Protein 9A7B (pdb70)

Structure (mmCIF, N/CA/C/O backbone):
data_9A7B
#
_entry.id   9A7B
#
loop_
_entity.id
_entity.type
_entity.pdbx_description
1 POLYMER MURA2_BACSU
2 POLYMER MURA1_BACSU
#
loop_
_atom_site.group_PDB
_atom_site.id
_atom_site.type_symbol
_atom_site.label_atom_id
_atom_site.label_alt_id
_atom_site.label_comp_id
_atom_site.label_asym_id
_atom_site.label_entity_id
_atom_site.label_seq_id
_atom_site.pdbx_PDB_ins_code
_atom_site.Cartn_x
_atom_site.Cartn_y
_atom_site.Cartn_z
_atom_site.occupancy
_atom_site.B_iso_or_equiv
_atom_site.auth_seq_id
_atom_site.auth_comp_id
_atom_site.auth_asym_id
_atom_site.auth_atom_id
_atom_site.pdbx_PDB_model_num
ATOM 1 N N . MET A 1 1 ? 4.283 29.180 29.046 1.000 0.840 1 MET A N 1
ATOM 2 C CA . MET A 1 1 ? 3.647 28.211 28.126 1.000 0.840 1 MET A CA 1
ATOM 3 C C . MET A 1 1 ? 2.214 28.655 27.876 1.000 0.840 1 MET A C 1
ATOM 4 O O . MET A 1 1 ? 1.719 29.475 28.645 1.000 0.840 1 MET A O 1
ATOM 20 N N . GLU A 1 2 ? 1.584 28.165 26.812 1.000 0.910 2 GLU A N 1
ATOM 21 C CA . GLU A 1 2 ? 0.189 28.474 26.474 1.000 0.910 2 GLU A CA 1
ATOM 22 C C . GLU A 1 2 ? -0.658 27.195 26.493 1.000 0.910 2 GLU A C 1
ATOM 23 O O . GLU A 1 2 ? -0.153 26.112 26.185 1.000 0.910 2 GLU A O 1
ATOM 35 N N . LYS A 1 3 ? -1.934 27.338 26.858 1.000 0.940 3 LYS A N 1
ATOM 36 C CA . LYS A 1 3 ? -2.980 26.313 26.761 1.000 0.940 3 LYS A CA 1
ATOM 37 C C . LYS A 1 3 ? -4.115 26.820 25.872 1.000 0.940 3 LYS A C 1
ATOM 38 O O . LYS A 1 3 ? -4.335 28.027 25.776 1.000 0.940 3 LYS A O 1
ATOM 57 N N . LEU A 1 4 ? -4.795 25.903 25.195 1.000 0.970 4 LEU A N 1
ATOM 58 C CA . LEU A 1 4 ? -5.915 26.178 24.302 1.000 0.970 4 LEU A CA 1
ATOM 59 C C . LEU A 1 4 ? -7.185 25.673 24.973 1.000 0.970 4 LEU A C 1
ATOM 60 O O . LEU A 1 4 ? -7.287 24.488 25.279 1.000 0.970 4 LEU A O 1
ATOM 76 N N . ASN A 1 5 ? -8.137 26.560 25.209 1.000 0.980 5 ASN A N 1
ATOM 77 C CA . ASN A 1 5 ? -9.417 26.227 25.809 1.000 0.980 5 ASN A CA 1
ATOM 78 C C . ASN A 1 5 ? -10.485 26.188 24.713 1.000 0.980 5 ASN A C 1
ATOM 79 O O . ASN A 1 5 ? -10.547 27.088 23.875 1.000 0.980 5 ASN A O 1
ATOM 90 N N . ILE A 1 6 ? -11.321 25.153 24.722 1.000 0.980 6 ILE A N 1
ATOM 91 C CA . ILE A 1 6 ? -12.448 24.993 23.796 1.000 0.980 6 ILE A CA 1
ATOM 92 C C . ILE A 1 6 ? -13.693 24.736 24.634 1.000 0.980 6 ILE A C 1
ATOM 93 O O . ILE A 1 6 ? -13.725 23.756 25.380 1.000 0.980 6 ILE A O 1
ATOM 109 N N . ALA A 1 7 ? -14.704 25.593 24.519 1.000 0.980 7 ALA A N 1
ATOM 110 C CA . ALA A 1 7 ? -16.031 25.289 25.042 1.000 0.980 7 ALA A CA 1
ATOM 111 C C . ALA A 1 7 ? -16.778 24.478 23.980 1.000 0.980 7 ALA A C 1
ATOM 112 O O . ALA A 1 7 ? -16.983 24.951 22.862 1.000 0.980 7 ALA A O 1
ATOM 119 N N . GLY A 1 8 ? -17.103 23.229 24.295 1.000 0.960 8 GLY A N 1
ATOM 120 C CA . GLY A 1 8 ? -17.757 22.351 23.335 1.000 0.960 8 GLY A CA 1
ATOM 121 C C . GLY A 1 8 ? -19.265 22.580 23.245 1.000 0.960 8 GLY A C 1
ATOM 122 O O . GLY A 1 8 ? -19.866 23.304 24.038 1.000 0.960 8 GLY A O 1
ATOM 126 N N . GLY A 1 9 ? -19.882 21.965 22.236 1.000 0.930 9 GLY A N 1
ATOM 127 C CA . GLY A 1 9 ? -21.329 22.031 21.997 1.000 0.930 9 GLY A CA 1
ATOM 128 C C . GLY A 1 9 ? -21.770 23.092 20.985 1.000 0.930 9 GLY A C 1
ATOM 129 O O . GLY A 1 9 ? -22.866 22.977 20.427 1.000 0.930 9 GLY A O 1
ATOM 133 N N . ASP A 1 10 ? -20.915 24.065 20.673 1.000 0.950 10 ASP A N 1
ATOM 134 C CA . ASP A 1 10 ? -21.187 25.038 19.617 1.000 0.950 10 ASP A CA 1
ATOM 135 C C . ASP A 1 10 ? -21.257 24.360 18.240 1.000 0.950 10 ASP A C 1
ATOM 136 O O . ASP A 1 10 ? -20.430 23.519 17.876 1.000 0.950 10 ASP A O 1
ATOM 145 N N . SER A 1 11 ? -22.271 24.723 17.452 1.000 0.950 11 SER A N 1
ATOM 146 C CA . SER A 1 11 ? -22.416 24.216 16.083 1.000 0.950 11 SER A CA 1
ATOM 147 C C . SER A 1 11 ? -21.503 24.976 15.127 1.000 0.950 11 SER A C 1
ATOM 148 O O . SER A 1 11 ? -21.563 26.203 15.083 1.000 0.950 11 SER A O 1
ATOM 156 N N . LEU A 1 12 ? -20.754 24.255 14.290 1.000 0.970 12 LEU A N 1
ATOM 157 C CA . LEU A 1 12 ? -19.922 24.861 13.250 1.000 0.970 12 LEU A CA 1
ATOM 158 C C . LEU A 1 12 ? -20.755 25.189 12.002 1.000 0.970 12 LEU A C 1
ATOM 159 O O . LEU A 1 12 ? -21.561 24.373 11.552 1.000 0.970 12 LEU A O 1
ATOM 175 N N . ASN A 1 13 ? -20.575 26.369 11.422 1.000 0.980 13 ASN A N 1
ATOM 176 C CA . ASN A 1 13 ? -21.261 26.789 10.206 1.000 0.980 13 ASN A CA 1
ATOM 177 C C . ASN A 1 13 ? -20.439 27.827 9.435 1.000 0.980 13 ASN A C 1
ATOM 178 O O . ASN A 1 13 ? -19.942 28.779 10.032 1.000 0.980 13 ASN A O 1
ATOM 189 N N . GLY A 1 14 ? -20.353 27.687 8.113 1.000 0.980 14 GLY A N 1
ATOM 190 C CA . GLY A 1 14 ? -19.672 28.651 7.243 1.000 0.980 14 GLY A CA 1
ATOM 191 C C . GLY A 1 14 ? -18.556 28.034 6.408 1.000 0.980 14 GLY A C 1
ATOM 192 O O . GLY A 1 14 ? -18.571 26.840 6.114 1.000 0.980 14 GLY A O 1
ATOM 196 N N . THR A 1 15 ? -17.593 28.865 6.011 1.000 0.980 15 THR A N 1
ATOM 197 C CA . THR A 1 15 ? -16.509 28.480 5.101 1.000 0.980 15 THR A CA 1
ATOM 198 C C . THR A 1 15 ? -15.161 28.589 5.795 1.000 0.980 15 THR A C 1
ATOM 199 O O . THR A 1 15 ? -14.856 29.613 6.405 1.000 0.980 15 THR A O 1
ATOM 210 N N . VAL A 1 16 ? -14.328 27.559 5.653 1.000 0.980 16 VAL A N 1
ATOM 211 C CA . VAL A 1 16 ? -12.929 27.571 6.089 1.000 0.980 16 VAL A CA 1
ATOM 212 C C . VAL A 1 16 ? -12.004 27.414 4.891 1.000 0.980 16 VAL A C 1
ATOM 213 O O . VAL A 1 16 ? -12.179 26.510 4.080 1.000 0.980 16 VAL A O 1
ATOM 226 N N . HIS A 1 17 ? -10.999 28.283 4.800 1.000 0.980 17 HIS A N 1
ATOM 227 C CA . HIS A 1 17 ? -9.987 28.236 3.750 1.000 0.980 17 HIS A CA 1
ATOM 228 C C . HIS A 1 17 ? -8.763 27.431 4.207 1.000 0.980 17 HIS A C 1
ATOM 229 O O . HIS A 1 17 ? -8.165 27.710 5.257 1.000 0.980 17 HIS A O 1
ATOM 243 N N . ILE A 1 18 ? -8.393 26.419 3.425 1.000 0.980 18 ILE A N 1
ATOM 244 C CA . ILE A 1 18 ? -7.277 25.522 3.728 1.000 0.980 18 ILE A CA 1
ATOM 245 C C . ILE A 1 18 ? -5.944 26.135 3.288 1.000 0.980 18 ILE A C 1
ATOM 246 O O . ILE A 1 18 ? -5.842 26.789 2.255 1.000 0.980 18 ILE A O 1
ATOM 262 N N . SER A 1 19 ? -4.915 25.957 4.115 1.000 0.970 19 SER A N 1
ATOM 263 C CA . SER A 1 19 ? -3.562 26.466 3.892 1.000 0.970 19 SER A CA 1
ATOM 264 C C . SER A 1 19 ? -2.743 25.536 2.989 1.000 0.970 19 SER A C 1
ATOM 265 O O . SER A 1 19 ? -3.154 24.417 2.689 1.000 0.970 19 SER A O 1
ATOM 273 N N . GLY A 1 20 ? -1.554 25.974 2.563 1.000 0.980 20 GLY A N 1
ATOM 274 C CA . GLY A 1 20 ? -0.639 25.124 1.799 1.000 0.980 20 GLY A CA 1
ATOM 275 C C . GLY A 1 20 ? -0.167 23.895 2.577 1.000 0.980 20 GLY A C 1
ATOM 276 O O . GLY A 1 20 ? 0.035 23.943 3.792 1.000 0.980 20 GLY A O 1
ATOM 280 N N . ALA A 1 21 ? 0.041 22.788 1.864 1.000 0.980 21 ALA A N 1
ATOM 281 C CA . ALA A 1 21 ? 0.398 21.495 2.429 1.000 0.980 21 ALA A CA 1
ATOM 282 C C . ALA A 1 21 ? 1.721 21.542 3.182 1.000 0.980 21 ALA A C 1
ATOM 283 O O . ALA A 1 21 ? 2.794 21.557 2.576 1.000 0.980 21 ALA A O 1
ATOM 290 N N . LYS A 1 22 ? 1.673 21.426 4.512 1.000 0.960 22 LYS A N 1
ATOM 291 C CA . LYS A 1 22 ? 2.881 21.292 5.334 1.000 0.960 22 LYS A CA 1
ATOM 292 C C . LYS A 1 22 ? 3.807 20.202 4.791 1.000 0.960 22 LYS A C 1
ATOM 293 O O . LYS A 1 22 ? 5.016 20.403 4.704 1.000 0.960 22 LYS A O 1
ATOM 312 N N . ASN A 1 23 ? 3.249 19.024 4.504 1.000 0.960 23 ASN A N 1
ATOM 313 C CA . ASN A 1 23 ? 4.032 17.844 4.133 1.000 0.960 23 ASN A CA 1
ATOM 314 C C . ASN A 1 23 ? 4.689 17.990 2.747 1.000 0.960 23 ASN A C 1
ATOM 315 O O . ASN A 1 23 ? 5.762 17.422 2.547 1.000 0.960 23 ASN A O 1
ATOM 326 N N . SER A 1 24 ? 4.115 18.794 1.843 1.000 0.970 24 SER A N 1
ATOM 327 C CA . SER A 1 24 ? 4.811 19.258 0.637 1.000 0.970 24 SER A CA 1
ATOM 328 C C . SER A 1 24 ? 5.883 20.285 0.989 1.000 0.970 24 SER A C 1
ATOM 329 O O . SER A 1 24 ? 7.042 20.125 0.616 1.000 0.970 24 SER A O 1
ATOM 337 N N . ALA A 1 25 ? 5.526 21.318 1.757 1.000 0.980 25 ALA A N 1
ATOM 338 C CA . ALA A 1 25 ? 6.378 22.465 2.055 1.000 0.980 25 ALA A CA 1
ATOM 339 C C . ALA A 1 25 ? 7.722 22.054 2.664 1.000 0.980 25 ALA A C 1
ATOM 340 O O . ALA A 1 25 ? 8.778 22.519 2.235 1.000 0.980 25 ALA A O 1
ATOM 347 N N . VAL A 1 26 ? 7.699 21.118 3.619 1.000 0.970 26 VAL A N 1
ATOM 348 C CA . VAL A 1 26 ? 8.921 20.626 4.270 1.000 0.970 26 VAL A CA 1
ATOM 349 C C . VAL A 1 26 ? 9.883 19.913 3.317 1.000 0.970 26 VAL A C 1
ATOM 350 O O . VAL A 1 26 ? 11.055 19.780 3.658 1.000 0.970 26 VAL A O 1
ATOM 363 N N . ALA A 1 27 ? 9.411 19.455 2.156 1.000 0.970 27 ALA A N 1
ATOM 364 C CA . ALA A 1 27 ? 10.219 18.837 1.108 1.000 0.970 27 ALA A CA 1
ATOM 365 C C . ALA A 1 27 ? 10.596 19.828 -0.007 1.000 0.970 27 ALA A C 1
ATOM 366 O O . ALA A 1 27 ? 11.735 19.810 -0.473 1.000 0.970 27 ALA A O 1
ATOM 373 N N . LEU A 1 28 ? 9.677 20.718 -0.397 1.000 0.980 28 LEU A N 1
ATOM 374 C CA . LEU A 1 28 ? 9.918 21.763 -1.398 1.000 0.980 28 LEU A CA 1
ATOM 375 C C . LEU A 1 28 ? 11.004 22.745 -0.947 1.000 0.980 28 LEU A C 1
ATOM 376 O O . LEU A 1 28 ? 11.874 23.109 -1.732 1.000 0.980 28 LEU A O 1
ATOM 392 N N . ILE A 1 29 ? 10.994 23.136 0.330 1.000 0.980 29 ILE A N 1
ATOM 393 C CA . ILE A 1 29 ? 11.951 24.108 0.868 1.000 0.980 29 ILE A CA 1
ATOM 394 C C . ILE A 1 29 ? 13.399 23.589 0.748 1.000 0.980 29 ILE A C 1
ATOM 395 O O . ILE A 1 29 ? 14.210 24.260 0.115 1.000 0.980 29 ILE A O 1
ATOM 411 N N . PRO A 1 30 ? 13.760 22.387 1.238 1.000 0.980 30 PRO A N 1
ATOM 412 C CA . PRO A 1 30 ? 15.071 21.794 0.968 1.000 0.980 30 PRO A CA 1
ATOM 413 C C . PRO A 1 30 ? 15.390 21.614 -0.520 1.000 0.980 30 PRO A C 1
ATOM 414 O O . PRO A 1 30 ? 16.555 21.709 -0.894 1.000 0.980 30 PRO A O 1
ATOM 425 N N . ALA A 1 31 ? 14.394 21.382 -1.382 1.000 0.990 31 ALA A N 1
ATOM 426 C CA . ALA A 1 31 ? 14.623 21.209 -2.817 1.000 0.990 31 ALA A CA 1
ATOM 427 C C . ALA A 1 31 ? 15.223 22.458 -3.484 1.000 0.990 31 ALA A C 1
ATOM 428 O O . ALA A 1 31 ? 15.980 22.323 -4.443 1.000 0.990 31 ALA A O 1
ATOM 435 N N . THR A 1 32 ? 14.964 23.652 -2.942 1.000 0.980 32 THR A N 1
ATOM 436 C CA . THR A 1 32 ? 15.537 24.916 -3.441 1.000 0.980 32 THR A CA 1
ATOM 437 C C . THR A 1 32 ? 17.072 24.931 -3.444 1.000 0.980 32 THR A C 1
ATOM 438 O O . THR A 1 32 ? 17.665 25.560 -4.312 1.000 0.980 32 THR A O 1
ATOM 449 N N . ILE A 1 33 ? 17.732 24.167 -2.557 1.000 0.980 33 ILE A N 1
ATOM 450 C CA . ILE A 1 33 ? 19.204 24.033 -2.473 1.000 0.980 33 ILE A CA 1
ATOM 451 C C . ILE A 1 33 ? 19.812 23.522 -3.792 1.000 0.980 33 ILE A C 1
ATOM 452 O O . ILE A 1 33 ? 20.983 23.761 -4.087 1.000 0.980 33 ILE A O 1
ATOM 468 N N . LEU A 1 34 ? 19.034 22.779 -4.582 1.000 0.980 34 LEU A N 1
ATOM 469 C CA . LEU A 1 34 ? 19.502 22.151 -5.815 1.000 0.980 34 LEU A CA 1
ATOM 470 C C . LEU A 1 34 ? 19.675 23.147 -6.969 1.000 0.980 34 LEU A C 1
ATOM 471 O O . LEU A 1 34 ? 20.448 22.868 -7.890 1.000 0.980 34 LEU A O 1
ATOM 487 N N . ALA A 1 35 ? 18.974 24.281 -6.925 1.000 0.980 35 ALA A N 1
ATOM 488 C CA . ALA A 1 35 ? 19.045 25.299 -7.961 1.000 0.980 35 ALA A CA 1
ATOM 489 C C . ALA A 1 35 ? 20.370 26.082 -7.910 1.000 0.980 35 ALA A C 1
ATOM 490 O O . ALA A 1 35 ? 21.066 26.134 -6.895 1.000 0.980 35 ALA A O 1
ATOM 497 N N . ASN A 1 36 ? 20.739 26.695 -9.035 1.000 0.960 36 ASN A N 1
ATOM 498 C CA . ASN A 1 36 ? 21.876 27.612 -9.146 1.000 0.960 36 ASN A CA 1
ATOM 499 C C . ASN A 1 36 ? 21.466 29.097 -9.159 1.000 0.960 36 ASN A C 1
ATOM 500 O O . ASN A 1 36 ? 22.316 29.947 -9.413 1.000 0.960 36 ASN A O 1
ATOM 511 N N . SER A 1 37 ? 20.192 29.399 -8.900 1.000 0.980 37 SER A N 1
ATOM 512 C CA . SER A 1 37 ? 19.633 30.751 -8.832 1.000 0.980 37 SER A CA 1
ATOM 513 C C . SER A 1 37 ? 18.343 30.772 -7.997 1.000 0.980 37 SER A C 1
ATOM 514 O O . SER A 1 37 ? 17.883 29.721 -7.549 1.000 0.980 37 SER A O 1
ATOM 522 N N . GLU A 1 38 ? 17.767 31.962 -7.807 1.000 0.980 38 GLU A N 1
ATOM 523 C CA . GLU A 1 38 ? 16.617 32.230 -6.928 1.000 0.980 38 GLU A CA 1
ATOM 524 C C . GLU A 1 38 ? 15.357 31.398 -7.249 1.000 0.980 38 GLU A C 1
ATOM 525 O O . GLU A 1 38 ? 14.897 31.360 -8.390 1.000 0.980 38 GLU A O 1
ATOM 537 N N . VAL A 1 39 ? 14.785 30.752 -6.227 1.000 0.980 39 VAL A N 1
ATOM 538 C CA . VAL A 1 39 ? 13.532 29.982 -6.280 1.000 0.980 39 VAL A CA 1
ATOM 539 C C . VAL A 1 39 ? 12.481 30.642 -5.388 1.000 0.980 39 VAL A C 1
ATOM 540 O O . VAL A 1 39 ? 12.757 30.958 -4.230 1.000 0.980 39 VAL A O 1
ATOM 553 N N . THR A 1 40 ? 11.255 30.769 -5.889 1.000 0.990 40 THR A N 1
ATOM 554 C CA . THR A 1 40 ? 10.107 31.304 -5.146 1.000 0.990 40 THR A CA 1
ATOM 555 C C . THR A 1 40 ? 9.059 30.215 -4.935 1.000 0.990 40 THR A C 1
ATOM 556 O O . THR A 1 40 ? 8.571 29.635 -5.907 1.000 0.990 40 THR A O 1
ATOM 567 N N . ILE A 1 41 ? 8.690 29.951 -3.680 1.000 0.990 41 ILE A N 1
ATOM 568 C CA . ILE A 1 41 ? 7.591 29.048 -3.313 1.000 0.990 41 ILE A CA 1
ATOM 569 C C . ILE A 1 41 ? 6.462 29.880 -2.691 1.000 0.990 41 ILE A C 1
ATOM 570 O O . ILE A 1 41 ? 6.638 30.461 -1.620 1.000 0.990 41 ILE A O 1
ATOM 586 N N . GLU A 1 42 ? 5.307 29.925 -3.348 1.000 0.980 42 GLU A N 1
ATOM 587 C CA . GLU A 1 42 ? 4.096 30.618 -2.888 1.000 0.980 42 GLU A CA 1
ATOM 588 C C . GLU A 1 42 ? 3.133 29.679 -2.152 1.000 0.980 42 GLU A C 1
ATOM 589 O O . GLU A 1 42 ? 3.098 28.475 -2.416 1.000 0.980 42 GLU A O 1
ATOM 601 N N . GLY A 1 43 ? 2.295 30.253 -1.282 1.000 0.980 43 GLY A N 1
ATOM 602 C CA . GLY A 1 43 ? 1.214 29.556 -0.577 1.000 0.980 43 GLY A CA 1
ATOM 603 C C . GLY A 1 43 ? 1.670 28.761 0.649 1.000 0.980 43 GLY A C 1
ATOM 604 O O . GLY A 1 43 ? 0.911 27.947 1.175 1.000 0.980 43 GLY A O 1
ATOM 608 N N . LEU A 1 44 ? 2.904 28.967 1.114 1.000 0.980 44 LEU A N 1
ATOM 609 C CA . LEU A 1 44 ? 3.440 28.277 2.282 1.000 0.980 44 LEU A CA 1
ATOM 610 C C . LEU A 1 44 ? 2.650 28.640 3.551 1.000 0.980 44 LEU A C 1
ATOM 611 O O . LEU A 1 44 ? 2.369 29.815 3.789 1.000 0.980 44 LEU A O 1
ATOM 627 N N . PRO A 1 45 ? 2.323 27.656 4.404 1.000 0.960 45 PRO A N 1
ATOM 628 C CA . PRO A 1 45 ? 1.609 27.913 5.648 1.000 0.960 45 PRO A CA 1
ATOM 629 C C . PRO A 1 45 ? 2.504 28.603 6.691 1.000 0.960 45 PRO A C 1
ATOM 630 O O . PRO A 1 45 ? 3.688 28.284 6.822 1.000 0.960 45 PRO A O 1
ATOM 641 N N . GLU A 1 46 ? 1.921 29.481 7.510 1.000 0.940 46 GLU A N 1
ATOM 642 C CA . GLU A 1 46 ? 2.595 30.051 8.684 1.000 0.940 46 GLU A CA 1
ATOM 643 C C . GLU A 1 46 ? 2.563 29.051 9.844 1.000 0.940 46 GLU A C 1
ATOM 644 O O . GLU A 1 46 ? 1.573 28.955 10.575 1.000 0.940 46 GLU A O 1
ATOM 656 N N . ILE A 1 47 ? 3.631 28.257 9.961 1.000 0.930 47 ILE A N 1
ATOM 657 C CA . ILE A 1 47 ? 3.823 27.221 10.986 1.000 0.930 47 ILE A CA 1
ATOM 658 C C . ILE A 1 47 ? 5.302 27.121 11.393 1.000 0.930 47 ILE A C 1
ATOM 659 O O . ILE A 1 47 ? 6.213 27.366 10.596 1.000 0.930 47 ILE A O 1
ATOM 675 N N . SER A 1 48 ? 5.557 26.647 12.613 1.000 0.930 48 SER A N 1
ATOM 676 C CA . SER A 1 48 ? 6.910 26.591 13.204 1.000 0.930 48 SER A CA 1
ATOM 677 C C . SER A 1 48 ? 7.910 25.683 12.464 1.000 0.930 48 SER A C 1
ATOM 678 O O . SER A 1 48 ? 9.123 25.928 12.481 1.000 0.930 48 SER A O 1
ATOM 686 N N . ASP A 1 49 ? 7.431 24.639 11.778 1.000 0.930 49 ASP A N 1
ATOM 687 C CA . ASP A 1 49 ? 8.291 23.749 10.984 1.000 0.930 49 ASP A CA 1
ATOM 688 C C . ASP A 1 49 ? 8.892 24.485 9.761 1.000 0.930 49 ASP A C 1
ATOM 689 O O . ASP A 1 49 ? 10.030 24.203 9.380 1.000 0.930 49 ASP A O 1
ATOM 698 N N . ILE A 1 50 ? 8.180 25.466 9.190 1.000 0.950 50 ILE A N 1
ATOM 699 C CA . ILE A 1 50 ? 8.646 26.282 8.052 1.000 0.950 50 ILE A CA 1
ATOM 700 C C . ILE A 1 50 ? 9.693 27.294 8.505 1.000 0.950 50 ILE A C 1
ATOM 701 O O . ILE A 1 50 ? 10.748 27.413 7.884 1.000 0.950 50 ILE A O 1
ATOM 717 N N . GLU A 1 51 ? 9.458 27.961 9.635 1.000 0.940 51 GLU A N 1
ATOM 718 C CA . GLU A 1 51 ? 10.431 28.879 10.237 1.000 0.940 51 GLU A CA 1
ATOM 719 C C . GLU A 1 51 ? 11.750 28.173 10.566 1.000 0.940 51 GLU A C 1
ATOM 720 O O . GLU A 1 51 ? 12.837 28.696 10.317 1.000 0.940 51 GLU A O 1
ATOM 732 N N . THR A 1 52 ? 11.656 26.944 11.077 1.000 0.930 52 THR A N 1
ATOM 733 C CA . THR A 1 52 ? 12.826 26.119 11.385 1.000 0.930 52 THR A CA 1
ATOM 734 C C . THR A 1 52 ? 13.641 25.815 10.124 1.000 0.930 52 THR A C 1
ATOM 735 O O . THR A 1 52 ? 14.865 25.941 10.152 1.000 0.930 52 THR A O 1
ATOM 746 N N . LEU A 1 53 ? 12.988 25.442 9.016 1.000 0.950 53 LEU A N 1
ATOM 747 C CA . LEU A 1 53 ? 13.662 25.173 7.739 1.000 0.950 53 LEU A CA 1
ATOM 748 C C . LEU A 1 53 ? 14.257 26.438 7.108 1.000 0.950 53 LEU A C 1
ATOM 749 O O . LEU A 1 53 ? 15.388 26.386 6.626 1.000 0.950 53 LEU A O 1
ATOM 765 N N . ARG A 1 54 ? 13.547 27.574 7.168 1.000 0.950 54 ARG A N 1
ATOM 766 C CA . ARG A 1 54 ? 14.053 28.890 6.741 1.000 0.950 54 ARG A CA 1
ATOM 767 C C . ARG A 1 54 ? 15.389 29.201 7.410 1.000 0.950 54 ARG A C 1
ATOM 768 O O . ARG A 1 54 ? 16.340 29.617 6.756 1.000 0.950 54 ARG A O 1
ATOM 789 N N . ASP A 1 55 ? 15.462 28.997 8.719 1.000 0.950 55 ASP A N 1
ATOM 790 C CA . ASP A 1 55 ? 16.667 29.306 9.476 1.000 0.950 55 ASP A CA 1
ATOM 791 C C . ASP A 1 55 ? 17.814 28.329 9.183 1.000 0.950 55 ASP A C 1
ATOM 792 O O . ASP A 1 55 ? 18.963 28.756 9.140 1.000 0.950 55 ASP A O 1
ATOM 801 N N . LEU A 1 56 ? 17.515 27.049 8.940 1.000 0.940 56 LEU A N 1
ATOM 802 C CA . LEU A 1 56 ? 18.513 26.059 8.516 1.000 0.940 56 LEU A CA 1
ATOM 803 C C . LEU A 1 56 ? 19.108 26.398 7.140 1.000 0.940 56 LEU A C 1
ATOM 804 O O . LEU A 1 56 ? 20.312 26.256 6.946 1.000 0.940 56 LEU A O 1
ATOM 820 N N . LEU A 1 57 ? 18.291 26.885 6.199 1.000 0.960 57 LEU A N 1
ATOM 821 C CA . LEU A 1 57 ? 18.774 27.354 4.896 1.000 0.960 57 LEU A CA 1
ATOM 822 C C . LEU A 1 57 ? 19.711 28.562 5.037 1.000 0.960 57 LEU A C 1
ATOM 823 O O . LEU A 1 57 ? 20.749 28.606 4.380 1.000 0.960 57 LEU A O 1
ATOM 839 N N . LYS A 1 58 ? 19.388 29.509 5.930 1.000 0.950 58 LYS A N 1
ATOM 840 C CA . LYS A 1 58 ? 20.289 30.626 6.266 1.000 0.950 58 LYS A CA 1
ATOM 841 C C . LYS A 1 58 ? 21.596 30.140 6.889 1.000 0.950 58 LYS A C 1
ATOM 842 O O . LYS A 1 58 ? 22.657 30.660 6.561 1.000 0.950 58 LYS A O 1
ATOM 861 N N . GLU A 1 59 ? 21.526 29.129 7.753 1.000 0.930 59 GLU A N 1
ATOM 862 C CA . GLU A 1 59 ? 22.686 28.555 8.447 1.000 0.930 59 GLU A CA 1
ATOM 863 C C . GLU A 1 59 ? 23.717 27.960 7.470 1.000 0.930 59 GLU A C 1
ATOM 864 O O . GLU A 1 59 ? 24.914 28.135 7.672 1.000 0.930 59 GLU A O 1
ATOM 876 N N . ILE A 1 60 ? 23.278 27.357 6.358 1.000 0.950 60 ILE A N 1
ATOM 877 C CA . ILE A 1 60 ? 24.172 26.830 5.305 1.000 0.950 60 ILE A CA 1
ATOM 878 C C . ILE A 1 60 ? 24.580 27.868 4.244 1.000 0.950 60 ILE A C 1
ATOM 879 O O . ILE A 1 60 ? 25.242 27.514 3.268 1.000 0.950 60 ILE A O 1
ATOM 895 N N . GLY A 1 61 ? 24.202 29.139 4.418 1.000 0.950 61 GLY A N 1
ATOM 896 C CA . GLY A 1 61 ? 24.597 30.248 3.543 1.000 0.950 61 GLY A CA 1
ATOM 897 C C . GLY A 1 61 ? 23.565 30.674 2.495 1.000 0.950 61 GLY A C 1
ATOM 898 O O . GLY A 1 61 ? 23.920 31.404 1.571 1.000 0.950 61 GLY A O 1
ATOM 902 N N . GLY A 1 62 ? 22.310 30.234 2.607 1.000 0.960 62 GLY A N 1
ATOM 903 C CA . GLY A 1 62 ? 21.220 30.658 1.727 1.000 0.960 62 GLY A CA 1
ATOM 904 C C . GLY A 1 62 ? 20.651 32.022 2.097 1.000 0.960 62 GLY A C 1
ATOM 905 O O . GLY A 1 62 ? 20.397 32.297 3.273 1.000 0.960 62 GLY A O 1
ATOM 909 N N . ASN A 1 63 ? 20.374 32.864 1.102 1.000 0.970 63 ASN A N 1
ATOM 910 C CA . ASN A 1 63 ? 19.583 34.067 1.338 1.000 0.970 63 ASN A CA 1
ATOM 911 C C . ASN A 1 63 ? 18.098 33.699 1.267 1.000 0.970 63 ASN A C 1
ATOM 912 O O . ASN A 1 63 ? 17.610 33.296 0.216 1.000 0.970 63 ASN A O 1
ATOM 923 N N . VAL A 1 64 ? 17.397 33.788 2.399 1.000 0.980 64 VAL A N 1
ATOM 924 C CA . VAL A 1 64 ? 15.992 33.375 2.497 1.000 0.980 64 VAL A CA 1
ATOM 925 C C . VAL A 1 64 ? 15.126 34.491 3.057 1.000 0.980 64 VAL A C 1
ATOM 926 O O . VAL A 1 64 ? 15.294 34.901 4.213 1.000 0.980 64 VAL A O 1
ATOM 939 N N . HIS A 1 65 ? 14.146 34.911 2.268 1.000 0.970 65 HIS A N 1
ATOM 940 C CA . HIS A 1 65 ? 13.065 35.795 2.678 1.000 0.970 65 HIS A CA 1
ATOM 941 C C . HIS A 1 65 ? 11.764 34.996 2.776 1.000 0.970 65 HIS A C 1
ATOM 942 O O . HIS A 1 65 ? 11.503 34.154 1.926 1.000 0.970 65 HIS A O 1
ATOM 956 N N . PHE A 1 66 ? 10.959 35.226 3.813 1.000 0.960 66 PHE A N 1
ATOM 957 C CA . PHE A 1 66 ? 9.645 34.598 3.959 1.000 0.960 66 PHE A CA 1
ATOM 958 C C . PHE A 1 66 ? 8.664 35.612 4.542 1.000 0.960 66 PHE A C 1
ATOM 959 O O . PHE A 1 66 ? 8.861 36.045 5.677 1.000 0.960 66 PHE A O 1
ATOM 976 N N . GLU A 1 67 ? 7.656 36.001 3.764 1.000 0.950 67 GLU A N 1
ATOM 977 C CA . GLU A 1 67 ? 6.635 36.988 4.138 1.000 0.950 67 GLU A CA 1
ATOM 978 C C . GLU A 1 67 ? 5.324 36.682 3.394 1.000 0.950 67 GLU A C 1
ATOM 979 O O . GLU A 1 67 ? 5.354 36.303 2.227 1.000 0.950 67 GLU A O 1
ATOM 991 N N . ASN A 1 68 ? 4.172 36.818 4.063 1.000 0.930 68 ASN A N 1
ATOM 992 C CA . ASN A 1 68 ? 2.833 36.609 3.481 1.000 0.930 68 ASN A CA 1
ATOM 993 C C . ASN A 1 68 ? 2.655 35.272 2.733 1.000 0.930 68 ASN A C 1
ATOM 994 O O . ASN A 1 68 ? 2.022 35.211 1.680 1.000 0.930 68 ASN A O 1
ATOM 1005 N N . GLY A 1 69 ? 3.232 34.192 3.261 1.000 0.950 69 GLY A N 1
ATOM 1006 C CA . GLY A 1 69 ? 3.150 32.868 2.640 1.000 0.950 69 GLY A CA 1
ATOM 1007 C C . GLY A 1 69 ? 4.018 32.684 1.386 1.000 0.950 69 GLY A C 1
ATOM 1008 O O . GLY A 1 69 ? 3.977 31.612 0.785 1.000 0.950 69 GLY A O 1
ATOM 1012 N N . GLU A 1 70 ? 4.831 33.669 0.998 1.000 0.980 70 GLU A N 1
ATOM 1013 C CA . GLU A 1 70 ? 5.805 33.555 -0.092 1.000 0.980 70 GLU A CA 1
ATOM 1014 C C . GLU A 1 70 ? 7.223 33.444 0.481 1.000 0.980 70 GLU A C 1
ATOM 1015 O O . GLU A 1 70 ? 7.665 34.291 1.263 1.000 0.980 70 GLU A O 1
ATOM 1027 N N . MET A 1 71 ? 7.947 32.381 0.109 1.000 0.980 71 MET A N 1
ATOM 1028 C CA . MET A 1 71 ? 9.363 32.211 0.438 1.000 0.980 71 MET A CA 1
ATOM 1029 C C . MET A 1 71 ? 10.221 32.344 -0.815 1.000 0.980 71 MET A C 1
ATOM 1030 O O . MET A 1 71 ? 10.082 31.558 -1.752 1.000 0.980 71 MET A O 1
ATOM 1044 N N . VAL A 1 72 ? 11.151 33.293 -0.786 1.000 0.990 72 VAL A N 1
ATOM 1045 C CA . VAL A 1 72 ? 12.182 33.492 -1.808 1.000 0.990 72 VAL A CA 1
ATOM 1046 C C . VAL A 1 72 ? 13.503 32.966 -1.257 1.000 0.990 72 VAL A C 1
ATOM 1047 O O . VAL A 1 72 ? 13.958 33.415 -0.202 1.000 0.990 72 VAL A O 1
ATOM 1060 N N . VAL A 1 73 ? 14.103 31.995 -1.945 1.000 0.980 73 VAL A N 1
ATOM 1061 C CA . VAL A 1 73 ? 15.374 31.360 -1.573 1.000 0.980 73 VAL A CA 1
ATOM 1062 C C . VAL A 1 73 ? 16.385 31.544 -2.697 1.000 0.980 73 VAL A C 1
ATOM 1063 O O . VAL A 1 73 ? 16.194 31.007 -3.784 1.000 0.980 73 VAL A O 1
ATOM 1076 N N . ASP A 1 74 ? 17.502 32.209 -2.419 1.000 0.980 74 ASP A N 1
ATOM 1077 C CA . ASP A 1 74 ? 18.681 32.201 -3.286 1.000 0.980 74 ASP A CA 1
ATOM 1078 C C . ASP A 1 74 ? 19.755 31.238 -2.722 1.000 0.980 74 ASP A C 1
ATOM 1079 O O . ASP A 1 74 ? 20.360 31.522 -1.676 1.000 0.980 74 ASP A O 1
ATOM 1088 N N . PRO A 1 75 ? 19.989 30.079 -3.377 1.000 0.970 75 PRO A N 1
ATOM 1089 C CA . PRO A 1 75 ? 20.948 29.063 -2.951 1.000 0.970 75 PRO A CA 1
ATOM 1090 C C . PRO A 1 75 ? 22.374 29.279 -3.486 1.000 0.970 75 PRO A C 1
ATOM 1091 O O . PRO A 1 75 ? 23.248 28.452 -3.217 1.000 0.970 75 PRO A O 1
ATOM 1102 N N . THR A 1 76 ? 22.643 30.344 -4.255 1.000 0.970 76 THR A N 1
ATOM 1103 C CA . THR A 1 76 ? 23.934 30.530 -4.953 1.000 0.970 76 THR A CA 1
ATOM 1104 C C . THR A 1 76 ? 25.154 30.514 -4.032 1.000 0.970 76 THR A C 1
ATOM 1105 O O . THR A 1 76 ? 26.175 29.928 -4.392 1.000 0.970 76 THR A O 1
ATOM 1116 N N . SER A 1 77 ? 25.060 31.126 -2.849 1.000 0.950 77 SER A N 1
ATOM 1117 C CA . SER A 1 77 ? 26.138 31.193 -1.851 1.000 0.950 77 SER A CA 1
ATOM 1118 C C . SER A 1 77 ? 26.131 30.050 -0.832 1.000 0.950 77 SER A C 1
ATOM 1119 O O . SER A 1 77 ? 26.956 30.054 0.085 1.000 0.950 77 SER A O 1
ATOM 1127 N N . MET A 1 78 ? 25.216 29.082 -0.956 1.000 0.960 78 MET A N 1
ATOM 1128 C CA . MET A 1 78 ? 25.154 27.955 -0.027 1.000 0.960 78 MET A CA 1
ATOM 1129 C C . MET A 1 78 ? 26.401 27.073 -0.135 1.000 0.960 78 MET A C 1
ATOM 1130 O O . MET A 1 78 ? 26.916 26.806 -1.222 1.000 0.960 78 MET A O 1
ATOM 1144 N N . ILE A 1 79 ? 26.845 26.555 1.008 1.000 0.930 79 ILE A N 1
ATOM 1145 C CA . ILE A 1 79 ? 27.956 25.606 1.122 1.000 0.930 79 ILE A CA 1
ATOM 1146 C C . ILE A 1 79 ? 27.501 24.337 1.844 1.000 0.930 79 ILE A C 1
ATOM 1147 O O . ILE A 1 79 ? 26.507 24.332 2.568 1.000 0.930 79 ILE A O 1
ATOM 1163 N N . SER A 1 80 ? 28.257 23.246 1.706 1.000 0.900 80 SER A N 1
ATOM 1164 C CA . SER A 1 80 ? 27.989 21.983 2.406 1.000 0.900 80 SER A CA 1
ATOM 1165 C C . SER A 1 80 ? 28.400 22.032 3.886 1.000 0.900 80 SER A C 1
ATOM 1166 O O . SER A 1 80 ? 29.230 21.238 4.339 1.000 0.900 80 SER A O 1
ATOM 1174 N N . MET A 1 81 ? 27.863 22.997 4.633 1.000 0.880 81 MET A N 1
ATOM 1175 C CA . MET A 1 81 ? 28.121 23.144 6.063 1.000 0.880 81 MET A CA 1
ATOM 1176 C C . MET A 1 81 ? 27.513 21.961 6.840 1.000 0.880 81 MET A C 1
ATOM 1177 O O . MET A 1 81 ? 26.349 21.625 6.619 1.000 0.880 81 MET A O 1
ATOM 1191 N N . PRO A 1 82 ? 28.260 21.326 7.762 1.000 0.890 82 PRO A N 1
ATOM 1192 C CA . PRO A 1 82 ? 27.710 20.305 8.644 1.000 0.890 82 PRO A CA 1
ATOM 1193 C C . PRO A 1 82 ? 26.643 20.861 9.586 1.000 0.890 82 PRO A C 1
ATOM 1194 O O . PRO A 1 82 ? 26.868 21.859 10.263 1.000 0.890 82 PRO A O 1
ATOM 1205 N N . LEU A 1 83 ? 25.527 20.149 9.720 1.000 0.900 83 LEU A N 1
ATOM 1206 C CA . LEU A 1 83 ? 24.456 20.468 10.664 1.000 0.900 83 LEU A CA 1
ATOM 1207 C C . LEU A 1 83 ? 24.217 19.294 11.643 1.000 0.900 83 LEU A C 1
ATOM 1208 O O . LEU A 1 83 ? 23.146 18.679 11.633 1.000 0.900 83 LEU A O 1
ATOM 1224 N N . PRO A 1 84 ? 25.200 18.916 12.491 1.000 0.780 84 PRO A N 1
ATOM 1225 C CA . PRO A 1 84 ? 25.090 17.744 13.369 1.000 0.780 84 PRO A CA 1
ATOM 1226 C C . PRO A 1 84 ? 24.146 17.954 14.568 1.000 0.780 84 PRO A C 1
ATOM 1227 O O . PRO A 1 84 ? 23.671 16.990 15.167 1.000 0.780 84 PRO A O 1
ATOM 1238 N N . ASN A 1 85 ? 23.878 19.204 14.954 1.000 0.790 85 ASN A N 1
ATOM 1239 C CA . ASN A 1 85 ? 23.098 19.568 16.140 1.000 0.790 85 ASN A CA 1
ATOM 1240 C C . ASN A 1 85 ? 22.227 20.810 15.875 1.000 0.790 85 ASN A C 1
ATOM 1241 O O . ASN A 1 85 ? 22.092 21.261 14.743 1.000 0.790 85 ASN A O 1
ATOM 1252 N N . GLY A 1 86 ? 21.592 21.346 16.921 1.000 0.780 86 GLY A N 1
ATOM 1253 C CA . GLY A 1 86 ? 20.793 22.566 16.823 1.000 0.780 86 GLY A CA 1
ATOM 1254 C C . GLY A 1 86 ? 19.405 22.314 16.238 1.000 0.780 86 GLY A C 1
ATOM 1255 O O . GLY A 1 86 ? 18.692 21.400 16.662 1.000 0.780 86 GLY A O 1
ATOM 1259 N N . LYS A 1 87 ? 18.999 23.150 15.277 1.000 0.810 87 LYS A N 1
ATOM 1260 C CA . LYS A 1 87 ? 17.626 23.175 14.742 1.000 0.810 87 LYS A CA 1
ATOM 1261 C C . LYS A 1 87 ? 17.233 21.892 14.006 1.000 0.810 87 LYS A C 1
ATOM 1262 O O . LYS A 1 87 ? 16.060 21.528 14.039 1.000 0.810 87 LYS A O 1
ATOM 1281 N N . VAL A 1 88 ? 18.196 21.141 13.463 1.000 0.810 88 VAL A N 1
ATOM 1282 C CA . VAL A 1 88 ? 17.965 19.844 12.793 1.000 0.810 88 VAL A CA 1
ATOM 1283 C C . VAL A 1 88 ? 17.233 18.842 13.694 1.000 0.810 88 VAL A C 1
ATOM 1284 O O . VAL A 1 88 ? 16.407 18.070 13.211 1.000 0.810 88 VAL A O 1
ATOM 1297 N N . LYS A 1 89 ? 17.456 18.891 15.016 1.000 0.800 89 LYS A N 1
ATOM 1298 C CA . LYS A 1 89 ? 16.796 17.993 15.981 1.000 0.800 89 LYS A CA 1
ATOM 1299 C C . LYS A 1 89 ? 15.353 18.390 16.310 1.000 0.800 89 LYS A C 1
ATOM 1300 O O . LYS A 1 89 ? 14.612 17.571 16.847 1.000 0.800 89 LYS A O 1
ATOM 1319 N N . LYS A 1 90 ? 14.919 19.611 15.981 1.000 0.810 90 LYS A N 1
ATOM 1320 C CA . LYS A 1 90 ? 13.550 20.081 16.269 1.000 0.810 90 LYS A CA 1
ATOM 1321 C C . LYS A 1 90 ? 12.514 19.501 15.312 1.000 0.810 90 LYS A C 1
ATOM 1322 O O . LYS A 1 90 ? 11.373 19.253 15.691 1.000 0.810 90 LYS A O 1
ATOM 1341 N N . LEU A 1 91 ? 12.932 19.255 14.079 1.000 0.840 91 LEU A N 1
ATOM 1342 C CA . LEU A 1 91 ? 12.074 18.824 12.992 1.000 0.840 91 LEU A CA 1
ATOM 1343 C C . LEU A 1 91 ? 12.625 17.538 12.405 1.000 0.840 91 LEU A C 1
ATOM 1344 O O . LEU A 1 91 ? 13.778 17.484 12.000 1.000 0.840 91 LEU A O 1
ATOM 1360 N N . ARG A 1 92 ? 11.776 16.522 12.258 1.000 0.820 92 ARG A N 1
ATOM 1361 C CA . ARG A 1 92 ? 12.193 15.298 11.576 1.000 0.820 92 ARG A CA 1
ATOM 1362 C C . ARG A 1 92 ? 12.506 15.537 10.099 1.000 0.820 92 ARG A C 1
ATOM 1363 O O . ARG A 1 92 ? 13.513 15.042 9.628 1.000 0.820 92 ARG A O 1
ATOM 1384 N N . ALA A 1 93 ? 11.671 16.296 9.390 1.000 0.870 93 ALA A N 1
ATOM 1385 C CA . ALA A 1 93 ? 11.814 16.559 7.956 1.000 0.870 93 ALA A CA 1
ATOM 1386 C C . ALA A 1 93 ? 13.118 17.285 7.556 1.000 0.870 93 ALA A C 1
ATOM 1387 O O . ALA A 1 93 ? 13.405 17.399 6.372 1.000 0.870 93 ALA A O 1
ATOM 1394 N N . SER A 1 94 ? 13.953 17.699 8.516 1.000 0.870 94 SER A N 1
ATOM 1395 C CA . SER A 1 94 ? 15.320 18.163 8.257 1.000 0.870 94 SER A CA 1
ATOM 1396 C C . SER A 1 94 ? 16.172 17.127 7.511 1.000 0.870 94 SER A C 1
ATOM 1397 O O . SER A 1 94 ? 17.106 17.507 6.812 1.000 0.870 94 SER A O 1
ATOM 1405 N N . TYR A 1 95 ? 15.826 15.831 7.561 1.000 0.890 95 TYR A N 1
ATOM 1406 C CA . TYR A 1 95 ? 16.496 14.805 6.752 1.000 0.890 95 TYR A CA 1
ATOM 1407 C C . TYR A 1 95 ? 16.370 15.038 5.239 1.000 0.890 95 TYR A C 1
ATOM 1408 O O . TYR A 1 95 ? 17.160 14.465 4.493 1.000 0.890 95 TYR A O 1
ATOM 1426 N N . TYR A 1 96 ? 15.421 15.853 4.759 1.000 0.950 96 TYR A N 1
ATOM 1427 C CA . TYR A 1 96 ? 15.346 16.211 3.338 1.000 0.950 96 TYR A CA 1
ATOM 1428 C C . TYR A 1 96 ? 16.555 17.032 2.870 1.000 0.950 96 TYR A C 1
ATOM 1429 O O . TYR A 1 96 ? 16.909 16.995 1.691 1.000 0.950 96 TYR A O 1
ATOM 1447 N N . LEU A 1 97 ? 17.260 17.689 3.803 1.000 0.960 97 LEU A N 1
ATOM 1448 C CA . LEU A 1 97 ? 18.552 18.320 3.532 1.000 0.960 97 LEU A CA 1
ATOM 1449 C C . LEU A 1 97 ? 19.591 17.296 3.060 1.000 0.960 97 LEU A C 1
ATOM 1450 O O . LEU A 1 97 ? 20.437 17.644 2.249 1.000 0.960 97 LEU A O 1
ATOM 1466 N N . MET A 1 98 ? 19.515 16.031 3.500 1.000 0.960 98 MET A N 1
ATOM 1467 C CA . MET A 1 98 ? 20.444 14.980 3.068 1.000 0.960 98 MET A CA 1
ATOM 1468 C C . MET A 1 98 ? 20.408 14.796 1.550 1.000 0.960 98 MET A C 1
ATOM 1469 O O . MET A 1 98 ? 21.448 14.896 0.908 1.000 0.960 98 MET A O 1
ATOM 1483 N N . GLY A 1 99 ? 19.221 14.566 0.975 1.000 0.980 99 GLY A N 1
ATOM 1484 C CA . GLY A 1 99 ? 19.070 14.346 -0.463 1.000 0.980 99 GLY A CA 1
ATOM 1485 C C . GLY A 1 99 ? 19.410 15.590 -1.277 1.000 0.980 99 GLY A C 1
ATOM 1486 O O . GLY A 1 99 ? 20.156 15.501 -2.250 1.000 0.980 99 GLY A O 1
ATOM 1490 N N . ALA A 1 100 ? 18.930 16.759 -0.843 1.000 0.980 100 ALA A N 1
ATOM 1491 C CA . ALA A 1 100 ? 19.189 18.020 -1.531 1.000 0.980 100 ALA A CA 1
ATOM 1492 C C . ALA A 1 100 ? 20.682 18.409 -1.523 1.000 0.980 100 ALA A C 1
ATOM 1493 O O . ALA A 1 100 ? 21.252 18.718 -2.570 1.000 0.980 100 ALA A O 1
ATOM 1500 N N . MET A 1 101 ? 21.350 18.338 -0.365 1.000 0.980 101 MET A N 1
ATOM 1501 C CA . MET A 1 101 ? 22.777 18.659 -0.244 1.000 0.980 101 MET A CA 1
ATOM 1502 C C . MET A 1 101 ? 23.661 17.606 -0.916 1.000 0.980 101 MET A C 1
ATOM 1503 O O . MET A 1 101 ? 24.635 17.971 -1.568 1.000 0.980 101 MET A O 1
ATOM 1517 N N . LEU A 1 102 ? 23.315 16.317 -0.829 1.000 0.980 102 LEU A N 1
ATOM 1518 C CA . LEU A 1 102 ? 24.024 15.264 -1.557 1.000 0.980 102 LEU A CA 1
ATOM 1519 C C . LEU A 1 102 ? 23.897 15.470 -3.074 1.000 0.980 102 LEU A C 1
ATOM 1520 O O . LEU A 1 102 ? 24.898 15.405 -3.784 1.000 0.980 102 LEU A O 1
ATOM 1536 N N . GLY A 1 103 ? 22.700 15.791 -3.571 1.000 0.980 103 GLY A N 1
ATOM 1537 C CA . GLY A 1 103 ? 22.476 16.122 -4.977 1.000 0.980 103 GLY A CA 1
ATOM 1538 C C . GLY A 1 103 ? 23.320 17.314 -5.431 1.000 0.980 103 GLY A C 1
ATOM 1539 O O . GLY A 1 103 ? 24.051 17.208 -6.419 1.000 0.980 103 GLY A O 1
ATOM 1543 N N . ARG A 1 104 ? 23.282 18.425 -4.683 1.000 0.970 104 ARG A N 1
ATOM 1544 C CA . ARG A 1 104 ? 23.995 19.671 -5.011 1.000 0.970 104 ARG A CA 1
ATOM 1545 C C . ARG A 1 104 ? 25.513 19.557 -4.831 1.000 0.970 104 ARG A C 1
ATOM 1546 O O . ARG A 1 104 ? 26.257 19.747 -5.789 1.000 0.970 104 ARG A O 1
ATOM 1567 N N . PHE A 1 105 ? 25.970 19.227 -3.626 1.000 0.970 105 PHE A N 1
ATOM 1568 C CA . PHE A 1 105 ? 27.373 19.314 -3.199 1.000 0.970 105 PHE A CA 1
ATOM 1569 C C . PHE A 1 105 ? 28.122 17.981 -3.199 1.000 0.970 105 PHE A C 1
ATOM 1570 O O . PHE A 1 105 ? 29.318 17.969 -2.920 1.000 0.970 105 PHE A O 1
ATOM 1587 N N . LYS A 1 106 ? 27.441 16.860 -3.470 1.000 0.970 106 LYS A N 1
ATOM 1588 C CA . LYS A 1 106 ? 28.009 15.500 -3.386 1.000 0.970 106 LYS A CA 1
ATOM 1589 C C . LYS A 1 106 ? 28.472 15.104 -1.978 1.000 0.970 106 LYS A C 1
ATOM 1590 O O . LYS A 1 106 ? 29.134 14.087 -1.792 1.000 0.970 106 LYS A O 1
ATOM 1609 N N . GLN A 1 107 ? 28.056 15.868 -0.972 1.000 0.970 107 GLN A N 1
ATOM 1610 C CA . GLN A 1 107 ? 28.268 15.557 0.431 1.000 0.970 107 GLN A CA 1
ATOM 1611 C C . GLN A 1 107 ? 27.226 16.234 1.320 1.000 0.970 107 GLN A C 1
ATOM 1612 O O . GLN A 1 107 ? 26.719 17.309 0.994 1.000 0.970 107 GLN A O 1
ATOM 1626 N N . ALA A 1 108 ? 26.939 15.623 2.466 1.000 0.950 108 ALA A N 1
ATOM 1627 C CA . ALA A 1 108 ? 26.086 16.196 3.500 1.000 0.950 108 ALA A CA 1
ATOM 1628 C C . ALA A 1 108 ? 26.439 15.615 4.875 1.000 0.950 108 ALA A C 1
ATOM 1629 O O . ALA A 1 108 ? 26.821 14.451 4.981 1.000 0.950 108 ALA A O 1
ATOM 1636 N N . VAL A 1 109 ? 26.280 16.415 5.931 1.000 0.950 109 VAL A N 1
ATOM 1637 C CA . VAL A 1 109 ? 26.423 15.959 7.321 1.000 0.950 109 VAL A CA 1
ATOM 1638 C C . VAL A 1 109 ? 25.241 16.479 8.117 1.000 0.950 109 VAL A C 1
ATOM 1639 O O . VAL A 1 109 ? 25.142 17.681 8.357 1.000 0.950 109 VAL A O 1
ATOM 1652 N N . ILE A 1 110 ? 24.339 15.586 8.510 1.000 0.920 110 ILE A N 1
ATOM 1653 C CA . ILE A 1 110 ? 23.058 15.949 9.125 1.000 0.920 110 ILE A CA 1
ATOM 1654 C C . ILE A 1 110 ? 22.869 15.153 10.416 1.000 0.920 110 ILE A C 1
ATOM 1655 O O . ILE A 1 110 ? 22.971 13.926 10.429 1.000 0.920 110 ILE A O 1
ATOM 1671 N N . GLY A 1 111 ? 22.582 15.854 11.512 1.000 0.880 111 GLY A N 1
ATOM 1672 C CA . GLY A 1 111 ? 22.287 15.244 12.806 1.000 0.880 111 GLY A CA 1
ATOM 1673 C C . GLY A 1 111 ? 21.078 14.312 12.760 1.000 0.880 111 GLY A C 1
ATOM 1674 O O . GLY A 1 111 ? 20.138 14.530 11.992 1.000 0.880 111 GLY A O 1
ATOM 1678 N N . LEU A 1 112 ? 21.071 13.285 13.616 1.000 0.810 112 LEU A N 1
ATOM 1679 C CA . LEU A 1 112 ? 19.928 12.382 13.711 1.000 0.810 112 LEU A CA 1
ATOM 1680 C C . LEU A 1 112 ? 18.643 13.160 14.039 1.000 0.810 112 LEU A C 1
ATOM 1681 O O . LEU A 1 112 ? 18.634 14.014 14.936 1.000 0.810 112 LEU A O 1
ATOM 1697 N N . PRO A 1 113 ? 17.550 12.868 13.323 1.000 0.700 113 PRO A N 1
ATOM 1698 C CA . PRO A 1 113 ? 16.362 13.695 13.377 1.000 0.700 113 PRO A CA 1
ATOM 1699 C C . PRO A 1 113 ? 15.569 13.459 14.668 1.000 0.700 113 PRO A C 1
ATOM 1700 O O . PRO A 1 113 ? 15.423 12.323 15.121 1.000 0.700 113 PRO A O 1
ATOM 1711 N N . GLY A 1 114 ? 14.988 14.529 15.218 1.000 0.720 114 GLY A N 1
ATOM 1712 C CA . GLY A 1 114 ? 14.047 14.453 16.342 1.000 0.720 114 GLY A CA 1
ATOM 1713 C C . GLY A 1 114 ? 12.583 14.505 15.890 1.000 0.720 114 GLY A C 1
ATOM 1714 O O . GLY A 1 114 ? 12.151 13.749 15.014 1.000 0.720 114 GLY A O 1
ATOM 1718 N N . GLY A 1 115 ? 11.803 15.409 16.481 1.000 0.650 115 GLY A N 1
ATOM 1719 C CA . GLY A 1 115 ? 10.359 15.535 16.253 1.000 0.650 115 GLY A CA 1
ATOM 1720 C C . GLY A 1 115 ? 9.515 14.533 17.057 1.000 0.650 115 GLY A C 1
ATOM 1721 O O . GLY A 1 115 ? 9.992 13.900 17.991 1.000 0.650 115 GLY A O 1
ATOM 1725 N N . CYS A 1 116 ? 8.231 14.395 16.705 1.000 0.640 116 CYS A N 1
ATOM 1726 C CA . CYS A 1 116 ? 7.268 13.603 17.486 1.000 0.640 116 CYS A CA 1
ATOM 1727 C C . CYS A 1 116 ? 7.683 12.128 17.649 1.000 0.640 116 CYS A C 1
ATOM 1728 O O . CYS A 1 116 ? 8.083 11.471 16.682 1.000 0.640 116 CYS A O 1
ATOM 1736 N N . HIS A 1 117 ? 7.496 11.576 18.849 1.000 0.670 117 HIS A N 1
ATOM 1737 C CA . HIS A 1 117 ? 7.748 10.163 19.138 1.000 0.670 117 HIS A CA 1
ATOM 1738 C C . HIS A 1 117 ? 6.529 9.287 18.831 1.000 0.670 117 HIS A C 1
ATOM 1739 O O . HIS A 1 117 ? 5.733 8.978 19.720 1.000 0.670 117 HIS A O 1
ATOM 1753 N N . LEU A 1 118 ? 6.445 8.848 17.573 1.000 0.680 118 LEU A N 1
ATOM 1754 C CA . LEU A 1 118 ? 5.417 7.934 17.050 1.000 0.680 118 LEU A CA 1
ATOM 1755 C C . LEU A 1 118 ? 5.903 6.474 16.920 1.000 0.680 118 LEU A C 1
ATOM 1756 O O . LEU A 1 118 ? 5.292 5.671 16.221 1.000 0.680 118 LEU A O 1
ATOM 1772 N N . GLY A 1 119 ? 7.024 6.134 17.562 1.000 0.670 119 GLY A N 1
ATOM 1773 C CA . GLY A 1 119 ? 7.698 4.839 17.432 1.000 0.670 119 GLY A CA 1
ATOM 1774 C C . GLY A 1 119 ? 8.982 4.900 16.594 1.000 0.670 119 GLY A C 1
ATOM 1775 O O . GLY A 1 119 ? 9.404 5.991 16.183 1.000 0.670 119 GLY A O 1
ATOM 1779 N N . PRO A 1 120 ? 9.634 3.744 16.373 1.000 0.680 120 PRO A N 1
ATOM 1780 C CA . PRO A 1 120 ? 10.841 3.667 15.567 1.000 0.680 120 PRO A CA 1
ATOM 1781 C C . PRO A 1 120 ? 10.511 4.042 14.125 1.000 0.680 120 PRO A C 1
ATOM 1782 O O . PRO A 1 120 ? 9.550 3.559 13.532 1.000 0.680 120 PRO A O 1
ATOM 1793 N N . ARG A 1 121 ? 11.315 4.940 13.568 1.000 0.730 121 ARG A N 1
ATOM 1794 C CA . ARG A 1 121 ? 11.211 5.383 12.180 1.000 0.730 121 ARG A CA 1
ATOM 1795 C C . ARG A 1 121 ? 12.620 5.335 11.599 1.000 0.730 121 ARG A C 1
ATOM 1796 O O . ARG A 1 121 ? 13.346 6.324 11.737 1.000 0.730 121 ARG A O 1
ATOM 1817 N N . PRO A 1 122 ? 13.057 4.183 11.078 1.000 0.750 122 PRO A N 1
ATOM 1818 C CA . PRO A 1 122 ? 14.393 4.060 10.521 1.000 0.750 122 PRO A CA 1
ATOM 1819 C C . PRO A 1 122 ? 14.507 4.903 9.242 1.000 0.750 122 PRO A C 1
ATOM 1820 O O . PRO A 1 122 ? 13.506 5.340 8.670 1.000 0.750 122 PRO A O 1
ATOM 1831 N N . ILE A 1 123 ? 15.742 5.222 8.864 1.000 0.880 123 ILE A N 1
ATOM 1832 C CA . ILE A 1 123 ? 16.077 5.932 7.618 1.000 0.880 123 ILE A CA 1
ATOM 1833 C C . ILE A 1 123 ? 16.829 5.013 6.645 1.000 0.880 123 ILE A C 1
ATOM 1834 O O . ILE A 1 123 ? 17.417 5.480 5.677 1.000 0.880 123 ILE A O 1
ATOM 1850 N N . ASP A 1 124 ? 16.789 3.709 6.902 1.000 0.910 124 ASP A N 1
ATOM 1851 C CA . ASP A 1 124 ? 17.404 2.631 6.127 1.000 0.910 124 ASP A CA 1
ATOM 1852 C C . ASP A 1 124 ? 17.070 2.735 4.634 1.000 0.910 124 ASP A C 1
ATOM 1853 O O . ASP A 1 124 ? 17.969 2.701 3.803 1.000 0.910 124 ASP A O 1
ATOM 1862 N N . GLN A 1 125 ? 15.808 3.001 4.281 1.000 0.950 125 GLN A N 1
ATOM 1863 C CA . GLN A 1 125 ? 15.399 3.155 2.880 1.000 0.950 125 GLN A CA 1
ATOM 1864 C C . GLN A 1 125 ? 15.993 4.400 2.201 1.000 0.950 125 GLN A C 1
ATOM 1865 O O . GLN A 1 125 ? 16.149 4.423 0.983 1.000 0.950 125 GLN A O 1
ATOM 1879 N N . HIS A 1 126 ? 16.331 5.441 2.969 1.000 0.960 126 HIS A N 1
ATOM 1880 C CA . HIS A 1 126 ? 17.008 6.626 2.438 1.000 0.960 126 HIS A CA 1
ATOM 1881 C C . HIS A 1 126 ? 18.473 6.284 2.146 1.000 0.960 126 HIS A C 1
ATOM 1882 O O . HIS A 1 126 ? 18.961 6.557 1.054 1.000 0.960 126 HIS A O 1
ATOM 1896 N N . ILE A 1 127 ? 19.138 5.648 3.119 1.000 0.960 127 ILE A N 1
ATOM 1897 C CA . ILE A 1 127 ? 20.535 5.204 3.031 1.000 0.960 127 ILE A CA 1
ATOM 1898 C C . ILE A 1 127 ? 20.709 4.252 1.848 1.000 0.960 127 ILE A C 1
ATOM 1899 O O . ILE A 1 127 ? 21.512 4.544 0.969 1.000 0.960 127 ILE A O 1
ATOM 1915 N N . LYS A 1 128 ? 19.865 3.217 1.748 1.000 0.970 128 LYS A N 1
ATOM 1916 C CA . LYS A 1 128 ? 19.832 2.264 0.629 1.000 0.970 128 LYS A CA 1
ATOM 1917 C C . LYS A 1 128 ? 19.820 2.968 -0.727 1.000 0.970 128 LYS A C 1
ATOM 1918 O O . LYS A 1 128 ? 20.553 2.600 -1.639 1.000 0.970 128 LYS A O 1
ATOM 1937 N N . GLY A 1 129 ? 18.983 3.995 -0.868 1.000 0.980 129 GLY A N 1
ATOM 1938 C CA . GLY A 1 129 ? 18.896 4.747 -2.110 1.000 0.980 129 GLY A CA 1
ATOM 1939 C C . GLY A 1 129 ? 20.114 5.629 -2.384 1.000 0.980 129 GLY A C 1
ATOM 1940 O O . GLY A 1 129 ? 20.543 5.718 -3.528 1.000 0.980 129 GLY A O 1
ATOM 1944 N N . PHE A 1 130 ? 20.706 6.250 -1.363 1.000 0.980 130 PHE A N 1
ATOM 1945 C CA . PHE A 1 130 ? 21.945 7.017 -1.523 1.000 0.980 130 PHE A CA 1
ATOM 1946 C C . PHE A 1 130 ? 23.137 6.127 -1.887 1.000 0.980 130 PHE A C 1
ATOM 1947 O O . PHE A 1 130 ? 23.889 6.465 -2.801 1.000 0.980 130 PHE A O 1
ATOM 1964 N N . GLU A 1 131 ? 23.270 4.973 -1.234 1.000 0.980 131 GLU A N 1
ATOM 1965 C CA . GLU A 1 131 ? 24.302 3.976 -1.530 1.000 0.980 131 GLU A CA 1
ATOM 1966 C C . GLU A 1 131 ? 24.161 3.427 -2.949 1.000 0.980 131 GLU A C 1
ATOM 1967 O O . GLU A 1 131 ? 25.147 3.346 -3.680 1.000 0.980 131 GLU A O 1
ATOM 1979 N N . ALA A 1 132 ? 22.930 3.149 -3.392 1.000 0.980 132 ALA A N 1
ATOM 1980 C CA . ALA A 1 132 ? 22.667 2.733 -4.767 1.000 0.980 132 ALA A CA 1
ATOM 1981 C C . ALA A 1 132 ? 23.078 3.797 -5.802 1.000 0.980 132 ALA A C 1
ATOM 1982 O O . ALA A 1 132 ? 23.507 3.448 -6.901 1.000 0.980 132 ALA A O 1
ATOM 1989 N N . LEU A 1 133 ? 23.000 5.088 -5.452 1.000 0.980 133 LEU A N 1
ATOM 1990 C CA . LEU A 1 133 ? 23.494 6.188 -6.288 1.000 0.980 133 LEU A CA 1
ATOM 1991 C C . LEU A 1 133 ? 25.026 6.370 -6.223 1.000 0.980 133 LEU A C 1
ATOM 1992 O O . LEU A 1 133 ? 25.568 7.194 -6.963 1.000 0.980 133 LEU A O 1
ATOM 2008 N N . GLY A 1 134 ? 25.735 5.620 -5.373 1.000 0.980 134 GLY A N 1
ATOM 2009 C CA . GLY A 1 134 ? 27.193 5.659 -5.221 1.000 0.980 134 GLY A CA 1
ATOM 2010 C C . GLY A 1 134 ? 27.709 6.527 -4.071 1.000 0.980 134 GLY A C 1
ATOM 2011 O O . GLY A 1 134 ? 28.896 6.854 -4.062 1.000 0.980 134 GLY A O 1
ATOM 2015 N N . ALA A 1 135 ? 26.849 6.927 -3.129 1.000 0.980 135 ALA A N 1
ATOM 2016 C CA . ALA A 1 135 ? 27.282 7.618 -1.919 1.000 0.980 135 ALA A CA 1
ATOM 2017 C C . ALA A 1 135 ? 27.713 6.632 -0.826 1.000 0.980 135 ALA A C 1
ATOM 2018 O O . ALA A 1 135 ? 27.068 5.618 -0.595 1.000 0.980 135 ALA A O 1
ATOM 2025 N N . GLU A 1 136 ? 28.774 6.965 -0.107 1.000 0.980 136 GLU A N 1
ATOM 2026 C CA . GLU A 1 136 ? 29.142 6.317 1.143 1.000 0.980 136 GLU A CA 1
ATOM 2027 C C . GLU A 1 136 ? 28.367 6.960 2.295 1.000 0.980 136 GLU A C 1
ATOM 2028 O O . GLU A 1 136 ? 28.258 8.192 2.367 1.000 0.980 136 GLU A O 1
ATOM 2040 N N . VAL A 1 137 ? 27.828 6.125 3.187 1.000 0.960 137 VAL A N 1
ATOM 2041 C CA . VAL A 1 137 ? 27.018 6.569 4.319 1.000 0.960 137 VAL A CA 1
ATOM 2042 C C . VAL A 1 137 ? 27.574 6.025 5.625 1.000 0.960 137 VAL A C 1
ATOM 2043 O O . VAL A 1 137 ? 27.652 4.815 5.819 1.000 0.960 137 VAL A O 1
ATOM 2056 N N . THR A 1 138 ? 27.903 6.915 6.559 1.000 0.940 138 THR A N 1
ATOM 2057 C CA . THR A 1 138 ? 28.363 6.532 7.901 1.000 0.940 138 THR A CA 1
ATOM 2058 C C . THR A 1 138 ? 27.544 7.222 8.986 1.000 0.940 138 THR A C 1
ATOM 2059 O O . THR A 1 138 ? 26.978 8.301 8.791 1.000 0.940 138 THR A O 1
ATOM 2070 N N . ASN A 1 139 ? 27.444 6.575 10.149 1.000 0.890 139 ASN A N 1
ATOM 2071 C CA . ASN A 1 139 ? 26.828 7.144 11.345 1.000 0.890 139 ASN A CA 1
ATOM 2072 C C . ASN A 1 139 ? 27.908 7.357 12.404 1.000 0.890 139 ASN A C 1
ATOM 2073 O O . ASN A 1 139 ? 28.421 6.401 12.985 1.000 0.890 139 ASN A O 1
ATOM 2084 N N . GLU A 1 140 ? 28.241 8.618 12.657 1.000 0.860 140 GLU A N 1
ATOM 2085 C CA . GLU A 1 140 ? 29.331 9.003 13.547 1.000 0.860 140 GLU A CA 1
ATOM 2086 C C . GLU A 1 140 ? 28.822 10.032 14.558 1.000 0.860 140 GLU A C 1
ATOM 2087 O O . GLU A 1 140 ? 28.264 11.066 14.191 1.000 0.860 140 GLU A O 1
ATOM 2099 N N . GLN A 1 141 ? 28.993 9.746 15.855 1.000 0.810 141 GLN A N 1
ATOM 2100 C CA . GLN A 1 141 ? 28.608 10.637 16.965 1.000 0.810 141 GLN A CA 1
ATOM 2101 C C . GLN A 1 141 ? 27.165 11.189 16.882 1.000 0.810 141 GLN A C 1
ATOM 2102 O O . GLN A 1 141 ? 26.874 12.286 17.360 1.000 0.810 141 GLN A O 1
ATOM 2116 N N . GLY A 1 142 ? 26.234 10.425 16.298 1.000 0.830 142 GLY A N 1
ATOM 2117 C CA . GLY A 1 142 ? 24.827 10.817 16.176 1.000 0.830 142 GLY A CA 1
ATOM 2118 C C . GLY A 1 142 ? 24.511 11.742 14.996 1.000 0.830 142 GLY A C 1
ATOM 2119 O O . GLY A 1 142 ? 23.453 12.377 15.002 1.000 0.830 142 GLY A O 1
ATOM 2123 N N . ALA A 1 143 ? 25.388 11.814 13.993 1.000 0.900 143 ALA A N 1
ATOM 2124 C CA . ALA A 1 143 ? 25.132 12.444 12.704 1.000 0.900 143 ALA A CA 1
ATOM 2125 C C . ALA A 1 143 ? 25.385 11.456 11.559 1.000 0.900 143 ALA A C 1
ATOM 2126 O O . ALA A 1 143 ? 26.240 10.575 11.649 1.000 0.900 143 ALA A O 1
ATOM 2133 N N . ILE A 1 144 ? 24.625 11.618 10.481 1.000 0.930 144 ILE A N 1
ATOM 2134 C CA . ILE A 1 144 ? 24.793 10.855 9.249 1.000 0.930 144 ILE A CA 1
ATOM 2135 C C . ILE A 1 144 ? 25.681 11.657 8.313 1.000 0.930 144 ILE A C 1
ATOM 2136 O O . ILE A 1 144 ? 25.376 12.812 7.998 1.000 0.930 144 ILE A O 1
ATOM 2152 N N . TYR A 1 145 ? 26.757 11.027 7.870 1.000 0.950 145 TYR A N 1
ATOM 2153 C CA . TYR A 1 145 ? 27.683 11.561 6.889 1.000 0.950 145 TYR A CA 1
ATOM 2154 C C . TYR A 1 145 ? 27.401 10.892 5.556 1.000 0.950 145 TYR A C 1
ATOM 2155 O O . TYR A 1 145 ? 27.243 9.678 5.482 1.000 0.950 145 TYR A O 1
ATOM 2173 N N . LEU A 1 146 ? 27.327 11.705 4.512 1.000 0.970 146 LEU A N 1
ATOM 2174 C CA . LEU A 1 146 ? 27.089 11.288 3.141 1.000 0.970 146 LEU A CA 1
ATOM 2175 C C . LEU A 1 146 ? 28.193 11.883 2.284 1.000 0.970 146 LEU A C 1
ATOM 2176 O O . LEU A 1 146 ? 28.435 13.092 2.365 1.000 0.970 146 LEU A O 1
ATOM 2192 N N . ARG A 1 147 ? 28.855 11.065 1.469 1.000 0.970 147 ARG A N 1
ATOM 2193 C CA . ARG A 1 147 ? 29.908 11.520 0.551 1.000 0.970 147 ARG A CA 1
ATOM 2194 C C . ARG A 1 147 ? 29.877 10.714 -0.735 1.000 0.970 147 ARG A C 1
ATOM 2195 O O . ARG A 1 147 ? 29.733 9.502 -0.699 1.000 0.970 147 ARG A O 1
ATOM 2216 N N . ALA A 1 148 ? 30.045 11.377 -1.865 1.000 0.980 148 ALA A N 1
ATOM 2217 C CA . ALA A 1 148 ? 30.221 10.739 -3.160 1.000 0.980 148 ALA A CA 1
ATOM 2218 C C . ALA A 1 148 ? 31.208 11.573 -3.988 1.000 0.980 148 ALA A C 1
ATOM 2219 O O . ALA A 1 148 ? 31.117 12.796 -3.991 1.000 0.980 148 ALA A O 1
ATOM 2226 N N . GLU A 1 149 ? 32.124 10.953 -4.739 1.000 0.970 149 GLU A N 1
ATOM 2227 C CA . GLU A 1 149 ? 32.877 11.701 -5.767 1.000 0.970 149 GLU A CA 1
ATOM 2228 C C . GLU A 1 149 ? 31.939 12.172 -6.885 1.000 0.970 149 GLU A C 1
ATOM 2229 O O . GLU A 1 149 ? 32.058 13.269 -7.426 1.000 0.970 149 GLU A O 1
ATOM 2241 N N . ARG A 1 150 ? 30.974 11.315 -7.216 1.000 0.970 150 ARG A N 1
ATOM 2242 C CA . ARG A 1 150 ? 29.882 11.570 -8.148 1.000 0.970 150 ARG A CA 1
ATOM 2243 C C . ARG A 1 150 ? 28.721 10.644 -7.827 1.000 0.970 150 ARG A C 1
ATOM 2244 O O . ARG A 1 150 ? 28.929 9.541 -7.330 1.000 0.970 150 ARG A O 1
ATOM 2265 N N . LEU A 1 151 ? 27.515 11.077 -8.171 1.000 0.980 151 LEU A N 1
ATOM 2266 C CA . LEU A 1 151 ? 26.319 10.244 -8.095 1.000 0.980 151 LEU A CA 1
ATOM 2267 C C . LEU A 1 151 ? 26.028 9.666 -9.475 1.000 0.980 151 LEU A C 1
ATOM 2268 O O . LEU A 1 151 ? 26.165 10.377 -10.471 1.000 0.980 151 LEU A O 1
ATOM 2284 N N . ARG A 1 152 ? 25.597 8.410 -9.543 1.000 0.990 152 ARG A N 1
ATOM 2285 C CA . ARG A 1 152 ? 25.173 7.759 -10.785 1.000 0.990 152 ARG A CA 1
ATOM 2286 C C . ARG A 1 152 ? 23.762 7.235 -10.642 1.000 0.990 152 ARG A C 1
ATOM 2287 O O . ARG A 1 152 ? 23.401 6.689 -9.609 1.000 0.990 152 ARG A O 1
ATOM 2308 N N . GLY A 1 153 ? 22.979 7.398 -11.697 1.000 0.980 153 GLY A N 1
ATOM 2309 C CA . GLY A 1 153 ? 21.641 6.857 -11.760 1.000 0.980 153 GLY A CA 1
ATOM 2310 C C . GLY A 1 153 ? 21.660 5.339 -11.627 1.000 0.980 153 GLY A C 1
ATOM 2311 O O . GLY A 1 153 ? 22.495 4.659 -12.227 1.000 0.980 153 GLY A O 1
ATOM 2315 N N . ALA A 1 154 ? 20.734 4.831 -10.824 1.000 0.980 154 ALA A N 1
ATOM 2316 C CA . ALA A 1 154 ? 20.608 3.418 -10.508 1.000 0.980 154 ALA A CA 1
ATOM 2317 C C . ALA A 1 154 ? 19.136 2.994 -10.466 1.000 0.980 154 ALA A C 1
ATOM 2318 O O . ALA A 1 154 ? 18.223 3.819 -10.376 1.000 0.980 154 ALA A O 1
ATOM 2325 N N . ARG A 1 155 ? 18.893 1.686 -10.517 1.000 0.960 155 ARG A N 1
ATOM 2326 C CA . ARG A 1 155 ? 17.573 1.108 -10.258 1.000 0.960 155 ARG A CA 1
ATOM 2327 C C . ARG A 1 155 ? 17.485 0.774 -8.771 1.000 0.960 155 ARG A C 1
ATOM 2328 O O . ARG A 1 155 ? 18.351 0.081 -8.252 1.000 0.960 155 ARG A O 1
ATOM 2349 N N . ILE A 1 156 ? 16.485 1.318 -8.089 1.000 0.970 156 ILE A N 1
ATOM 2350 C CA . ILE A 1 156 ? 16.370 1.290 -6.630 1.000 0.970 156 ILE A CA 1
ATOM 2351 C C . ILE A 1 156 ? 14.975 0.796 -6.276 1.000 0.970 156 ILE A C 1
ATOM 2352 O O . ILE A 1 156 ? 13.990 1.464 -6.579 1.000 0.970 156 ILE A O 1
ATOM 2368 N N . TYR A 1 157 ? 14.892 -0.344 -5.599 1.000 0.970 157 TYR A N 1
ATOM 2369 C CA . TYR A 1 157 ? 13.641 -0.872 -5.065 1.000 0.970 157 TYR A CA 1
ATOM 2370 C C . TYR A 1 157 ? 13.509 -0.532 -3.578 1.000 0.970 157 TYR A C 1
ATOM 2371 O O . TYR A 1 157 ? 14.387 -0.868 -2.777 1.000 0.970 157 TYR A O 1
ATOM 2389 N N . LEU A 1 158 ? 12.405 0.113 -3.200 1.000 0.980 158 LEU A N 1
ATOM 2390 C CA . LEU A 1 158 ? 12.093 0.390 -1.799 1.000 0.980 158 LEU A CA 1
ATOM 2391 C C . LEU A 1 158 ? 11.362 -0.799 -1.163 1.000 0.980 158 LEU A C 1
ATOM 2392 O O . LEU A 1 158 ? 10.306 -1.216 -1.639 1.000 0.980 158 LEU A O 1
ATOM 2408 N N . ASP A 1 159 ? 11.880 -1.319 -0.049 1.000 0.950 159 ASP A N 1
ATOM 2409 C CA . ASP A 1 159 ? 11.274 -2.448 0.679 1.000 0.950 159 ASP A CA 1
ATOM 2410 C C . ASP A 1 159 ? 9.934 -2.063 1.324 1.000 0.950 159 ASP A C 1
ATOM 2411 O O . ASP A 1 159 ? 9.051 -2.897 1.523 1.000 0.950 159 ASP A O 1
ATOM 2420 N N . VAL A 1 160 ? 9.771 -0.774 1.627 1.000 0.930 160 VAL A N 1
ATOM 2421 C CA . VAL A 1 160 ? 8.517 -0.161 2.065 1.000 0.930 160 VAL A CA 1
ATOM 2422 C C . VAL A 1 160 ? 8.249 1.098 1.258 1.000 0.930 160 VAL A C 1
ATOM 2423 O O . VAL A 1 160 ? 9.168 1.851 0.945 1.000 0.930 160 VAL A O 1
ATOM 2436 N N . VAL A 1 161 ? 6.974 1.371 0.983 1.000 0.940 161 VAL A N 1
ATOM 2437 C CA . VAL A 1 161 ? 6.554 2.606 0.312 1.000 0.940 161 VAL A CA 1
ATOM 2438 C C . VAL A 1 161 ? 6.760 3.784 1.272 1.000 0.940 161 VAL A C 1
ATOM 2439 O O . VAL A 1 161 ? 5.895 4.117 2.080 1.000 0.940 161 VAL A O 1
ATOM 2452 N N . SER A 1 162 ? 7.950 4.380 1.231 1.000 0.940 162 SER A N 1
ATOM 2453 C CA . SER A 1 162 ? 8.354 5.472 2.117 1.000 0.940 162 SER A CA 1
ATOM 2454 C C . SER A 1 162 ? 8.307 6.801 1.377 1.000 0.940 162 SER A C 1
ATOM 2455 O O . SER A 1 162 ? 9.089 7.034 0.453 1.000 0.940 162 SER A O 1
ATOM 2463 N N . VAL A 1 163 ? 7.423 7.696 1.826 1.000 0.950 163 VAL A N 1
ATOM 2464 C CA . VAL A 1 163 ? 7.334 9.085 1.342 1.000 0.950 163 VAL A CA 1
ATOM 2465 C C . VAL A 1 163 ? 8.692 9.773 1.463 1.000 0.950 163 VAL A C 1
ATOM 2466 O O . VAL A 1 163 ? 9.228 10.290 0.484 1.000 0.950 163 VAL A O 1
ATOM 2479 N N . GLY A 1 164 ? 9.292 9.696 2.655 1.000 0.960 164 GLY A N 1
ATOM 2480 C CA . GLY A 1 164 ? 10.560 10.348 2.954 1.000 0.960 164 GLY A CA 1
ATOM 2481 C C . GLY A 1 164 ? 11.715 9.843 2.089 1.000 0.960 164 GLY A C 1
ATOM 2482 O O . GLY A 1 164 ? 12.491 10.653 1.585 1.000 0.960 164 GLY A O 1
ATOM 2486 N N . ALA A 1 165 ? 11.829 8.523 1.903 1.000 0.970 165 ALA A N 1
ATOM 2487 C CA . ALA A 1 165 ? 12.895 7.939 1.089 1.000 0.970 165 ALA A CA 1
ATOM 2488 C C . ALA A 1 165 ? 12.698 8.266 -0.394 1.000 0.970 165 ALA A C 1
ATOM 2489 O O . ALA A 1 165 ? 13.644 8.695 -1.046 1.000 0.970 165 ALA A O 1
ATOM 2496 N N . THR A 1 166 ? 11.461 8.152 -0.896 1.000 0.980 166 THR A N 1
ATOM 2497 C CA . THR A 1 166 ? 11.114 8.500 -2.284 1.000 0.980 166 THR A CA 1
ATOM 2498 C C . THR A 1 166 ? 11.548 9.929 -2.610 1.000 0.980 166 THR A C 1
ATOM 2499 O O . THR A 1 166 ? 12.235 10.148 -3.606 1.000 0.980 166 THR A O 1
ATOM 2510 N N . ILE A 1 167 ? 11.221 10.892 -1.741 1.000 0.980 167 ILE A N 1
ATOM 2511 C CA . ILE A 1 167 ? 11.629 12.292 -1.912 1.000 0.980 167 ILE A CA 1
ATOM 2512 C C . ILE A 1 167 ? 13.151 12.433 -1.827 1.000 0.980 167 ILE A C 1
ATOM 2513 O O . ILE A 1 167 ? 13.739 13.026 -2.721 1.000 0.980 167 ILE A O 1
ATOM 2529 N N . ASN A 1 168 ? 13.814 11.888 -0.800 1.000 0.980 168 ASN A N 1
ATOM 2530 C CA . ASN A 1 168 ? 15.261 12.080 -0.625 1.000 0.980 168 ASN A CA 1
ATOM 2531 C C . ASN A 1 168 ? 16.078 11.538 -1.800 1.000 0.980 168 ASN A C 1
ATOM 2532 O O . ASN A 1 168 ? 17.005 12.197 -2.270 1.000 0.980 168 ASN A O 1
ATOM 2543 N N . ILE A 1 169 ? 15.718 10.351 -2.282 1.000 0.990 169 ILE A N 1
ATOM 2544 C CA . ILE A 1 169 ? 16.363 9.727 -3.436 1.000 0.990 169 ILE A CA 1
ATOM 2545 C C . ILE A 1 169 ? 16.093 10.561 -4.684 1.000 0.990 169 ILE A C 1
ATOM 2546 O O . ILE A 1 169 ? 17.018 10.809 -5.448 1.000 0.990 169 ILE A O 1
ATOM 2562 N N . MET A 1 170 ? 14.862 11.052 -4.868 1.000 0.990 170 MET A N 1
ATOM 2563 C CA . MET A 1 170 ? 14.518 11.934 -5.983 1.000 0.990 170 MET A CA 1
ATOM 2564 C C . MET A 1 170 ? 15.333 13.239 -5.959 1.000 0.990 170 MET A C 1
ATOM 2565 O O . MET A 1 170 ? 15.894 13.608 -6.988 1.000 0.990 170 MET A O 1
ATOM 2579 N N . LEU A 1 171 ? 15.477 13.887 -4.797 1.000 0.990 171 LEU A N 1
ATOM 2580 C CA . LEU A 1 171 ? 16.292 15.099 -4.619 1.000 0.990 171 LEU A CA 1
ATOM 2581 C C . LEU A 1 171 ? 17.772 14.871 -4.965 1.000 0.990 171 LEU A C 1
ATOM 2582 O O . LEU A 1 171 ? 18.402 15.735 -5.568 1.000 0.990 171 LEU A O 1
ATOM 2598 N N . ALA A 1 172 ? 18.330 13.708 -4.626 1.000 0.990 172 ALA A N 1
ATOM 2599 C CA . ALA A 1 172 ? 19.704 13.369 -4.994 1.000 0.990 172 ALA A CA 1
ATOM 2600 C C . ALA A 1 172 ? 19.835 12.992 -6.486 1.000 0.990 172 ALA A C 1
ATOM 2601 O O . ALA A 1 172 ? 20.795 13.382 -7.152 1.000 0.990 172 ALA A O 1
ATOM 2608 N N . ALA A 1 173 ? 18.862 12.252 -7.025 1.000 0.990 173 ALA A N 1
ATOM 2609 C CA . ALA A 1 173 ? 18.895 11.666 -8.364 1.000 0.990 173 ALA A CA 1
ATOM 2610 C C . ALA A 1 173 ? 18.774 12.682 -9.509 1.000 0.990 173 ALA A C 1
ATOM 2611 O O . ALA A 1 173 ? 19.271 12.413 -10.602 1.000 0.990 173 ALA A O 1
ATOM 2618 N N . VAL A 1 174 ? 18.147 13.846 -9.291 1.000 0.990 174 VAL A N 1
ATOM 2619 C CA . VAL A 1 174 ? 17.991 14.871 -10.345 1.000 0.990 174 VAL A CA 1
ATOM 2620 C C . VAL A 1 174 ? 19.321 15.443 -10.854 1.000 0.990 174 VAL A C 1
ATOM 2621 O O . VAL A 1 174 ? 19.372 15.897 -11.993 1.000 0.990 174 VAL A O 1
ATOM 2634 N N . LEU A 1 175 ? 20.398 15.369 -10.061 1.000 0.990 175 LEU A N 1
ATOM 2635 C CA . LEU A 1 175 ? 21.764 15.781 -10.436 1.000 0.990 175 LEU A CA 1
ATOM 2636 C C . LEU A 1 175 ? 22.754 14.602 -10.496 1.000 0.9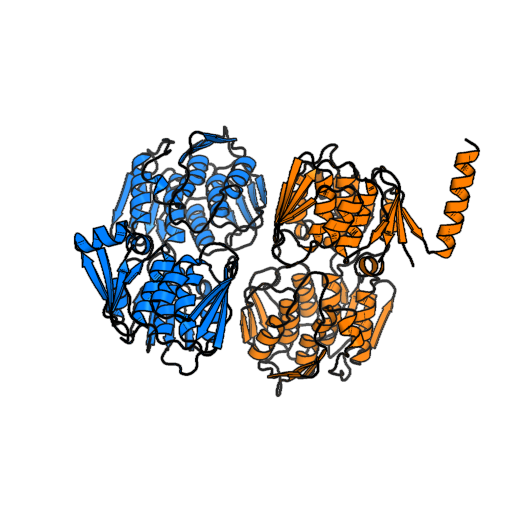90 175 LEU A C 1
ATOM 2637 O O . LEU A 1 175 ? 23.973 14.803 -10.486 1.000 0.990 175 LEU A O 1
ATOM 2653 N N . ALA A 1 176 ? 22.245 13.367 -10.511 1.000 0.990 176 ALA A N 1
ATOM 2654 C CA . ALA A 1 176 ? 23.056 12.172 -10.709 1.000 0.990 176 ALA A CA 1
ATOM 2655 C C . ALA A 1 176 ? 23.347 11.943 -12.201 1.000 0.990 176 ALA A C 1
ATOM 2656 O O . ALA A 1 176 ? 22.596 12.352 -13.079 1.000 0.990 176 ALA A O 1
ATOM 2663 N N . GLU A 1 177 ? 24.439 11.262 -12.522 1.000 0.990 177 GLU A N 1
ATOM 2664 C CA . GLU A 1 177 ? 24.782 10.931 -13.904 1.000 0.990 177 GLU A CA 1
ATOM 2665 C C . GLU A 1 177 ? 23.930 9.764 -14.416 1.000 0.990 177 GLU A C 1
ATOM 2666 O O . GLU A 1 177 ? 24.031 8.648 -13.914 1.000 0.990 177 GLU A O 1
ATOM 2678 N N . GLY A 1 178 ? 23.147 9.981 -15.472 1.000 0.980 178 GLY A N 1
ATOM 2679 C CA . GLY A 1 178 ? 22.355 8.924 -16.102 1.000 0.980 178 GLY A CA 1
ATOM 2680 C C . GLY A 1 178 ? 20.945 8.811 -15.527 1.000 0.980 178 GLY A C 1
ATOM 2681 O O . GLY A 1 178 ? 20.355 9.807 -15.119 1.000 0.980 178 GLY A O 1
ATOM 2685 N N . LYS A 1 179 ? 20.370 7.605 -15.561 1.000 0.990 179 LYS A N 1
ATOM 2686 C CA . LYS A 1 179 ? 18.954 7.377 -15.246 1.000 0.990 179 LYS A CA 1
ATOM 2687 C C . LYS A 1 179 ? 18.781 6.669 -13.910 1.000 0.990 179 LYS A C 1
ATOM 2688 O O . LYS A 1 179 ? 19.318 5.582 -13.724 1.000 0.990 179 LYS A O 1
ATOM 2707 N N . THR A 1 180 ? 17.973 7.249 -13.032 1.000 0.990 180 THR A N 1
ATOM 2708 C CA . THR A 1 180 ? 17.502 6.616 -11.796 1.000 0.990 180 THR A CA 1
ATOM 2709 C C . THR A 1 180 ? 16.080 6.101 -11.983 1.000 0.990 180 THR A C 1
ATOM 2710 O O . THR A 1 180 ? 15.242 6.784 -12.575 1.000 0.990 180 THR A O 1
ATOM 2721 N N . ILE A 1 181 ? 15.787 4.908 -11.475 1.000 0.980 181 ILE A N 1
ATOM 2722 C CA . ILE A 1 181 ? 14.437 4.337 -11.446 1.000 0.980 181 ILE A CA 1
ATOM 2723 C C . ILE A 1 181 ? 14.129 3.961 -9.997 1.000 0.980 181 ILE A C 1
ATOM 2724 O O . ILE A 1 181 ? 14.759 3.053 -9.465 1.000 0.980 181 ILE A O 1
ATOM 2740 N N . ILE A 1 182 ? 13.181 4.655 -9.366 1.000 0.990 182 ILE A N 1
ATOM 2741 C CA . ILE A 1 182 ? 12.686 4.351 -8.019 1.000 0.990 182 ILE A CA 1
ATOM 2742 C C . ILE A 1 182 ? 11.452 3.468 -8.169 1.000 0.990 182 ILE A C 1
ATOM 2743 O O . ILE A 1 182 ? 10.421 3.913 -8.675 1.000 0.990 182 ILE A O 1
ATOM 2759 N N . GLU A 1 183 ? 11.562 2.220 -7.742 1.000 0.970 183 GLU A N 1
ATOM 2760 C CA . GLU A 1 183 ? 10.508 1.214 -7.793 1.000 0.970 183 GLU A CA 1
ATOM 2761 C C . GLU A 1 183 ? 9.872 1.039 -6.417 1.000 0.970 183 GLU A C 1
ATOM 2762 O O . GLU A 1 183 ? 10.533 1.173 -5.386 1.000 0.970 183 GLU A O 1
ATOM 2774 N N . ASN A 1 184 ? 8.573 0.734 -6.413 1.000 0.970 184 ASN A N 1
ATOM 2775 C CA . ASN A 1 184 ? 7.753 0.725 -5.202 1.000 0.970 184 ASN A CA 1
ATOM 2776 C C . ASN A 1 184 ? 7.744 2.097 -4.488 1.000 0.970 184 ASN A C 1
ATOM 2777 O O . ASN A 1 184 ? 7.763 2.199 -3.260 1.000 0.970 184 ASN A O 1
ATOM 2788 N N . ALA A 1 185 ? 7.723 3.165 -5.291 1.000 0.980 185 ALA A N 1
ATOM 2789 C CA . ALA A 1 185 ? 7.742 4.548 -4.836 1.000 0.980 185 ALA A CA 1
ATOM 2790 C C . ALA A 1 185 ? 6.431 4.967 -4.146 1.000 0.980 185 ALA A C 1
ATOM 2791 O O . ALA A 1 185 ? 5.342 4.451 -4.438 1.000 0.980 185 ALA A O 1
ATOM 2798 N N . ALA A 1 186 ? 6.550 5.951 -3.251 1.000 0.970 186 ALA A N 1
ATOM 2799 C CA . ALA A 1 186 ? 5.418 6.661 -2.668 1.000 0.970 186 ALA A CA 1
ATOM 2800 C C . ALA A 1 186 ? 4.628 7.435 -3.730 1.000 0.970 186 ALA A C 1
ATOM 2801 O O . ALA A 1 186 ? 5.183 7.926 -4.714 1.000 0.970 186 ALA A O 1
ATOM 2808 N N . LYS A 1 187 ? 3.314 7.523 -3.515 1.000 0.950 187 LYS A N 1
ATOM 2809 C CA . LYS A 1 187 ? 2.334 8.066 -4.477 1.000 0.950 187 LYS A CA 1
ATOM 2810 C C . LYS A 1 187 ? 1.549 9.245 -3.931 1.000 0.950 187 LYS A C 1
ATOM 2811 O O . LYS A 1 187 ? 0.711 9.798 -4.633 1.000 0.950 187 LYS A O 1
ATOM 2830 N N . GLU A 1 188 ? 1.799 9.572 -2.675 1.000 0.960 188 GLU A N 1
ATOM 2831 C CA . GLU A 1 188 ? 1.256 10.709 -1.967 1.000 0.960 188 GLU A CA 1
ATOM 2832 C C . GLU A 1 188 ? 1.308 11.982 -2.839 1.000 0.960 188 GLU A C 1
ATOM 2833 O O . GLU A 1 188 ? 2.316 12.204 -3.520 1.000 0.960 188 GLU A O 1
ATOM 2845 N N . PRO A 1 189 ? 0.257 12.824 -2.830 1.000 0.970 189 PRO A N 1
ATOM 2846 C CA . PRO A 1 189 ? 0.211 14.059 -3.617 1.000 0.970 189 PRO A CA 1
ATOM 2847 C C . PRO A 1 189 ? 1.432 14.962 -3.441 1.000 0.970 189 PRO A C 1
ATOM 2848 O O . PRO A 1 189 ? 1.891 15.595 -4.389 1.000 0.970 189 PRO A O 1
ATOM 2859 N N . GLU A 1 190 ? 2.008 14.958 -2.242 1.000 0.980 190 GLU A N 1
ATOM 2860 C CA . GLU A 1 190 ? 3.209 15.714 -1.904 1.000 0.980 190 GLU A CA 1
ATOM 2861 C C . GLU A 1 190 ? 4.431 15.294 -2.752 1.000 0.980 190 GLU A C 1
ATOM 2862 O O . GLU A 1 190 ? 5.297 16.113 -3.048 1.000 0.980 190 GLU A O 1
ATOM 2874 N N . ILE A 1 191 ? 4.492 14.040 -3.219 1.000 0.980 191 ILE A N 1
ATOM 2875 C CA . ILE A 1 191 ? 5.529 13.563 -4.154 1.000 0.980 191 ILE A CA 1
ATOM 2876 C C . ILE A 1 191 ? 5.383 14.232 -5.521 1.000 0.980 191 ILE A C 1
ATOM 2877 O O . ILE A 1 191 ? 6.378 14.602 -6.145 1.000 0.980 191 ILE A O 1
ATOM 2893 N N . ILE A 1 192 ? 4.142 14.362 -5.995 1.000 0.980 192 ILE A N 1
ATOM 2894 C CA . ILE A 1 192 ? 3.822 14.977 -7.287 1.000 0.980 192 ILE A CA 1
ATOM 2895 C C . ILE A 1 192 ? 4.190 16.458 -7.246 1.000 0.980 192 ILE A C 1
ATOM 2896 O O . ILE A 1 192 ? 4.811 16.958 -8.181 1.000 0.980 192 ILE A O 1
ATOM 2912 N N . ASP A 1 193 ? 3.877 17.133 -6.143 1.000 0.990 193 ASP A N 1
ATOM 2913 C CA . ASP A 1 193 ? 4.199 18.542 -5.923 1.000 0.990 193 ASP A CA 1
ATOM 2914 C C . ASP A 1 193 ? 5.720 18.792 -5.970 1.000 0.990 193 ASP A C 1
ATOM 2915 O O . ASP A 1 193 ? 6.201 19.623 -6.742 1.000 0.990 193 ASP A O 1
ATOM 2924 N N . VAL A 1 194 ? 6.510 17.974 -5.258 1.000 0.990 194 VAL A N 1
ATOM 2925 C CA . VAL A 1 194 ? 7.986 18.046 -5.297 1.000 0.990 194 VAL A CA 1
ATOM 2926 C C . VAL A 1 194 ? 8.536 17.748 -6.692 1.000 0.990 194 VAL A C 1
ATOM 2927 O O . VAL A 1 194 ? 9.435 18.446 -7.163 1.000 0.990 194 VAL A O 1
ATOM 2940 N N . ALA A 1 195 ? 8.007 16.736 -7.383 1.000 0.990 195 ALA A N 1
ATOM 2941 C CA . ALA A 1 195 ? 8.424 16.429 -8.749 1.000 0.990 195 ALA A CA 1
ATOM 2942 C C . ALA A 1 195 ? 8.091 17.570 -9.725 1.000 0.990 195 ALA A C 1
ATOM 2943 O O . ALA A 1 195 ? 8.862 17.820 -10.654 1.000 0.990 195 ALA A O 1
ATOM 2950 N N . THR A 1 196 ? 6.978 18.271 -9.503 1.000 0.990 196 THR A N 1
ATOM 2951 C CA . THR A 1 196 ? 6.555 19.428 -10.301 1.000 0.990 196 THR A CA 1
ATOM 2952 C C . THR A 1 196 ? 7.527 20.587 -10.114 1.000 0.990 196 THR A C 1
ATOM 2953 O O . THR A 1 196 ? 8.056 21.075 -11.111 1.000 0.990 196 THR A O 1
ATOM 2964 N N . LEU A 1 197 ? 7.869 20.941 -8.867 1.000 0.990 197 LEU A N 1
ATOM 2965 C CA . LEU A 1 197 ? 8.894 21.952 -8.578 1.000 0.990 197 LEU A CA 1
ATOM 2966 C C . LEU A 1 197 ? 10.228 21.603 -9.251 1.000 0.990 197 LEU A C 1
ATOM 2967 O O . LEU A 1 197 ? 10.789 22.413 -9.984 1.000 0.990 197 LEU A O 1
ATOM 2983 N N . LEU A 1 198 ? 10.734 20.385 -9.035 1.000 0.990 198 LEU A N 1
ATOM 2984 C CA . LEU A 1 198 ? 12.006 19.945 -9.619 1.000 0.990 198 LEU A CA 1
ATOM 2985 C C . LEU A 1 198 ? 11.987 20.032 -11.151 1.000 0.990 198 LEU A C 1
ATOM 2986 O O . LEU A 1 198 ? 12.980 20.428 -11.758 1.000 0.990 198 LEU A O 1
ATOM 3002 N N . THR A 1 199 ? 10.858 19.694 -11.775 1.000 0.990 199 THR A N 1
ATOM 3003 C CA . THR A 1 199 ? 10.681 19.787 -13.230 1.000 0.990 199 THR A CA 1
ATOM 3004 C C . THR A 1 199 ? 10.661 21.243 -13.706 1.000 0.990 199 THR A C 1
ATOM 3005 O O . THR A 1 199 ? 11.306 21.548 -14.707 1.000 0.990 199 THR A O 1
ATOM 3016 N N . SER A 1 200 ? 10.020 22.160 -12.971 1.000 0.990 200 SER A N 1
ATOM 3017 C CA . SER A 1 200 ? 10.067 23.610 -13.238 1.000 0.990 200 SER A CA 1
ATOM 3018 C C . SER A 1 200 ? 11.480 24.190 -13.118 1.000 0.990 200 SER A C 1
ATOM 3019 O O . SER A 1 200 ? 11.824 25.112 -13.852 1.000 0.990 200 SER A O 1
ATOM 3027 N N . MET A 1 201 ? 12.322 23.602 -12.261 1.000 0.990 201 MET A N 1
ATOM 3028 C CA . MET A 1 201 ? 13.753 23.924 -12.170 1.000 0.990 201 MET A CA 1
ATOM 3029 C C . MET A 1 201 ? 14.598 23.317 -13.309 1.000 0.990 201 MET A C 1
ATOM 3030 O O . MET A 1 201 ? 15.793 23.597 -13.407 1.000 0.990 201 MET A O 1
ATOM 3044 N N . GLY A 1 202 ? 14.017 22.476 -14.173 1.000 0.990 202 GLY A N 1
ATOM 3045 C CA . GLY A 1 202 ? 14.690 21.846 -15.315 1.000 0.990 202 GLY A CA 1
ATOM 3046 C C . GLY A 1 202 ? 14.998 20.350 -15.164 1.000 0.990 202 GLY A C 1
ATOM 3047 O O . GLY A 1 202 ? 15.630 19.768 -16.052 1.000 0.990 202 GLY A O 1
ATOM 3051 N N . ALA A 1 203 ? 14.562 19.695 -14.081 1.000 0.990 203 ALA A N 1
ATOM 3052 C CA . ALA A 1 203 ? 14.739 18.253 -13.917 1.000 0.990 203 ALA A CA 1
ATOM 3053 C C . ALA A 1 203 ? 13.878 17.461 -14.914 1.000 0.990 203 ALA A C 1
ATOM 3054 O O . ALA A 1 203 ? 12.840 17.920 -15.390 1.000 0.990 203 ALA A O 1
ATOM 3061 N N . LYS A 1 204 ? 14.280 16.220 -15.205 1.000 0.990 204 LYS A N 1
ATOM 3062 C CA . LYS A 1 204 ? 13.529 15.311 -16.082 1.000 0.990 204 LYS A CA 1
ATOM 3063 C C . LYS A 1 204 ? 12.965 14.151 -15.279 1.000 0.990 204 LYS A C 1
ATOM 3064 O O . LYS A 1 204 ? 13.568 13.081 -15.207 1.000 0.990 204 LYS A O 1
ATOM 3083 N N . ILE A 1 205 ? 11.800 14.369 -14.682 1.000 0.990 205 ILE A N 1
ATOM 3084 C CA . ILE A 1 205 ? 11.127 13.389 -13.826 1.000 0.990 205 ILE A CA 1
ATOM 3085 C C . ILE A 1 205 ? 9.859 12.894 -14.522 1.000 0.990 205 ILE A C 1
ATOM 3086 O O . ILE A 1 205 ? 9.084 13.676 -15.068 1.000 0.990 205 ILE A O 1
ATOM 3102 N N . LYS A 1 206 ? 9.633 11.579 -14.515 1.000 0.980 206 LYS A N 1
ATOM 3103 C CA . LYS A 1 206 ? 8.408 10.945 -15.019 1.000 0.980 206 LYS A CA 1
ATOM 3104 C C . LYS A 1 206 ? 7.897 9.910 -14.029 1.000 0.980 206 LYS A C 1
ATOM 3105 O O . LYS A 1 206 ? 8.682 9.226 -13.383 1.000 0.980 206 LYS A O 1
ATOM 3124 N N . GLY A 1 207 ? 6.578 9.751 -13.963 1.000 0.970 207 GLY A N 1
ATOM 3125 C CA . GLY A 1 207 ? 5.943 8.715 -13.145 1.000 0.970 207 GLY A CA 1
ATOM 3126 C C . GLY A 1 207 ? 5.732 9.084 -11.673 1.000 0.970 207 GLY A C 1
ATOM 3127 O O . GLY A 1 207 ? 5.327 8.217 -10.902 1.000 0.970 207 GLY A O 1
ATOM 3131 N N . ALA A 1 208 ? 5.949 10.343 -11.273 1.000 0.960 208 ALA A N 1
ATOM 3132 C CA . ALA A 1 208 ? 5.472 10.831 -9.977 1.000 0.960 208 ALA A CA 1
ATOM 3133 C C . ALA A 1 208 ? 3.947 10.630 -9.870 1.000 0.960 208 ALA A C 1
ATOM 3134 O O . ALA A 1 208 ? 3.225 10.856 -10.841 1.000 0.960 208 ALA A O 1
ATOM 3141 N N . GLY A 1 209 ? 3.472 10.135 -8.724 1.000 0.930 209 GLY A N 1
ATOM 3142 C CA . GLY A 1 209 ? 2.082 9.683 -8.554 1.000 0.930 209 GLY A CA 1
ATOM 3143 C C . GLY A 1 209 ? 1.818 8.245 -9.027 1.000 0.930 209 GLY A C 1
ATOM 3144 O O . GLY A 1 209 ? 0.699 7.748 -8.908 1.000 0.930 209 GLY A O 1
ATOM 3148 N N . THR A 1 210 ? 2.839 7.536 -9.518 1.000 0.930 210 THR A N 1
ATOM 3149 C CA . THR A 1 210 ? 2.769 6.105 -9.854 1.000 0.930 210 THR A CA 1
ATOM 3150 C C . THR A 1 210 ? 3.709 5.284 -8.971 1.000 0.930 210 THR A C 1
ATOM 3151 O O . THR A 1 210 ? 4.439 5.818 -8.143 1.000 0.930 210 THR A O 1
ATOM 3162 N N . ASN A 1 211 ? 3.704 3.960 -9.138 1.000 0.930 211 ASN A N 1
ATOM 3163 C CA . ASN A 1 211 ? 4.581 3.083 -8.362 1.000 0.930 211 ASN A CA 1
ATOM 3164 C C . ASN A 1 211 ? 6.060 3.153 -8.803 1.000 0.930 211 ASN A C 1
ATOM 3165 O O . ASN A 1 211 ? 6.912 2.575 -8.127 1.000 0.930 211 ASN A O 1
ATOM 3176 N N . VAL A 1 212 ? 6.351 3.781 -9.952 1.000 0.960 212 VAL A N 1
ATOM 3177 C CA . VAL A 1 212 ? 7.693 3.847 -10.545 1.000 0.960 212 VAL A CA 1
ATOM 3178 C C . VAL A 1 212 ? 8.007 5.274 -10.978 1.000 0.960 212 VAL A C 1
ATOM 3179 O O . VAL A 1 212 ? 7.399 5.795 -11.912 1.000 0.960 212 VAL A O 1
ATOM 3192 N N . ILE A 1 213 ? 9.008 5.880 -10.346 1.000 0.980 213 ILE A N 1
ATOM 3193 C CA . ILE A 1 213 ? 9.511 7.206 -10.715 1.000 0.980 213 ILE A CA 1
ATOM 3194 C C . ILE A 1 213 ? 10.807 7.030 -11.502 1.000 0.980 213 ILE A C 1
ATOM 3195 O O . ILE A 1 213 ? 11.726 6.351 -11.057 1.000 0.980 213 ILE A O 1
ATOM 3211 N N . ARG A 1 214 ? 10.890 7.636 -12.686 1.000 0.990 214 ARG A N 1
ATOM 3212 C CA . ARG A 1 214 ? 12.074 7.628 -13.552 1.000 0.990 214 ARG A CA 1
ATOM 3213 C C . ARG A 1 214 ? 12.639 9.034 -13.634 1.000 0.990 214 ARG A C 1
ATOM 3214 O O . ARG A 1 214 ? 11.899 9.973 -13.918 1.000 0.990 214 ARG A O 1
ATOM 3235 N N . ILE A 1 215 ? 13.935 9.160 -13.409 1.000 0.990 215 ILE A N 1
ATOM 3236 C CA . ILE A 1 215 ? 14.629 10.440 -13.336 1.000 0.990 215 ILE A CA 1
ATOM 3237 C C . ILE A 1 215 ? 15.832 10.356 -14.260 1.000 0.990 215 ILE A C 1
ATOM 3238 O O . ILE A 1 215 ? 16.736 9.559 -14.022 1.000 0.990 215 ILE A O 1
ATOM 3254 N N . ASP A 1 216 ? 15.837 11.158 -15.316 1.000 0.990 216 ASP A N 1
ATOM 3255 C CA . ASP A 1 216 ? 17.028 11.366 -16.134 1.000 0.990 216 ASP A CA 1
ATOM 3256 C C . ASP A 1 216 ? 17.788 12.551 -15.542 1.000 0.990 216 ASP A C 1
ATOM 3257 O O . ASP A 1 216 ? 17.322 13.691 -15.604 1.000 0.990 216 ASP A O 1
ATOM 3266 N N . GLY A 1 217 ? 18.934 12.282 -14.925 1.000 0.990 217 GLY A N 1
ATOM 3267 C CA . GLY A 1 217 ? 19.692 13.321 -14.254 1.000 0.990 217 GLY A CA 1
ATOM 3268 C C . GLY A 1 217 ? 20.225 14.376 -15.223 1.000 0.990 217 GLY A C 1
ATOM 3269 O O . GLY A 1 217 ? 20.547 14.104 -16.387 1.000 0.990 217 GLY A O 1
ATOM 3273 N N . VAL A 1 218 ? 20.277 15.611 -14.733 1.000 0.990 218 VAL A N 1
ATOM 3274 C CA . VAL A 1 218 ? 20.708 16.797 -15.475 1.000 0.990 218 VAL A CA 1
ATOM 3275 C C . VAL A 1 218 ? 21.959 17.397 -14.841 1.000 0.990 218 VAL A C 1
ATOM 3276 O O . VAL A 1 218 ? 22.349 17.050 -13.730 1.000 0.990 218 VAL A O 1
ATOM 3289 N N . LYS A 1 219 ? 22.635 18.282 -15.577 1.000 0.970 219 LYS A N 1
ATOM 3290 C CA . LYS A 1 219 ? 23.889 18.893 -15.111 1.000 0.970 219 LYS A CA 1
ATOM 3291 C C . LYS A 1 219 ? 23.665 19.991 -14.079 1.000 0.970 219 LYS A C 1
ATOM 3292 O O . LYS A 1 219 ? 24.471 20.154 -13.171 1.000 0.970 219 LYS A O 1
ATOM 3311 N N . GLU A 1 220 ? 22.595 20.750 -14.250 1.000 0.980 220 GLU A N 1
ATOM 3312 C CA . GLU A 1 220 ? 22.247 21.882 -13.410 1.000 0.980 220 GLU A CA 1
ATOM 3313 C C . GLU A 1 220 ? 20.730 22.052 -13.372 1.000 0.980 220 GLU A C 1
ATOM 3314 O O . GLU A 1 220 ? 20.018 21.571 -14.256 1.000 0.980 220 GLU A O 1
ATOM 3326 N N . LEU A 1 221 ? 20.267 22.713 -12.317 1.000 0.990 221 LEU A N 1
ATOM 3327 C CA . LEU A 1 221 ? 18.887 23.120 -12.107 1.000 0.990 221 LEU A CA 1
ATOM 3328 C C . LEU A 1 221 ? 18.877 24.627 -11.871 1.000 0.990 221 LEU A C 1
ATOM 3329 O O . LEU A 1 221 ? 19.819 25.170 -11.287 1.000 0.990 221 LEU A O 1
ATOM 3345 N N . HIS A 1 222 ? 17.817 25.284 -12.317 1.000 0.980 222 HIS A N 1
ATOM 3346 C CA . HIS A 1 222 ? 17.667 26.731 -12.270 1.000 0.980 222 HIS A CA 1
ATOM 3347 C C . HIS A 1 222 ? 16.536 27.136 -11.341 1.000 0.980 222 HIS A C 1
ATOM 3348 O O . HIS A 1 222 ? 15.622 26.364 -11.064 1.000 0.980 222 HIS A O 1
ATOM 3362 N N . GLY A 1 223 ? 16.609 28.375 -10.884 1.000 0.970 223 GLY A N 1
ATOM 3363 C CA . GLY A 1 223 ? 15.547 29.027 -10.145 1.000 0.970 223 GLY A CA 1
ATOM 3364 C C . GLY A 1 223 ? 14.218 29.043 -10.900 1.000 0.970 223 GLY A C 1
ATOM 3365 O O . GLY A 1 223 ? 14.191 29.180 -12.124 1.000 0.970 223 GLY A O 1
ATOM 3369 N N . CYS A 1 224 ? 13.111 28.913 -10.176 1.000 0.980 224 CYS A N 1
ATOM 3370 C CA . CYS A 1 224 ? 11.766 28.971 -10.740 1.000 0.980 224 CYS A CA 1
ATOM 3371 C C . CYS A 1 224 ? 10.760 29.515 -9.720 1.000 0.980 224 CYS A C 1
ATOM 3372 O O . CYS A 1 224 ? 11.072 29.670 -8.540 1.000 0.980 224 CYS A O 1
ATOM 3380 N N . LYS A 1 225 ? 9.524 29.743 -10.170 1.000 0.980 225 LYS A N 1
ATOM 3381 C CA . LYS A 1 225 ? 8.384 30.056 -9.307 1.000 0.980 225 LYS A CA 1
ATOM 3382 C C . LYS A 1 225 ? 7.451 28.848 -9.221 1.000 0.980 225 LYS A C 1
ATOM 3383 O O . LYS A 1 225 ? 7.177 28.221 -10.244 1.000 0.980 225 LYS A O 1
ATOM 3402 N N . HIS A 1 226 ? 6.999 28.508 -8.018 1.000 0.990 226 HIS A N 1
ATOM 3403 C CA . HIS A 1 226 ? 6.145 27.348 -7.751 1.000 0.990 226 HIS A CA 1
ATOM 3404 C C . HIS A 1 226 ? 5.072 27.689 -6.721 1.000 0.990 226 HIS A C 1
ATOM 3405 O O . HIS A 1 226 ? 5.374 28.280 -5.688 1.000 0.990 226 HIS A O 1
ATOM 3419 N N . THR A 1 227 ? 3.836 27.272 -6.972 1.000 0.980 227 THR A N 1
ATOM 3420 C CA . THR A 1 227 ? 2.726 27.419 -6.024 1.000 0.980 227 THR A CA 1
ATOM 3421 C C . THR A 1 227 ? 2.444 26.062 -5.389 1.000 0.980 227 THR A C 1
ATOM 3422 O O . THR A 1 227 ? 2.228 25.080 -6.099 1.000 0.980 227 THR A O 1
ATOM 3433 N N . ILE A 1 228 ? 2.475 25.996 -4.058 1.000 0.980 228 ILE A N 1
ATOM 3434 C CA . ILE A 1 228 ? 2.256 24.751 -3.312 1.000 0.980 228 ILE A CA 1
ATOM 3435 C C . ILE A 1 228 ? 0.800 24.271 -3.396 1.000 0.980 228 ILE A C 1
ATOM 3436 O O . ILE A 1 228 ? -0.128 25.074 -3.486 1.000 0.980 228 ILE A O 1
ATOM 3452 N N . ILE A 1 229 ? 0.581 22.957 -3.303 1.000 0.980 229 ILE A N 1
ATOM 3453 C CA . ILE A 1 229 ? -0.774 22.388 -3.207 1.000 0.980 229 ILE A CA 1
ATOM 3454 C C . ILE A 1 229 ? -1.428 22.647 -1.833 1.000 0.980 229 ILE A C 1
ATOM 3455 O O . ILE A 1 229 ? -0.718 22.857 -0.844 1.000 0.980 229 ILE A O 1
ATOM 3471 N N . PRO A 1 230 ? -2.765 22.539 -1.713 1.000 0.980 230 PRO A N 1
ATOM 3472 C CA . PRO A 1 230 ? -3.447 22.644 -0.424 1.000 0.980 230 PRO A CA 1
ATOM 3473 C C . PRO A 1 230 ? -3.182 21.477 0.537 1.000 0.980 230 PRO A C 1
ATOM 3474 O O . PRO A 1 230 ? -2.994 20.328 0.122 1.000 0.980 230 PRO A O 1
ATOM 3485 N N . ASP A 1 231 ? -3.229 21.750 1.844 1.000 0.980 231 ASP A N 1
ATOM 3486 C CA . ASP A 1 231 ? -3.031 20.761 2.903 1.000 0.980 231 ASP A CA 1
ATOM 3487 C C . ASP A 1 231 ? -4.252 19.851 3.059 1.000 0.980 231 ASP A C 1
ATOM 3488 O O . ASP A 1 231 ? -5.180 20.106 3.826 1.000 0.980 231 ASP A O 1
ATOM 3497 N N . ARG A 1 232 ? -4.225 18.712 2.368 1.000 0.980 232 ARG A N 1
ATOM 3498 C CA . ARG A 1 232 ? -5.263 17.680 2.493 1.000 0.980 232 ARG A CA 1
ATOM 3499 C C . ARG A 1 232 ? -5.449 17.155 3.925 1.000 0.980 232 ARG A C 1
ATOM 3500 O O . ARG A 1 232 ? -6.501 16.609 4.237 1.000 0.980 232 ARG A O 1
ATOM 3521 N N . ILE A 1 233 ? -4.451 17.254 4.805 1.000 0.980 233 ILE A N 1
ATOM 3522 C CA . ILE A 1 233 ? -4.584 16.780 6.186 1.000 0.980 233 ILE A CA 1
ATOM 3523 C C . ILE A 1 233 ? -5.264 17.837 7.052 1.000 0.980 233 ILE A C 1
ATOM 3524 O O . ILE A 1 233 ? -6.110 17.494 7.878 1.000 0.980 233 ILE A O 1
ATOM 3540 N N . GLU A 1 234 ? -4.934 19.112 6.859 1.000 0.980 234 GLU A N 1
ATOM 3541 C CA . GLU A 1 234 ? -5.700 20.210 7.447 1.000 0.980 234 GLU A CA 1
ATOM 3542 C C . GLU A 1 234 ? -7.153 20.162 6.961 1.000 0.980 234 GLU A C 1
ATOM 3543 O O . GLU A 1 234 ? -8.059 20.100 7.792 1.000 0.980 234 GLU A O 1
ATOM 3555 N N . ALA A 1 235 ? -7.370 20.061 5.644 1.000 0.980 235 ALA A N 1
ATOM 3556 C CA . ALA A 1 235 ? -8.689 19.875 5.045 1.000 0.980 235 ALA A CA 1
ATOM 3557 C C . ALA A 1 235 ? -9.431 18.702 5.687 1.000 0.980 235 ALA A C 1
ATOM 3558 O O . ALA A 1 235 ? -10.532 18.875 6.195 1.000 0.980 235 ALA A O 1
ATOM 3565 N N . GLY A 1 236 ? -8.799 17.527 5.759 1.000 0.990 236 GLY A N 1
ATOM 3566 C CA . GLY A 1 236 ? -9.395 16.348 6.379 1.000 0.990 236 GLY A CA 1
ATOM 3567 C C . GLY A 1 236 ? -9.704 16.523 7.870 1.000 0.990 236 GLY A C 1
ATOM 3568 O O . GLY A 1 236 ? -10.688 15.978 8.362 1.000 0.990 236 GLY A O 1
ATOM 3572 N N . THR A 1 237 ? -8.917 17.322 8.593 1.000 0.990 237 THR A N 1
ATOM 3573 C CA . THR A 1 237 ? -9.187 17.659 10.000 1.000 0.990 237 THR A CA 1
ATOM 3574 C C . THR A 1 237 ? -10.441 18.523 10.121 1.000 0.990 237 THR A C 1
ATOM 3575 O O . THR A 1 237 ? -11.308 18.225 10.941 1.000 0.990 237 THR A O 1
ATOM 3586 N N . PHE A 1 238 ? -10.581 19.549 9.278 1.000 0.980 238 PHE A N 1
ATOM 3587 C CA . PHE A 1 238 ? -11.788 20.377 9.244 1.000 0.980 238 PHE A CA 1
ATOM 3588 C C . PHE A 1 238 ? -13.002 19.612 8.720 1.000 0.980 238 PHE A C 1
ATOM 3589 O O . PHE A 1 238 ? -14.105 19.839 9.204 1.000 0.980 238 PHE A O 1
ATOM 3606 N N . MET A 1 239 ? -12.817 18.652 7.813 1.000 0.980 239 MET A N 1
ATOM 3607 C CA . MET A 1 239 ? -13.892 17.753 7.399 1.000 0.980 239 MET A CA 1
ATOM 3608 C C . MET A 1 239 ? -14.404 16.921 8.574 1.000 0.980 239 MET A C 1
ATOM 3609 O O . MET A 1 239 ? -15.609 16.798 8.773 1.000 0.980 239 MET A O 1
ATOM 3623 N N . ILE A 1 240 ? -13.492 16.386 9.387 1.000 0.980 240 ILE A N 1
ATOM 3624 C CA . ILE A 1 240 ? -13.834 15.642 10.600 1.000 0.980 240 ILE A CA 1
ATOM 3625 C C . ILE A 1 240 ? -14.518 16.555 11.632 1.000 0.980 240 ILE A C 1
ATOM 3626 O O . ILE A 1 240 ? -15.510 16.140 12.222 1.000 0.980 240 ILE A O 1
ATOM 3642 N N . ALA A 1 241 ? -14.057 17.798 11.816 1.000 0.980 241 ALA A N 1
ATOM 3643 C CA . ALA A 1 241 ? -14.706 18.779 12.693 1.000 0.980 241 ALA A CA 1
ATOM 3644 C C . ALA A 1 241 ? -16.111 19.179 12.192 1.000 0.980 241 ALA A C 1
ATOM 3645 O O . ALA A 1 241 ? -17.057 19.238 12.976 1.000 0.980 241 ALA A O 1
ATOM 3652 N N . GLY A 1 242 ? -16.277 19.390 10.882 1.000 0.970 242 GLY A N 1
ATOM 3653 C CA . GLY A 1 242 ? -17.564 19.665 10.240 1.000 0.970 242 GLY A CA 1
ATOM 3654 C C . GLY A 1 242 ? -18.531 18.480 10.315 1.000 0.970 242 GLY A C 1
ATOM 3655 O O . GLY A 1 242 ? -19.712 18.668 10.573 1.000 0.970 242 GLY A O 1
ATOM 3659 N N . ALA A 1 243 ? -18.050 17.242 10.197 1.000 0.960 243 ALA A N 1
ATOM 3660 C CA . ALA A 1 243 ? -18.862 16.049 10.448 1.000 0.960 243 ALA A CA 1
ATOM 3661 C C . ALA A 1 243 ? -19.235 15.915 11.939 1.000 0.960 243 ALA A C 1
ATOM 3662 O O . ALA A 1 243 ? -20.357 15.543 12.296 1.000 0.960 243 ALA A O 1
ATOM 3669 N N . ALA A 1 244 ? -18.292 16.243 12.824 1.000 0.950 244 ALA A N 1
ATOM 3670 C CA . ALA A 1 244 ? -18.469 16.194 14.265 1.000 0.950 244 ALA A CA 1
ATOM 3671 C C . ALA A 1 244 ? -19.495 17.213 14.768 1.000 0.950 244 ALA A C 1
ATOM 3672 O O . ALA A 1 244 ? -20.343 16.831 15.562 1.000 0.950 244 ALA A O 1
ATOM 3679 N N . MET A 1 245 ? -19.445 18.473 14.333 1.000 0.950 245 MET A N 1
ATOM 3680 C CA . MET A 1 245 ? -20.240 19.565 14.925 1.000 0.950 245 MET A CA 1
ATOM 3681 C C . MET A 1 245 ? -20.875 20.517 13.904 1.000 0.950 245 MET A C 1
ATOM 3682 O O . MET A 1 245 ? -21.534 21.483 14.285 1.000 0.950 245 MET A O 1
ATOM 3696 N N . GLY A 1 246 ? -20.696 20.272 12.609 1.000 0.940 246 GLY A N 1
ATOM 3697 C CA . GLY A 1 246 ? -21.187 21.149 11.554 1.000 0.940 246 GLY A CA 1
ATOM 3698 C C . GLY A 1 246 ? -22.697 21.084 11.340 1.000 0.940 246 GLY A C 1
ATOM 3699 O O . GLY A 1 246 ? -23.324 20.031 11.469 1.000 0.940 246 GLY A O 1
ATOM 3703 N N . LYS A 1 247 ? -23.279 22.221 10.957 1.000 0.940 247 LYS A N 1
ATOM 3704 C CA . LYS A 1 247 ? -24.549 22.276 10.225 1.000 0.940 247 LYS A CA 1
ATOM 3705 C C . LYS A 1 247 ? -24.255 22.184 8.736 1.000 0.940 247 LYS A C 1
ATOM 3706 O O . LYS A 1 247 ? -24.477 21.129 8.156 1.000 0.940 247 LYS A O 1
ATOM 3725 N N . GLU A 1 248 ? -23.674 23.238 8.174 1.000 0.960 248 GLU A N 1
ATOM 3726 C CA . GLU A 1 248 ? -23.149 23.283 6.812 1.000 0.960 248 GLU A CA 1
ATOM 3727 C C . GLU A 1 248 ? -21.754 23.914 6.858 1.000 0.960 248 GLU A C 1
ATOM 3728 O O . GLU A 1 248 ? -21.588 25.091 7.183 1.000 0.960 248 GLU A O 1
ATOM 3740 N N . VAL A 1 249 ? -20.728 23.106 6.591 1.000 0.970 249 VAL A N 1
ATOM 3741 C CA . VAL A 1 249 ? -19.330 23.551 6.590 1.000 0.970 249 VAL A CA 1
ATOM 3742 C C . VAL A 1 249 ? -18.754 23.342 5.200 1.000 0.970 249 VAL A C 1
ATOM 3743 O O . VAL A 1 249 ? -18.693 22.213 4.710 1.000 0.970 249 VAL A O 1
ATOM 3756 N N . ILE A 1 250 ? -18.322 24.435 4.577 1.000 0.980 250 ILE A N 1
ATOM 3757 C CA . ILE A 1 250 ? -17.627 24.428 3.292 1.000 0.980 250 ILE A CA 1
ATOM 3758 C C . ILE A 1 250 ? -16.127 24.459 3.564 1.000 0.980 250 ILE A C 1
ATOM 3759 O O . ILE A 1 250 ? -15.609 25.374 4.206 1.000 0.980 250 ILE A O 1
ATOM 3775 N N . ILE A 1 251 ? -15.427 23.453 3.063 1.000 0.980 251 ILE A N 1
ATOM 3776 C CA . ILE A 1 251 ? -13.973 23.394 3.038 1.000 0.980 251 ILE A CA 1
ATOM 3777 C C . ILE A 1 251 ? -13.533 23.945 1.683 1.000 0.980 251 ILE A C 1
ATOM 3778 O O . ILE A 1 251 ? -13.794 23.327 0.651 1.000 0.980 251 ILE A O 1
ATOM 3794 N N . ASP A 1 252 ? -12.892 25.105 1.696 1.000 0.980 252 ASP A N 1
ATOM 3795 C CA . ASP A 1 252 ? -12.437 25.823 0.508 1.000 0.980 252 ASP A CA 1
ATOM 3796 C C . ASP A 1 252 ? -10.935 25.621 0.257 1.000 0.980 252 ASP A C 1
ATOM 3797 O O . ASP A 1 252 ? -10.176 25.336 1.190 1.000 0.980 252 ASP A O 1
ATOM 3806 N N . ASN A 1 253 ? -10.507 25.805 -0.996 1.000 0.980 253 ASN A N 1
ATOM 3807 C CA . ASN A 1 253 ? -9.135 25.595 -1.457 1.000 0.980 253 ASN A CA 1
ATOM 3808 C C . ASN A 1 253 ? -8.644 24.169 -1.190 1.000 0.980 253 ASN A C 1
ATOM 3809 O O . ASN A 1 253 ? -7.695 23.937 -0.444 1.000 0.980 253 ASN A O 1
ATOM 3820 N N . VAL A 1 254 ? -9.309 23.183 -1.785 1.000 0.980 254 VAL A N 1
ATOM 3821 C CA . VAL A 1 254 ? -8.925 21.772 -1.674 1.000 0.980 254 VAL A CA 1
ATOM 3822 C C . VAL A 1 254 ? -8.843 21.116 -3.039 1.000 0.980 254 VAL A C 1
ATOM 3823 O O . VAL A 1 254 ? -9.411 21.585 -4.012 1.000 0.980 254 VAL A O 1
ATOM 3836 N N . ILE A 1 255 ? -8.148 19.983 -3.103 1.000 0.970 255 ILE A N 1
ATOM 3837 C CA . ILE A 1 255 ? -8.186 19.095 -4.264 1.000 0.970 255 ILE A CA 1
ATOM 3838 C C . ILE A 1 255 ? -8.975 17.849 -3.833 1.000 0.970 255 ILE A C 1
ATOM 3839 O O . ILE A 1 255 ? -8.426 17.020 -3.100 1.000 0.970 255 ILE A O 1
ATOM 3855 N N . PRO A 1 256 ? -10.251 17.692 -4.237 1.000 0.950 256 PRO A N 1
ATOM 3856 C CA . PRO A 1 256 ? -11.129 16.624 -3.748 1.000 0.950 256 PRO A CA 1
ATOM 3857 C C . PRO A 1 256 ? -10.560 15.211 -3.916 1.000 0.950 256 PRO A C 1
ATOM 3858 O O . PRO A 1 256 ? -10.753 14.357 -3.050 1.000 0.950 256 PRO A O 1
ATOM 3869 N N . THR A 1 257 ? -9.809 14.965 -4.995 1.000 0.920 257 THR A N 1
ATOM 3870 C CA . THR A 1 257 ? -9.164 13.667 -5.255 1.000 0.920 257 THR A CA 1
ATOM 3871 C C . THR A 1 257 ? -8.129 13.292 -4.189 1.000 0.920 257 THR A C 1
ATOM 3872 O O . THR A 1 257 ? -7.905 12.113 -3.948 1.000 0.920 257 THR A O 1
ATOM 3883 N N . HIS A 1 258 ? -7.540 14.258 -3.473 1.000 0.960 258 HIS A N 1
ATOM 3884 C CA . HIS A 1 258 ? -6.601 13.989 -2.375 1.000 0.960 258 HIS A CA 1
ATOM 3885 C C . HIS A 1 258 ? -7.291 13.549 -1.069 1.000 0.960 258 HIS A C 1
ATOM 3886 O O . HIS A 1 258 ? -6.609 13.142 -0.122 1.000 0.960 258 HIS A O 1
ATOM 3900 N N . LEU A 1 259 ? -8.624 13.652 -1.001 1.000 0.970 259 LEU A N 1
ATOM 3901 C CA . LEU A 1 259 ? -9.448 13.425 0.192 1.000 0.970 259 LEU A CA 1
ATOM 3902 C C . LEU A 1 259 ? -10.379 12.207 0.064 1.000 0.970 259 LEU A C 1
ATOM 3903 O O . LEU A 1 259 ? -11.130 11.913 0.995 1.000 0.970 259 LEU A O 1
ATOM 3919 N N . GLU A 1 260 ? -10.313 11.467 -1.048 1.000 0.940 260 GLU A N 1
ATOM 3920 C CA . GLU A 1 260 ? -11.254 10.386 -1.387 1.000 0.940 260 GLU A CA 1
ATOM 3921 C C . GLU A 1 260 ? -11.429 9.347 -0.274 1.000 0.940 260 GLU A C 1
ATOM 3922 O O . GLU A 1 260 ? -12.563 9.064 0.113 1.000 0.940 260 GLU A O 1
ATOM 3934 N N . SER A 1 261 ? -10.337 8.847 0.317 1.000 0.960 261 SER A N 1
ATOM 3935 C CA . SER A 1 261 ? -10.408 7.835 1.383 1.000 0.960 261 SER A CA 1
ATOM 3936 C C . SER A 1 261 ? -11.175 8.319 2.621 1.000 0.960 261 SER A C 1
ATOM 3937 O O . SER A 1 261 ? -11.878 7.540 3.264 1.000 0.960 261 SER A O 1
ATOM 3945 N N . LEU A 1 262 ? -11.043 9.606 2.974 1.000 0.980 262 LEU A N 1
ATOM 3946 C CA . LEU A 1 262 ? -11.773 10.192 4.099 1.000 0.980 262 LEU A CA 1
ATOM 3947 C C . LEU A 1 262 ? -13.237 10.409 3.721 1.000 0.980 262 LEU A C 1
ATOM 3948 O O . LEU A 1 262 ? -14.120 9.990 4.464 1.000 0.980 262 LEU A O 1
ATOM 3964 N N . THR A 1 263 ? -13.492 11.025 2.563 1.000 0.970 263 THR A N 1
ATOM 3965 C CA . THR A 1 263 ? -14.849 11.252 2.049 1.000 0.970 263 THR A CA 1
ATOM 3966 C C . THR A 1 263 ? -15.639 9.946 1.996 1.000 0.970 263 THR A C 1
ATOM 3967 O O . THR A 1 263 ? -16.796 9.910 2.411 1.000 0.970 263 THR A O 1
ATOM 3978 N N . ALA A 1 264 ? -15.011 8.855 1.547 1.000 0.950 264 ALA A N 1
ATOM 3979 C CA . ALA A 1 264 ? -15.615 7.531 1.527 1.000 0.950 264 ALA A CA 1
ATOM 3980 C C . ALA A 1 264 ? -15.976 7.039 2.936 1.000 0.950 264 ALA A C 1
ATOM 3981 O O . ALA A 1 264 ? -17.112 6.622 3.155 1.000 0.950 264 ALA A O 1
ATOM 3988 N N . LYS A 1 265 ? -15.059 7.145 3.908 1.000 0.970 265 LYS A N 1
ATOM 3989 C CA . LYS A 1 265 ? -15.322 6.722 5.293 1.000 0.970 265 LYS A CA 1
ATOM 3990 C C . LYS A 1 265 ? -16.387 7.557 5.993 1.000 0.970 265 LYS A C 1
ATOM 3991 O O . LYS A 1 265 ? -17.218 7.000 6.703 1.000 0.970 265 LYS A O 1
ATOM 4010 N N . LEU A 1 266 ? -16.411 8.868 5.768 1.000 0.970 266 LEU A N 1
ATOM 4011 C CA . LEU A 1 266 ? -17.452 9.736 6.317 1.000 0.970 266 LEU A CA 1
ATOM 4012 C C . LEU A 1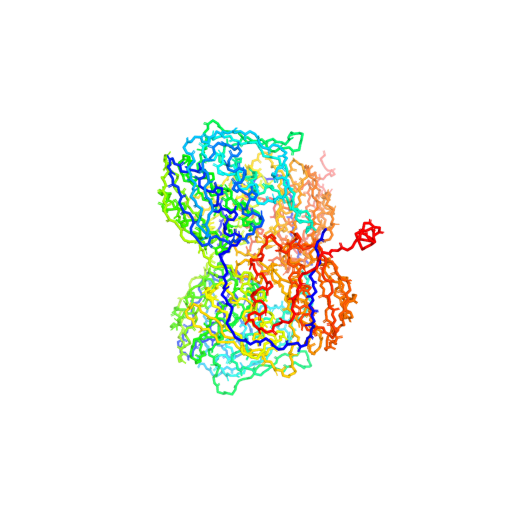 266 ? -18.827 9.416 5.705 1.000 0.970 266 LEU A C 1
ATOM 4013 O O . LEU A 1 266 ? -19.812 9.311 6.434 1.000 0.970 266 LEU A O 1
ATOM 4029 N N . ARG A 1 267 ? -18.908 9.175 4.390 1.000 0.940 267 ARG A N 1
ATOM 4030 C CA . ARG A 1 267 ? -20.153 8.710 3.750 1.000 0.940 267 ARG A CA 1
ATOM 4031 C C . ARG A 1 267 ? -20.604 7.349 4.285 1.000 0.940 267 ARG A C 1
ATOM 4032 O O . ARG A 1 267 ? -21.791 7.165 4.530 1.000 0.940 267 ARG A O 1
ATOM 4053 N N . GLU A 1 268 ? -19.673 6.427 4.533 1.000 0.940 268 GLU A N 1
ATOM 4054 C CA . GLU A 1 268 ? -19.952 5.106 5.123 1.000 0.940 268 GLU A CA 1
ATOM 4055 C C . GLU A 1 268 ? -20.556 5.216 6.539 1.000 0.940 268 GLU A C 1
ATOM 4056 O O . GLU A 1 268 ? -21.472 4.467 6.884 1.000 0.940 268 GLU A O 1
ATOM 4068 N N . MET A 1 269 ? -20.133 6.213 7.328 1.000 0.950 269 MET A N 1
ATOM 4069 C CA . MET A 1 269 ? -20.757 6.544 8.621 1.000 0.950 269 MET A CA 1
ATOM 4070 C C . MET A 1 269 ? -22.175 7.122 8.491 1.000 0.950 269 MET A C 1
ATOM 4071 O O . MET A 1 269 ? -22.931 7.114 9.466 1.000 0.950 269 MET A O 1
ATOM 4085 N N . GLY A 1 270 ? -22.539 7.618 7.305 1.000 0.940 270 GLY A N 1
ATOM 4086 C CA . GLY A 1 270 ? -23.839 8.213 6.996 1.000 0.940 270 GLY A CA 1
ATOM 4087 C C . GLY A 1 270 ? -23.827 9.726 6.762 1.000 0.940 270 GLY A C 1
ATOM 4088 O O . GLY A 1 270 ? -24.903 10.315 6.675 1.000 0.940 270 GLY A O 1
ATOM 4092 N N . TYR A 1 271 ? -22.660 10.372 6.667 1.000 0.950 271 TYR A N 1
ATOM 4093 C CA . TYR A 1 271 ? -22.581 11.809 6.390 1.000 0.950 271 TYR A CA 1
ATOM 4094 C C . TYR A 1 271 ? -22.875 12.143 4.927 1.000 0.950 271 TYR A C 1
ATOM 4095 O O . TYR A 1 271 ? -22.474 11.420 4.011 1.000 0.950 271 TYR A O 1
ATOM 4113 N N . HIS A 1 272 ? -23.524 13.289 4.711 1.000 0.940 272 HIS A N 1
ATOM 4114 C CA . HIS A 1 272 ? -23.716 13.855 3.377 1.000 0.940 272 HIS A CA 1
ATOM 4115 C C . HIS A 1 272 ? -22.554 14.783 3.032 1.000 0.940 272 HIS A C 1
ATOM 4116 O O . HIS A 1 272 ? -22.254 15.714 3.782 1.000 0.940 272 HIS A O 1
ATOM 4130 N N . ILE A 1 273 ? -21.894 14.506 1.907 1.000 0.960 273 ILE A N 1
ATOM 4131 C CA . ILE A 1 273 ? -20.733 15.266 1.438 1.000 0.960 273 ILE A CA 1
ATOM 4132 C C . ILE A 1 273 ? -20.880 15.519 -0.054 1.000 0.960 273 ILE A C 1
ATOM 4133 O O . ILE A 1 273 ? -20.962 14.559 -0.831 1.000 0.960 273 ILE A O 1
ATOM 4149 N N . GLU A 1 274 ? -20.832 16.785 -0.447 1.000 0.960 274 GLU A N 1
ATOM 4150 C CA . GLU A 1 274 ? -20.828 17.223 -1.841 1.000 0.960 274 GLU A CA 1
ATOM 4151 C C . GLU A 1 274 ? -19.437 17.704 -2.242 1.000 0.960 274 GLU A C 1
ATOM 4152 O O . GLU A 1 274 ? -18.704 18.290 -1.446 1.000 0.960 274 GLU A O 1
ATOM 4164 N N . THR A 1 275 ? -19.061 17.404 -3.481 1.000 0.940 275 THR A N 1
ATOM 4165 C CA . THR A 1 275 ? -17.736 17.693 -4.033 1.000 0.940 275 THR A CA 1
ATOM 4166 C C . THR A 1 275 ? -17.885 18.547 -5.284 1.000 0.940 275 THR A C 1
ATOM 4167 O O . THR A 1 275 ? -18.549 18.106 -6.224 1.000 0.940 275 THR A O 1
ATOM 4178 N N . SER A 1 276 ? -17.257 19.720 -5.307 1.000 0.940 276 SER A N 1
ATOM 4179 C CA . SER A 1 276 ? -17.047 20.557 -6.499 1.000 0.940 276 SER A CA 1
ATOM 4180 C C . SER A 1 276 ? -15.567 20.504 -6.915 1.000 0.940 276 SER A C 1
ATOM 4181 O O . SER A 1 276 ? -14.842 19.648 -6.414 1.000 0.940 276 SER A O 1
ATOM 4189 N N . ASP A 1 277 ? -15.112 21.336 -7.857 1.000 0.930 277 ASP A N 1
ATOM 4190 C CA . ASP A 1 277 ? -13.743 21.255 -8.403 1.000 0.930 277 ASP A CA 1
ATOM 4191 C C . ASP A 1 277 ? -12.654 21.551 -7.352 1.000 0.930 277 ASP A C 1
ATOM 4192 O O . ASP A 1 277 ? -11.619 20.883 -7.318 1.000 0.930 277 ASP A O 1
ATOM 4201 N N . ASP A 1 278 ? -12.912 22.518 -6.474 1.000 0.950 278 ASP A N 1
ATOM 4202 C CA . ASP A 1 278 ? -11.968 23.100 -5.515 1.000 0.950 278 ASP A CA 1
ATOM 4203 C C . ASP A 1 278 ? -12.538 23.241 -4.088 1.000 0.950 278 ASP A C 1
ATOM 4204 O O . ASP A 1 278 ? -11.864 23.762 -3.193 1.000 0.950 278 ASP A O 1
ATOM 4213 N N . GLN A 1 279 ? -13.757 22.736 -3.845 1.000 0.970 279 GLN A N 1
ATOM 4214 C CA . GLN A 1 279 ? -14.421 22.779 -2.538 1.000 0.970 279 GLN A CA 1
ATOM 4215 C C . GLN A 1 279 ? -15.116 21.462 -2.167 1.000 0.970 279 GLN A C 1
ATOM 4216 O O . GLN A 1 279 ? -15.428 20.606 -3.002 1.000 0.970 279 GLN A O 1
ATOM 4230 N N . LEU A 1 280 ? -15.388 21.316 -0.870 1.000 0.980 280 LEU A N 1
ATOM 4231 C CA . LEU A 1 280 ? -16.199 20.241 -0.303 1.000 0.980 280 LEU A CA 1
ATOM 4232 C C . LEU A 1 280 ? -17.226 20.828 0.663 1.000 0.980 280 LEU A C 1
ATOM 4233 O O . LEU A 1 280 ? -16.851 21.535 1.594 1.000 0.980 280 LEU A O 1
ATOM 4249 N N . LEU A 1 281 ? -18.501 20.491 0.492 1.000 0.980 281 LEU A N 1
ATOM 4250 C CA . LEU A 1 281 ? -19.551 20.814 1.458 1.000 0.980 281 LEU A CA 1
ATOM 4251 C C . LEU A 1 281 ? -19.838 19.587 2.320 1.000 0.980 281 LEU A C 1
ATOM 4252 O O . LEU A 1 281 ? -20.114 18.505 1.798 1.000 0.980 281 LEU A O 1
ATOM 4268 N N . ILE A 1 282 ? -19.816 19.765 3.638 1.000 0.960 282 ILE A N 1
ATOM 4269 C CA . ILE A 1 282 ? -20.228 18.751 4.607 1.000 0.960 282 ILE A CA 1
ATOM 4270 C C . ILE A 1 282 ? -21.452 19.252 5.349 1.000 0.960 282 ILE A C 1
ATOM 4271 O O . ILE A 1 282 ? -21.427 20.309 5.983 1.000 0.960 282 ILE A O 1
ATOM 4287 N N . VAL A 1 283 ? -22.505 18.443 5.298 1.000 0.910 283 VAL A N 1
ATOM 4288 C CA . VAL A 1 283 ? -23.722 18.674 6.066 1.000 0.910 283 VAL A CA 1
ATOM 4289 C C . VAL A 1 283 ? -23.709 17.722 7.251 1.000 0.910 283 VAL A C 1
ATOM 4290 O O . VAL A 1 283 ? -23.641 16.506 7.058 1.000 0.910 283 VAL A O 1
ATOM 4303 N N . GLY A 1 284 ? -23.745 18.260 8.467 1.000 0.780 284 GLY A N 1
ATOM 4304 C CA . GLY A 1 284 ? -23.803 17.468 9.695 1.000 0.780 284 GLY A CA 1
ATOM 4305 C C . GLY A 1 284 ? -25.235 17.277 10.212 1.000 0.780 284 GLY A C 1
ATOM 4306 O O . GLY A 1 284 ? -26.214 17.329 9.467 1.000 0.780 284 GLY A O 1
ATOM 4310 N N . GLY A 1 285 ? -25.374 17.033 11.519 1.000 0.760 285 GLY A N 1
ATOM 4311 C CA . GLY A 1 285 ? -26.678 16.885 12.185 1.000 0.760 285 GLY A CA 1
ATOM 4312 C C . GLY A 1 285 ? -27.369 15.525 12.007 1.000 0.760 285 GLY A C 1
ATOM 4313 O O . GLY A 1 285 ? -28.503 15.347 12.465 1.000 0.760 285 GLY A O 1
ATOM 4317 N N . GLN A 1 286 ? -26.711 14.547 11.383 1.000 0.810 286 GLN A N 1
ATOM 4318 C CA . GLN A 1 286 ? -27.261 13.207 11.208 1.000 0.810 286 GLN A CA 1
ATOM 4319 C C . GLN A 1 286 ? -27.487 12.524 12.554 1.000 0.810 286 GLN A C 1
ATOM 4320 O O . GLN A 1 286 ? -26.646 12.527 13.455 1.000 0.810 286 GLN A O 1
ATOM 4334 N N . LYS A 1 287 ? -28.649 11.880 12.660 1.000 0.770 287 LYS A N 1
ATOM 4335 C CA . LYS A 1 287 ? -28.990 11.001 13.776 1.000 0.770 287 LYS A CA 1
ATOM 4336 C C . LYS A 1 287 ? -28.648 9.566 13.380 1.000 0.770 287 LYS A C 1
ATOM 4337 O O . LYS A 1 287 ? -28.945 9.163 12.262 1.000 0.770 287 LYS A O 1
ATOM 4356 N N . ASN A 1 288 ? -28.111 8.781 14.314 1.000 0.880 288 ASN A N 1
ATOM 4357 C CA . ASN A 1 288 ? -27.738 7.369 14.122 1.000 0.880 288 ASN A CA 1
ATOM 4358 C C . ASN A 1 288 ? -26.562 7.135 13.162 1.000 0.880 288 ASN A C 1
ATOM 4359 O O . ASN A 1 288 ? -26.665 6.365 12.209 1.000 0.880 288 ASN A O 1
ATOM 4370 N N . LEU A 1 289 ? -25.430 7.766 13.456 1.000 0.940 289 LEU A N 1
ATOM 4371 C CA . LEU A 1 289 ? -24.175 7.485 12.767 1.000 0.940 289 LEU A CA 1
ATOM 4372 C C . LEU A 1 289 ? -23.799 6.006 12.910 1.000 0.940 289 LEU A C 1
ATOM 4373 O O . LEU A 1 289 ? -23.836 5.448 14.014 1.000 0.940 289 LEU A O 1
ATOM 4389 N N . LYS A 1 290 ? -23.433 5.387 11.789 1.000 0.950 290 LYS A N 1
ATOM 4390 C CA . LYS A 1 290 ? -22.970 4.000 11.752 1.000 0.950 290 LYS A CA 1
ATOM 4391 C C . LYS A 1 290 ? -21.500 3.924 12.184 1.000 0.950 290 LYS A C 1
ATOM 4392 O O . LYS A 1 290 ? -20.722 4.813 11.831 1.000 0.950 290 LYS A O 1
ATOM 4411 N N . PRO A 1 291 ? -21.104 2.890 12.945 1.000 0.960 291 PRO A N 1
ATOM 4412 C CA . PRO A 1 291 ? -19.699 2.628 13.224 1.000 0.960 291 PRO A CA 1
ATOM 4413 C C . PRO A 1 291 ? -18.994 2.168 11.947 1.000 0.960 291 PRO A C 1
ATOM 4414 O O . PRO A 1 291 ? -19.609 1.509 11.108 1.000 0.960 291 PRO A O 1
ATOM 4425 N N . VAL A 1 292 ? -17.713 2.510 11.806 1.000 0.950 292 VAL A N 1
ATOM 4426 C CA . VAL A 1 292 ? -16.891 2.101 10.660 1.000 0.950 292 VAL A CA 1
ATOM 4427 C C . VAL A 1 292 ? -15.496 1.716 11.118 1.000 0.950 292 VAL A C 1
ATOM 4428 O O . VAL A 1 292 ? -14.906 2.372 11.977 1.000 0.950 292 VAL A O 1
ATOM 4441 N N . ASP A 1 293 ? -14.936 0.690 10.490 1.000 0.950 293 ASP A N 1
ATOM 4442 C CA . ASP A 1 293 ? -13.542 0.327 10.704 1.000 0.950 293 ASP A CA 1
ATOM 4443 C C . ASP A 1 293 ? -12.638 1.169 9.806 1.000 0.950 293 ASP A C 1
ATOM 4444 O O . ASP A 1 293 ? -12.956 1.448 8.647 1.000 0.950 293 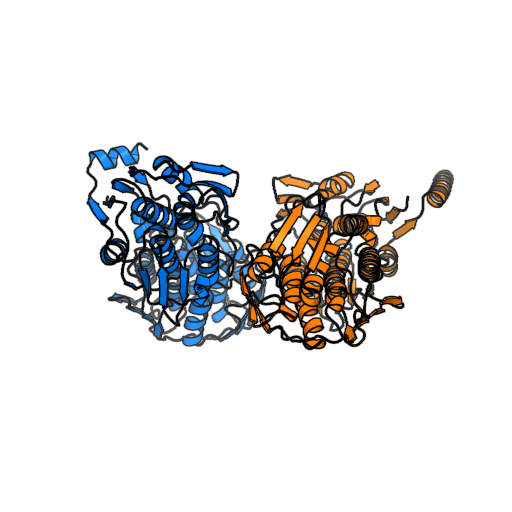ASP A O 1
ATOM 4453 N N . VAL A 1 294 ? -11.492 1.584 10.333 1.000 0.960 294 VAL A N 1
ATOM 4454 C CA . VAL A 1 294 ? -10.512 2.397 9.610 1.000 0.960 294 VAL A CA 1
ATOM 4455 C C . VAL A 1 294 ? -9.163 1.713 9.691 1.000 0.960 294 VAL A C 1
ATOM 4456 O O . VAL A 1 294 ? -8.648 1.441 10.774 1.000 0.960 294 VAL A O 1
ATOM 4469 N N . LYS A 1 295 ? -8.551 1.473 8.535 1.000 0.940 295 LYS A N 1
ATOM 4470 C CA . LYS A 1 295 ? -7.215 0.897 8.441 1.000 0.940 295 LYS A CA 1
ATOM 4471 C C . LYS A 1 295 ? -6.302 1.872 7.731 1.000 0.940 295 LYS A C 1
ATOM 4472 O O . LYS A 1 295 ? -6.530 2.192 6.567 1.000 0.940 295 LYS A O 1
ATOM 4491 N N . THR A 1 296 ? -5.279 2.351 8.429 1.000 0.950 296 THR A N 1
ATOM 4492 C CA . THR A 1 296 ? -4.306 3.243 7.799 1.000 0.950 296 THR A CA 1
ATOM 4493 C C . THR A 1 296 ? -3.467 2.457 6.809 1.000 0.950 296 THR A C 1
ATOM 4494 O O . THR A 1 296 ? -3.084 1.319 7.086 1.000 0.950 296 THR A O 1
ATOM 4505 N N . LEU A 1 297 ? -3.181 3.053 5.660 1.000 0.930 297 LEU A N 1
ATOM 4506 C CA . LEU A 1 297 ? -2.401 2.453 4.585 1.000 0.930 297 LEU A CA 1
ATOM 4507 C C . LEU A 1 297 ? -1.663 3.558 3.819 1.000 0.930 297 LEU A C 1
ATOM 4508 O O . LEU A 1 297 ? -1.899 4.749 4.016 1.000 0.930 297 LEU A O 1
ATOM 4524 N N . VAL A 1 298 ? -0.737 3.142 2.961 1.000 0.920 298 VAL A N 1
ATOM 4525 C CA . VAL A 1 298 ? -0.047 4.030 2.015 1.000 0.920 298 VAL A CA 1
ATOM 4526 C C . VAL A 1 298 ? -1.048 4.576 0.997 1.000 0.920 298 VAL A C 1
ATOM 4527 O O . VAL A 1 298 ? -2.012 3.883 0.661 1.000 0.920 298 VAL A O 1
ATOM 4540 N N . TYR A 1 299 ? -0.829 5.786 0.482 1.000 0.940 299 TYR A N 1
ATOM 4541 C CA . TYR A 1 299 ? -1.758 6.402 -0.470 1.000 0.940 299 TYR A CA 1
ATOM 4542 C C . TYR A 1 299 ? -1.993 5.504 -1.712 1.000 0.940 299 TYR A C 1
ATOM 4543 O O . TYR A 1 299 ? -1.030 4.956 -2.274 1.000 0.940 299 TYR A O 1
ATOM 4561 N N . PRO A 1 300 ? -3.250 5.311 -2.172 1.000 0.930 300 PRO A N 1
ATOM 4562 C CA . PRO A 1 300 ? -4.482 6.045 -1.835 1.000 0.930 300 PRO A CA 1
ATOM 4563 C C . PRO A 1 300 ? -5.301 5.473 -0.660 1.000 0.930 300 PRO A C 1
ATOM 4564 O O . PRO A 1 300 ? -6.478 5.793 -0.516 1.000 0.930 300 PRO A O 1
ATOM 4575 N N . GLY A 1 301 ? -4.720 4.610 0.172 1.000 0.950 301 GLY A N 1
ATOM 4576 C CA . GLY A 1 301 ? -5.374 4.149 1.392 1.000 0.950 301 GLY A CA 1
ATOM 4577 C C . GLY A 1 301 ? -5.539 5.257 2.441 1.000 0.950 301 GLY A C 1
ATOM 4578 O O . GLY A 1 301 ? -5.002 6.359 2.305 1.000 0.950 301 GLY A O 1
ATOM 4582 N N . PHE A 1 302 ? -6.275 4.956 3.514 1.000 0.970 302 PHE A N 1
ATOM 4583 C CA . PHE A 1 302 ? -6.602 5.944 4.541 1.000 0.970 302 PHE A CA 1
ATOM 4584 C C . PHE A 1 302 ? -5.325 6.491 5.206 1.000 0.970 302 PHE A C 1
ATOM 4585 O O . PHE A 1 302 ? -4.517 5.713 5.728 1.000 0.970 302 PHE A O 1
ATOM 4602 N N . PRO A 1 303 ? -5.115 7.818 5.236 1.000 0.970 303 PRO A N 1
ATOM 4603 C CA . PRO A 1 303 ? -3.863 8.383 5.714 1.000 0.970 303 PRO A CA 1
ATOM 4604 C C . PRO A 1 303 ? -3.744 8.260 7.237 1.000 0.970 303 PRO A C 1
ATOM 4605 O O . PRO A 1 303 ? -4.611 8.711 7.985 1.000 0.970 303 PRO A O 1
ATOM 4616 N N . THR A 1 304 ? -2.610 7.739 7.717 1.000 0.960 304 THR A N 1
ATOM 4617 C CA . THR A 1 304 ? -2.288 7.688 9.162 1.000 0.960 304 THR A CA 1
ATOM 4618 C C . THR A 1 304 ? -2.347 9.067 9.833 1.000 0.960 304 THR A C 1
ATOM 4619 O O . THR A 1 304 ? -2.642 9.172 11.016 1.000 0.960 304 THR A O 1
ATOM 4630 N N . ASP A 1 305 ? -2.137 10.155 9.089 1.000 0.970 305 ASP A N 1
ATOM 4631 C CA . ASP A 1 305 ? -2.218 11.512 9.638 1.000 0.970 305 ASP A CA 1
ATOM 4632 C C . ASP A 1 305 ? -3.644 11.976 9.988 1.000 0.970 305 ASP A C 1
ATOM 4633 O O . ASP A 1 305 ? -3.784 12.912 10.772 1.000 0.970 305 ASP A O 1
ATOM 4642 N N . LEU A 1 306 ? -4.686 11.307 9.479 1.000 0.980 306 LEU A N 1
ATOM 4643 C CA . LEU A 1 306 ? -6.084 11.530 9.877 1.000 0.980 306 LEU A CA 1
ATOM 4644 C C . LEU A 1 306 ? -6.615 10.452 10.829 1.000 0.980 306 LEU A C 1
ATOM 4645 O O . LEU A 1 306 ? -7.738 10.560 11.312 1.000 0.980 306 LEU A O 1
ATOM 4661 N N . GLN A 1 307 ? -5.809 9.431 11.138 1.000 0.970 307 GLN A N 1
ATOM 4662 C CA . GLN A 1 307 ? -6.192 8.332 12.026 1.000 0.970 307 GLN A CA 1
ATOM 4663 C C . GLN A 1 307 ? -6.636 8.833 13.402 1.000 0.970 307 GLN A C 1
ATOM 4664 O O . GLN A 1 307 ? -7.659 8.381 13.906 1.000 0.970 307 GLN A O 1
ATOM 4678 N N . GLN A 1 308 ? -5.874 9.754 14.000 1.000 0.980 308 GLN A N 1
ATOM 4679 C CA . GLN A 1 308 ? -6.131 10.240 15.358 1.000 0.980 308 GLN A CA 1
ATOM 4680 C C . GLN A 1 308 ? -7.392 11.120 15.397 1.000 0.980 308 GLN A C 1
ATOM 4681 O O . GLN A 1 308 ? -8.302 10.764 16.131 1.000 0.980 308 GLN A O 1
ATOM 4695 N N . PRO A 1 309 ? -7.553 12.182 14.576 1.000 0.980 309 PRO A N 1
ATOM 4696 C CA . PRO A 1 309 ? -8.818 12.926 14.532 1.000 0.980 309 PRO A CA 1
ATOM 4697 C C . PRO A 1 309 ? -10.049 12.049 14.262 1.000 0.980 309 PRO A C 1
ATOM 4698 O O . PRO A 1 309 ? -11.109 12.279 14.841 1.000 0.980 309 PRO A O 1
ATOM 4709 N N . MET A 1 310 ? -9.907 11.004 13.439 1.000 0.980 310 MET A N 1
ATOM 4710 C CA . MET A 1 310 ? -10.993 10.063 13.168 1.000 0.980 310 MET A CA 1
ATOM 4711 C C . MET A 1 310 ? -11.425 9.286 14.423 1.000 0.980 310 MET A C 1
ATOM 4712 O O . MET A 1 310 ? -12.609 8.998 14.572 1.000 0.980 310 MET A O 1
ATOM 4726 N N . THR A 1 311 ? -10.519 8.973 15.361 1.000 0.980 311 THR A N 1
ATOM 4727 C CA . THR A 1 311 ? -10.898 8.258 16.597 1.000 0.980 311 THR A CA 1
ATOM 4728 C C . THR A 1 311 ? -11.805 9.092 17.493 1.000 0.980 311 THR A C 1
ATOM 4729 O O . THR A 1 311 ? -12.743 8.538 18.066 1.000 0.980 311 THR A O 1
ATOM 4740 N N . ALA A 1 312 ? -11.590 10.411 17.562 1.000 0.980 312 ALA A N 1
ATOM 4741 C CA . ALA A 1 312 ? -12.502 11.321 18.248 1.000 0.980 312 ALA A CA 1
ATOM 4742 C C . ALA A 1 312 ? -13.906 11.252 17.626 1.000 0.980 312 ALA A C 1
ATOM 4743 O O . ALA A 1 312 ? -14.872 11.022 18.348 1.000 0.980 312 ALA A O 1
ATOM 4750 N N . LEU A 1 313 ? -14.031 11.368 16.296 1.000 0.980 313 LEU A N 1
ATOM 4751 C CA . LEU A 1 313 ? -15.328 11.322 15.600 1.000 0.980 313 LEU A CA 1
ATOM 4752 C C . LEU A 1 313 ? -16.080 10.000 15.823 1.000 0.980 313 LEU A C 1
ATOM 4753 O O . LEU A 1 313 ? -17.294 9.993 16.033 1.000 0.980 313 LEU A O 1
ATOM 4769 N N . LEU A 1 314 ? -15.357 8.877 15.817 1.000 0.980 314 LEU A N 1
ATOM 4770 C CA . LEU A 1 314 ? -15.936 7.541 15.981 1.000 0.980 314 LEU A CA 1
ATOM 4771 C C . LEU A 1 314 ? -16.598 7.323 17.353 1.000 0.980 314 LEU A C 1
ATOM 4772 O O . LEU A 1 314 ? -17.445 6.441 17.467 1.000 0.980 314 LEU A O 1
ATOM 4788 N N . THR A 1 315 ? -16.301 8.142 18.372 1.000 0.970 315 THR A N 1
ATOM 4789 C CA . THR A 1 315 ? -17.009 8.102 19.673 1.000 0.970 315 THR A CA 1
ATOM 4790 C C . THR A 1 315 ? -18.510 8.377 19.555 1.000 0.970 315 THR A C 1
ATOM 4791 O O . THR A 1 315 ? -19.286 7.937 20.404 1.000 0.970 315 THR A O 1
ATOM 4802 N N . ARG A 1 316 ? -18.937 9.072 18.492 1.000 0.960 316 ARG A N 1
ATOM 4803 C CA . ARG A 1 316 ? -20.344 9.403 18.237 1.000 0.960 316 ARG A CA 1
ATOM 4804 C C . ARG A 1 316 ? -21.120 8.295 17.532 1.000 0.960 316 ARG A C 1
ATOM 4805 O O . ARG A 1 316 ? -22.350 8.316 17.538 1.000 0.960 316 ARG A O 1
ATOM 4826 N N . ALA A 1 317 ? -20.431 7.357 16.889 1.000 0.970 317 ALA A N 1
ATOM 4827 C CA . ALA A 1 317 ? -21.078 6.291 16.143 1.000 0.970 317 ALA A CA 1
ATOM 4828 C C . ALA A 1 317 ? -21.745 5.279 17.084 1.000 0.970 317 ALA A C 1
ATOM 4829 O O . ALA A 1 317 ? -21.202 4.940 18.133 1.000 0.970 317 ALA A O 1
ATOM 4836 N N . LYS A 1 318 ? -22.925 4.771 16.714 1.000 0.970 318 LYS A N 1
ATOM 4837 C CA . LYS A 1 318 ? -23.664 3.803 17.536 1.000 0.970 318 LYS A CA 1
ATOM 4838 C C . LYS A 1 318 ? -23.212 2.375 17.245 1.000 0.970 318 LYS A C 1
ATOM 4839 O O . LYS A 1 318 ? -23.688 1.754 16.300 1.000 0.970 318 LYS A O 1
ATOM 4858 N N . GLY A 1 319 ? -22.344 1.842 18.095 1.000 0.970 319 GLY A N 1
ATOM 4859 C CA . GLY A 1 319 ? -21.784 0.498 17.983 1.000 0.970 319 GLY A CA 1
ATOM 4860 C C . GLY A 1 319 ? -20.277 0.500 18.217 1.000 0.970 319 GLY A C 1
ATOM 4861 O O . GLY A 1 319 ? -19.757 1.366 18.919 1.000 0.970 319 GLY A O 1
ATOM 4865 N N . THR A 1 320 ? -19.579 -0.472 17.636 1.000 0.970 320 THR A N 1
ATOM 4866 C CA . THR A 1 320 ? -18.134 -0.654 17.819 1.000 0.970 320 THR A CA 1
ATOM 4867 C C . THR A 1 320 ? -17.399 -0.418 16.509 1.000 0.970 320 THR A C 1
ATOM 4868 O O . THR A 1 320 ? -17.775 -0.984 15.491 1.000 0.970 320 THR A O 1
ATOM 4879 N N . SER A 1 321 ? -16.358 0.409 16.561 1.000 0.970 321 SER A N 1
ATOM 4880 C CA . SER A 1 321 ? -15.449 0.717 15.454 1.000 0.970 321 SER A CA 1
ATOM 4881 C C . SER A 1 321 ? -14.032 0.279 15.813 1.000 0.970 321 SER A C 1
ATOM 4882 O O . SER A 1 321 ? -13.610 0.427 16.963 1.000 0.970 321 SER A O 1
ATOM 4890 N N . VAL A 1 322 ? -13.274 -0.218 14.842 1.000 0.970 322 VAL A N 1
ATOM 4891 C CA . VAL A 1 322 ? -11.875 -0.612 15.014 1.000 0.970 322 VAL A CA 1
ATOM 4892 C C . VAL A 1 322 ? -10.980 0.245 14.131 1.000 0.970 322 VAL A C 1
ATOM 4893 O O . VAL A 1 322 ? -11.118 0.295 12.911 1.000 0.970 322 VAL A O 1
ATOM 4906 N N . VAL A 1 323 ? -10.014 0.910 14.759 1.000 0.970 323 VAL A N 1
ATOM 4907 C CA . VAL A 1 323 ? -9.003 1.709 14.067 1.000 0.970 323 VAL A CA 1
ATOM 4908 C C . VAL A 1 323 ? -7.668 0.993 14.143 1.000 0.970 323 VAL A C 1
ATOM 4909 O O . VAL A 1 323 ? -7.093 0.893 15.222 1.000 0.970 323 VAL A O 1
ATOM 4922 N N . THR A 1 324 ? -7.154 0.517 13.011 1.000 0.940 324 THR A N 1
ATOM 4923 C CA . THR A 1 324 ? -5.869 -0.187 12.920 1.000 0.940 324 THR A CA 1
ATOM 4924 C C . THR A 1 324 ? -4.831 0.671 12.207 1.000 0.940 324 THR A C 1
ATOM 4925 O O . THR A 1 324 ? -5.010 1.010 11.035 1.000 0.940 324 THR A O 1
ATOM 4936 N N . ASP A 1 325 ? -3.710 0.970 12.871 1.000 0.920 325 ASP A N 1
ATOM 4937 C CA . ASP A 1 325 ? -2.596 1.682 12.235 1.000 0.920 325 ASP A CA 1
ATOM 4938 C C . ASP A 1 325 ? -1.539 0.694 11.710 1.000 0.920 325 ASP A C 1
ATOM 4939 O O . ASP A 1 325 ? -0.870 -0.010 12.475 1.000 0.920 325 ASP A O 1
ATOM 4948 N N . THR A 1 326 ? -1.390 0.614 10.385 1.000 0.880 326 THR A N 1
ATOM 4949 C CA . THR A 1 326 ? -0.381 -0.249 9.748 1.000 0.880 326 THR A CA 1
ATOM 4950 C C . THR A 1 326 ? 0.928 0.475 9.434 1.000 0.880 326 THR A C 1
ATOM 4951 O O . THR A 1 326 ? 1.933 -0.184 9.153 1.000 0.880 326 THR A O 1
ATOM 4962 N N . ILE A 1 327 ? 0.935 1.807 9.529 1.000 0.880 327 ILE A N 1
ATOM 4963 C CA . ILE A 1 327 ? 2.071 2.674 9.218 1.000 0.880 327 ILE A CA 1
ATOM 4964 C C . ILE A 1 327 ? 2.924 2.914 10.469 1.000 0.880 327 ILE A C 1
ATOM 4965 O O . ILE A 1 327 ? 4.136 2.705 10.431 1.000 0.880 327 ILE A O 1
ATOM 4981 N N . TYR A 1 328 ? 2.304 3.298 11.590 1.000 0.850 328 TYR A N 1
ATOM 4982 C CA . TYR A 1 328 ? 2.990 3.615 12.845 1.000 0.850 328 TYR A CA 1
ATOM 4983 C C . TYR A 1 328 ? 2.383 2.862 14.030 1.000 0.850 328 TYR A C 1
ATOM 4984 O O . TYR A 1 328 ? 1.328 3.211 14.554 1.000 0.850 328 TYR A O 1
ATOM 5002 N N . SER A 1 329 ? 3.104 1.852 14.520 1.000 0.760 329 SER A N 1
ATOM 5003 C CA . SER A 1 329 ? 2.610 0.939 15.559 1.000 0.760 329 SER A CA 1
ATOM 5004 C C . SER A 1 329 ? 2.314 1.596 16.911 1.000 0.760 329 SER A C 1
ATOM 5005 O O . SER A 1 329 ? 1.552 1.036 17.688 1.000 0.760 329 SER A O 1
ATOM 5013 N N . ALA A 1 330 ? 2.918 2.748 17.216 1.000 0.820 330 ALA A N 1
ATOM 5014 C CA . ALA A 1 330 ? 2.794 3.422 18.511 1.000 0.820 330 ALA A CA 1
ATOM 5015 C C . ALA A 1 330 ? 1.975 4.729 18.447 1.000 0.820 330 ALA A C 1
ATOM 5016 O O . ALA A 1 330 ? 2.108 5.584 19.324 1.000 0.820 330 ALA A O 1
ATOM 5023 N N . ARG A 1 331 ? 1.122 4.909 17.427 1.000 0.910 331 ARG A N 1
ATOM 5024 C CA . ARG A 1 331 ? 0.341 6.144 17.204 1.000 0.910 331 ARG A CA 1
ATOM 5025 C C . ARG A 1 331 ? -0.961 6.243 18.023 1.000 0.910 331 ARG A C 1
ATOM 5026 O O . ARG A 1 331 ? -1.871 6.986 17.684 1.000 0.910 331 ARG A O 1
ATOM 5047 N N . PHE A 1 332 ? -1.050 5.555 19.160 1.000 0.950 332 PHE A N 1
ATOM 5048 C CA . PHE A 1 332 ? -2.269 5.491 19.985 1.000 0.950 332 PHE A CA 1
ATOM 5049 C C . PHE A 1 332 ? -2.196 6.260 21.318 1.000 0.950 332 PHE A C 1
ATOM 5050 O O . PHE A 1 332 ? -3.099 6.141 22.136 1.000 0.950 332 PHE A O 1
ATOM 5067 N N . LYS A 1 333 ? -1.175 7.103 21.541 1.000 0.930 333 LYS A N 1
ATOM 5068 C CA . LYS A 1 333 ? -1.010 7.872 22.800 1.000 0.930 333 LYS A CA 1
ATOM 5069 C C . LYS A 1 333 ? -2.197 8.779 23.155 1.000 0.930 333 LYS A C 1
ATOM 5070 O O . LYS A 1 333 ? -2.489 8.987 24.322 1.000 0.930 333 LYS A O 1
ATOM 5089 N N . HIS A 1 334 ? -2.890 9.299 22.148 1.000 0.960 334 HIS A N 1
ATOM 5090 C CA . HIS A 1 334 ? -4.075 10.145 22.306 1.000 0.960 334 HIS A CA 1
ATOM 5091 C C . HIS A 1 334 ? -5.280 9.418 22.934 1.000 0.960 334 HIS A C 1
ATOM 5092 O O . HIS A 1 334 ? -6.190 10.075 23.426 1.000 0.960 334 HIS A O 1
ATOM 5106 N N . ILE A 1 335 ? -5.303 8.079 22.936 1.000 0.970 335 ILE A N 1
ATOM 5107 C CA . ILE A 1 335 ? -6.439 7.303 23.451 1.000 0.970 335 ILE A CA 1
ATOM 5108 C C . ILE A 1 335 ? -6.620 7.501 24.955 1.000 0.970 335 ILE A C 1
ATOM 5109 O O . ILE A 1 335 ? -7.751 7.584 25.425 1.000 0.970 335 ILE A O 1
ATOM 5125 N N . ASP A 1 336 ? -5.529 7.601 25.712 1.000 0.970 336 ASP A N 1
ATOM 5126 C CA . ASP A 1 336 ? -5.619 7.807 27.159 1.000 0.970 336 ASP A CA 1
ATOM 5127 C C . ASP A 1 336 ? -6.191 9.193 27.493 1.000 0.970 336 ASP A C 1
ATOM 5128 O O . ASP A 1 336 ? -6.994 9.332 28.414 1.000 0.970 336 ASP A O 1
ATOM 5137 N N . GLU A 1 337 ? -5.866 10.202 26.686 1.000 0.980 337 GLU A N 1
ATOM 5138 C CA . GLU A 1 337 ? -6.437 11.544 26.806 1.000 0.980 337 GLU A CA 1
ATOM 5139 C C . GLU A 1 337 ? -7.933 11.551 26.435 1.000 0.980 337 GLU A C 1
ATOM 5140 O O . GLU A 1 337 ? -8.739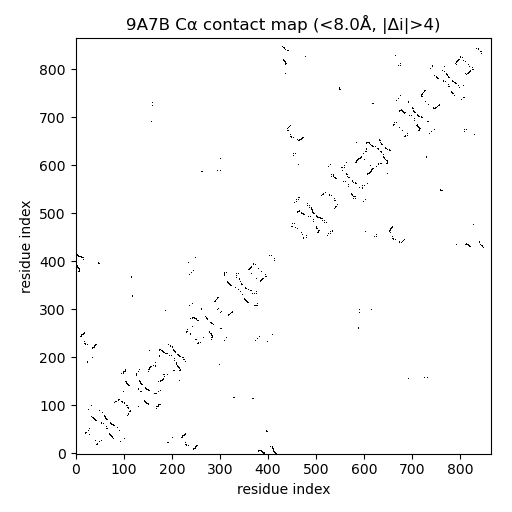 12.117 27.169 1.000 0.980 337 GLU A O 1
ATOM 5152 N N . LEU A 1 338 ? -8.342 10.833 25.378 1.000 0.980 338 LEU A N 1
ATOM 5153 C CA . LEU A 1 338 ? -9.763 10.655 25.043 1.000 0.980 338 LEU A CA 1
ATOM 5154 C C . LEU A 1 338 ? -10.533 9.900 26.143 1.000 0.980 338 LEU A C 1
ATOM 5155 O O . LEU A 1 338 ? -11.669 10.260 26.446 1.000 0.980 338 LEU A O 1
ATOM 5171 N N . ARG A 1 339 ? -9.932 8.892 26.797 1.000 0.980 339 ARG A N 1
ATOM 5172 C CA . ARG A 1 339 ? -10.535 8.233 27.976 1.000 0.980 339 ARG A CA 1
ATOM 5173 C C . ARG A 1 339 ? -10.689 9.191 29.150 1.000 0.980 339 ARG A C 1
ATOM 5174 O O . ARG A 1 339 ? -11.673 9.086 29.876 1.000 0.980 339 ARG A O 1
ATOM 5195 N N . ARG A 1 340 ? -9.746 10.124 29.338 1.000 0.970 340 ARG A N 1
ATOM 5196 C CA . ARG A 1 340 ? -9.857 11.178 30.360 1.000 0.970 340 ARG A CA 1
ATOM 5197 C C . ARG A 1 340 ? -11.059 12.093 30.096 1.000 0.970 340 ARG A C 1
ATOM 5198 O O . ARG A 1 340 ? -11.656 12.579 31.047 1.000 0.970 340 ARG A O 1
ATOM 5219 N N . MET A 1 341 ? -11.454 12.239 28.832 1.000 0.980 341 MET A N 1
ATOM 5220 C CA . MET A 1 341 ? -12.692 12.907 28.405 1.000 0.980 341 MET A CA 1
ATOM 5221 C C . MET A 1 341 ? -13.930 11.987 28.424 1.000 0.980 341 MET A C 1
ATOM 5222 O O . MET A 1 341 ? -14.990 12.371 27.942 1.000 0.980 341 MET A O 1
ATOM 5236 N N . GLY A 1 342 ? -13.821 10.759 28.942 1.000 0.980 342 GLY A N 1
ATOM 5237 C CA . GLY A 1 342 ? -14.930 9.809 29.072 1.000 0.980 342 GLY A CA 1
ATOM 5238 C C . GLY A 1 342 ? -15.091 8.808 27.922 1.000 0.980 342 GLY A C 1
ATOM 5239 O O . GLY A 1 342 ? -15.977 7.959 27.996 1.000 0.980 342 GLY A O 1
ATOM 5243 N N . ALA A 1 343 ? -14.251 8.841 26.880 1.000 0.980 343 ALA A N 1
ATOM 5244 C CA . ALA A 1 343 ? -14.383 7.929 25.741 1.000 0.980 343 ALA A CA 1
ATOM 5245 C C . ALA A 1 343 ? -14.227 6.447 26.141 1.000 0.980 343 ALA A C 1
ATOM 5246 O O . ALA A 1 343 ? -13.297 6.068 26.858 1.000 0.980 343 ALA A O 1
ATOM 5253 N N . ASN A 1 344 ? -15.083 5.575 25.598 1.000 0.980 344 ASN A N 1
ATOM 5254 C CA . ASN A 1 344 ? -14.970 4.127 25.780 1.000 0.980 344 ASN A CA 1
ATOM 5255 C C . ASN A 1 344 ? -14.083 3.512 24.687 1.000 0.980 344 ASN A C 1
ATOM 5256 O O . ASN A 1 344 ? -14.537 3.212 23.578 1.000 0.980 344 ASN A O 1
ATOM 5267 N N . MET A 1 345 ? -12.796 3.360 25.002 1.000 0.970 345 MET A N 1
ATOM 5268 C CA . MET A 1 345 ? -11.782 2.903 24.054 1.000 0.970 345 MET A CA 1
ATOM 5269 C C . MET A 1 345 ? -10.812 1.904 24.683 1.000 0.970 345 MET A C 1
ATOM 5270 O O . MET A 1 345 ? -10.341 2.109 25.799 1.000 0.970 345 MET A O 1
ATOM 5284 N N . LYS A 1 346 ? -10.396 0.875 23.944 1.000 0.970 346 LYS A N 1
ATOM 5285 C CA . LYS A 1 346 ? -9.349 -0.077 24.357 1.000 0.970 346 LYS A CA 1
ATOM 5286 C C . LYS A 1 346 ? -8.299 -0.200 23.257 1.000 0.970 346 LYS A C 1
ATOM 5287 O O . LYS A 1 346 ? -8.662 -0.288 22.093 1.000 0.970 346 LYS A O 1
ATOM 5306 N N . VAL A 1 347 ? -7.014 -0.208 23.608 1.000 0.950 347 VAL A N 1
ATOM 5307 C CA . VAL A 1 347 ? -5.925 -0.432 22.640 1.000 0.950 347 VAL A CA 1
ATOM 5308 C C . VAL A 1 347 ? -5.446 -1.872 22.767 1.000 0.950 347 VAL A C 1
ATOM 5309 O O . VAL A 1 347 ? -5.114 -2.312 23.865 1.000 0.950 347 VAL A O 1
ATOM 5322 N N . GLU A 1 348 ? -5.396 -2.591 21.650 1.000 0.910 348 GLU A N 1
ATOM 5323 C CA . GLU A 1 348 ? -4.820 -3.930 21.549 1.000 0.910 348 GLU A CA 1
ATOM 5324 C C . GLU A 1 348 ? -3.830 -3.987 20.385 1.000 0.910 348 GLU A C 1
ATOM 5325 O O . GLU A 1 348 ? -4.193 -3.924 19.208 1.000 0.910 348 GLU A O 1
ATOM 5337 N N . GLY A 1 349 ? -2.542 -4.087 20.721 1.000 0.850 349 GLY A N 1
ATOM 5338 C CA . GLY A 1 349 ? -1.463 -4.112 19.739 1.000 0.850 349 GLY A CA 1
ATOM 5339 C C . GLY A 1 349 ? -1.444 -2.850 18.872 1.000 0.850 349 GLY A C 1
ATOM 5340 O O . GLY A 1 349 ? -1.029 -1.789 19.326 1.000 0.850 349 GLY A O 1
ATOM 5344 N N . ARG A 1 350 ? -1.865 -2.985 17.609 1.000 0.880 350 ARG A N 1
ATOM 5345 C CA . ARG A 1 350 ? -1.901 -1.902 16.605 1.000 0.880 350 ARG A CA 1
ATOM 5346 C C . ARG A 1 350 ? -3.315 -1.394 16.314 1.000 0.880 350 ARG A C 1
ATOM 5347 O O . ARG A 1 350 ? -3.517 -0.725 15.302 1.000 0.880 350 ARG A O 1
ATOM 5368 N N . SER A 1 351 ? -4.276 -1.747 17.160 1.000 0.930 351 SER A N 1
ATOM 5369 C CA . SER A 1 351 ? -5.678 -1.403 16.975 1.000 0.930 351 SER A CA 1
ATOM 5370 C C . SER A 1 351 ? -6.243 -0.704 18.204 1.000 0.930 351 SER A C 1
ATOM 5371 O O . SER A 1 351 ? -5.936 -1.081 19.333 1.000 0.930 351 SER A O 1
ATOM 5379 N N . ALA A 1 352 ? -7.112 0.276 17.985 1.000 0.970 352 ALA A N 1
ATOM 5380 C CA . ALA A 1 352 ? -7.991 0.831 19.001 1.000 0.970 352 ALA A CA 1
ATOM 5381 C C . ALA A 1 352 ? -9.433 0.402 18.711 1.000 0.970 352 ALA A C 1
ATOM 5382 O O . ALA A 1 352 ? -9.936 0.610 17.609 1.000 0.970 352 ALA A O 1
ATOM 5389 N N . ILE A 1 353 ? -10.084 -0.196 19.703 1.000 0.980 353 ILE A N 1
ATOM 5390 C CA . ILE A 1 353 ? -11.504 -0.543 19.696 1.000 0.980 353 ILE A CA 1
ATOM 5391 C C . ILE A 1 353 ? -12.243 0.608 20.362 1.000 0.980 353 ILE A C 1
ATOM 5392 O O . ILE A 1 353 ? -11.945 0.941 21.508 1.000 0.980 353 ILE A O 1
ATOM 5408 N N . ILE A 1 354 ? -13.193 1.204 19.656 1.000 0.980 354 ILE A N 1
ATOM 5409 C CA . ILE A 1 354 ? -13.941 2.387 20.078 1.000 0.980 354 ILE A CA 1
ATOM 5410 C C . ILE A 1 354 ? -15.409 2.001 20.123 1.000 0.980 354 ILE A C 1
ATOM 5411 O O . ILE A 1 354 ? -15.943 1.501 19.137 1.000 0.980 354 ILE A O 1
ATOM 5427 N N . THR A 1 355 ? -16.064 2.212 21.258 1.000 0.980 355 THR A N 1
ATOM 5428 C CA . THR A 1 355 ? -17.491 1.909 21.410 1.000 0.980 355 THR A CA 1
ATOM 5429 C C . THR A 1 355 ? -18.268 3.184 21.702 1.000 0.980 355 THR A C 1
ATOM 5430 O O . THR A 1 355 ? -17.891 3.936 22.598 1.000 0.980 355 THR A O 1
ATOM 5441 N N . GLY A 1 356 ? -19.355 3.407 20.963 1.000 0.940 356 GLY A N 1
ATOM 5442 C CA . GLY A 1 356 ? -20.232 4.569 21.095 1.000 0.940 356 GLY A CA 1
ATOM 5443 C C . GLY A 1 356 ? -21.732 4.232 20.982 1.000 0.940 356 GLY A C 1
ATOM 5444 O O . GLY A 1 356 ? -22.101 3.073 20.763 1.000 0.940 356 GLY A O 1
ATOM 5448 N N . PRO A 1 357 ? -22.625 5.229 21.120 1.000 0.950 357 PRO A N 1
ATOM 5449 C CA . PRO A 1 357 ? -22.285 6.634 21.305 1.000 0.950 357 PRO A CA 1
ATOM 5450 C C . PRO A 1 357 ? -21.863 6.912 22.753 1.000 0.950 357 PRO A C 1
ATOM 5451 O O . PRO A 1 357 ? -22.405 6.320 23.686 1.000 0.950 357 PRO A O 1
ATOM 5462 N N . VAL A 1 358 ? -20.908 7.820 22.933 1.000 0.960 358 VAL A N 1
ATOM 5463 C CA . VAL A 1 358 ? -20.507 8.347 24.243 1.000 0.960 358 VAL A CA 1
ATOM 5464 C C . VAL A 1 358 ? -20.560 9.869 24.200 1.000 0.960 3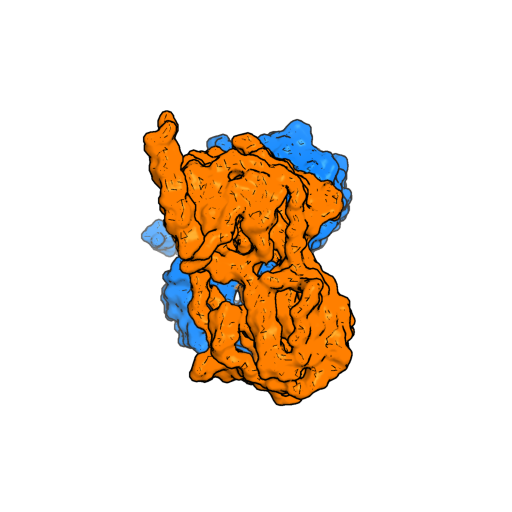58 VAL A C 1
ATOM 5465 O O . VAL A 1 358 ? -20.104 10.476 23.234 1.000 0.960 358 VAL A O 1
ATOM 5478 N N . GLU A 1 359 ? -21.110 10.481 25.247 1.000 0.950 359 GLU A N 1
ATOM 5479 C CA . GLU A 1 359 ? -21.036 11.927 25.459 1.000 0.950 359 GLU A CA 1
ATOM 5480 C C . GLU A 1 359 ? -19.702 12.259 26.132 1.000 0.950 359 GLU A C 1
ATOM 5481 O O . GLU A 1 359 ? -19.464 11.873 27.278 1.000 0.950 359 GLU A O 1
ATOM 5493 N N . LEU A 1 360 ? -18.808 12.926 25.396 1.000 0.980 360 LEU A N 1
ATOM 5494 C CA . LEU A 1 360 ? -17.518 13.355 25.929 1.000 0.980 360 LEU A CA 1
ATOM 5495 C C . LEU A 1 360 ? -17.705 14.501 26.922 1.000 0.980 360 LEU A C 1
ATOM 5496 O O . LEU A 1 360 ? -18.598 15.330 26.777 1.000 0.980 360 LEU A O 1
ATOM 5512 N N . GLN A 1 361 ? -16.822 14.556 27.906 1.000 0.980 361 GLN A N 1
ATOM 5513 C CA . GLN A 1 361 ? -16.779 15.595 28.924 1.000 0.980 361 GLN A CA 1
ATOM 5514 C C . GLN A 1 361 ? -15.485 16.387 28.769 1.000 0.980 361 GLN A C 1
ATOM 5515 O O . GLN A 1 361 ? -14.414 15.813 28.541 1.000 0.980 361 GLN A O 1
ATOM 5529 N N . GLY A 1 362 ? -15.587 17.708 28.886 1.000 0.980 362 GLY A N 1
ATOM 5530 C CA . GLY A 1 362 ? -14.438 18.593 28.891 1.000 0.980 362 GLY A CA 1
ATOM 5531 C C . GLY A 1 362 ? -13.474 18.214 30.013 1.000 0.980 362 GLY A C 1
ATOM 5532 O O . GLY A 1 362 ? -13.880 17.927 31.140 1.000 0.980 362 GLY A O 1
ATOM 5536 N N . ALA A 1 363 ? -12.183 18.160 29.697 1.000 0.970 363 ALA A N 1
ATOM 5537 C CA . ALA A 1 363 ? -11.145 17.779 30.645 1.000 0.970 363 ALA A CA 1
ATOM 5538 C C . ALA A 1 363 ? -9.822 18.490 30.336 1.000 0.970 363 ALA A C 1
ATOM 5539 O O . ALA A 1 363 ? -9.620 19.015 29.240 1.000 0.970 363 ALA A O 1
ATOM 5546 N N . LYS A 1 364 ? -8.890 18.457 31.296 1.000 0.960 364 LYS A N 1
ATOM 5547 C CA . LYS A 1 364 ? -7.494 18.849 31.069 1.000 0.960 364 LYS A CA 1
ATOM 5548 C C . LYS A 1 364 ? -6.752 17.725 30.346 1.000 0.960 364 LYS A C 1
ATOM 5549 O O . LYS A 1 364 ? -6.556 16.638 30.903 1.000 0.960 364 LYS A O 1
ATOM 5568 N N . VAL A 1 365 ? -6.337 17.986 29.114 1.000 0.970 365 VAL A N 1
ATOM 5569 C CA . VAL A 1 365 ? -5.704 17.012 28.217 1.000 0.970 365 VAL A CA 1
ATOM 5570 C C . VAL A 1 365 ? -4.411 17.550 27.606 1.000 0.970 365 VAL A C 1
ATOM 5571 O O . VAL A 1 365 ? -4.140 18.754 27.601 1.000 0.970 365 VAL A O 1
ATOM 5584 N N . LYS A 1 366 ? -3.575 16.647 27.088 1.000 0.950 366 LYS A N 1
ATOM 5585 C CA . LYS A 1 366 ? -2.257 16.989 26.539 1.000 0.950 366 LYS A CA 1
ATOM 5586 C C . LYS A 1 366 ? -2.059 16.452 25.128 1.000 0.950 366 LYS A C 1
ATOM 5587 O O . LYS A 1 366 ? -2.073 15.243 24.889 1.000 0.950 366 LYS A O 1
ATOM 5606 N N . ALA A 1 367 ? -1.782 17.355 24.192 1.000 0.950 367 ALA A N 1
ATOM 5607 C CA . ALA A 1 367 ? -1.306 16.977 22.873 1.000 0.950 367 ALA A CA 1
ATOM 5608 C C . ALA A 1 367 ? 0.051 16.267 23.014 1.000 0.950 367 ALA A C 1
ATOM 5609 O O . ALA A 1 367 ? 1.000 16.810 23.572 1.000 0.950 367 ALA A O 1
ATOM 5616 N N . SER A 1 368 ? 0.145 15.034 22.518 1.000 0.920 368 SER A N 1
ATOM 5617 C CA . SER A 1 368 ? 1.387 14.239 22.533 1.000 0.920 368 SER A CA 1
ATOM 5618 C C . SER A 1 368 ? 2.151 14.291 21.206 1.000 0.920 368 SER A C 1
ATOM 5619 O O . SER A 1 368 ? 3.328 13.929 21.129 1.000 0.920 368 SER A O 1
ATOM 5627 N N . ASP A 1 369 ? 1.470 14.722 20.148 1.000 0.930 369 ASP A N 1
ATOM 5628 C CA . ASP A 1 369 ? 1.988 14.932 18.807 1.000 0.930 369 ASP A CA 1
ATOM 5629 C C . ASP A 1 369 ? 1.031 15.847 18.020 1.000 0.930 369 ASP A C 1
ATOM 5630 O O . ASP A 1 369 ? -0.048 16.200 18.499 1.000 0.930 369 ASP A O 1
ATOM 5639 N N . LEU A 1 370 ? 1.428 16.234 16.805 1.000 0.940 370 LEU A N 1
ATOM 5640 C CA . LEU A 1 370 ? 0.678 17.168 15.959 1.000 0.940 370 LEU A CA 1
ATOM 5641 C C . LEU A 1 370 ? -0.777 16.737 15.712 1.000 0.940 370 LEU A C 1
ATOM 5642 O O . LEU A 1 370 ? -1.690 17.551 15.832 1.000 0.940 370 LEU A O 1
ATOM 5658 N N . ARG A 1 371 ? -1.009 15.472 15.348 1.000 0.960 371 ARG A N 1
ATOM 5659 C CA . ARG A 1 371 ? -2.347 15.000 14.956 1.000 0.960 371 ARG A CA 1
ATOM 5660 C C . ARG A 1 371 ? -3.137 14.501 16.168 1.000 0.960 371 ARG A C 1
ATOM 5661 O O . ARG A 1 371 ? -4.361 14.589 16.155 1.000 0.960 371 ARG A O 1
ATOM 5682 N N . ALA A 1 372 ? -2.462 14.090 17.246 1.000 0.970 372 ALA A N 1
ATOM 5683 C CA . ALA A 1 372 ? -3.081 13.961 18.567 1.000 0.970 372 ALA A CA 1
ATOM 5684 C C . ALA A 1 372 ? -3.659 15.295 19.054 1.000 0.970 372 ALA A C 1
ATOM 5685 O O . ALA A 1 372 ? -4.777 15.318 19.549 1.000 0.970 372 ALA A O 1
ATOM 5692 N N . GLY A 1 373 ? -2.928 16.402 18.894 1.000 0.970 373 GLY A N 1
ATOM 5693 C CA . GLY A 1 373 ? -3.434 17.726 19.255 1.000 0.970 373 GLY A CA 1
ATOM 5694 C C . GLY A 1 373 ? -4.715 18.074 18.494 1.000 0.970 373 GLY A C 1
ATOM 5695 O O . GLY A 1 373 ? -5.717 18.419 19.108 1.000 0.970 373 GLY A O 1
ATOM 5699 N N . ALA A 1 374 ? -4.732 17.861 17.176 1.000 0.980 374 ALA A N 1
ATOM 5700 C CA . ALA A 1 374 ? -5.934 18.050 16.359 1.000 0.980 374 ALA A CA 1
ATOM 5701 C C . ALA A 1 374 ? -7.099 17.122 16.743 1.000 0.980 374 ALA A C 1
ATOM 5702 O O . ALA A 1 374 ? -8.256 17.530 16.717 1.000 0.980 374 ALA A O 1
ATOM 5709 N N . CYS A 1 375 ? -6.803 15.882 17.131 1.000 0.980 375 CYS A N 1
ATOM 5710 C CA . CYS A 1 375 ? -7.796 14.962 17.677 1.000 0.980 375 CYS A CA 1
ATOM 5711 C C . CYS A 1 375 ? -8.450 15.519 18.945 1.000 0.980 375 CYS A C 1
ATOM 5712 O O . CYS A 1 375 ? -9.670 15.470 19.071 1.000 0.980 375 CYS A O 1
ATOM 5720 N N . LEU A 1 376 ? -7.651 16.053 19.872 1.000 0.990 376 LEU A N 1
ATOM 5721 C CA . LEU A 1 376 ? -8.162 16.652 21.104 1.000 0.990 376 LEU A CA 1
ATOM 5722 C C . LEU A 1 376 ? -8.965 17.923 20.827 1.000 0.990 376 LEU A C 1
ATOM 5723 O O . LEU A 1 376 ? -9.948 18.168 21.513 1.000 0.990 376 LEU A O 1
ATOM 5739 N N . VAL A 1 377 ? -8.606 18.681 19.790 1.000 0.990 377 VAL A N 1
ATOM 5740 C CA . VAL A 1 377 ? -9.399 19.828 19.327 1.000 0.990 377 VAL A CA 1
ATOM 5741 C C . VAL A 1 377 ? -10.780 19.375 18.851 1.000 0.990 377 VAL A C 1
ATOM 5742 O O . VAL A 1 377 ? -11.780 19.879 19.348 1.000 0.990 377 VAL A O 1
ATOM 5755 N N . VAL A 1 378 ? -10.861 18.378 17.960 1.000 0.980 378 VAL A N 1
ATOM 5756 C CA . VAL A 1 378 ? -12.151 17.813 17.510 1.000 0.980 378 VAL A CA 1
ATOM 5757 C C . VAL A 1 378 ? -12.961 17.269 18.689 1.000 0.980 378 VAL A C 1
ATOM 5758 O O . VAL A 1 378 ? -14.162 17.515 18.770 1.000 0.980 378 VAL A O 1
ATOM 5771 N N . ALA A 1 379 ? -12.315 16.554 19.613 1.000 0.990 379 ALA A N 1
ATOM 5772 C CA . ALA A 1 379 ? -12.957 16.044 20.821 1.000 0.990 379 ALA A CA 1
ATOM 5773 C C . ALA A 1 379 ? -13.506 17.174 21.700 1.000 0.990 379 ALA A C 1
ATOM 5774 O O . ALA A 1 379 ? -14.645 17.085 22.148 1.000 0.990 379 ALA A O 1
ATOM 5781 N N . GLY A 1 380 ? -12.735 18.247 21.891 1.000 0.990 380 GLY A N 1
ATOM 5782 C CA . GLY A 1 380 ? -13.145 19.420 22.655 1.000 0.990 380 GLY A CA 1
ATOM 5783 C C . GLY A 1 380 ? -14.351 20.133 22.052 1.000 0.990 380 GLY A C 1
ATOM 5784 O O . GLY A 1 380 ? -15.224 20.550 22.800 1.000 0.990 380 GLY A O 1
ATOM 5788 N N . LEU A 1 381 ? -14.459 20.188 20.718 1.000 0.980 381 LEU A N 1
ATOM 5789 C CA . LEU A 1 381 ? -15.638 20.739 20.032 1.000 0.980 381 LEU A CA 1
ATOM 5790 C C . LEU A 1 381 ? -16.914 19.924 20.312 1.000 0.980 381 LEU A C 1
ATOM 5791 O O . LEU A 1 381 ? -18.005 20.486 20.363 1.000 0.980 381 LEU A O 1
ATOM 5807 N N . MET A 1 382 ? -16.784 18.606 20.490 1.000 0.970 382 MET A N 1
ATOM 5808 C CA . MET A 1 382 ? -17.909 17.698 20.757 1.000 0.970 382 MET A CA 1
ATOM 5809 C C . MET A 1 382 ? -18.252 17.543 22.243 1.000 0.970 382 MET A C 1
ATOM 5810 O O . MET A 1 382 ? -19.322 17.023 22.555 1.000 0.970 382 MET A O 1
ATOM 5824 N N . ALA A 1 383 ? -17.333 17.893 23.141 1.000 0.980 383 ALA A N 1
ATOM 5825 C CA . ALA A 1 383 ? -17.456 17.616 24.566 1.000 0.980 383 ALA A CA 1
ATOM 5826 C C . ALA A 1 383 ? -18.423 18.576 25.274 1.000 0.980 383 ALA A C 1
ATOM 5827 O O . ALA A 1 383 ? -18.570 19.726 24.878 1.000 0.980 383 ALA A O 1
ATOM 5834 N N . ASP A 1 384 ? -19.054 18.118 26.354 1.000 0.980 384 ASP A N 1
ATOM 5835 C CA . ASP A 1 384 ? -19.806 18.994 27.252 1.000 0.980 384 ASP A CA 1
ATOM 5836 C C . ASP A 1 384 ? -18.850 19.738 28.195 1.000 0.980 384 ASP A C 1
ATOM 5837 O O . ASP A 1 384 ? -17.984 19.134 28.835 1.000 0.980 384 ASP A O 1
ATOM 5846 N N . GLY A 1 385 ? -18.990 21.058 28.277 1.000 0.980 385 GLY A N 1
ATOM 5847 C CA . GLY A 1 385 ? -18.109 21.925 29.057 1.000 0.980 385 GLY A CA 1
ATOM 5848 C C . GLY A 1 385 ? -16.807 22.320 28.346 1.000 0.980 385 GLY A C 1
ATOM 5849 O O . GLY A 1 385 ? -16.710 22.334 27.119 1.000 0.980 385 GLY A O 1
ATOM 5853 N N . VAL A 1 386 ? -15.803 22.716 29.137 1.000 0.980 386 VAL A N 1
ATOM 5854 C CA . VAL A 1 386 ? -14.535 23.266 28.629 1.000 0.980 386 VAL A CA 1
ATOM 5855 C C . VAL A 1 386 ? -13.447 22.201 28.627 1.000 0.980 386 VAL A C 1
ATOM 5856 O O . VAL A 1 386 ? -13.157 21.581 29.649 1.000 0.980 386 VAL A O 1
ATOM 5869 N N . THR A 1 387 ? -12.811 22.021 27.475 1.000 0.980 387 THR A N 1
ATOM 5870 C CA . THR A 1 387 ? -11.604 21.204 27.327 1.000 0.980 387 THR A CA 1
ATOM 5871 C C . THR A 1 387 ? -10.380 22.108 27.335 1.000 0.980 387 THR A C 1
ATOM 5872 O O . THR A 1 387 ? -10.298 23.032 26.528 1.000 0.980 387 THR A O 1
ATOM 5883 N N . GLU A 1 388 ? -9.416 21.828 28.212 1.000 0.970 388 GLU A N 1
ATOM 5884 C CA . GLU A 1 388 ? -8.140 22.549 28.274 1.000 0.970 388 GLU A CA 1
ATOM 5885 C C . GLU A 1 388 ? -7.045 21.685 27.634 1.000 0.970 388 GLU A C 1
ATOM 5886 O O . GLU A 1 388 ? -6.680 20.637 28.170 1.000 0.970 388 GLU A O 1
ATOM 5898 N N . ILE A 1 389 ? -6.514 22.107 26.486 1.000 0.970 389 ILE A N 1
ATOM 5899 C CA . ILE A 1 389 ? -5.492 21.386 25.721 1.000 0.970 389 ILE A CA 1
ATOM 5900 C C . ILE A 1 389 ? -4.129 22.042 25.937 1.000 0.970 389 ILE A C 1
ATOM 5901 O O . ILE A 1 389 ? -3.930 23.228 25.680 1.000 0.970 389 ILE A O 1
ATOM 5917 N N . THR A 1 390 ? -3.156 21.246 26.361 1.000 0.960 390 THR A N 1
ATOM 5918 C CA . THR A 1 390 ? -1.750 21.651 26.519 1.000 0.960 390 THR A CA 1
ATOM 5919 C C . THR A 1 390 ? -0.863 20.975 25.467 1.000 0.960 390 THR A C 1
ATOM 5920 O O . THR A 1 390 ? -1.331 20.115 24.720 1.000 0.960 390 THR A O 1
ATOM 5931 N N . GLY A 1 391 ? 0.418 21.352 25.377 1.000 0.920 391 GLY A N 1
ATOM 5932 C CA . GLY A 1 391 ? 1.325 20.847 24.333 1.000 0.920 391 GLY A CA 1
ATOM 5933 C C . GLY A 1 391 ? 1.088 21.490 22.957 1.000 0.920 391 GLY A C 1
ATOM 5934 O O . GLY A 1 391 ? 1.194 20.819 21.927 1.000 0.920 391 GLY A O 1
ATOM 5938 N N . LEU A 1 392 ? 0.708 22.776 22.928 1.000 0.940 392 LEU A N 1
ATOM 5939 C CA . LEU A 1 392 ? 0.336 23.507 21.707 1.000 0.940 392 LEU A CA 1
ATOM 5940 C C . LEU A 1 392 ? 1.469 23.626 20.690 1.000 0.940 392 LEU A C 1
ATOM 5941 O O . LEU A 1 392 ? 1.204 23.666 19.491 1.000 0.940 392 LEU A O 1
ATOM 5957 N N . GLU A 1 393 ? 2.726 23.553 21.128 1.000 0.910 393 GLU A N 1
ATOM 5958 C CA . GLU A 1 393 ? 3.888 23.488 20.244 1.000 0.910 393 GLU A CA 1
ATOM 5959 C C . GLU A 1 393 ? 3.828 22.297 19.279 1.000 0.910 393 GLU A C 1
ATOM 5960 O O . GLU A 1 393 ? 4.503 22.288 18.253 1.000 0.910 393 GLU A O 1
ATOM 5972 N N . HIS A 1 394 ? 3.031 21.268 19.579 1.000 0.930 394 HIS A N 1
ATOM 5973 C CA . HIS A 1 394 ? 2.762 20.195 18.637 1.000 0.930 394 HIS A CA 1
ATOM 5974 C C . HIS A 1 394 ? 1.760 20.593 17.552 1.000 0.930 394 HIS A C 1
ATOM 5975 O O . HIS A 1 394 ? 1.979 20.218 16.400 1.000 0.930 394 HIS A O 1
ATOM 5989 N N . ILE A 1 395 ? 0.705 21.338 17.892 1.000 0.950 395 ILE A N 1
ATOM 5990 C CA . ILE A 1 395 ? -0.333 21.816 16.962 1.000 0.950 395 ILE A CA 1
ATOM 5991 C C . ILE A 1 395 ? 0.244 22.892 16.032 1.000 0.950 395 ILE A C 1
ATOM 5992 O O . ILE A 1 395 ? 0.117 22.786 14.809 1.000 0.950 395 ILE A O 1
ATOM 6008 N N . ASP A 1 396 ? 1.004 23.833 16.599 1.000 0.940 396 ASP A N 1
ATOM 6009 C CA . ASP A 1 396 ? 1.643 24.972 15.914 1.000 0.940 396 ASP A CA 1
ATOM 6010 C C . ASP A 1 396 ? 2.693 24.548 14.872 1.000 0.940 396 ASP A C 1
ATOM 6011 O O . ASP A 1 396 ? 3.233 25.351 14.106 1.000 0.940 396 ASP A O 1
ATOM 6020 N N . ARG A 1 397 ? 3.022 23.253 14.822 1.000 0.930 397 ARG A N 1
ATOM 6021 C CA . ARG A 1 397 ? 3.882 22.673 13.788 1.000 0.930 397 ARG A CA 1
ATOM 6022 C C . ARG A 1 397 ? 3.157 22.400 12.489 1.000 0.930 397 ARG A C 1
ATOM 6023 O O . ARG A 1 397 ? 3.845 22.071 11.528 1.000 0.930 397 ARG A O 1
ATOM 6044 N N . GLY A 1 398 ? 1.828 22.415 12.434 1.000 0.940 398 GLY A N 1
ATOM 6045 C CA . GLY A 1 398 ? 1.128 21.998 11.218 1.000 0.940 398 GLY A CA 1
ATOM 6046 C C . GLY A 1 398 ? -0.314 22.429 11.038 1.000 0.940 398 GLY A C 1
ATOM 6047 O O . GLY A 1 398 ? -0.900 22.005 10.050 1.000 0.940 398 GLY A O 1
ATOM 6051 N N . TYR A 1 399 ? -0.866 23.238 11.935 1.000 0.960 399 TYR A N 1
ATOM 6052 C CA . TYR A 1 399 ? -2.139 23.916 11.715 1.000 0.960 399 TYR A CA 1
ATOM 6053 C C . TYR A 1 399 ? -1.895 25.416 11.786 1.000 0.960 399 TYR A C 1
ATOM 6054 O O . TYR A 1 399 ? -1.436 25.913 12.812 1.000 0.960 399 TYR A O 1
ATOM 6072 N N . SER A 1 400 ? -2.154 26.123 10.687 1.000 0.940 400 SER A N 1
ATOM 6073 C CA . SER A 1 400 ? -1.954 27.570 10.623 1.000 0.940 400 SER A CA 1
ATOM 6074 C C . SER A 1 400 ? -3.246 28.288 11.000 1.000 0.940 400 SER A C 1
ATOM 6075 O O . SER A 1 400 ? -4.305 27.986 10.449 1.000 0.940 400 SER A O 1
ATOM 6083 N N . SER A 1 401 ? -3.164 29.245 11.932 1.000 0.930 401 SER A N 1
ATOM 6084 C CA . SER A 1 401 ? -4.314 30.035 12.404 1.000 0.930 401 SER A CA 1
ATOM 6085 C C . SER A 1 401 ? -5.524 29.183 12.827 1.000 0.930 401 SER A C 1
ATOM 6086 O O . SER A 1 401 ? -6.666 29.536 12.526 1.000 0.930 401 SER A O 1
ATOM 6094 N N . LEU A 1 402 ? -5.281 28.048 13.497 1.000 0.950 402 LEU A N 1
ATOM 6095 C CA . LEU A 1 402 ? -6.317 27.071 13.855 1.000 0.950 402 LEU A CA 1
ATOM 6096 C C . LEU A 1 402 ? -7.484 27.709 14.622 1.000 0.950 402 LEU A C 1
ATOM 6097 O O . LEU A 1 402 ? -8.636 27.436 14.290 1.000 0.950 402 LEU A O 1
ATOM 6113 N N . GLU A 1 403 ? -7.194 28.569 15.605 1.000 0.950 403 GLU A N 1
ATOM 6114 C CA . GLU A 1 403 ? -8.211 29.244 16.417 1.000 0.950 403 GLU A CA 1
ATOM 6115 C C . GLU A 1 403 ? -9.090 30.137 15.553 1.000 0.950 403 GLU A C 1
ATOM 6116 O O . GLU A 1 403 ? -10.295 29.927 15.506 1.000 0.950 403 GLU A O 1
ATOM 6128 N N . LYS A 1 404 ? -8.485 31.045 14.775 1.000 0.960 404 LYS A N 1
ATOM 6129 C CA . LYS A 1 404 ? -9.222 31.959 13.887 1.000 0.960 404 LYS A CA 1
ATOM 6130 C C . LYS A 1 404 ? -10.103 31.211 12.891 1.000 0.960 404 LYS A C 1
ATOM 6131 O O . LYS A 1 404 ? -11.203 31.658 12.584 1.000 0.960 404 LYS A O 1
ATOM 6150 N N . LYS A 1 405 ? -9.620 30.081 12.364 1.000 0.970 405 LYS A N 1
ATOM 6151 C CA . LYS A 1 405 ? -10.392 29.242 11.441 1.000 0.970 405 LYS A CA 1
ATOM 6152 C C . LYS A 1 405 ? -11.604 28.613 12.134 1.000 0.970 405 LYS A C 1
ATOM 6153 O O . LYS A 1 405 ? -12.684 28.608 11.557 1.000 0.970 405 LYS A O 1
ATOM 6172 N N . LEU A 1 406 ? -11.445 28.106 13.358 1.000 0.980 406 LEU A N 1
ATOM 6173 C CA . LEU A 1 406 ? -12.544 27.518 14.132 1.000 0.980 406 LEU A CA 1
ATOM 6174 C C . LEU A 1 406 ? -13.534 28.573 14.649 1.000 0.980 406 LEU A C 1
ATOM 6175 O O . LEU A 1 406 ? -14.739 28.357 14.549 1.000 0.980 406 LEU A O 1
ATOM 6191 N N . GLU A 1 407 ? -13.053 29.727 15.115 1.000 0.970 407 GLU A N 1
ATOM 6192 C CA . GLU A 1 407 ? -13.887 30.888 15.464 1.000 0.970 407 GLU A CA 1
ATOM 6193 C C . GLU A 1 407 ? -14.681 31.382 14.252 1.000 0.970 407 GLU A C 1
ATOM 6194 O O . GLU A 1 407 ? -15.871 31.667 14.362 1.000 0.970 407 GLU A O 1
ATOM 6206 N N . GLY A 1 408 ? -14.050 31.431 13.073 1.000 0.970 408 GLY A N 1
ATOM 6207 C CA . GLY A 1 408 ? -14.709 31.788 11.815 1.000 0.970 408 GLY A CA 1
ATOM 6208 C C . GLY A 1 408 ? -15.840 30.831 11.423 1.000 0.970 408 GLY A C 1
ATOM 6209 O O . GLY A 1 408 ? -16.759 31.237 10.716 1.000 0.970 408 GLY A O 1
ATOM 6213 N N . LEU A 1 409 ? -15.803 29.590 11.921 1.000 0.980 409 LEU A N 1
ATOM 6214 C CA . LEU A 1 409 ? -16.882 28.609 11.799 1.000 0.980 409 LEU A CA 1
ATOM 6215 C C . LEU A 1 409 ? -17.875 28.649 12.976 1.000 0.980 409 LEU A C 1
ATOM 6216 O O . LEU A 1 409 ? -18.839 27.893 12.961 1.000 0.980 409 LEU A O 1
ATOM 6232 N N . GLY A 1 410 ? -17.676 29.494 13.989 1.000 0.980 410 GLY A N 1
ATOM 6233 C CA . GLY A 1 410 ? -18.583 29.651 15.131 1.000 0.980 410 GLY A CA 1
ATOM 6234 C C . GLY A 1 410 ? -18.209 28.878 16.399 1.000 0.980 410 GLY A C 1
ATOM 6235 O O . GLY A 1 410 ? -19.029 28.822 17.310 1.000 0.980 410 GLY A O 1
ATOM 6239 N N . ALA A 1 411 ? -17.010 28.294 16.488 1.000 0.980 411 ALA A N 1
ATOM 6240 C CA . ALA A 1 411 ? -16.534 27.667 17.723 1.000 0.980 411 ALA A CA 1
ATOM 6241 C C . ALA A 1 411 ? -16.101 28.706 18.774 1.000 0.980 411 ALA A C 1
ATOM 6242 O O . ALA A 1 411 ? -15.401 29.662 18.439 1.000 0.980 411 ALA A O 1
ATOM 6249 N N . THR A 1 412 ? -16.398 28.465 20.056 1.000 0.980 412 THR A N 1
ATOM 6250 C CA . THR A 1 412 ? -15.797 29.213 21.174 1.000 0.980 412 THR A CA 1
ATOM 6251 C C . THR A 1 412 ? -14.450 28.599 21.570 1.000 0.980 412 THR A C 1
ATOM 6252 O O . THR A 1 412 ? -14.383 27.584 22.268 1.000 0.980 412 THR A O 1
ATOM 6263 N N . ILE A 1 413 ? -13.355 29.221 21.132 1.000 0.970 413 ILE A N 1
ATOM 6264 C CA . ILE A 1 413 ? -11.985 28.736 21.332 1.000 0.970 413 ILE A CA 1
ATOM 6265 C C . ILE A 1 413 ? -11.044 29.898 21.649 1.000 0.970 413 ILE A C 1
ATOM 6266 O O . ILE A 1 413 ? -11.115 30.938 21.009 1.000 0.970 413 ILE A O 1
ATOM 6282 N N . TRP A 1 414 ? -10.153 29.743 22.630 1.000 0.960 414 TRP A N 1
ATOM 6283 C CA . TRP A 1 414 ? -9.204 30.802 22.987 1.000 0.960 414 TRP A CA 1
ATOM 6284 C C . TRP A 1 414 ? -7.912 30.258 23.595 1.000 0.960 414 TRP A C 1
ATOM 6285 O O . TRP A 1 414 ? -7.890 29.184 24.197 1.000 0.960 414 TRP A O 1
ATOM 6306 N N . ARG A 1 415 ? -6.820 31.022 23.468 1.000 0.940 415 ARG A N 1
ATOM 6307 C CA . ARG A 1 415 ? -5.557 30.735 24.159 1.000 0.940 415 ARG A CA 1
ATOM 6308 C C . ARG A 1 415 ? -5.445 31.488 25.465 1.000 0.940 415 ARG A C 1
ATOM 6309 O O . ARG A 1 415 ? -5.809 32.657 25.563 1.000 0.940 415 ARG A O 1
ATOM 6330 N N . GLU A 1 416 ? -4.809 30.835 26.421 1.000 0.920 416 GLU A N 1
ATOM 6331 C CA . GLU A 1 416 ? -4.380 31.446 27.666 1.000 0.920 416 GLU A CA 1
ATOM 6332 C C . GLU A 1 416 ? -2.922 31.130 27.965 1.000 0.920 416 GLU A C 1
ATOM 6333 O O . GLU A 1 416 ? -2.422 30.031 27.704 1.000 0.920 416 GLU A O 1
ATOM 6345 N N . ARG A 1 417 ? -2.238 32.100 28.582 1.000 0.910 417 ARG A N 1
ATOM 6346 C CA . ARG A 1 417 ? -0.971 31.822 29.255 1.000 0.910 417 ARG A CA 1
ATOM 6347 C C . ARG A 1 417 ? -1.247 30.997 30.501 1.000 0.910 417 ARG A C 1
ATOM 6348 O O . ARG A 1 417 ? -2.109 31.349 31.298 1.000 0.910 417 ARG A O 1
ATOM 6369 N N . MET A 1 418 ? -0.463 29.943 30.669 1.000 0.870 418 MET A N 1
ATOM 6370 C CA . MET A 1 418 ? -0.507 29.115 31.869 1.000 0.870 418 MET A CA 1
ATOM 6371 C C . MET A 1 418 ? 0.091 29.859 33.060 1.000 0.870 418 MET A C 1
A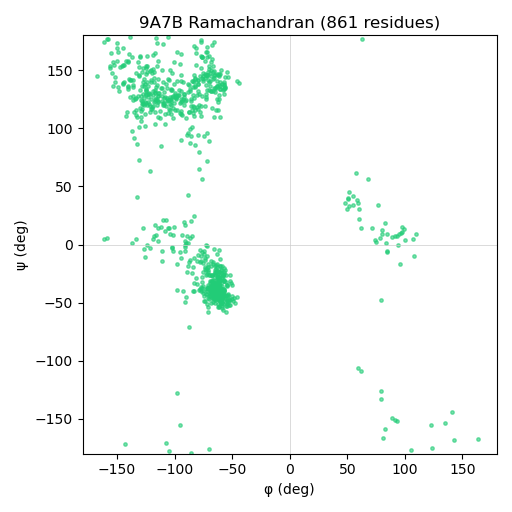TOM 6372 O O . MET A 1 418 ? 1.062 30.606 32.893 1.000 0.870 418 MET A O 1
ATOM 6386 N N . THR A 1 419 ? -0.464 29.625 34.245 1.000 0.850 419 THR A N 1
ATOM 6387 C CA . THR A 1 419 ? 0.099 30.129 35.503 1.000 0.850 419 THR A CA 1
ATOM 6388 C C . THR A 1 419 ? 1.320 29.313 35.925 1.000 0.850 419 THR A C 1
ATOM 6389 O O . THR A 1 419 ? 1.520 28.185 35.470 1.000 0.850 419 THR A O 1
ATOM 6400 N N . ASP A 1 420 ? 2.145 29.865 36.816 1.000 0.820 420 ASP A N 1
ATOM 6401 C CA . ASP A 1 420 ? 3.327 29.153 37.316 1.000 0.820 420 ASP A CA 1
ATOM 6402 C C . ASP A 1 420 ? 2.948 27.843 38.040 1.000 0.820 420 ASP A C 1
ATOM 6403 O O . ASP A 1 420 ? 3.591 26.818 37.814 1.000 0.820 420 ASP A O 1
ATOM 6412 N N . GLU A 1 421 ? 1.853 27.833 38.817 1.000 0.800 421 GLU A N 1
ATOM 6413 C CA . GLU A 1 421 ? 1.323 26.614 39.460 1.000 0.800 421 GLU A CA 1
ATOM 6414 C C . GLU A 1 421 ? 0.918 25.537 38.436 1.000 0.800 421 GLU A C 1
ATOM 6415 O O . GLU A 1 421 ? 1.174 24.348 38.639 1.000 0.800 421 GLU A O 1
ATOM 6427 N N . GLU A 1 422 ? 0.310 25.929 37.311 1.000 0.780 422 GLU A N 1
ATOM 6428 C CA . GLU A 1 422 ? -0.069 24.995 36.245 1.000 0.780 422 GLU A CA 1
ATOM 6429 C C . GLU A 1 422 ? 1.154 24.431 35.513 1.000 0.780 422 GLU A C 1
ATOM 6430 O O . GLU A 1 422 ? 1.165 23.255 35.145 1.000 0.780 422 GLU A O 1
ATOM 6442 N N . ILE A 1 423 ? 2.188 25.253 35.302 1.000 0.810 423 ILE A N 1
ATOM 6443 C CA . ILE A 1 423 ? 3.444 24.821 34.673 1.000 0.810 423 ILE A CA 1
ATOM 6444 C C . ILE A 1 423 ? 4.129 23.758 35.536 1.000 0.810 423 ILE A C 1
ATOM 6445 O O . ILE A 1 423 ? 4.609 22.754 35.005 1.000 0.810 423 ILE A O 1
ATOM 6461 N N . GLU A 1 424 ? 4.148 23.951 36.855 1.000 0.770 424 GLU A N 1
ATOM 6462 C CA . GLU A 1 424 ? 4.770 23.024 37.801 1.000 0.770 424 GLU A CA 1
ATOM 6463 C C . GLU A 1 424 ? 4.015 21.684 37.873 1.000 0.770 424 GLU A C 1
ATOM 6464 O O . GLU A 1 424 ? 4.630 20.614 37.839 1.000 0.770 424 GLU A O 1
ATOM 6476 N N . GLN A 1 425 ? 2.675 21.716 37.867 1.000 0.720 425 GLN A N 1
ATOM 6477 C CA . GLN A 1 425 ? 1.855 20.501 37.777 1.000 0.720 425 GLN A CA 1
ATOM 6478 C C . GLN A 1 425 ? 2.127 19.710 36.490 1.000 0.720 425 GLN A C 1
ATOM 6479 O O . GLN A 1 425 ? 2.188 18.483 36.538 1.000 0.720 425 GLN A O 1
ATOM 6493 N N . LEU A 1 426 ? 2.344 20.392 35.360 1.000 0.710 426 LEU A N 1
ATOM 6494 C CA . LEU A 1 426 ? 2.582 19.761 34.056 1.000 0.710 426 LEU A CA 1
ATOM 6495 C C . LEU A 1 426 ? 3.968 19.106 33.936 1.000 0.710 426 LEU A C 1
ATOM 6496 O O . LEU A 1 426 ? 4.160 18.229 33.092 1.000 0.710 426 LEU A O 1
ATOM 6512 N N . GLN A 1 427 ? 4.934 19.534 34.757 1.000 0.670 427 GLN A N 1
ATOM 6513 C CA . GLN A 1 427 ? 6.270 18.931 34.844 1.000 0.670 427 GLN A CA 1
ATOM 6514 C C . GLN A 1 427 ? 6.329 17.718 35.788 1.000 0.670 427 GLN A C 1
ATOM 6515 O O . GLN A 1 427 ? 7.197 16.867 35.606 1.000 0.670 427 GLN A O 1
ATOM 6529 N N . ASN A 1 428 ? 5.419 17.624 36.768 1.000 0.600 428 ASN A N 1
ATOM 6530 C CA . ASN A 1 428 ? 5.333 16.503 37.717 1.000 0.600 428 ASN A CA 1
ATOM 6531 C C . ASN A 1 428 ? 4.403 15.356 37.254 1.000 0.600 428 ASN A C 1
ATOM 6532 O O . ASN A 1 428 ? 4.329 14.330 37.933 1.000 0.600 428 ASN A O 1
ATOM 6543 N N . SER A 1 429 ? 3.697 15.527 36.129 1.000 0.500 429 SER A N 1
ATOM 6544 C CA . SER A 1 429 ? 2.818 14.532 35.479 1.000 0.500 429 SER A CA 1
ATOM 6545 C C . SER A 1 429 ? 3.493 13.796 34.323 1.000 0.500 429 SER A C 1
ATOM 6546 O O . SER A 1 429 ? 3.177 12.601 34.137 1.000 0.500 429 SER A O 1
ATOM 6555 N N . MET B 2 1 ? 0.340 -43.031 0.632 1.000 0.780 1 MET B N 1
ATOM 6556 C CA . MET B 2 1 ? 0.297 -41.578 0.386 1.000 0.780 1 MET B CA 1
ATOM 6557 C C . MET B 2 1 ? 1.431 -41.236 -0.567 1.000 0.780 1 MET B C 1
ATOM 6558 O O . MET B 2 1 ? 2.483 -41.854 -0.469 1.000 0.780 1 MET B O 1
ATOM 6574 N N . GLU B 2 2 ? 1.225 -40.316 -1.507 1.000 0.910 2 GLU B N 1
ATOM 6575 C CA . GLU B 2 2 ? 2.313 -39.869 -2.387 1.000 0.910 2 GLU B CA 1
ATOM 6576 C C . GLU B 2 2 ? 3.268 -38.925 -1.661 1.000 0.910 2 GLU B C 1
ATOM 6577 O O . GLU B 2 2 ? 2.856 -38.136 -0.803 1.000 0.910 2 GLU B O 1
ATOM 6589 N N . LYS B 2 3 ? 4.540 -38.986 -2.048 1.000 0.950 3 LYS B N 1
ATOM 6590 C CA . LYS B 2 3 ? 5.618 -38.155 -1.515 1.000 0.950 3 LYS B CA 1
ATOM 6591 C C . LYS B 2 3 ? 6.646 -37.870 -2.600 1.000 0.950 3 LYS B C 1
ATOM 6592 O O . LYS B 2 3 ? 6.799 -38.639 -3.547 1.000 0.950 3 LYS B O 1
ATOM 6611 N N . ILE B 2 4 ? 7.322 -36.740 -2.463 1.000 0.970 4 ILE B N 1
ATOM 6612 C CA . ILE B 2 4 ? 8.474 -36.384 -3.289 1.000 0.970 4 ILE B CA 1
ATOM 6613 C C . ILE B 2 4 ? 9.729 -36.637 -2.465 1.000 0.970 4 ILE B C 1
ATOM 6614 O O . ILE B 2 4 ? 9.790 -36.233 -1.304 1.000 0.970 4 ILE B O 1
ATOM 6630 N N . ILE B 2 5 ? 10.716 -37.295 -3.060 1.000 0.970 5 ILE B N 1
ATOM 6631 C CA . ILE B 2 5 ? 12.028 -37.525 -2.460 1.000 0.970 5 ILE B CA 1
ATOM 6632 C C . ILE B 2 5 ? 13.034 -36.683 -3.241 1.000 0.970 5 ILE B C 1
ATOM 6633 O O . ILE B 2 5 ? 13.058 -36.737 -4.467 1.000 0.970 5 ILE B O 1
ATOM 6649 N N . VAL B 2 6 ? 13.820 -35.871 -2.533 1.000 0.980 6 VAL B N 1
ATOM 6650 C CA . VAL B 2 6 ? 14.861 -35.004 -3.106 1.000 0.980 6 VAL B CA 1
ATOM 6651 C C . VAL B 2 6 ? 16.187 -35.315 -2.434 1.000 0.980 6 VAL B C 1
ATOM 6652 O O . VAL B 2 6 ? 16.254 -35.324 -1.201 1.000 0.980 6 VAL B O 1
ATOM 6665 N N . ARG B 2 7 ? 17.245 -35.505 -3.221 1.000 0.970 7 ARG B N 1
ATOM 6666 C CA . ARG B 2 7 ? 18.617 -35.565 -2.720 1.000 0.970 7 ARG B CA 1
ATOM 6667 C C . ARG B 2 7 ? 19.334 -34.266 -3.059 1.000 0.970 7 ARG B C 1
ATOM 6668 O O . ARG B 2 7 ? 19.509 -33.917 -4.228 1.000 0.970 7 ARG B O 1
ATOM 6689 N N . GLY B 2 8 ? 19.730 -33.528 -2.030 1.000 0.960 8 GLY B N 1
ATOM 6690 C CA . GLY B 2 8 ? 20.372 -32.237 -2.228 1.000 0.960 8 GLY B CA 1
ATOM 6691 C C . GLY B 2 8 ? 21.808 -32.342 -2.746 1.000 0.960 8 GLY B C 1
ATOM 6692 O O . GLY B 2 8 ? 22.438 -33.399 -2.711 1.000 0.960 8 GLY B O 1
ATOM 6696 N N . GLY B 2 9 ? 22.340 -31.214 -3.221 1.000 0.950 9 GLY B N 1
ATOM 6697 C CA . GLY B 2 9 ? 23.745 -31.057 -3.620 1.000 0.950 9 GLY B CA 1
ATOM 6698 C C . GLY B 2 9 ? 23.991 -30.957 -5.129 1.000 0.950 9 GLY B C 1
ATOM 6699 O O . GLY B 2 9 ? 25.098 -30.605 -5.536 1.000 0.950 9 GLY B O 1
ATOM 6703 N N . GLN B 2 10 ? 22.979 -31.208 -5.964 1.000 0.970 10 GLN B N 1
ATOM 6704 C CA . GLN B 2 10 ? 23.077 -31.017 -7.415 1.000 0.970 10 GLN B CA 1
ATOM 6705 C C . GLN B 2 10 ? 22.843 -29.548 -7.802 1.000 0.970 10 GLN B C 1
ATOM 6706 O O . GLN B 2 10 ? 21.908 -28.904 -7.321 1.000 0.970 10 GLN B O 1
ATOM 6720 N N . LYS B 2 11 ? 23.670 -29.014 -8.710 1.000 0.980 11 LYS B N 1
ATOM 6721 C CA . LYS B 2 11 ? 23.485 -27.664 -9.269 1.000 0.980 11 LYS B CA 1
ATOM 6722 C C . LYS B 2 11 ? 22.486 -27.694 -10.417 1.000 0.980 11 LYS B C 1
ATOM 6723 O O . LYS B 2 11 ? 22.714 -28.408 -11.395 1.000 0.980 11 LYS B O 1
ATOM 6742 N N . LEU B 2 12 ? 21.443 -26.868 -10.355 1.000 0.990 12 LEU B N 1
ATOM 6743 C CA . LEU B 2 12 ? 20.449 -26.812 -11.427 1.000 0.990 12 LEU B CA 1
ATOM 6744 C C . LEU B 2 12 ? 20.969 -26.043 -12.637 1.000 0.990 12 LEU B C 1
ATOM 6745 O O . LEU B 2 12 ? 21.407 -24.901 -12.525 1.000 0.990 12 LEU B O 1
ATOM 6761 N N . ASN B 2 13 ? 20.890 -26.643 -13.816 1.000 0.990 13 ASN B N 1
ATOM 6762 C CA . ASN B 2 13 ? 21.310 -26.023 -15.061 1.000 0.990 13 ASN B CA 1
ATOM 6763 C C . ASN B 2 13 ? 20.324 -26.373 -16.169 1.000 0.990 13 ASN B C 1
ATOM 6764 O O . ASN B 2 13 ? 19.960 -27.532 -16.337 1.000 0.990 13 ASN B O 1
ATOM 6775 N N . GLY B 2 14 ? 19.919 -25.380 -16.958 1.000 0.980 14 GLY B N 1
ATOM 6776 C CA . GLY B 2 14 ? 19.097 -25.633 -18.137 1.000 0.980 14 GLY B CA 1
ATOM 6777 C C . GLY B 2 14 ? 18.021 -24.588 -18.367 1.000 0.980 14 GLY B C 1
ATOM 6778 O O . GLY B 2 14 ? 18.234 -23.389 -18.190 1.000 0.980 14 GLY B O 1
ATOM 6782 N N . THR B 2 15 ? 16.873 -25.045 -18.852 1.000 0.990 15 THR B N 1
ATOM 6783 C CA . THR B 2 15 ? 15.736 -24.198 -19.208 1.000 0.990 15 THR B CA 1
ATOM 6784 C C . THR B 2 15 ? 14.452 -24.820 -18.690 1.000 0.990 15 THR B C 1
ATOM 6785 O O . THR B 2 15 ? 14.230 -26.013 -18.871 1.000 0.990 15 THR B O 1
ATOM 6796 N N . VAL B 2 16 ? 13.594 -23.999 -18.091 1.000 0.990 16 VAL B N 1
ATOM 6797 C CA . VAL B 2 16 ? 12.260 -24.392 -17.636 1.000 0.990 16 VAL B CA 1
ATOM 6798 C C . VAL B 2 16 ? 11.223 -23.431 -18.198 1.000 0.990 16 VAL B C 1
ATOM 6799 O O . VAL B 2 16 ? 11.463 -22.225 -18.275 1.000 0.990 16 VAL B O 1
ATOM 6812 N N . LYS B 2 17 ? 10.075 -23.967 -18.615 1.000 0.980 17 LYS B N 1
ATOM 6813 C CA . LYS B 2 17 ? 8.930 -23.179 -19.070 1.000 0.980 17 LYS B CA 1
ATOM 6814 C C . LYS B 2 17 ? 7.904 -23.076 -17.945 1.000 0.980 17 LYS B C 1
ATOM 6815 O O . LYS B 2 17 ? 7.534 -24.082 -17.335 1.000 0.980 17 LYS B O 1
ATOM 6834 N N . VAL B 2 18 ? 7.469 -21.851 -17.694 1.000 0.980 18 VAL B N 1
ATOM 6835 C CA . VAL B 2 18 ? 6.438 -21.530 -16.707 1.000 0.980 18 VAL B CA 1
ATOM 6836 C C . VAL B 2 18 ? 5.049 -21.766 -17.317 1.000 0.980 18 VAL B C 1
ATOM 6837 O O . VAL B 2 18 ? 4.860 -21.534 -18.514 1.000 0.980 18 VAL B O 1
ATOM 6850 N N . GLU B 2 19 ? 4.102 -22.251 -16.517 1.000 0.980 19 GLU B N 1
ATOM 6851 C CA . GLU B 2 19 ? 2.698 -22.416 -16.905 1.000 0.980 19 GLU B CA 1
ATOM 6852 C C . GLU B 2 19 ? 1.934 -21.082 -16.901 1.000 0.980 19 GLU B C 1
ATOM 6853 O O . GLU B 2 19 ? 2.459 -20.041 -16.498 1.000 0.980 19 GLU B O 1
ATOM 6865 N N . GLY B 2 20 ? 0.665 -21.104 -17.319 1.000 0.980 20 GLY B N 1
ATOM 6866 C CA . GLY B 2 20 ? -0.246 -19.984 -17.094 1.000 0.980 20 GLY B CA 1
ATOM 6867 C C . GLY B 2 20 ? -0.547 -19.770 -15.611 1.000 0.980 20 GLY B C 1
ATOM 6868 O O . GLY B 2 20 ? -0.623 -20.708 -14.816 1.000 0.980 20 GLY B O 1
ATOM 6872 N N . ALA B 2 21 ? -0.733 -18.509 -15.234 1.000 0.980 21 ALA B N 1
ATOM 6873 C CA . ALA B 2 21 ? -0.930 -18.073 -13.866 1.000 0.980 21 ALA B CA 1
ATOM 6874 C C . ALA B 2 21 ? -2.198 -18.665 -13.273 1.000 0.980 21 ALA B C 1
ATOM 6875 O O . ALA B 2 21 ? -3.315 -18.294 -13.641 1.000 0.980 21 ALA B O 1
ATOM 6882 N N . LYS B 2 22 ? -2.032 -19.497 -12.244 1.000 0.970 22 LYS B N 1
ATOM 6883 C CA . LYS B 2 22 ? -3.158 -20.005 -11.459 1.000 0.970 22 LYS B CA 1
ATOM 6884 C C . LYS B 2 22 ? -4.047 -18.861 -10.956 1.000 0.970 22 LYS B C 1
ATOM 6885 O O . LYS B 2 22 ? -5.271 -18.917 -11.036 1.000 0.970 22 LYS B O 1
ATOM 6904 N N . ASN B 2 23 ? -3.426 -17.822 -10.404 1.000 0.970 23 ASN B N 1
ATOM 6905 C CA . ASN B 2 23 ? -4.161 -16.717 -9.797 1.000 0.970 23 ASN B CA 1
ATOM 6906 C C . ASN B 2 23 ? -4.826 -15.801 -10.842 1.000 0.970 23 ASN B C 1
ATOM 6907 O O . ASN B 2 23 ? -5.700 -15.038 -10.460 1.000 0.970 23 ASN B O 1
ATOM 6918 N N . ALA B 2 24 ? -4.470 -15.900 -12.130 1.000 0.980 24 ALA B N 1
ATOM 6919 C CA . ALA B 2 24 ? -5.177 -15.212 -13.214 1.000 0.980 24 ALA B CA 1
ATOM 6920 C C . ALA B 2 24 ? -6.277 -16.094 -13.828 1.000 0.980 24 ALA B C 1
ATOM 6921 O O . ALA B 2 24 ? -7.388 -15.636 -14.079 1.000 0.980 24 ALA B O 1
ATOM 6928 N N . VAL B 2 25 ? -6.010 -17.391 -14.009 1.000 0.980 25 VAL B N 1
ATOM 6929 C CA . VAL B 2 25 ? -6.956 -18.294 -14.674 1.000 0.980 25 VAL B CA 1
ATOM 6930 C C . VAL B 2 25 ? -8.224 -18.539 -13.862 1.000 0.980 25 VAL B C 1
ATOM 6931 O O . VAL B 2 25 ? -9.302 -18.632 -14.435 1.000 0.980 25 VAL B O 1
ATOM 6944 N N . LEU B 2 26 ? -8.137 -18.608 -12.529 1.000 0.980 26 LEU B N 1
ATOM 6945 C CA . LEU B 2 26 ? -9.310 -18.822 -11.674 1.000 0.980 26 LEU B CA 1
ATOM 6946 C C . LEU B 2 26 ? -10.355 -17.690 -11.799 1.000 0.980 26 LEU B C 1
ATOM 6947 O O . LEU B 2 26 ? -11.515 -18.009 -12.076 1.000 0.980 26 LEU B O 1
ATOM 6963 N N . PRO B 2 27 ? -10.003 -16.393 -11.637 1.000 0.980 27 PRO B N 1
ATOM 6964 C CA . PRO B 2 27 ? -10.950 -15.306 -11.871 1.000 0.980 27 PRO B CA 1
ATOM 6965 C C . PRO B 2 27 ? -11.374 -15.194 -13.339 1.000 0.980 27 PRO B C 1
ATOM 6966 O O . PRO B 2 27 ? -12.535 -14.887 -13.580 1.000 0.980 27 PRO B O 1
ATOM 6977 N N . VAL B 2 28 ? -10.508 -15.484 -14.319 1.000 0.990 28 VAL B N 1
ATOM 6978 C CA . VAL B 2 28 ? -10.889 -15.475 -15.748 1.000 0.990 28 VAL B CA 1
ATOM 6979 C C . VAL B 2 28 ? -11.930 -16.556 -16.062 1.000 0.990 28 VAL B C 1
ATOM 6980 O O . VAL B 2 28 ? -12.933 -16.272 -16.716 1.000 0.990 28 VAL B O 1
ATOM 6993 N N . ILE B 2 29 ? -11.764 -17.773 -15.532 1.000 0.980 29 ILE B N 1
ATOM 6994 C CA . ILE B 2 29 ? -12.774 -18.831 -15.651 1.000 0.980 29 ILE B CA 1
ATOM 6995 C C . ILE B 2 29 ? -14.079 -18.385 -14.982 1.000 0.980 29 ILE B C 1
ATOM 6996 O O . ILE B 2 29 ? -15.132 -18.488 -15.603 1.000 0.980 29 ILE B O 1
ATOM 7012 N N . ALA B 2 30 ? -14.043 -17.832 -13.766 1.000 0.980 30 ALA B N 1
ATOM 7013 C CA . ALA B 2 30 ? -15.252 -17.306 -13.125 1.000 0.980 30 ALA B CA 1
ATOM 7014 C C . ALA B 2 30 ? -15.918 -16.192 -13.959 1.000 0.980 30 ALA B C 1
ATOM 7015 O O . ALA B 2 30 ? -17.137 -16.195 -14.131 1.000 0.980 30 ALA B O 1
ATOM 7022 N N . ALA B 2 31 ? -15.127 -15.284 -14.537 1.000 0.990 31 ALA B N 1
ATOM 7023 C CA . ALA B 2 31 ? -15.592 -14.186 -15.379 1.000 0.990 31 ALA B CA 1
ATOM 7024 C C . ALA B 2 31 ? -16.238 -14.657 -16.681 1.000 0.990 31 ALA B C 1
ATOM 7025 O O . ALA B 2 31 ? -17.099 -13.957 -17.202 1.000 0.990 31 ALA B O 1
ATOM 7032 N N . SER B 2 32 ? -15.885 -15.839 -17.194 1.000 0.980 32 SER B N 1
ATOM 7033 C CA . SER B 2 32 ? -16.516 -16.391 -18.401 1.000 0.980 32 SER B CA 1
ATOM 7034 C C . SER B 2 32 ? -18.033 -16.583 -18.253 1.000 0.980 32 SER B C 1
ATOM 7035 O O . SER B 2 32 ? -18.754 -16.554 -19.249 1.000 0.980 32 SER B O 1
ATOM 7043 N N . LEU B 2 33 ? -18.541 -16.675 -17.014 1.000 0.980 33 LEU B N 1
ATOM 7044 C CA . LEU B 2 33 ? -19.974 -16.654 -16.711 1.000 0.980 33 LEU B CA 1
ATOM 7045 C C . LEU B 2 33 ? -20.654 -15.336 -17.100 1.000 0.980 33 LEU B C 1
ATOM 7046 O O . LEU B 2 33 ? -21.872 -15.308 -17.197 1.000 0.980 33 LEU B O 1
ATOM 7062 N N . LEU B 2 34 ? -19.924 -14.244 -17.333 1.000 0.980 34 LEU B N 1
ATOM 7063 C CA . LEU B 2 34 ? -20.491 -12.964 -17.769 1.000 0.980 34 LEU B CA 1
ATOM 7064 C C . LEU B 2 34 ? -20.983 -12.986 -19.225 1.000 0.980 34 LEU B C 1
ATOM 7065 O O . LEU B 2 34 ? -21.823 -12.166 -19.591 1.000 0.980 34 LEU B O 1
ATOM 7081 N N . ALA B 2 35 ? -20.505 -13.922 -20.045 1.000 0.980 35 ALA B N 1
ATOM 7082 C CA . ALA B 2 35 ? -20.870 -14.015 -21.452 1.000 0.980 35 ALA B CA 1
ATOM 7083 C C . ALA B 2 35 ? -22.261 -14.639 -21.637 1.000 0.980 35 ALA B C 1
ATOM 7084 O O . ALA B 2 35 ? -22.463 -15.834 -21.393 1.000 0.980 35 ALA B O 1
ATOM 7091 N N . SER B 2 36 ? -23.235 -13.836 -22.067 1.000 0.970 36 SER B N 1
ATOM 7092 C CA . SER B 2 36 ? -24.592 -14.313 -22.375 1.000 0.970 36 SER B CA 1
ATOM 7093 C C . SER B 2 36 ? -24.741 -14.813 -23.811 1.000 0.970 36 SER B C 1
ATOM 7094 O O . SER B 2 36 ? -25.706 -15.505 -24.124 1.000 0.970 36 SER B O 1
ATOM 7102 N N . GLU B 2 37 ? -23.784 -14.493 -24.674 1.000 0.960 37 GLU B N 1
ATOM 7103 C CA . GLU B 2 37 ? -23.720 -14.913 -26.069 1.000 0.960 37 GLU B CA 1
ATOM 7104 C C . GLU B 2 37 ? -22.320 -15.463 -26.362 1.000 0.960 37 GLU B C 1
ATOM 7105 O O . GLU B 2 37 ? -21.344 -15.049 -25.738 1.000 0.960 37 GLU B O 1
ATOM 7117 N N . GLU B 2 38 ? -22.226 -16.363 -27.342 1.000 0.960 38 GLU B N 1
ATOM 7118 C CA . GLU B 2 38 ? -20.967 -16.979 -27.787 1.000 0.960 38 GLU B CA 1
ATOM 7119 C C . GLU B 2 38 ? -20.257 -17.827 -26.706 1.000 0.960 38 GLU B C 1
ATOM 7120 O O . GLU B 2 38 ? -20.745 -18.000 -25.587 1.000 0.960 38 GLU B O 1
ATOM 7132 N N . LYS B 2 39 ? -19.137 -18.464 -27.073 1.000 0.970 39 LYS B N 1
ATOM 7133 C CA . LYS B 2 39 ? -18.346 -19.324 -26.176 1.000 0.970 39 LYS B CA 1
ATOM 7134 C C . LYS B 2 39 ? -17.018 -18.658 -25.851 1.000 0.970 39 LYS B C 1
ATOM 7135 O O . LYS B 2 39 ? -16.365 -18.113 -26.736 1.000 0.970 39 LYS B O 1
ATOM 7154 N N . SER B 2 40 ? -16.592 -18.766 -24.603 1.000 0.980 40 SER B N 1
ATOM 7155 C CA . SER B 2 40 ? -15.263 -18.339 -24.175 1.000 0.980 40 SER B CA 1
ATOM 7156 C C . SER B 2 40 ? -14.258 -19.463 -24.370 1.000 0.980 40 SER B C 1
ATOM 7157 O O . SER B 2 40 ? -14.559 -20.608 -24.040 1.000 0.980 40 SER B O 1
ATOM 7165 N N . VAL B 2 41 ? -13.068 -19.130 -24.871 1.000 0.990 41 VAL B N 1
ATOM 7166 C CA . VAL B 2 41 ? -11.964 -20.074 -25.095 1.000 0.990 41 VAL B CA 1
ATOM 7167 C C . VAL B 2 41 ? -10.723 -19.551 -24.377 1.000 0.990 41 VAL B C 1
ATOM 7168 O O . VAL B 2 41 ? -10.068 -18.621 -24.845 1.000 0.990 41 VAL B O 1
ATOM 7181 N N . ILE B 2 42 ? -10.418 -20.119 -23.216 1.000 0.990 42 ILE B N 1
ATOM 7182 C CA . ILE B 2 42 ? -9.318 -19.689 -22.350 1.000 0.990 42 ILE B CA 1
ATOM 7183 C C . ILE B 2 42 ? -8.124 -20.604 -22.617 1.000 0.990 42 ILE B C 1
ATOM 7184 O O . ILE B 2 42 ? -8.202 -21.802 -22.364 1.000 0.990 42 ILE B O 1
ATOM 7200 N N . CYS B 2 43 ? -7.040 -20.040 -23.138 1.000 0.990 43 CYS B N 1
ATOM 7201 C CA . CYS B 2 43 ? -5.805 -20.733 -23.503 1.000 0.990 43 CYS B CA 1
ATOM 7202 C C . CYS B 2 43 ? -4.743 -20.602 -22.406 1.000 0.990 43 CYS B C 1
ATOM 7203 O O . CYS B 2 43 ? -4.845 -19.739 -21.533 1.000 0.990 43 CYS B O 1
ATOM 7211 N N . ASP B 2 44 ? -3.696 -21.425 -22.494 1.000 0.980 44 ASP B N 1
ATOM 7212 C CA . ASP B 2 44 ? -2.582 -21.458 -21.536 1.000 0.980 44 ASP B CA 1
ATOM 7213 C C . ASP B 2 44 ? -3.048 -21.784 -20.102 1.000 0.980 44 ASP B C 1
ATOM 7214 O O . ASP B 2 44 ? -2.459 -21.356 -19.112 1.000 0.980 44 ASP B O 1
ATOM 7223 N N . VAL B 2 45 ? -4.121 -22.571 -19.976 1.000 0.980 45 VAL B N 1
ATOM 7224 C CA . VAL B 2 45 ? -4.693 -22.978 -18.691 1.000 0.980 45 VAL B CA 1
ATOM 7225 C C . VAL B 2 45 ? -3.862 -24.111 -18.085 1.000 0.980 45 VAL B C 1
ATOM 7226 O O . VAL B 2 45 ? -3.765 -25.184 -18.683 1.000 0.980 45 VAL B O 1
ATOM 7239 N N . PRO B 2 46 ? -3.289 -23.932 -16.886 1.000 0.970 46 PRO B N 1
ATOM 7240 C CA . PRO B 2 46 ? -2.500 -24.971 -16.237 1.000 0.970 46 PRO B CA 1
ATOM 7241 C C . PRO B 2 46 ? -3.383 -26.123 -15.725 1.000 0.970 46 PRO B C 1
ATOM 7242 O O . PRO B 2 46 ? -4.493 -25.917 -15.227 1.000 0.970 46 PRO B O 1
ATOM 7253 N N . THR B 2 47 ? -2.872 -27.351 -15.766 1.000 0.960 47 THR B N 1
ATOM 7254 C CA . THR B 2 47 ? -3.549 -28.575 -15.297 1.000 0.960 47 THR B CA 1
ATOM 7255 C C . THR B 2 47 ? -3.489 -28.730 -13.772 1.000 0.960 47 THR B C 1
ATOM 7256 O O . THR B 2 47 ? -2.892 -29.656 -13.230 1.000 0.960 47 THR B O 1
ATOM 7267 N N . LEU B 2 48 ? -4.135 -27.810 -13.053 1.000 0.950 48 LEU B N 1
ATOM 7268 C CA . LEU B 2 48 ? -4.121 -27.753 -11.587 1.000 0.950 48 LEU B CA 1
ATOM 7269 C C . LEU B 2 48 ? -5.424 -28.257 -10.963 1.000 0.950 48 LEU B C 1
ATOM 7270 O O . LEU B 2 48 ? -6.512 -28.059 -11.499 1.000 0.950 48 LEU B O 1
ATOM 7286 N N . SER B 2 49 ? -5.345 -28.814 -9.753 1.000 0.930 49 SER B N 1
ATOM 7287 C CA . SER B 2 49 ? -6.534 -29.256 -8.998 1.000 0.930 49 SER B CA 1
ATOM 7288 C C . SER B 2 49 ? -7.554 -28.133 -8.725 1.000 0.930 49 SER B C 1
ATOM 7289 O O . SER B 2 49 ? -8.764 -28.363 -8.804 1.000 0.930 49 SER B O 1
ATOM 7297 N N . ASP B 2 50 ? -7.091 -26.902 -8.476 1.000 0.930 50 ASP B N 1
ATOM 7298 C CA . ASP B 2 50 ? -7.963 -25.726 -8.328 1.000 0.930 50 ASP B CA 1
ATOM 7299 C C . ASP B 2 50 ? -8.677 -25.384 -9.668 1.000 0.930 50 ASP B C 1
ATOM 7300 O O . ASP B 2 50 ? -9.832 -24.960 -9.648 1.000 0.930 50 ASP B O 1
ATOM 7309 N N . VAL B 2 51 ? -8.058 -25.657 -10.832 1.000 0.950 51 VAL B N 1
ATOM 7310 C CA . VAL B 2 51 ? -8.678 -25.475 -12.166 1.000 0.950 51 VAL B CA 1
ATOM 7311 C C . VAL B 2 51 ? -9.788 -26.499 -12.408 1.000 0.950 51 VAL B C 1
ATOM 7312 O O . VAL B 2 51 ? -10.899 -26.131 -12.787 1.000 0.950 51 VAL B O 1
ATOM 7325 N N . TYR B 2 52 ? -9.541 -27.780 -12.121 1.000 0.950 52 TYR B N 1
ATOM 7326 C CA . TYR B 2 52 ? -10.601 -28.793 -12.189 1.000 0.950 52 TYR B CA 1
ATOM 7327 C C . TYR B 2 52 ? -11.772 -28.434 -11.264 1.000 0.950 52 TYR B C 1
ATOM 7328 O O . TYR B 2 52 ? -12.929 -28.542 -11.660 1.000 0.950 52 TYR B O 1
ATOM 7346 N N . THR B 2 53 ? -11.478 -27.935 -10.059 1.000 0.920 53 THR B N 1
ATOM 7347 C CA . THR B 2 53 ? -12.508 -27.552 -9.084 1.000 0.920 53 THR B CA 1
ATOM 7348 C C . THR B 2 53 ? -13.379 -26.396 -9.582 1.000 0.920 53 THR B C 1
ATOM 7349 O O . THR B 2 53 ? -14.600 -26.497 -9.484 1.000 0.920 53 THR B O 1
ATOM 7360 N N . ILE B 2 54 ? -12.801 -25.318 -10.133 1.000 0.940 54 ILE B N 1
ATOM 7361 C CA . ILE B 2 54 ? -13.605 -24.196 -10.656 1.000 0.940 54 ILE B CA 1
ATOM 7362 C C . ILE B 2 54 ? -14.419 -24.611 -11.891 1.000 0.940 54 ILE B C 1
ATOM 7363 O O . ILE B 2 54 ? -15.570 -24.201 -12.017 1.000 0.940 54 ILE B O 1
ATOM 7379 N N . ASN B 2 55 ? -13.884 -25.491 -12.745 1.000 0.950 55 ASN B N 1
ATOM 7380 C CA . ASN B 2 55 ? -14.625 -26.028 -13.888 1.000 0.950 55 ASN B CA 1
ATOM 7381 C C . ASN B 2 55 ? -15.868 -26.810 -13.432 1.000 0.950 55 ASN B C 1
ATOM 7382 O O . ASN B 2 55 ? -16.944 -26.614 -13.991 1.000 0.950 55 ASN B O 1
ATOM 7393 N N . GLU B 2 56 ? -15.761 -27.635 -12.382 1.000 0.940 56 GLU B N 1
ATOM 7394 C CA . GLU B 2 56 ? -16.929 -28.314 -11.799 1.000 0.940 56 GLU B CA 1
ATOM 7395 C C . GLU B 2 56 ? -17.948 -27.337 -11.197 1.000 0.940 56 GLU B C 1
ATOM 7396 O O . GLU B 2 56 ? -19.151 -27.542 -11.352 1.000 0.940 56 GLU B O 1
ATOM 7408 N N . VAL B 2 57 ? -17.497 -26.251 -10.553 1.000 0.930 57 VAL B N 1
ATOM 7409 C CA . VAL B 2 57 ? -18.403 -25.205 -10.042 1.000 0.930 57 VAL B CA 1
ATOM 7410 C C . VAL B 2 57 ? -19.213 -24.599 -11.185 1.000 0.930 57 VAL B C 1
ATOM 7411 O O . VAL B 2 57 ? -20.433 -24.507 -11.079 1.000 0.930 57 VAL B O 1
ATOM 7424 N N . LEU B 2 58 ? -18.567 -24.237 -12.296 1.000 0.940 58 LEU B N 1
ATOM 7425 C CA . LEU B 2 58 ? -19.256 -23.685 -13.464 1.000 0.940 58 LEU B CA 1
ATOM 7426 C C . LEU B 2 58 ? -20.262 -24.674 -14.065 1.000 0.940 58 LEU B C 1
ATOM 7427 O O . LEU B 2 58 ? -21.375 -24.271 -14.402 1.000 0.940 58 LEU B O 1
ATOM 7443 N N . ARG B 2 59 ? -19.908 -25.963 -14.152 1.000 0.940 59 ARG B N 1
ATOM 7444 C CA . ARG B 2 59 ? -20.846 -26.993 -14.625 1.000 0.940 59 ARG B CA 1
ATOM 7445 C C . ARG B 2 59 ? -22.063 -27.126 -13.723 1.000 0.940 59 ARG B C 1
ATOM 7446 O O . ARG B 2 59 ? -23.182 -27.199 -14.221 1.000 0.940 59 ARG B O 1
ATOM 7467 N N . HIS B 2 60 ? -21.868 -27.112 -12.406 1.000 0.920 60 HIS B N 1
ATOM 7468 C CA . HIS B 2 60 ? -22.973 -27.133 -11.449 1.000 0.920 60 HIS B CA 1
ATOM 7469 C C . HIS B 2 60 ? -23.867 -25.886 -11.566 1.000 0.920 60 HIS B C 1
ATOM 7470 O O . HIS B 2 60 ? -25.083 -25.991 -11.442 1.000 0.920 60 HIS B O 1
ATOM 7484 N N . LEU B 2 61 ? -23.281 -24.723 -11.884 1.000 0.940 61 LEU B N 1
ATOM 7485 C CA . LEU B 2 61 ? -24.012 -23.485 -12.183 1.000 0.940 61 LEU B CA 1
ATOM 7486 C C . LEU B 2 61 ? -24.737 -23.515 -13.546 1.000 0.940 61 LEU B C 1
ATOM 7487 O O . LEU B 2 61 ? -25.421 -22.554 -13.891 1.000 0.940 61 LEU B O 1
ATOM 7503 N N . GLY B 2 62 ? -24.630 -24.603 -14.316 1.000 0.940 62 GLY B N 1
ATOM 7504 C CA . GLY B 2 62 ? -25.337 -24.799 -15.585 1.000 0.940 62 GLY B CA 1
ATOM 7505 C C . GLY B 2 62 ? -24.578 -24.335 -16.830 1.000 0.940 62 GLY B C 1
ATOM 7506 O O . GLY B 2 62 ? -25.148 -24.347 -17.921 1.000 0.940 62 GLY B O 1
ATOM 7510 N N . ALA B 2 63 ? -23.309 -23.941 -16.700 1.000 0.960 63 ALA B N 1
ATOM 7511 C CA . ALA B 2 63 ? -22.465 -23.666 -17.857 1.000 0.960 63 ALA B CA 1
ATOM 7512 C C . ALA B 2 63 ? -21.924 -24.973 -18.462 1.000 0.960 63 ALA B C 1
ATOM 7513 O O . ALA B 2 63 ? -21.537 -25.894 -17.742 1.000 0.960 63 ALA B O 1
ATOM 7520 N N . ASP B 2 64 ? -21.847 -25.053 -19.789 1.000 0.970 64 ASP B N 1
ATOM 7521 C CA . ASP B 2 64 ? -21.181 -26.171 -20.466 1.000 0.970 64 ASP B CA 1
ATOM 7522 C C . ASP B 2 64 ? -19.671 -25.897 -20.521 1.000 0.970 64 ASP B C 1
ATOM 7523 O O . ASP B 2 64 ? -19.247 -24.882 -21.078 1.000 0.970 64 ASP B O 1
ATOM 7532 N N . VAL B 2 65 ? -18.868 -26.763 -19.891 1.000 0.970 65 VAL B N 1
ATOM 7533 C CA . VAL B 2 65 ? -17.422 -26.564 -19.699 1.000 0.970 65 VAL B CA 1
ATOM 7534 C C . VAL B 2 65 ? -16.636 -27.778 -20.164 1.000 0.970 65 VAL B C 1
ATOM 7535 O O . VAL B 2 65 ? -16.784 -28.882 -19.622 1.000 0.970 65 VAL B O 1
ATOM 7548 N N . HIS B 2 66 ? -15.708 -27.545 -21.084 1.000 0.980 66 HIS B N 1
ATOM 7549 C CA . HIS B 2 66 ? -14.775 -28.542 -21.583 1.000 0.980 66 HIS B CA 1
ATOM 7550 C C . HIS B 2 66 ? -13.335 -28.101 -21.328 1.000 0.980 66 HIS B C 1
ATOM 7551 O O . HIS B 2 66 ? -13.024 -26.923 -21.477 1.000 0.980 66 HIS B O 1
ATOM 7565 N N . PHE B 2 67 ? -12.471 -29.033 -20.931 1.000 0.970 67 PHE B N 1
ATOM 7566 C CA . PHE B 2 67 ? -11.065 -28.752 -20.658 1.000 0.970 67 PHE B CA 1
ATOM 7567 C C . PHE B 2 67 ? -10.194 -29.830 -21.293 1.000 0.970 67 PHE B C 1
ATOM 7568 O O . PHE B 2 67 ? -10.259 -30.987 -20.879 1.000 0.970 67 PHE B O 1
ATOM 7585 N N . GLU B 2 68 ? -9.395 -29.444 -22.283 1.000 0.960 68 GLU B N 1
ATOM 7586 C CA . GLU B 2 68 ? -8.486 -30.333 -23.005 1.000 0.960 68 GLU B CA 1
ATOM 7587 C C . GLU B 2 68 ? -7.285 -29.524 -23.517 1.000 0.960 68 GLU B C 1
ATOM 7588 O O . GLU B 2 68 ? -7.437 -28.365 -23.889 1.000 0.960 68 GLU B O 1
ATOM 7600 N N . ASN B 2 69 ? -6.081 -30.108 -23.530 1.000 0.950 69 ASN B N 1
ATOM 7601 C CA . ASN B 2 69 ? -4.869 -29.483 -24.090 1.000 0.950 69 ASN B CA 1
ATOM 7602 C C . ASN B 2 69 ? -4.580 -28.054 -23.579 1.000 0.950 69 ASN B C 1
ATOM 7603 O O . ASN B 2 69 ? -4.265 -27.165 -24.369 1.000 0.950 69 ASN B O 1
ATOM 7614 N N . ASN B 2 70 ? -4.692 -27.824 -22.265 1.000 0.960 70 ASN B N 1
ATOM 7615 C CA . ASN B 2 70 ? -4.499 -26.507 -21.636 1.000 0.960 70 ASN B CA 1
ATOM 7616 C C . ASN B 2 70 ? -5.473 -25.422 -22.155 1.000 0.960 70 ASN B C 1
ATOM 7617 O O . ASN B 2 70 ? -5.204 -24.227 -22.018 1.000 0.960 70 ASN B O 1
ATOM 7628 N N . GLU B 2 71 ? -6.613 -25.822 -22.727 1.000 0.980 71 GLU B N 1
ATOM 7629 C CA . GLU B 2 71 ? -7.658 -24.927 -23.219 1.000 0.980 71 GLU B CA 1
ATOM 7630 C C . GLU B 2 71 ? -8.997 -25.240 -22.532 1.000 0.980 71 GLU B C 1
ATOM 7631 O O . GLU B 2 71 ? -9.509 -26.360 -22.602 1.000 0.980 71 GLU B O 1
ATOM 7643 N N . VAL B 2 72 ? -9.568 -24.251 -21.838 1.000 0.980 72 VAL B N 1
ATOM 7644 C CA . VAL B 2 72 ? -10.902 -24.343 -21.229 1.000 0.980 72 VAL B CA 1
ATOM 7645 C C . VAL B 2 72 ? -11.902 -23.611 -22.112 1.000 0.980 72 VAL B C 1
ATOM 7646 O O . VAL B 2 72 ? -11.826 -22.394 -22.282 1.000 0.980 72 VAL B O 1
ATOM 7659 N N . THR B 2 73 ? -12.879 -24.344 -22.636 1.000 0.980 73 THR B N 1
ATOM 7660 C CA . THR B 2 73 ? -14.030 -23.765 -23.330 1.000 0.980 73 THR B CA 1
ATOM 7661 C C . THR B 2 73 ? -15.218 -23.693 -22.381 1.000 0.980 73 THR B C 1
ATOM 7662 O O . THR B 2 73 ? -15.605 -24.712 -21.812 1.000 0.980 73 THR B O 1
ATOM 7673 N N . VAL B 2 74 ? -15.827 -22.514 -22.244 1.000 0.980 74 VAL B N 1
ATOM 7674 C CA . VAL B 2 74 ? -17.025 -22.291 -21.419 1.000 0.980 74 VAL B CA 1
ATOM 7675 C C . VAL B 2 74 ? -18.148 -21.702 -22.267 1.000 0.980 74 VAL B C 1
ATOM 7676 O O . VAL B 2 74 ? -17.961 -20.694 -22.947 1.000 0.980 74 VAL B O 1
ATOM 7689 N N . ASN B 2 75 ? -19.338 -22.294 -22.189 1.000 0.980 75 ASN B N 1
ATOM 7690 C CA . ASN B 2 75 ? -20.572 -21.744 -22.735 1.000 0.980 75 ASN B CA 1
ATOM 7691 C C . ASN B 2 75 ? -21.577 -21.467 -21.607 1.000 0.980 75 ASN B C 1
ATOM 7692 O O . ASN B 2 75 ? -22.230 -22.382 -21.101 1.000 0.980 75 ASN B O 1
ATOM 7703 N N . ALA B 2 76 ? -21.713 -20.190 -21.251 1.000 0.960 76 ALA B N 1
ATOM 7704 C CA . ALA B 2 76 ? -22.618 -19.691 -20.215 1.000 0.960 76 ALA B CA 1
ATOM 7705 C C . ALA B 2 76 ? -23.838 -18.941 -20.798 1.000 0.960 76 ALA B C 1
ATOM 7706 O O . ALA B 2 76 ? -24.466 -18.132 -20.109 1.000 0.960 76 ALA B O 1
ATOM 7713 N N . SER B 2 77 ? -24.170 -19.182 -22.073 1.000 0.940 77 SER B N 1
ATOM 7714 C CA . SER B 2 77 ? -25.293 -18.520 -22.763 1.000 0.940 77 SER B CA 1
ATOM 7715 C C . SER B 2 77 ? -26.678 -18.977 -22.289 1.000 0.940 77 SER B C 1
ATOM 7716 O O . SER B 2 77 ? -27.669 -18.274 -22.476 1.000 0.940 77 SER B O 1
ATOM 7724 N N . TYR B 2 78 ? -26.763 -20.140 -21.646 1.000 0.900 78 TYR B N 1
ATOM 7725 C CA . TYR B 2 78 ? -28.005 -20.673 -21.088 1.000 0.900 78 TYR B CA 1
ATOM 7726 C C . TYR B 2 78 ? -28.399 -19.982 -19.767 1.000 0.900 78 TYR B C 1
ATOM 7727 O O . TYR B 2 78 ? -27.657 -19.166 -19.215 1.000 0.900 78 TYR B O 1
ATOM 7745 N N . ALA B 2 79 ? -29.581 -20.317 -19.237 1.000 0.890 79 ALA B N 1
ATOM 7746 C CA . ALA B 2 79 ? -30.001 -19.865 -17.911 1.000 0.890 79 ALA B CA 1
ATOM 7747 C C . ALA B 2 79 ? -29.121 -20.510 -16.827 1.000 0.890 79 ALA B C 1
ATOM 7748 O O . ALA B 2 79 ? -29.111 -21.731 -16.676 1.000 0.890 79 ALA B O 1
ATOM 7755 N N . LEU B 2 80 ? -28.389 -19.680 -16.084 1.000 0.930 80 LEU B N 1
ATOM 7756 C CA . LEU B 2 80 ? -27.481 -20.121 -15.030 1.000 0.930 80 LEU B CA 1
ATOM 7757 C C . LEU B 2 80 ? -28.236 -20.359 -13.718 1.000 0.930 80 LEU B C 1
ATOM 7758 O O . LEU B 2 80 ? -29.173 -19.631 -13.383 1.000 0.930 80 LEU B O 1
ATOM 7774 N N . GLN B 2 81 ? -27.793 -21.352 -12.951 1.000 0.910 81 GLN B N 1
ATOM 7775 C CA . GLN B 2 81 ? -28.146 -21.459 -11.541 1.000 0.910 81 GLN B CA 1
ATOM 7776 C C . GLN B 2 81 ? -27.353 -20.449 -10.718 1.000 0.910 81 GLN B C 1
ATOM 7777 O O . GLN B 2 81 ? -26.324 -19.933 -11.147 1.000 0.910 81 GLN B O 1
ATOM 7791 N N . THR B 2 82 ? -27.842 -20.173 -9.513 1.000 0.900 82 THR B N 1
ATOM 7792 C CA . THR B 2 82 ? -27.317 -19.086 -8.682 1.000 0.900 82 THR B CA 1
ATOM 7793 C C . THR B 2 82 ? -26.740 -19.560 -7.355 1.000 0.900 82 THR B C 1
ATOM 7794 O O . THR B 2 82 ? -26.317 -18.730 -6.555 1.000 0.900 82 THR B O 1
ATOM 7805 N N . GLU B 2 83 ? -26.673 -20.873 -7.117 1.000 0.870 83 GLU B N 1
ATOM 7806 C CA . GLU B 2 83 ? -26.148 -21.448 -5.879 1.000 0.870 83 GLU B CA 1
ATOM 7807 C C . GLU B 2 83 ? -24.861 -22.249 -6.113 1.000 0.870 83 GLU B C 1
ATOM 7808 O O . GLU B 2 83 ? -24.849 -23.222 -6.864 1.000 0.870 83 GLU B O 1
ATOM 7820 N N . ALA B 2 84 ? -23.781 -21.874 -5.422 1.000 0.810 84 ALA B N 1
ATOM 7821 C CA . ALA B 2 84 ? -22.555 -22.667 -5.359 1.000 0.810 84 ALA B CA 1
ATOM 7822 C C . ALA B 2 84 ? -22.511 -23.460 -4.035 1.000 0.810 84 ALA B C 1
ATOM 7823 O O . ALA B 2 84 ? -22.423 -22.856 -2.956 1.000 0.810 84 ALA B O 1
ATOM 7830 N N . PRO B 2 85 ? -22.549 -24.804 -4.077 1.000 0.730 85 PRO B N 1
ATOM 7831 C CA . PRO B 2 85 ? -22.732 -25.609 -2.879 1.000 0.730 85 PRO B CA 1
ATOM 7832 C C . PRO B 2 85 ? -21.457 -25.705 -2.031 1.000 0.730 85 PRO B C 1
ATOM 7833 O O . PRO B 2 85 ? -20.328 -25.499 -2.490 1.000 0.730 85 PRO B O 1
ATOM 7844 N N . PHE B 2 86 ? -21.651 -26.075 -0.763 1.000 0.720 86 PHE B N 1
ATOM 7845 C CA . PHE B 2 86 ? -20.617 -26.108 0.279 1.000 0.720 86 PHE B CA 1
ATOM 7846 C C . PHE B 2 86 ? -19.376 -26.932 -0.094 1.000 0.720 86 PHE B C 1
ATOM 7847 O O . PHE B 2 86 ? -18.245 -26.583 0.254 1.000 0.720 86 PHE B O 1
ATOM 7864 N N . GLU B 2 87 ? -19.584 -28.023 -0.823 1.000 0.750 87 GLU B N 1
ATOM 7865 C CA . GLU B 2 87 ? -18.553 -29.016 -1.114 1.000 0.750 87 GLU B CA 1
ATOM 7866 C C . GLU B 2 87 ? -17.399 -28.453 -1.951 1.000 0.750 87 GLU B C 1
ATOM 7867 O O . GLU B 2 87 ? -16.236 -28.781 -1.699 1.000 0.750 87 GLU B O 1
ATOM 7879 N N . TYR B 2 88 ? -17.688 -27.558 -2.898 1.000 0.750 88 TYR B N 1
ATOM 7880 C CA . TYR B 2 88 ? -16.663 -26.950 -3.747 1.000 0.750 88 TYR B CA 1
ATOM 7881 C C . TYR B 2 88 ? -15.993 -25.748 -3.080 1.000 0.750 88 TYR B C 1
ATOM 7882 O O . TYR B 2 88 ? -14.768 -25.625 -3.128 1.000 0.750 88 TYR B O 1
ATOM 7900 N N . VAL B 2 89 ? -16.758 -24.903 -2.376 1.000 0.740 89 VAL B N 1
ATOM 7901 C CA . VAL B 2 89 ? -16.201 -23.723 -1.688 1.000 0.740 89 VAL B CA 1
ATOM 7902 C C . VAL B 2 89 ? -15.206 -24.129 -0.598 1.000 0.740 89 VAL B C 1
ATOM 7903 O O . VAL B 2 89 ? -14.176 -23.477 -0.414 1.000 0.740 89 VAL B O 1
ATOM 7916 N N . ARG B 2 90 ? -15.467 -25.245 0.095 1.000 0.710 90 ARG B N 1
ATOM 7917 C CA . ARG B 2 90 ? -14.555 -25.790 1.107 1.000 0.710 90 ARG B CA 1
ATOM 7918 C C . ARG B 2 90 ? -13.264 -26.346 0.502 1.000 0.710 90 ARG B C 1
ATOM 7919 O O . ARG B 2 90 ? -12.210 -26.206 1.119 1.000 0.710 90 ARG B O 1
ATOM 7940 N N . LYS B 2 91 ? -13.337 -26.965 -0.684 1.000 0.680 91 LYS B N 1
ATOM 7941 C CA . LYS B 2 91 ? -12.157 -27.451 -1.424 1.000 0.680 91 LYS B CA 1
ATOM 7942 C C . LYS B 2 91 ? -11.317 -26.288 -1.947 1.000 0.680 91 LYS B C 1
ATOM 7943 O O . LYS B 2 91 ? -10.094 -26.318 -1.842 1.000 0.680 91 LYS B O 1
ATOM 7962 N N . MET B 2 92 ? -11.972 -25.246 -2.461 1.000 0.750 92 MET B N 1
ATOM 7963 C CA . MET B 2 92 ? -11.304 -24.101 -3.062 1.000 0.750 92 MET B CA 1
ATOM 7964 C C . MET B 2 92 ? -12.023 -22.790 -2.742 1.000 0.750 92 MET B C 1
ATOM 7965 O O . MET B 2 92 ? -13.068 -22.457 -3.299 1.000 0.750 92 MET B O 1
ATOM 7979 N N . ARG B 2 93 ? -11.372 -21.966 -1.921 1.000 0.760 93 ARG B N 1
ATOM 7980 C CA . ARG B 2 93 ? -11.869 -20.641 -1.532 1.000 0.760 93 ARG B CA 1
ATOM 7981 C C . ARG B 2 93 ? -12.138 -19.699 -2.715 1.000 0.760 93 ARG B C 1
ATOM 7982 O O . ARG B 2 93 ? -13.036 -18.868 -2.625 1.000 0.760 93 ARG B O 1
ATOM 8003 N N . ALA B 2 94 ? -11.383 -19.827 -3.808 1.000 0.800 94 ALA B N 1
ATOM 8004 C CA . ALA B 2 94 ? -11.568 -19.019 -5.015 1.000 0.800 94 ALA B CA 1
ATOM 8005 C C . ALA B 2 94 ? -12.957 -19.201 -5.658 1.000 0.800 94 ALA B C 1
ATOM 8006 O O . ALA B 2 94 ? -13.362 -18.367 -6.452 1.000 0.800 94 ALA B O 1
ATOM 8013 N N . SER B 2 95 ? -13.736 -20.211 -5.254 1.000 0.830 95 SER B N 1
ATOM 8014 C CA . SER B 2 95 ? -15.125 -20.388 -5.697 1.000 0.830 95 SER B CA 1
ATOM 8015 C C . SER B 2 95 ? -16.013 -19.186 -5.362 1.000 0.830 95 SER B C 1
ATOM 8016 O O . SER B 2 95 ? -16.980 -18.934 -6.063 1.000 0.830 95 SER B O 1
ATOM 8024 N N . VAL B 2 96 ? -15.671 -18.390 -4.341 1.000 0.900 96 VAL B N 1
ATOM 8025 C CA . VAL B 2 96 ? -16.381 -17.135 -4.020 1.000 0.900 96 VAL B CA 1
ATOM 8026 C C . VAL B 2 96 ? -16.326 -16.115 -5.175 1.000 0.900 96 VAL B C 1
ATOM 8027 O O . VAL B 2 96 ? -17.145 -15.202 -5.231 1.000 0.900 96 VAL B O 1
ATOM 8040 N N . LEU B 2 97 ? -15.399 -16.258 -6.128 1.000 0.930 97 LEU B N 1
ATOM 8041 C CA . LEU B 2 97 ? -15.287 -15.386 -7.303 1.000 0.930 97 LEU B CA 1
ATOM 8042 C C . LEU B 2 97 ? -16.466 -15.500 -8.280 1.000 0.930 97 LEU B C 1
ATOM 8043 O O . LEU B 2 97 ? -16.637 -14.609 -9.102 1.000 0.930 97 LEU B O 1
ATOM 8059 N N . VAL B 2 98 ? -17.308 -16.538 -8.181 1.000 0.950 98 VAL B N 1
ATOM 8060 C CA . VAL B 2 98 ? -18.518 -16.647 -9.019 1.000 0.950 98 VAL B CA 1
ATOM 8061 C C . VAL B 2 98 ? -19.643 -15.713 -8.565 1.000 0.950 98 VAL B C 1
ATOM 8062 O O . VAL B 2 98 ? -20.561 -15.465 -9.340 1.000 0.950 98 VAL B O 1
ATOM 8075 N N . MET B 2 99 ? -19.580 -15.159 -7.345 1.000 0.950 99 MET B N 1
ATOM 8076 C CA . MET B 2 99 ? -20.631 -14.270 -6.830 1.000 0.950 99 MET B CA 1
ATOM 8077 C C . MET B 2 99 ? -20.838 -13.043 -7.718 1.000 0.950 99 MET B C 1
ATOM 8078 O O . MET B 2 99 ? -21.972 -12.752 -8.079 1.000 0.950 99 MET B O 1
ATOM 8092 N N . GLY B 2 100 ? -19.761 -12.346 -8.087 1.000 0.970 100 GLY B N 1
ATOM 8093 C CA . GLY B 2 100 ? -19.823 -11.145 -8.920 1.000 0.970 100 GLY B CA 1
ATOM 8094 C C . GLY B 2 100 ? -20.486 -11.405 -10.277 1.000 0.970 100 GLY B C 1
ATOM 8095 O O . GLY B 2 100 ? -21.503 -10.774 -10.564 1.000 0.970 100 GLY B O 1
ATOM 8099 N N . PRO B 2 101 ? -19.987 -12.363 -11.084 1.000 0.980 101 PRO B N 1
ATOM 8100 C CA . PRO B 2 101 ? -20.603 -12.753 -12.350 1.000 0.980 101 PRO B CA 1
ATOM 8101 C C . PRO B 2 101 ? -22.066 -13.182 -12.234 1.000 0.980 101 PRO B C 1
ATOM 8102 O O . PRO B 2 101 ? -22.881 -12.766 -13.054 1.000 0.980 101 PRO B O 1
ATOM 8113 N N . LEU B 2 102 ? -22.417 -13.986 -11.223 1.000 0.960 102 LEU B N 1
ATOM 8114 C CA . LEU B 2 102 ? -23.793 -14.449 -11.020 1.000 0.960 102 LEU B CA 1
ATOM 8115 C C . LEU B 2 102 ? -24.733 -13.297 -10.673 1.000 0.960 102 LEU B C 1
ATOM 8116 O O . LEU B 2 102 ? -25.800 -13.176 -11.276 1.000 0.960 102 LEU B O 1
ATOM 8132 N N . LEU B 2 103 ? -24.317 -12.425 -9.755 1.000 0.970 103 LEU B N 1
ATOM 8133 C CA . LEU B 2 103 ? -25.089 -11.256 -9.352 1.000 0.970 103 LEU B CA 1
ATOM 8134 C C . LEU B 2 103 ? -25.280 -10.291 -10.532 1.000 0.970 103 LEU B C 1
ATOM 8135 O O . LEU B 2 103 ? -26.385 -9.806 -10.754 1.000 0.970 103 LEU B O 1
ATOM 8151 N N . ALA B 2 104 ? -24.238 -10.091 -11.343 1.000 0.970 104 ALA B N 1
ATOM 8152 C CA . ALA B 2 104 ? -24.293 -9.305 -12.573 1.000 0.970 104 ALA B CA 1
ATOM 8153 C C . ALA B 2 104 ? -25.217 -9.901 -13.649 1.000 0.970 104 ALA B C 1
ATOM 8154 O O . ALA B 2 104 ? -25.942 -9.162 -14.309 1.000 0.970 104 ALA B O 1
ATOM 8161 N N . ARG B 2 105 ? -25.197 -11.227 -13.843 1.000 0.960 105 ARG B N 1
ATOM 8162 C CA . ARG B 2 105 ? -25.976 -11.925 -14.883 1.000 0.960 105 ARG B CA 1
ATOM 8163 C C . ARG B 2 105 ? -27.433 -12.168 -14.523 1.000 0.960 105 ARG B C 1
ATOM 8164 O O . ARG B 2 105 ? -28.270 -12.229 -15.419 1.000 0.960 105 ARG B O 1
ATOM 8185 N N . THR B 2 106 ? -27.711 -12.411 -13.247 1.000 0.950 106 THR B N 1
ATOM 8186 C CA . THR B 2 106 ? -28.998 -12.972 -12.804 1.000 0.950 106 THR B CA 1
ATOM 8187 C C . THR B 2 106 ? -29.688 -12.138 -11.731 1.000 0.950 106 THR B C 1
ATOM 8188 O O . THR B 2 106 ? -30.846 -12.395 -11.421 1.000 0.950 106 THR B O 1
ATOM 8199 N N . GLY B 2 107 ? -28.997 -11.154 -11.150 1.000 0.960 107 GLY B N 1
ATOM 8200 C CA . GLY B 2 107 ? -29.493 -10.396 -10.003 1.000 0.960 107 GLY B CA 1
ATOM 8201 C C . GLY B 2 107 ? -29.445 -11.167 -8.680 1.000 0.960 107 GLY B C 1
ATOM 8202 O O . GLY B 2 107 ? -29.848 -10.621 -7.658 1.000 0.960 107 GLY B O 1
ATOM 8206 N N . HIS B 2 108 ? -28.935 -12.404 -8.665 1.000 0.960 108 HIS B N 1
ATOM 8207 C CA . HIS B 2 108 ? -28.893 -13.241 -7.469 1.000 0.960 108 HIS B CA 1
ATOM 8208 C C . HIS B 2 108 ? -27.639 -14.126 -7.414 1.000 0.960 108 HIS B C 1
ATOM 8209 O O . HIS B 2 108 ? -27.235 -14.727 -8.407 1.000 0.960 108 HIS B O 1
ATOM 8223 N N . ALA B 2 109 ? -27.034 -14.257 -6.236 1.000 0.950 109 ALA B N 1
ATOM 8224 C CA . ALA B 2 109 ? -25.942 -15.192 -5.999 1.000 0.950 109 ALA B CA 1
ATOM 8225 C C . ALA B 2 109 ? -25.961 -15.705 -4.559 1.000 0.950 109 ALA B C 1
ATOM 8226 O O . ALA B 2 109 ? -26.007 -14.926 -3.607 1.000 0.950 109 ALA B O 1
ATOM 8233 N N . ARG B 2 110 ? -25.844 -17.021 -4.391 1.000 0.930 110 ARG B N 1
ATOM 8234 C CA . ARG B 2 110 ? -25.802 -17.686 -3.092 1.000 0.930 110 ARG B CA 1
ATOM 8235 C C . ARG B 2 110 ? -24.601 -18.616 -3.017 1.000 0.930 110 ARG B C 1
ATOM 8236 O O . ARG B 2 110 ? -24.448 -19.523 -3.828 1.000 0.930 110 ARG B O 1
ATOM 8257 N N . VAL B 2 111 ? -23.720 -18.394 -2.050 1.000 0.890 111 VAL B N 1
ATOM 8258 C CA . VAL B 2 111 ? -22.460 -19.141 -1.934 1.000 0.890 111 VAL B CA 1
ATOM 8259 C C . VAL B 2 111 ? -22.196 -19.486 -0.474 1.000 0.890 111 VAL B C 1
ATOM 8260 O O . VAL B 2 111 ? -22.466 -18.694 0.431 1.000 0.890 111 VAL B O 1
ATOM 8273 N N . ALA B 2 112 ? -21.676 -20.687 -0.224 1.000 0.840 112 ALA B N 1
ATOM 8274 C CA . ALA B 2 112 ? -21.247 -21.084 1.112 1.000 0.840 112 ALA B CA 1
ATOM 8275 C C . ALA B 2 112 ? -20.120 -20.177 1.647 1.000 0.840 112 ALA B C 1
ATOM 8276 O O . ALA B 2 112 ? -19.236 -19.748 0.906 1.000 0.840 112 ALA B O 1
ATOM 8283 N N . LEU B 2 113 ? -20.108 -19.913 2.954 1.000 0.790 113 LEU B N 1
ATOM 8284 C CA . LEU B 2 113 ? -19.030 -19.176 3.609 1.000 0.790 113 LEU B CA 1
ATOM 8285 C C . LEU B 2 113 ? -17.720 -19.978 3.561 1.000 0.790 113 LEU B C 1
ATOM 8286 O O . LEU B 2 113 ? -17.711 -21.170 3.888 1.000 0.790 113 LEU B O 1
ATOM 8302 N N . PRO B 2 114 ? -16.588 -19.345 3.212 1.000 0.750 114 PRO B N 1
ATOM 8303 C CA . PRO B 2 114 ? -15.311 -20.030 3.242 1.000 0.750 114 PRO B CA 1
ATOM 8304 C C . PRO B 2 114 ? -14.916 -20.330 4.693 1.000 0.750 114 PRO B C 1
ATOM 8305 O O . PRO B 2 114 ? -14.963 -19.457 5.559 1.000 0.750 114 PRO B O 1
ATOM 8316 N N . GLY B 2 115 ? -14.502 -21.570 4.950 1.000 0.650 115 GLY B N 1
ATOM 8317 C CA . GLY B 2 115 ? -14.018 -21.990 6.265 1.000 0.650 115 GLY B CA 1
ATOM 8318 C C . GLY B 2 115 ? -12.660 -21.385 6.646 1.000 0.650 115 GLY B C 1
ATOM 8319 O O . GLY B 2 115 ? -12.063 -20.592 5.909 1.000 0.650 115 GLY B O 1
ATOM 8323 N N . GLY B 2 116 ? -12.150 -21.809 7.808 1.000 0.620 116 GLY B N 1
ATOM 8324 C CA . GLY B 2 116 ? -10.816 -21.444 8.287 1.000 0.620 116 GLY B CA 1
ATOM 8325 C C . GLY B 2 116 ? -9.724 -21.844 7.293 1.000 0.620 116 GLY B C 1
ATOM 8326 O O . GLY B 2 116 ? -9.780 -22.909 6.679 1.000 0.620 116 GLY B O 1
ATOM 8330 N N . CYS B 2 117 ? -8.732 -20.974 7.122 1.000 0.660 117 CYS B N 1
ATOM 8331 C CA . CYS B 2 117 ? -7.609 -21.208 6.226 1.000 0.660 117 CYS B CA 1
ATOM 8332 C C . CYS B 2 117 ? -6.316 -21.333 7.031 1.000 0.660 117 CYS B C 1
ATOM 8333 O O . CYS B 2 117 ? -6.102 -20.585 7.981 1.000 0.660 117 CYS B O 1
ATOM 8341 N N . ALA B 2 118 ? -5.438 -22.236 6.596 1.000 0.590 118 ALA B N 1
ATOM 8342 C CA . ALA B 2 118 ? -4.115 -22.476 7.172 1.000 0.590 118 ALA B CA 1
ATOM 8343 C C . ALA B 2 118 ? -3.282 -21.191 7.350 1.000 0.590 118 ALA B C 1
ATOM 8344 O O . ALA B 2 118 ? -2.552 -21.045 8.320 1.000 0.590 118 ALA B O 1
ATOM 8351 N N . ILE B 2 119 ? -3.427 -20.238 6.430 1.000 0.660 119 ILE B N 1
ATOM 8352 C CA . ILE B 2 119 ? -2.622 -19.008 6.387 1.000 0.660 119 ILE B CA 1
ATOM 8353 C C . ILE B 2 119 ? -3.231 -17.829 7.168 1.000 0.660 119 ILE B C 1
ATOM 8354 O O . ILE B 2 119 ? -2.643 -16.749 7.195 1.000 0.660 119 ILE B O 1
ATOM 8370 N N . GLY B 2 120 ? -4.401 -18.006 7.791 1.000 0.630 120 GLY B N 1
ATOM 8371 C CA . GLY B 2 120 ? -5.036 -16.992 8.636 1.000 0.630 120 GLY B CA 1
ATOM 8372 C C . GLY B 2 120 ? -6.453 -16.599 8.222 1.000 0.630 120 GLY B C 1
ATOM 8373 O O . GLY B 2 120 ? -7.059 -17.179 7.310 1.000 0.630 120 GLY B O 1
ATOM 8377 N N . SER B 2 121 ? -6.985 -15.602 8.932 1.000 0.660 121 SER B N 1
ATOM 8378 C CA . SER B 2 121 ? -8.321 -15.073 8.688 1.000 0.660 121 SER B CA 1
ATOM 8379 C C . SER B 2 121 ? -8.365 -14.344 7.342 1.000 0.660 121 SER B C 1
ATOM 8380 O O . SER B 2 121 ? -7.489 -13.563 6.974 1.000 0.660 121 SER B O 1
ATOM 8388 N N . ARG B 2 122 ? -9.382 -14.668 6.547 1.000 0.660 122 ARG B N 1
ATOM 8389 C CA . ARG B 2 122 ? -9.650 -14.020 5.265 1.000 0.660 122 ARG B CA 1
ATOM 8390 C C . ARG B 2 122 ? -11.148 -13.757 5.253 1.000 0.660 122 ARG B C 1
ATOM 8391 O O . ARG B 2 122 ? -11.909 -14.669 4.937 1.000 0.660 122 ARG B O 1
ATOM 8412 N N . PRO B 2 123 ? -11.613 -12.597 5.707 1.000 0.720 123 PRO B N 1
ATOM 8413 C CA . PRO B 2 123 ? -13.016 -12.246 5.565 1.000 0.720 123 PRO B CA 1
ATOM 8414 C C . PRO B 2 123 ? -13.327 -11.930 4.091 1.000 0.720 123 PRO B C 1
ATOM 8415 O O . PRO B 2 123 ? -12.428 -11.844 3.251 1.000 0.720 123 PRO B O 1
ATOM 8426 N N . ILE B 2 124 ? -14.613 -11.880 3.751 1.000 0.870 124 ILE B N 1
ATOM 8427 C CA . ILE B 2 124 ? -15.101 -11.449 2.427 1.000 0.870 124 ILE B CA 1
ATOM 8428 C C . ILE B 2 124 ? -15.953 -10.181 2.536 1.000 0.870 124 ILE B C 1
ATOM 8429 O O . ILE B 2 124 ? -16.659 -9.817 1.605 1.000 0.870 124 ILE B O 1
ATOM 8445 N N . ASP B 2 125 ? -15.845 -9.495 3.669 1.000 0.880 125 ASP B N 1
ATOM 8446 C CA . ASP B 2 125 ? -16.459 -8.210 4.004 1.000 0.880 125 ASP B CA 1
ATOM 8447 C C . ASP B 2 125 ? -16.319 -7.181 2.876 1.000 0.880 125 ASP B C 1
ATOM 8448 O O . ASP B 2 125 ? -17.309 -6.586 2.469 1.000 0.880 125 ASP B O 1
ATOM 8457 N N . GLN B 2 126 ? -15.131 -7.048 2.282 1.000 0.930 126 GLN B N 1
ATOM 8458 C CA . GLN B 2 126 ? -14.901 -6.088 1.197 1.000 0.930 126 GLN B CA 1
ATOM 8459 C C . GLN B 2 126 ? -15.656 -6.435 -0.096 1.000 0.930 126 GLN B C 1
ATOM 8460 O O . GLN B 2 126 ? -15.982 -5.543 -0.874 1.000 0.930 126 GLN B O 1
ATOM 8474 N N . HIS B 2 127 ? -15.947 -7.719 -0.330 1.000 0.950 127 HIS B N 1
ATOM 8475 C CA . HIS B 2 127 ? -16.772 -8.140 -1.463 1.000 0.950 127 HIS B CA 1
ATOM 8476 C C . HIS B 2 127 ? -18.211 -7.669 -1.234 1.000 0.950 127 HIS B C 1
ATOM 8477 O O . HIS B 2 127 ? -18.795 -7.005 -2.084 1.000 0.950 127 HIS B O 1
ATOM 8491 N N . LEU B 2 128 ? -18.742 -7.972 -0.045 1.000 0.950 128 LEU B N 1
ATOM 8492 C CA . LEU B 2 128 ? -20.117 -7.663 0.347 1.000 0.950 128 LEU B CA 1
ATOM 8493 C C . LEU B 2 128 ? -20.356 -6.155 0.399 1.000 0.950 128 LEU B C 1
ATOM 8494 O O . LEU B 2 128 ? -21.321 -5.685 -0.189 1.000 0.950 128 LEU B O 1
ATOM 8510 N N . LYS B 2 129 ? -19.422 -5.401 0.989 1.000 0.940 129 LYS B N 1
ATOM 8511 C CA . LYS B 2 129 ? -19.427 -3.934 1.014 1.000 0.940 129 LYS B CA 1
ATOM 8512 C C . LYS B 2 129 ? -19.622 -3.344 -0.380 1.000 0.940 129 LYS B C 1
ATOM 8513 O O . LYS B 2 129 ? -20.425 -2.434 -0.569 1.000 0.940 129 LYS B O 1
ATOM 8532 N N . GLY B 2 130 ? -18.876 -3.848 -1.363 1.000 0.970 130 GLY B N 1
ATOM 8533 C CA . GLY B 2 130 ? -18.988 -3.351 -2.726 1.000 0.970 130 GLY B CA 1
ATOM 8534 C C . GLY B 2 130 ? -20.298 -3.764 -3.401 1.000 0.970 130 GLY B C 1
ATOM 8535 O O . GLY B 2 130 ? -20.898 -2.944 -4.085 1.000 0.970 130 GLY B O 1
ATOM 8539 N N . PHE B 2 131 ? -20.796 -4.980 -3.160 1.000 0.980 131 PHE B N 1
ATOM 8540 C CA . PHE B 2 131 ? -22.110 -5.391 -3.667 1.000 0.980 131 PHE B CA 1
ATOM 8541 C C . PHE B 2 131 ? -23.257 -4.557 -3.072 1.000 0.980 131 PHE B C 1
ATOM 8542 O O . PHE B 2 131 ? -24.123 -4.108 -3.821 1.000 0.980 131 PHE B O 1
ATOM 8559 N N . GLU B 2 132 ? -23.242 -4.282 -1.765 1.000 0.960 132 GLU B N 1
ATOM 8560 C CA . GLU B 2 132 ? -24.219 -3.401 -1.104 1.000 0.960 132 GLU B CA 1
ATOM 8561 C C . GLU B 2 132 ? -24.177 -1.982 -1.672 1.000 0.960 132 GLU B C 1
ATOM 8562 O O . GLU B 2 132 ? -25.220 -1.398 -1.968 1.000 0.960 132 GLU B O 1
ATOM 8574 N N . ALA B 2 133 ? -22.973 -1.444 -1.904 1.000 0.960 133 ALA B N 1
ATOM 8575 C CA . ALA B 2 133 ? -22.798 -0.143 -2.544 1.000 0.960 133 ALA B CA 1
ATOM 8576 C C . ALA B 2 133 ? -23.382 -0.097 -3.969 1.000 0.960 133 ALA B C 1
ATOM 8577 O O . ALA B 2 133 ? -23.805 0.965 -4.417 1.000 0.960 133 ALA B O 1
ATOM 8584 N N . MET B 2 134 ? -23.445 -1.241 -4.659 1.000 0.980 134 MET B N 1
ATOM 8585 C CA . MET B 2 134 ? -24.060 -1.403 -5.983 1.000 0.980 134 MET B CA 1
ATOM 8586 C C . MET B 2 134 ? -25.561 -1.749 -5.932 1.000 0.980 134 MET B C 1
ATOM 8587 O O . MET B 2 134 ? -26.163 -2.034 -6.969 1.000 0.980 134 MET B O 1
ATOM 8601 N N . GLY B 2 135 ? -26.180 -1.729 -4.747 1.000 0.970 135 GLY B N 1
ATOM 8602 C CA . GLY B 2 135 ? -27.619 -1.932 -4.554 1.000 0.970 135 GLY B CA 1
ATOM 8603 C C . GLY B 2 135 ? -28.051 -3.361 -4.216 1.000 0.970 135 GLY B C 1
ATOM 8604 O O . GLY B 2 135 ? -29.251 -3.630 -4.215 1.000 0.970 135 GLY B O 1
ATOM 8608 N N . ALA B 2 136 ? -27.120 -4.278 -3.934 1.000 0.980 136 ALA B N 1
ATOM 8609 C CA . ALA B 2 136 ? -27.467 -5.630 -3.500 1.000 0.980 136 ALA B CA 1
ATOM 8610 C C . ALA B 2 136 ? -27.832 -5.680 -2.006 1.000 0.980 136 ALA B C 1
ATOM 8611 O O . ALA B 2 136 ? -27.153 -5.097 -1.166 1.000 0.980 136 ALA B O 1
ATOM 8618 N N . GLU B 2 137 ? -28.870 -6.432 -1.656 1.000 0.970 137 GLU B N 1
ATOM 8619 C CA . GLU B 2 137 ? -29.164 -6.819 -0.279 1.000 0.970 137 GLU B CA 1
ATOM 8620 C C . GLU B 2 137 ? -28.397 -8.092 0.076 1.000 0.970 137 GLU B C 1
ATOM 8621 O O . GLU B 2 137 ? -28.438 -9.081 -0.660 1.000 0.970 137 GLU B O 1
ATOM 8633 N N . ILE B 2 138 ? -27.726 -8.082 1.228 1.000 0.950 138 ILE B N 1
ATOM 8634 C CA . ILE B 2 138 ? -26.931 -9.211 1.707 1.000 0.950 138 ILE B CA 1
ATOM 8635 C C . ILE B 2 138 ? -27.618 -9.875 2.896 1.000 0.950 138 ILE B C 1
ATOM 8636 O O . ILE B 2 138 ? -28.000 -9.226 3.872 1.000 0.950 138 ILE B O 1
ATOM 8652 N N . LYS B 2 139 ? -27.727 -11.202 2.845 1.000 0.920 139 LYS B N 1
ATOM 8653 C CA . LYS B 2 139 ? -28.217 -12.034 3.946 1.000 0.920 139 LYS B CA 1
ATOM 8654 C C . LYS B 2 139 ? -27.183 -13.096 4.274 1.000 0.920 139 LYS B C 1
ATOM 8655 O O . LYS B 2 139 ? -26.674 -13.787 3.397 1.000 0.920 139 LYS B O 1
ATOM 8674 N N . VAL B 2 140 ? -26.892 -13.246 5.562 1.000 0.860 140 VAL B N 1
ATOM 8675 C CA . VAL B 2 140 ? -25.975 -14.271 6.068 1.000 0.860 140 VAL B CA 1
ATOM 8676 C C . VAL B 2 140 ? -26.750 -15.193 6.994 1.000 0.860 140 VAL B C 1
ATOM 8677 O O . VAL B 2 140 ? -27.334 -14.744 7.978 1.000 0.860 140 VAL B O 1
ATOM 8690 N N . GLY B 2 141 ? -26.767 -16.489 6.693 1.000 0.780 141 GLY B N 1
ATOM 8691 C CA . GLY B 2 141 ? -27.519 -17.462 7.480 1.000 0.780 141 GLY B CA 1
ATOM 8692 C C . GLY B 2 141 ? -27.151 -18.899 7.134 1.000 0.780 141 GLY B C 1
ATOM 8693 O O . GLY B 2 141 ? -26.849 -19.212 5.985 1.000 0.780 141 GLY B O 1
ATOM 8697 N N . ASN B 2 142 ? -27.159 -19.784 8.137 1.000 0.770 142 ASN B N 1
ATOM 8698 C CA . ASN B 2 142 ? -26.896 -21.224 7.983 1.000 0.770 142 ASN B CA 1
ATOM 8699 C C . ASN B 2 142 ? -25.601 -21.575 7.217 1.000 0.770 142 ASN B C 1
ATOM 8700 O O . ASN B 2 142 ? -25.548 -22.577 6.511 1.000 0.770 142 ASN B O 1
ATOM 8711 N N . GLY B 2 143 ? -24.548 -20.760 7.343 1.000 0.800 143 GLY B N 1
ATOM 8712 C CA . GLY B 2 143 ? -23.272 -20.992 6.654 1.000 0.800 143 GLY B CA 1
ATOM 8713 C C . GLY B 2 143 ? -23.245 -20.563 5.182 1.000 0.800 143 GLY B C 1
ATOM 8714 O O . GLY B 2 143 ? -22.264 -20.849 4.502 1.000 0.800 143 GLY B O 1
ATOM 8718 N N . PHE B 2 144 ? -24.273 -19.864 4.698 1.000 0.870 144 PHE B N 1
ATOM 8719 C CA . PHE B 2 144 ? -24.330 -19.273 3.361 1.000 0.870 144 PHE B CA 1
ATOM 8720 C C . PHE B 2 144 ? -24.395 -17.750 3.434 1.000 0.870 144 PHE B C 1
ATOM 8721 O O . PHE B 2 144 ? -24.893 -17.179 4.410 1.000 0.870 144 PHE B O 1
ATOM 8738 N N . ILE B 2 145 ? -23.913 -17.113 2.371 1.000 0.900 145 ILE B N 1
ATOM 8739 C CA . ILE B 2 145 ? -24.218 -15.726 2.042 1.000 0.900 145 ILE B CA 1
ATOM 8740 C C . ILE B 2 145 ? -25.061 -15.720 0.782 1.000 0.900 145 ILE B C 1
ATOM 8741 O O . ILE B 2 145 ? -24.753 -16.401 -0.195 1.000 0.900 145 ILE B O 1
ATOM 8757 N N . GLU B 2 146 ? -26.103 -14.920 0.824 1.000 0.920 146 GLU B N 1
ATOM 8758 C CA . GLU B 2 146 ? -27.003 -14.651 -0.275 1.000 0.920 146 GLU B CA 1
ATOM 8759 C C . GLU B 2 146 ? -26.931 -13.156 -0.586 1.000 0.920 146 GLU B C 1
ATOM 8760 O O . GLU B 2 146 ? -26.960 -12.328 0.327 1.000 0.920 146 GLU B O 1
ATOM 8772 N N . ALA B 2 147 ? -26.774 -12.829 -1.864 1.000 0.960 147 ALA B N 1
ATOM 8773 C CA . ALA B 2 147 ? -26.780 -11.476 -2.394 1.000 0.960 147 ALA B CA 1
ATOM 8774 C C . ALA B 2 147 ? -27.863 -11.382 -3.472 1.000 0.960 147 ALA B C 1
ATOM 8775 O O . ALA B 2 147 ? -27.863 -12.184 -4.407 1.000 0.960 147 ALA B O 1
ATOM 8782 N N . GLU B 2 148 ? -28.767 -10.412 -3.350 1.000 0.970 148 GLU B N 1
ATOM 8783 C CA . GLU B 2 148 ? -29.891 -10.216 -4.271 1.000 0.970 148 GLU B CA 1
ATOM 8784 C C . GLU B 2 148 ? -30.052 -8.735 -4.615 1.000 0.970 148 GLU B C 1
ATOM 8785 O O . GLU B 2 148 ? -29.987 -7.876 -3.740 1.000 0.970 148 GLU B O 1
ATOM 8797 N N . VAL B 2 149 ? -30.295 -8.417 -5.883 1.000 0.970 149 VAL B N 1
ATOM 8798 C CA . VAL B 2 149 ? -30.638 -7.063 -6.327 1.000 0.970 149 VAL B CA 1
ATOM 8799 C C . VAL B 2 149 ? -31.945 -7.089 -7.112 1.000 0.970 149 VAL B C 1
ATOM 8800 O O . VAL B 2 149 ? -32.181 -7.960 -7.948 1.000 0.970 149 VAL B O 1
ATOM 8813 N N . LYS B 2 150 ? -32.817 -6.107 -6.863 1.000 0.930 150 LYS B N 1
ATOM 8814 C CA . LYS B 2 150 ? -34.033 -5.921 -7.663 1.000 0.930 150 LYS B CA 1
ATOM 8815 C C . LYS B 2 150 ? -33.686 -5.217 -8.966 1.000 0.930 150 LYS B C 1
ATOM 8816 O O . LYS B 2 150 ? -33.289 -4.055 -8.958 1.000 0.930 150 LYS B O 1
ATOM 8835 N N . GLY B 2 151 ? -33.897 -5.900 -10.085 1.000 0.910 151 GLY B N 1
ATOM 8836 C CA . GLY B 2 151 ? -33.495 -5.388 -11.391 1.000 0.910 151 GLY B CA 1
ATOM 8837 C C . GLY B 2 151 ? -32.000 -5.603 -11.613 1.000 0.910 151 GLY B C 1
ATOM 8838 O O . GLY B 2 151 ? -31.528 -6.732 -11.519 1.000 0.910 151 GLY B O 1
ATOM 8842 N N . ARG B 2 152 ? -31.264 -4.538 -11.938 1.000 0.940 152 ARG B N 1
ATOM 8843 C CA . ARG B 2 152 ? -29.823 -4.596 -12.226 1.000 0.940 152 ARG B CA 1
ATOM 8844 C C . ARG B 2 152 ? -29.018 -3.909 -11.130 1.000 0.940 152 ARG B C 1
ATOM 8845 O O . ARG B 2 152 ? -29.479 -2.929 -10.543 1.000 0.940 152 ARG B O 1
ATOM 8866 N N . LEU B 2 153 ? -27.793 -4.395 -10.921 1.000 0.980 153 LEU B N 1
ATOM 8867 C CA . LEU B 2 153 ? -26.785 -3.687 -10.133 1.000 0.980 153 LEU B CA 1
ATOM 8868 C C . LEU B 2 153 ? -26.599 -2.269 -10.669 1.000 0.980 153 LEU B C 1
ATOM 8869 O O . LEU B 2 153 ? -26.631 -2.058 -11.879 1.000 0.980 153 LEU B O 1
ATOM 8885 N N . GLN B 2 154 ? -26.368 -1.322 -9.771 1.000 0.980 154 GLN B N 1
ATOM 8886 C CA . GLN B 2 154 ? -26.147 0.078 -10.108 1.000 0.980 154 GLN B CA 1
ATOM 8887 C C . GLN B 2 154 ? -24.663 0.421 -9.963 1.000 0.980 154 GLN B C 1
ATOM 8888 O O . GLN B 2 154 ? -23.974 -0.062 -9.060 1.000 0.980 154 GLN B O 1
ATOM 8902 N N . GLY B 2 155 ? -24.160 1.248 -10.874 1.000 0.980 155 GLY B N 1
ATOM 8903 C CA . GLY B 2 155 ? -22.807 1.776 -10.824 1.000 0.980 155 GLY B CA 1
ATOM 8904 C C . GLY B 2 155 ? -22.597 2.598 -9.556 1.000 0.980 155 GLY B C 1
ATOM 8905 O O . GLY B 2 155 ? -23.437 3.421 -9.194 1.000 0.980 155 GLY B O 1
ATOM 8909 N N . ALA B 2 156 ? -21.479 2.373 -8.870 1.000 0.970 156 ALA B N 1
ATOM 8910 C CA . ALA B 2 156 ? -21.227 2.978 -7.565 1.000 0.970 156 ALA B CA 1
ATOM 8911 C C . ALA B 2 156 ? -19.772 3.416 -7.379 1.000 0.970 156 ALA B C 1
ATOM 8912 O O . ALA B 2 156 ? -18.847 2.908 -8.013 1.000 0.970 156 ALA B O 1
ATOM 8919 N N . LYS B 2 157 ? -19.541 4.352 -6.457 1.000 0.950 157 LYS B N 1
ATOM 8920 C CA . LYS B 2 157 ? -18.189 4.715 -6.018 1.000 0.950 157 LYS B CA 1
ATOM 8921 C C . LYS B 2 157 ? -17.841 3.911 -4.763 1.000 0.950 157 LYS B C 1
ATOM 8922 O O . LYS B 2 157 ? -18.494 4.075 -3.737 1.000 0.950 157 LYS B O 1
ATOM 8941 N N . ILE B 2 158 ? -16.846 3.028 -4.854 1.000 0.970 158 ILE B N 1
ATOM 8942 C CA . ILE B 2 158 ? -16.537 2.017 -3.834 1.000 0.970 158 ILE B CA 1
ATOM 8943 C C . ILE B 2 158 ? -15.080 2.152 -3.409 1.000 0.970 158 ILE B C 1
ATOM 8944 O O . ILE B 2 158 ? -14.170 1.987 -4.217 1.000 0.970 158 ILE B O 1
ATOM 8960 N N . TYR B 2 159 ? -14.867 2.380 -2.118 1.000 0.970 159 TYR B N 1
ATOM 8961 C CA . TYR B 2 159 ? -13.544 2.403 -1.507 1.000 0.970 159 TYR B CA 1
ATOM 8962 C C . TYR B 2 159 ? -13.284 1.102 -0.741 1.000 0.970 159 TYR B C 1
ATOM 8963 O O . TYR B 2 159 ? -14.041 0.750 0.175 1.000 0.970 159 TYR B O 1
ATOM 8981 N N . LEU B 2 160 ? -12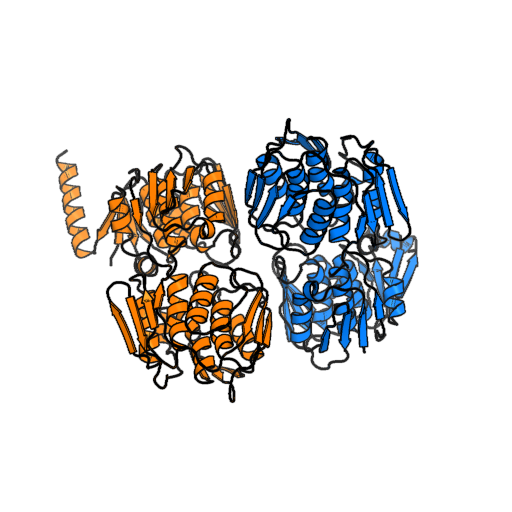.198 0.410 -1.096 1.000 0.970 160 LEU B N 1
ATOM 8982 C CA . LEU B 2 160 ? -11.738 -0.776 -0.379 1.000 0.970 160 LEU B CA 1
ATOM 8983 C C . LEU B 2 160 ? -10.830 -0.390 0.792 1.000 0.970 160 LEU B C 1
ATOM 8984 O O . LEU B 2 160 ? -9.881 0.377 0.647 1.000 0.970 160 LEU B O 1
ATOM 9000 N N . ASP B 2 161 ? -11.068 -0.978 1.962 1.000 0.930 161 ASP B N 1
ATOM 9001 C CA . ASP B 2 161 ? -10.297 -0.677 3.180 1.000 0.930 161 ASP B CA 1
ATOM 9002 C C . ASP B 2 161 ? -8.887 -1.267 3.154 1.000 0.930 161 ASP B C 1
ATOM 9003 O O . ASP B 2 161 ? -7.986 -0.824 3.867 1.000 0.930 161 ASP B O 1
ATOM 9012 N N . PHE B 2 162 ? -8.689 -2.261 2.297 1.000 0.910 162 PHE B N 1
ATOM 9013 C CA . PHE B 2 162 ? -7.393 -2.766 1.890 1.000 0.910 162 PHE B CA 1
ATOM 9014 C C . PHE B 2 162 ? -7.471 -3.217 0.427 1.000 0.910 162 PHE B C 1
ATOM 9015 O O . PHE B 2 162 ? -8.549 -3.626 -0.012 1.000 0.910 162 PHE B O 1
ATOM 9032 N N . PRO B 2 163 ? -6.351 -3.206 -0.318 1.000 0.950 163 PRO B N 1
ATOM 9033 C CA . PRO B 2 163 ? -6.310 -3.613 -1.723 1.000 0.950 163 PRO B CA 1
ATOM 9034 C C . PRO B 2 163 ? -6.470 -5.133 -1.874 1.000 0.950 163 PRO B C 1
ATOM 9035 O O . PRO B 2 163 ? -5.523 -5.869 -2.141 1.000 0.950 163 PRO B O 1
ATOM 9046 N N . SER B 2 164 ? -7.685 -5.626 -1.641 1.000 0.940 164 SER B N 1
ATOM 9047 C CA . SER B 2 164 ? -8.035 -7.040 -1.722 1.000 0.940 164 SER B CA 1
ATOM 9048 C C . SER B 2 164 ? -8.103 -7.483 -3.173 1.000 0.940 164 SER B C 1
ATOM 9049 O O . SER B 2 164 ? -8.955 -7.000 -3.919 1.000 0.940 164 SER B O 1
ATOM 9057 N N . VAL B 2 165 ? -7.264 -8.448 -3.552 1.000 0.960 165 VAL B N 1
ATOM 9058 C CA . VAL B 2 165 ? -7.295 -9.081 -4.881 1.000 0.960 165 VAL B CA 1
ATOM 9059 C C . VAL B 2 165 ? -8.690 -9.637 -5.166 1.000 0.960 165 VAL B C 1
ATOM 9060 O O . VAL B 2 165 ? -9.371 -9.162 -6.067 1.000 0.960 165 VAL B O 1
ATOM 9073 N N . GLY B 2 166 ? -9.185 -10.531 -4.304 1.000 0.960 166 GLY B N 1
ATOM 9074 C CA . GLY B 2 166 ? -10.473 -11.191 -4.519 1.000 0.960 166 GLY B CA 1
ATOM 9075 C C . GLY B 2 166 ? -11.679 -10.249 -4.518 1.000 0.960 166 GLY B C 1
ATOM 9076 O O . GLY B 2 166 ? -12.630 -10.498 -5.257 1.000 0.960 166 GLY B O 1
ATOM 9080 N N . ALA B 2 167 ? -11.667 -9.180 -3.709 1.000 0.970 167 ALA B N 1
ATOM 9081 C CA . ALA B 2 167 ? -12.754 -8.199 -3.741 1.000 0.970 167 ALA B CA 1
ATOM 9082 C C . ALA B 2 167 ? -12.676 -7.352 -5.015 1.000 0.970 167 ALA B C 1
ATOM 9083 O O . ALA B 2 167 ? -13.693 -7.155 -5.667 1.000 0.970 167 ALA B O 1
ATOM 9090 N N . THR B 2 168 ? -11.471 -6.919 -5.408 1.000 0.980 168 THR B N 1
ATOM 9091 C CA . THR B 2 168 ? -11.246 -6.192 -6.666 1.000 0.980 168 THR B CA 1
ATOM 9092 C C . THR B 2 168 ? -11.776 -6.999 -7.853 1.000 0.980 168 THR B C 1
ATOM 9093 O O . THR B 2 168 ? -12.573 -6.482 -8.626 1.000 0.980 168 THR B O 1
ATOM 9104 N N . GLU B 2 169 ? -11.419 -8.281 -7.957 1.000 0.990 169 GLU B N 1
ATOM 9105 C CA . GLU B 2 169 ? -11.880 -9.183 -9.023 1.000 0.990 169 GLU B CA 1
ATOM 9106 C C . GLU B 2 169 ? -13.409 -9.313 -9.049 1.000 0.990 169 GLU B C 1
ATOM 9107 O O . GLU B 2 169 ? -14.034 -9.070 -10.082 1.000 0.990 169 GLU B O 1
ATOM 9119 N N . ASN B 2 170 ? -14.027 -9.651 -7.910 1.000 0.980 170 ASN B N 1
ATOM 9120 C CA . ASN B 2 170 ? -15.481 -9.821 -7.811 1.000 0.980 170 ASN B CA 1
ATOM 9121 C C . ASN B 2 170 ? -16.246 -8.547 -8.179 1.000 0.980 170 ASN B C 1
ATOM 9122 O O . ASN B 2 170 ? -17.269 -8.620 -8.856 1.000 0.980 170 ASN B O 1
ATOM 9133 N N . LEU B 2 171 ? -15.755 -7.388 -7.739 1.000 0.990 171 LEU B N 1
ATOM 9134 C CA . LEU B 2 171 ? -16.409 -6.107 -7.984 1.000 0.990 171 LEU B CA 1
ATOM 9135 C C . LEU B 2 171 ? -16.230 -5.627 -9.420 1.000 0.990 171 LEU B C 1
ATOM 9136 O O . LEU B 2 171 ? -17.173 -5.086 -9.986 1.000 0.990 171 LEU B O 1
ATOM 9152 N N . ILE B 2 172 ? -15.072 -5.871 -10.039 1.000 0.990 172 ILE B N 1
ATOM 9153 C CA . ILE B 2 172 ? -14.890 -5.640 -11.477 1.000 0.990 172 ILE B CA 1
ATOM 9154 C C . ILE B 2 172 ? -15.896 -6.480 -12.268 1.000 0.990 172 ILE B C 1
ATOM 9155 O O . ILE B 2 172 ? -16.596 -5.945 -13.127 1.000 0.990 172 ILE B O 1
ATOM 9171 N N . MET B 2 173 ? -15.994 -7.777 -11.958 1.000 0.990 173 MET B N 1
ATOM 9172 C CA . MET B 2 173 ? -16.918 -8.683 -12.642 1.000 0.990 173 MET B CA 1
ATOM 9173 C C . MET B 2 173 ? -18.380 -8.271 -12.437 1.000 0.990 173 MET B C 1
ATOM 9174 O O . MET B 2 173 ? -19.141 -8.236 -13.399 1.000 0.990 173 MET B O 1
ATOM 9188 N N . ALA B 2 174 ? -18.764 -7.901 -11.212 1.000 0.990 174 ALA B N 1
ATOM 9189 C CA . ALA B 2 174 ? -20.109 -7.418 -10.913 1.000 0.990 174 ALA B CA 1
ATOM 9190 C C . ALA B 2 174 ? -20.438 -6.108 -11.655 1.000 0.990 174 ALA B C 1
ATOM 9191 O O . ALA B 2 174 ? -21.525 -5.945 -12.206 1.000 0.990 174 ALA B O 1
ATOM 9198 N N . ALA B 2 175 ? -19.490 -5.168 -11.694 1.000 0.990 175 ALA B N 1
ATOM 9199 C CA . ALA B 2 175 ? -19.672 -3.856 -12.308 1.000 0.990 175 ALA B CA 1
ATOM 9200 C C . ALA B 2 175 ? -19.730 -3.894 -13.836 1.000 0.990 175 ALA B C 1
ATOM 9201 O O . ALA B 2 175 ? -20.343 -3.012 -14.432 1.000 0.990 175 ALA B O 1
ATOM 9208 N N . ALA B 2 176 ? -19.128 -4.904 -14.470 1.000 0.990 176 ALA B N 1
ATOM 9209 C CA . ALA B 2 176 ? -19.065 -5.009 -15.924 1.000 0.990 176 ALA B CA 1
ATOM 9210 C C . ALA B 2 176 ? -20.452 -5.028 -16.601 1.000 0.990 176 ALA B C 1
ATOM 9211 O O . ALA B 2 176 ? -20.565 -4.587 -17.741 1.000 0.990 176 ALA B O 1
ATOM 9218 N N . LEU B 2 177 ? -21.504 -5.474 -15.900 1.000 0.990 177 LEU B N 1
ATOM 9219 C CA . LEU B 2 177 ? -22.898 -5.468 -16.380 1.000 0.990 177 LEU B CA 1
ATOM 9220 C C . LEU B 2 177 ? -23.843 -4.571 -15.554 1.000 0.990 177 LEU B C 1
ATOM 9221 O O . LEU B 2 177 ? -25.061 -4.625 -15.746 1.000 0.990 177 LEU B O 1
ATOM 9237 N N . ALA B 2 178 ? -23.325 -3.767 -14.623 1.000 0.990 178 ALA B N 1
ATOM 9238 C CA . ALA B 2 178 ? -24.141 -2.836 -13.845 1.000 0.990 178 ALA B CA 1
ATOM 9239 C C . ALA B 2 178 ? -24.665 -1.678 -14.717 1.000 0.990 178 ALA B C 1
ATOM 9240 O O . ALA B 2 178 ? -24.164 -1.412 -15.806 1.000 0.990 178 ALA B O 1
ATOM 9247 N N . GLU B 2 179 ? -25.682 -0.970 -14.251 1.000 0.980 179 GLU B N 1
ATOM 9248 C CA . GLU B 2 179 ? -26.186 0.227 -14.913 1.000 0.980 179 GLU B CA 1
ATOM 9249 C C . GLU B 2 179 ? -25.385 1.456 -14.465 1.000 0.980 179 GLU B C 1
ATOM 9250 O O . GLU B 2 179 ? -25.348 1.791 -13.284 1.000 0.980 179 GLU B O 1
ATOM 9262 N N . GLY B 2 180 ? -24.725 2.137 -15.404 1.000 0.980 180 GLY B N 1
ATOM 9263 C CA . GLY B 2 180 ? -23.896 3.311 -15.118 1.000 0.980 180 GLY B CA 1
ATOM 9264 C C . GLY B 2 180 ? -22.418 2.981 -14.888 1.000 0.980 180 GLY B C 1
ATOM 9265 O O . GLY B 2 180 ? -21.884 2.023 -15.448 1.000 0.980 180 GLY B O 1
ATOM 9269 N N . THR B 2 181 ? -21.733 3.812 -14.098 1.000 0.990 181 THR B N 1
ATOM 9270 C CA . THR B 2 181 ? -20.274 3.734 -13.920 1.000 0.990 181 THR B CA 1
ATOM 9271 C C . THR B 2 181 ? -19.907 3.401 -12.484 1.000 0.990 181 THR B C 1
ATOM 9272 O O . THR B 2 181 ? -20.254 4.137 -11.562 1.000 0.990 181 THR B O 1
ATOM 9283 N N . THR B 2 182 ? -19.118 2.346 -12.304 1.000 0.990 182 THR B N 1
ATOM 9284 C CA . THR B 2 182 ? -18.491 2.008 -11.027 1.000 0.990 182 THR B CA 1
ATOM 9285 C C . THR B 2 182 ? -17.065 2.541 -10.984 1.000 0.990 182 THR B C 1
ATOM 9286 O O . THR B 2 182 ? -16.289 2.360 -11.921 1.000 0.990 182 THR B O 1
ATOM 9297 N N . THR B 2 183 ? -16.691 3.189 -9.884 1.000 0.980 183 THR B N 1
ATOM 9298 C CA . THR B 2 183 ? -15.303 3.580 -9.601 1.000 0.980 183 THR B CA 1
ATOM 9299 C C . THR B 2 183 ? -14.841 2.849 -8.350 1.000 0.980 183 THR B C 1
ATOM 9300 O O . THR B 2 183 ? -15.367 3.098 -7.269 1.000 0.980 183 THR B O 1
ATOM 9311 N N . LEU B 2 184 ? -13.874 1.947 -8.503 1.000 0.980 184 LEU B N 1
ATOM 9312 C CA . LEU B 2 184 ? -13.242 1.211 -7.413 1.000 0.980 184 LEU B CA 1
ATOM 9313 C C . LEU B 2 184 ? -11.950 1.916 -7.002 1.000 0.980 184 LEU B C 1
ATOM 9314 O O . LEU B 2 184 ? -11.093 2.167 -7.850 1.000 0.980 184 LEU B O 1
ATOM 9330 N N . GLU B 2 185 ? -11.787 2.190 -5.715 1.000 0.960 185 GLU B N 1
ATOM 9331 C CA . GLU B 2 185 ? -10.643 2.902 -5.145 1.000 0.960 185 GLU B CA 1
ATOM 9332 C C . GLU B 2 185 ? -9.881 2.040 -4.145 1.000 0.960 185 GLU B C 1
ATOM 9333 O O . GLU B 2 185 ? -10.452 1.180 -3.470 1.000 0.960 185 GLU B O 1
ATOM 9345 N N . ASN B 2 186 ? -8.577 2.311 -4.034 1.000 0.960 186 ASN B N 1
ATOM 9346 C CA . ASN B 2 186 ? -7.645 1.553 -3.200 1.000 0.960 186 ASN B CA 1
ATOM 9347 C C . ASN B 2 186 ? -7.653 0.048 -3.531 1.000 0.960 186 ASN B C 1
ATOM 9348 O O . ASN B 2 186 ? -7.624 -0.811 -2.652 1.000 0.960 186 ASN B O 1
ATOM 9359 N N . VAL B 2 187 ? -7.706 -0.263 -4.827 1.000 0.970 187 VAL B N 1
ATOM 9360 C CA . VAL B 2 187 ? -7.792 -1.635 -5.339 1.000 0.970 187 VAL B CA 1
ATOM 9361 C C . VAL B 2 187 ? -6.449 -2.362 -5.392 1.000 0.970 187 VAL B C 1
ATOM 9362 O O . VAL B 2 187 ? -5.374 -1.753 -5.336 1.000 0.970 187 VAL B O 1
ATOM 9375 N N . ALA B 2 188 ? -6.536 -3.685 -5.540 1.000 0.970 188 ALA B N 1
ATOM 9376 C CA . ALA B 2 188 ? -5.417 -4.545 -5.903 1.000 0.970 188 ALA B CA 1
ATOM 9377 C C . ALA B 2 188 ? -4.837 -4.173 -7.279 1.000 0.970 188 ALA B C 1
ATOM 9378 O O . ALA B 2 188 ? -5.552 -3.733 -8.181 1.000 0.970 188 ALA B O 1
ATOM 9385 N N . LYS B 2 189 ? -3.522 -4.348 -7.427 1.000 0.960 189 LYS B N 1
ATOM 9386 C CA . LYS B 2 189 ? -2.737 -3.917 -8.608 1.000 0.960 189 LYS B CA 1
ATOM 9387 C C . LYS B 2 189 ? -1.963 -5.054 -9.247 1.000 0.960 189 LYS B C 1
ATOM 9388 O O . LYS B 2 189 ? -1.207 -4.835 -10.187 1.000 0.960 189 LYS B O 1
ATOM 9407 N N . GLU B 2 190 ? -2.101 -6.231 -8.662 1.000 0.980 190 GLU B N 1
ATOM 9408 C CA . GLU B 2 190 ? -1.518 -7.482 -9.081 1.000 0.980 190 GLU B CA 1
ATOM 9409 C C . GLU B 2 190 ? -1.703 -7.686 -10.598 1.000 0.980 190 GLU B C 1
ATOM 9410 O O . GLU B 2 190 ? -2.769 -7.357 -11.127 1.000 0.980 190 GLU B O 1
ATOM 9422 N N . PRO B 2 191 ? -0.698 -8.231 -11.311 1.000 0.980 191 PRO B N 1
ATOM 9423 C CA . PRO B 2 191 ? -0.795 -8.507 -12.747 1.000 0.980 191 PRO B CA 1
ATOM 9424 C C . PRO B 2 191 ? -2.037 -9.313 -13.135 1.000 0.980 191 PRO B C 1
ATOM 9425 O O . PRO B 2 191 ? -2.611 -9.107 -14.200 1.000 0.980 191 PRO B O 1
ATOM 9436 N N . GLU B 2 192 ? -2.494 -10.183 -12.236 1.000 0.980 192 GLU B N 1
ATOM 9437 C CA . GLU B 2 192 ? -3.709 -10.977 -12.396 1.000 0.980 192 GLU B CA 1
ATOM 9438 C C . GLU B 2 192 ? -4.988 -10.111 -12.519 1.000 0.980 192 GLU B C 1
ATOM 9439 O O . GLU B 2 192 ? -5.894 -10.458 -13.274 1.000 0.980 192 GLU B O 1
ATOM 9451 N N . ILE B 2 193 ? -5.039 -8.934 -11.875 1.000 0.990 193 ILE B N 1
ATOM 9452 C CA . ILE B 2 193 ? -6.136 -7.955 -12.032 1.000 0.990 193 ILE B CA 1
ATOM 9453 C C . ILE B 2 193 ? -6.130 -7.348 -13.438 1.000 0.990 193 ILE B C 1
ATOM 9454 O O . ILE B 2 193 ? -7.186 -7.093 -14.019 1.000 0.990 193 ILE B O 1
ATOM 9470 N N . VAL B 2 194 ? -4.937 -7.094 -13.983 1.000 0.990 194 VAL B N 1
ATOM 9471 C CA . VAL B 2 194 ? -4.772 -6.553 -15.338 1.000 0.990 194 VAL B CA 1
ATOM 9472 C C . VAL B 2 194 ? -5.226 -7.580 -16.372 1.000 0.990 194 VAL B C 1
ATOM 9473 O O . VAL B 2 194 ? -5.949 -7.219 -17.300 1.000 0.990 194 VAL B O 1
ATOM 9486 N N . ASP B 2 195 ? -4.865 -8.851 -16.186 1.000 0.990 195 ASP B N 1
ATOM 9487 C CA . ASP B 2 195 ? -5.288 -9.938 -17.071 1.000 0.990 195 ASP B CA 1
ATOM 9488 C C . ASP B 2 195 ? -6.817 -10.104 -17.085 1.000 0.990 195 ASP B C 1
ATOM 9489 O O . ASP B 2 195 ? -7.434 -10.094 -18.152 1.000 0.990 195 ASP B O 1
ATOM 9498 N N . LEU B 2 196 ? -7.452 -10.118 -15.905 1.000 0.990 196 LEU B N 1
ATOM 9499 C CA . LEU B 2 196 ? -8.913 -10.157 -15.782 1.000 0.990 196 LEU B CA 1
ATOM 9500 C C . LEU B 2 196 ? -9.590 -8.978 -16.503 1.000 0.990 196 LEU B C 1
ATOM 9501 O O . LEU B 2 196 ? -10.580 -9.164 -17.214 1.000 0.990 196 LEU B O 1
ATOM 9517 N N . ALA B 2 197 ? -9.064 -7.762 -16.339 1.000 0.990 197 ALA B N 1
ATOM 9518 C CA . ALA B 2 197 ? -9.606 -6.578 -17.000 1.000 0.990 197 ALA B CA 1
ATOM 9519 C C . ALA B 2 197 ? -9.474 -6.653 -18.531 1.000 0.990 197 ALA B C 1
ATOM 9520 O O . ALA B 2 197 ? -10.407 -6.278 -19.242 1.000 0.990 197 ALA B O 1
ATOM 9527 N N . ASN B 2 198 ? -8.350 -7.163 -19.043 1.000 0.990 198 ASN B N 1
ATOM 9528 C CA . ASN B 2 198 ? -8.141 -7.365 -20.478 1.000 0.990 198 ASN B CA 1
ATOM 9529 C C . ASN B 2 198 ? -9.115 -8.398 -21.052 1.000 0.990 198 ASN B C 1
ATOM 9530 O O . ASN B 2 198 ? -9.698 -8.148 -22.107 1.000 0.990 198 ASN B O 1
ATOM 9541 N N . TYR B 2 199 ? -9.344 -9.507 -20.341 1.000 0.990 199 TYR B N 1
ATOM 9542 C CA . TYR B 2 199 ? -10.322 -10.515 -20.744 1.000 0.990 199 TYR B CA 1
ATOM 9543 C C . TYR B 2 199 ? -11.736 -9.930 -20.838 1.000 0.990 199 TYR B C 1
ATOM 9544 O O . TYR B 2 199 ? -12.393 -10.056 -21.870 1.000 0.990 199 TYR B O 1
ATOM 9562 N N . ILE B 2 200 ? -12.189 -9.220 -19.798 1.000 0.990 200 ILE B N 1
ATOM 9563 C CA . ILE B 2 200 ? -13.525 -8.606 -19.786 1.000 0.990 200 ILE B CA 1
ATOM 9564 C C . ILE B 2 200 ? -13.656 -7.515 -20.860 1.000 0.990 200 ILE B C 1
ATOM 9565 O O . ILE B 2 200 ? -14.702 -7.420 -21.498 1.000 0.990 200 ILE B O 1
ATOM 9581 N N . ASN B 2 201 ? -12.607 -6.730 -21.126 1.000 0.990 201 ASN B N 1
ATOM 9582 C CA . ASN B 2 201 ? -12.594 -5.796 -22.258 1.000 0.990 201 ASN B CA 1
ATOM 9583 C C . ASN B 2 201 ? -12.691 -6.526 -23.608 1.000 0.990 201 ASN B C 1
ATOM 9584 O O . ASN B 2 201 ? -13.404 -6.071 -24.500 1.000 0.990 201 ASN B O 1
ATOM 9595 N N . GLY B 2 202 ? -12.029 -7.679 -23.749 1.000 0.990 202 GLY B N 1
ATOM 9596 C CA . GLY B 2 202 ? -12.171 -8.563 -24.909 1.000 0.990 202 GLY B CA 1
ATOM 9597 C C . GLY B 2 202 ? -13.597 -9.094 -25.085 1.000 0.990 202 GLY B C 1
ATOM 9598 O O . GLY B 2 202 ? -14.066 -9.205 -26.214 1.000 0.990 202 GLY B O 1
ATOM 9602 N N . MET B 2 203 ? -14.315 -9.335 -23.981 1.000 0.990 203 MET B N 1
ATOM 9603 C CA . MET B 2 203 ? -15.736 -9.714 -23.981 1.000 0.990 203 MET B CA 1
ATOM 9604 C C . MET B 2 203 ? -16.693 -8.557 -24.337 1.000 0.990 203 MET B C 1
ATOM 9605 O O . MET B 2 203 ? -17.905 -8.762 -24.341 1.000 0.990 203 MET B O 1
ATOM 9619 N N . GLY B 2 204 ? -16.189 -7.344 -24.604 1.000 0.990 204 GLY B N 1
ATOM 9620 C CA . GLY B 2 204 ? -16.990 -6.142 -24.886 1.000 0.990 204 GLY B CA 1
ATOM 9621 C C . GLY B 2 204 ? -17.158 -5.182 -23.698 1.000 0.990 204 GLY B C 1
ATOM 9622 O O . GLY B 2 204 ? -17.867 -4.181 -23.814 1.000 0.990 204 GLY B O 1
ATOM 9626 N N . GLY B 2 205 ? -16.514 -5.461 -22.559 1.000 0.990 205 GLY B N 1
ATOM 9627 C CA . GLY B 2 205 ? -16.543 -4.612 -21.368 1.000 0.990 205 GLY B CA 1
ATOM 9628 C C . GLY B 2 205 ? -15.743 -3.315 -21.520 1.000 0.990 205 GLY B C 1
ATOM 9629 O O . GLY B 2 205 ? -15.003 -3.114 -22.483 1.000 0.990 205 GLY B O 1
ATOM 9633 N N . LYS B 2 206 ? -15.895 -2.408 -20.549 1.000 0.990 206 LYS B N 1
ATOM 9634 C CA . LYS B 2 206 ? -15.232 -1.095 -20.541 1.000 0.990 206 LYS B CA 1
ATOM 9635 C C . LYS B 2 206 ? -14.553 -0.808 -19.202 1.000 0.990 206 LYS B C 1
ATOM 9636 O O . LYS B 2 206 ? -15.002 0.028 -18.420 1.000 0.990 206 LYS B O 1
ATOM 9655 N N . ILE B 2 207 ? -13.447 -1.495 -18.944 1.000 0.990 207 ILE B N 1
ATOM 9656 C CA . ILE B 2 207 ? -12.635 -1.364 -17.732 1.000 0.990 207 ILE B CA 1
ATOM 9657 C C . ILE B 2 207 ? -11.368 -0.572 -18.045 1.000 0.990 207 ILE B C 1
ATOM 9658 O O . ILE B 2 207 ? -10.599 -0.914 -18.946 1.000 0.990 207 ILE B O 1
ATOM 9674 N N . ARG B 2 208 ? -11.116 0.480 -17.265 1.000 0.980 208 ARG B N 1
ATOM 9675 C CA . ARG B 2 208 ? -9.911 1.314 -17.349 1.000 0.980 208 ARG B CA 1
ATOM 9676 C C . ARG B 2 208 ? -9.256 1.453 -15.982 1.000 0.980 208 ARG B C 1
ATOM 9677 O O . ARG B 2 208 ? -9.938 1.502 -14.964 1.000 0.980 208 ARG B O 1
ATOM 9698 N N . GLY B 2 209 ? -7.931 1.577 -15.966 1.000 0.970 209 GLY B N 1
ATOM 9699 C CA . GLY B 2 209 ? -7.157 1.803 -14.740 1.000 0.970 209 GLY B CA 1
ATOM 9700 C C . GLY B 2 209 ? -6.711 0.536 -14.005 1.000 0.970 209 GLY B C 1
ATOM 9701 O O . GLY B 2 209 ? -6.123 0.650 -12.931 1.000 0.970 209 GLY B O 1
ATOM 9705 N N . ALA B 2 210 ? -6.931 -0.661 -14.563 1.000 0.970 210 ALA B N 1
ATOM 9706 C CA . ALA B 2 210 ? -6.361 -1.891 -14.008 1.000 0.970 210 ALA B CA 1
ATOM 9707 C C . ALA B 2 210 ? -4.824 -1.790 -13.926 1.000 0.970 210 ALA B C 1
ATOM 9708 O O . ALA B 2 210 ? -4.184 -1.233 -14.818 1.000 0.970 210 ALA B O 1
ATOM 9715 N N . GLY B 2 211 ? -4.242 -2.261 -12.818 1.000 0.940 211 GLY B N 1
ATOM 9716 C CA . GLY B 2 211 ? -2.824 -2.055 -12.479 1.000 0.940 211 GLY B CA 1
ATOM 9717 C C . GLY B 2 211 ? -2.527 -0.720 -11.773 1.000 0.940 211 GLY B C 1
ATOM 9718 O O . GLY B 2 211 ? -1.413 -0.493 -11.293 1.000 0.940 211 GLY B O 1
ATOM 9722 N N . THR B 2 212 ? -3.519 0.167 -11.649 1.000 0.930 212 THR B N 1
ATOM 9723 C CA . THR B 2 212 ? -3.432 1.406 -10.861 1.000 0.930 212 THR B CA 1
ATOM 9724 C C . THR B 2 212 ? -4.230 1.296 -9.556 1.000 0.930 212 THR B C 1
ATOM 9725 O O . THR B 2 212 ? -4.819 0.266 -9.262 1.000 0.930 212 THR B O 1
ATOM 9736 N N . GLY B 2 213 ? -4.223 2.345 -8.723 1.000 0.920 213 GLY B N 1
ATOM 9737 C CA . GLY B 2 213 ? -5.010 2.379 -7.478 1.000 0.920 213 GLY B CA 1
ATOM 9738 C C . GLY B 2 213 ? -6.507 2.598 -7.659 1.000 0.920 213 GLY B C 1
ATOM 9739 O O . GLY B 2 213 ? -7.228 2.467 -6.671 1.000 0.920 213 GLY B O 1
ATOM 9743 N N . THR B 2 214 ? -6.949 2.909 -8.880 1.000 0.950 214 THR B N 1
ATOM 9744 C CA . THR B 2 214 ? -8.341 3.241 -9.175 1.000 0.950 214 THR B CA 1
ATOM 9745 C C . THR B 2 214 ? -8.770 2.589 -10.482 1.000 0.950 214 THR B C 1
ATOM 9746 O O . THR B 2 214 ? -8.134 2.786 -11.517 1.000 0.950 214 THR B O 1
ATOM 9757 N N . ILE B 2 215 ? -9.873 1.842 -10.452 1.000 0.980 215 ILE B N 1
ATOM 9758 C CA . ILE B 2 215 ? -10.455 1.209 -11.638 1.000 0.980 215 ILE B CA 1
ATOM 9759 C C . ILE B 2 215 ? -11.818 1.831 -11.912 1.000 0.980 215 ILE B C 1
ATOM 9760 O O . ILE B 2 215 ? -12.669 1.895 -11.029 1.000 0.980 215 ILE B O 1
ATOM 9776 N N . LYS B 2 216 ? -12.025 2.282 -13.149 1.000 0.990 216 LYS B N 1
ATOM 9777 C CA . LYS B 2 216 ? -13.318 2.764 -13.640 1.000 0.990 216 LYS B CA 1
ATOM 9778 C C . LYS B 2 216 ? -13.906 1.735 -14.592 1.000 0.990 216 LYS B C 1
ATOM 9779 O O . LYS B 2 216 ? -13.244 1.351 -15.557 1.000 0.990 216 LYS B O 1
ATOM 9798 N N . ILE B 2 217 ? -15.133 1.314 -14.311 1.000 0.990 217 ILE B N 1
ATOM 9799 C CA . ILE B 2 217 ? -15.902 0.371 -15.118 1.000 0.990 217 ILE B CA 1
ATOM 9800 C C . ILE B 2 217 ? -17.187 1.064 -15.563 1.000 0.990 217 ILE B C 1
ATOM 9801 O O . ILE B 2 217 ? -18.009 1.420 -14.723 1.000 0.990 217 ILE B O 1
ATOM 9817 N N . GLU B 2 218 ? -17.363 1.258 -16.866 1.000 0.990 218 GLU B N 1
ATOM 9818 C CA . GLU B 2 218 ? -18.671 1.594 -17.442 1.000 0.990 218 GLU B CA 1
ATOM 9819 C C . GLU B 2 218 ? -19.395 0.283 -17.737 1.000 0.990 218 GLU B C 1
ATOM 9820 O O . GLU B 2 218 ? -18.939 -0.500 -18.575 1.000 0.990 218 GLU B O 1
ATOM 9832 N N . GLY B 2 219 ? -20.492 0.021 -17.033 1.000 0.990 219 GLY B N 1
ATOM 9833 C CA . GLY B 2 219 ? -21.249 -1.200 -17.244 1.000 0.990 219 GLY B CA 1
ATOM 9834 C C . GLY B 2 219 ? -21.911 -1.230 -18.623 1.000 0.990 219 GLY B C 1
ATOM 9835 O O . GLY B 2 219 ? -22.247 -0.192 -19.206 1.000 0.990 219 GLY B O 1
ATOM 9839 N N . VAL B 2 220 ? -22.054 -2.434 -19.176 1.000 0.990 220 VAL B N 1
ATOM 9840 C CA . VAL B 2 220 ? -22.643 -2.666 -20.501 1.000 0.990 220 VAL B CA 1
ATOM 9841 C C . VAL B 2 220 ? -23.897 -3.534 -20.415 1.000 0.990 220 VAL B C 1
ATOM 9842 O O . VAL B 2 220 ? -24.166 -4.198 -19.419 1.000 0.990 220 VAL B O 1
ATOM 9855 N N . GLU B 2 221 ? -24.701 -3.518 -21.476 1.000 0.970 221 GLU B N 1
ATOM 9856 C CA . GLU B 2 221 ? -25.923 -4.327 -21.595 1.000 0.970 221 GLU B CA 1
ATOM 9857 C C . GLU B 2 221 ? -25.638 -5.832 -21.553 1.000 0.970 221 GLU B C 1
ATOM 9858 O O . GLU B 2 221 ? -26.337 -6.585 -20.879 1.000 0.970 221 GLU B O 1
ATOM 9870 N N . LYS B 2 222 ? -24.617 -6.268 -22.293 1.000 0.970 222 LYS B N 1
ATOM 9871 C CA . LYS B 2 222 ? -24.259 -7.674 -22.461 1.000 0.970 222 LYS B CA 1
ATOM 9872 C C . LYS B 2 222 ? -22.781 -7.829 -22.780 1.000 0.970 222 LYS B C 1
ATOM 9873 O O . LYS B 2 222 ? -22.162 -6.910 -23.314 1.000 0.970 222 LYS B O 1
ATOM 9892 N N . LEU B 2 223 ? -22.262 -9.013 -22.481 1.000 0.980 223 LEU B N 1
ATOM 9893 C CA . LEU B 2 223 ? -20.899 -9.437 -22.780 1.000 0.980 223 LEU B CA 1
ATOM 9894 C C . LEU B 2 223 ? -20.928 -10.725 -23.609 1.000 0.980 223 LEU B C 1
ATOM 9895 O O . LEU B 2 223 ? -21.886 -11.503 -23.535 1.000 0.980 223 LEU B O 1
ATOM 9911 N N . HIS B 2 224 ? -19.876 -10.933 -24.394 1.000 0.980 224 HIS B N 1
ATOM 9912 C CA . HIS B 2 224 ? -19.756 -12.026 -25.362 1.000 0.980 224 HIS B CA 1
ATOM 9913 C C . HIS B 2 224 ? -18.563 -12.916 -25.019 1.000 0.980 224 HIS B C 1
ATOM 9914 O O . HIS B 2 224 ? -17.545 -12.433 -24.527 1.000 0.980 224 HIS B O 1
ATOM 9928 N N . GLY B 2 225 ? -18.673 -14.211 -25.304 1.000 0.980 225 GLY B N 1
ATOM 9929 C CA . GLY B 2 225 ? -17.557 -15.137 -25.183 1.000 0.980 225 GLY B CA 1
ATOM 9930 C C . GLY B 2 225 ? -16.422 -14.770 -26.139 1.000 0.980 225 GLY B C 1
ATOM 9931 O O . GLY B 2 225 ? -16.652 -14.362 -27.271 1.000 0.980 225 GLY B O 1
ATOM 9935 N N . VAL B 2 226 ? -15.179 -14.897 -25.680 1.000 0.980 226 VAL B N 1
ATOM 9936 C CA . VAL B 2 226 ? -13.990 -14.489 -26.443 1.000 0.980 226 VAL B CA 1
ATOM 9937 C C . VAL B 2 226 ? -12.837 -15.464 -26.222 1.000 0.980 226 VAL B C 1
ATOM 9938 O O . VAL B 2 226 ? -12.793 -16.177 -25.214 1.000 0.980 226 VAL B O 1
ATOM 9951 N N . LYS B 2 227 ? -11.891 -15.495 -27.167 1.000 0.980 227 LYS B N 1
ATOM 9952 C CA . LYS B 2 227 ? -10.614 -16.193 -27.001 1.000 0.980 227 LYS B CA 1
ATOM 9953 C C . LYS B 2 227 ? -9.638 -15.342 -26.185 1.000 0.980 227 LYS B C 1
ATOM 9954 O O . LYS B 2 227 ? -9.386 -14.196 -26.548 1.000 0.980 227 LYS B O 1
ATOM 9973 N N . HIS B 2 228 ? -9.049 -15.914 -25.137 1.000 0.990 228 HIS B N 1
ATOM 9974 C CA . HIS B 2 228 ? -8.103 -15.226 -24.251 1.000 0.990 228 HIS B CA 1
ATOM 9975 C C . HIS B 2 228 ? -6.894 -16.099 -23.928 1.000 0.990 228 HIS B C 1
ATOM 9976 O O . HIS B 2 228 ? -7.045 -17.302 -23.732 1.000 0.990 228 HIS B O 1
ATOM 9990 N N . HIS B 2 229 ? -5.710 -15.493 -23.858 1.000 0.990 229 HIS B N 1
ATOM 9991 C CA . HIS B 2 229 ? -4.465 -16.160 -23.473 1.000 0.990 229 HIS B CA 1
ATOM 9992 C C . HIS B 2 229 ? -4.062 -15.710 -22.069 1.000 0.990 229 HIS B C 1
ATOM 9993 O O . HIS B 2 229 ? -3.839 -14.520 -21.851 1.000 0.990 229 HIS B O 1
ATOM 10007 N N . ILE B 2 230 ? -3.986 -16.655 -21.132 1.000 0.980 230 ILE B N 1
ATOM 10008 C CA . ILE B 2 230 ? -3.632 -16.388 -19.734 1.000 0.980 230 ILE B CA 1
ATOM 10009 C C . ILE B 2 230 ? -2.160 -15.981 -19.612 1.000 0.980 230 ILE B C 1
ATOM 10010 O O . ILE B 2 230 ? -1.280 -16.551 -20.258 1.000 0.980 230 ILE B O 1
ATOM 10026 N N . ILE B 2 231 ? -1.877 -15.009 -18.741 1.000 0.980 231 ILE B N 1
ATOM 10027 C CA . ILE B 2 231 ? -0.499 -14.574 -18.471 1.000 0.980 231 ILE B CA 1
ATOM 10028 C C . ILE B 2 231 ? 0.337 -15.666 -17.776 1.000 0.980 231 ILE B C 1
ATOM 10029 O O . ILE B 2 231 ? -0.216 -16.474 -17.033 1.000 0.980 231 ILE B O 1
ATOM 10045 N N . PRO B 2 232 ? 1.675 -15.676 -17.922 1.000 0.980 232 PRO B N 1
ATOM 10046 C CA . PRO B 2 232 ? 2.536 -16.638 -17.228 1.000 0.980 232 PRO B CA 1
ATOM 10047 C C . PRO B 2 232 ? 2.477 -16.533 -15.694 1.000 0.980 232 PRO B C 1
ATOM 10048 O O . PRO B 2 232 ? 2.367 -15.433 -15.139 1.000 0.980 232 PRO B O 1
ATOM 10059 N N . ASP B 2 233 ? 2.621 -17.661 -14.989 1.000 0.990 233 ASP B N 1
ATOM 10060 C CA . ASP B 2 233 ? 2.617 -17.712 -13.523 1.000 0.990 233 ASP B CA 1
ATOM 10061 C C . ASP B 2 233 ? 3.901 -17.125 -12.927 1.000 0.990 233 ASP B C 1
ATOM 10062 O O . ASP B 2 233 ? 4.921 -17.789 -12.740 1.000 0.990 233 ASP B O 1
ATOM 10071 N N . ARG B 2 234 ? 3.850 -15.850 -12.548 1.000 0.990 234 ARG B N 1
ATOM 10072 C CA . ARG B 2 234 ? 4.984 -15.175 -11.902 1.000 0.990 234 ARG B CA 1
ATOM 10073 C C . ARG B 2 234 ? 5.439 -15.845 -10.597 1.000 0.990 234 ARG B C 1
ATOM 10074 O O . ARG B 2 234 ? 6.604 -15.725 -10.236 1.000 0.990 234 ARG B O 1
ATOM 10095 N N . ILE B 2 235 ? 4.572 -16.540 -9.859 1.000 0.990 235 ILE B N 1
ATOM 10096 C CA . ILE B 2 235 ? 4.985 -17.192 -8.610 1.000 0.990 235 ILE B CA 1
ATOM 10097 C C . ILE B 2 235 ? 5.714 -18.499 -8.907 1.000 0.990 235 ILE B C 1
ATOM 10098 O O . ILE B 2 235 ? 6.720 -18.799 -8.262 1.000 0.990 235 ILE B O 1
ATOM 10114 N N . GLU B 2 236 ? 5.255 -19.264 -9.895 1.000 0.990 236 GLU B N 1
ATOM 10115 C CA . GLU B 2 236 ? 6.003 -20.420 -10.391 1.000 0.990 236 GLU B CA 1
ATOM 10116 C C . GLU B 2 236 ? 7.358 -19.982 -10.959 1.000 0.990 236 GLU B C 1
ATOM 10117 O O . GLU B 2 236 ? 8.387 -20.527 -10.554 1.000 0.990 236 GLU B O 1
ATOM 10129 N N . ALA B 2 237 ? 7.381 -18.942 -11.800 1.000 0.990 237 ALA B N 1
ATOM 10130 C CA . ALA B 2 237 ? 8.616 -18.361 -12.316 1.000 0.990 237 ALA B CA 1
ATOM 10131 C C . ALA B 2 237 ? 9.576 -18.006 -11.174 1.000 0.990 237 ALA B C 1
ATOM 10132 O O . ALA B 2 237 ? 10.710 -18.479 -11.145 1.000 0.990 237 ALA B O 1
ATOM 10139 N N . GLY B 2 238 ? 9.097 -17.251 -10.181 1.000 0.990 238 GLY B N 1
ATOM 10140 C CA . GLY B 2 238 ? 9.888 -16.874 -9.014 1.000 0.990 238 GLY B CA 1
ATOM 10141 C C . GLY B 2 238 ? 10.383 -18.070 -8.204 1.000 0.990 238 GLY B C 1
ATOM 10142 O O . GLY B 2 238 ? 11.503 -18.062 -7.700 1.000 0.990 238 GLY B O 1
ATOM 10146 N N . THR B 2 239 ? 9.591 -19.136 -8.125 1.000 0.990 239 THR B N 1
ATOM 10147 C CA . THR B 2 239 ? 9.997 -20.383 -7.467 1.000 0.990 239 THR B CA 1
ATOM 10148 C C . THR B 2 239 ? 11.198 -21.014 -8.185 1.000 0.990 239 THR B C 1
ATOM 10149 O O . THR B 2 239 ? 12.164 -21.393 -7.525 1.000 0.990 239 THR B O 1
ATOM 10160 N N . PHE B 2 240 ? 11.199 -21.062 -9.523 1.000 0.990 240 PHE B N 1
ATOM 10161 C CA . PHE B 2 240 ? 12.348 -21.555 -10.300 1.000 0.990 240 PHE B CA 1
ATOM 10162 C C . PHE B 2 240 ? 13.561 -20.626 -10.246 1.000 0.990 240 PHE B C 1
ATOM 10163 O O . PHE B 2 240 ? 14.694 -21.104 -10.233 1.000 0.990 240 PHE B O 1
ATOM 10180 N N . MET B 2 241 ? 13.345 -19.313 -10.156 1.000 0.990 241 MET B N 1
ATOM 10181 C CA . MET B 2 241 ? 14.434 -18.366 -9.914 1.000 0.990 241 MET B CA 1
ATOM 10182 C C . MET B 2 241 ? 15.129 -18.676 -8.583 1.000 0.990 241 MET B C 1
ATOM 10183 O O . MET B 2 241 ? 16.357 -18.754 -8.536 1.000 0.990 241 MET B O 1
ATOM 10197 N N . VAL B 2 242 ? 14.361 -18.916 -7.513 1.000 0.990 242 VAL B N 1
ATOM 10198 C CA . VAL B 2 242 ? 14.916 -19.332 -6.216 1.000 0.990 242 VAL B CA 1
ATOM 10199 C C . VAL B 2 242 ? 15.634 -20.682 -6.326 1.000 0.990 242 VAL B C 1
ATOM 10200 O O . VAL B 2 242 ? 16.729 -20.806 -5.788 1.000 0.990 242 VAL B O 1
ATOM 10213 N N . ALA B 2 243 ? 15.087 -21.659 -7.062 1.000 0.990 243 ALA B N 1
ATOM 10214 C CA . ALA B 2 243 ? 15.741 -22.954 -7.306 1.000 0.990 243 ALA B CA 1
ATOM 10215 C C . ALA B 2 243 ? 17.128 -22.802 -7.960 1.000 0.990 243 ALA B C 1
ATOM 10216 O O . ALA B 2 243 ? 18.082 -23.483 -7.579 1.000 0.990 243 ALA B O 1
ATOM 10223 N N . ALA B 2 244 ? 17.259 -21.874 -8.912 1.000 0.990 244 ALA B N 1
ATOM 10224 C CA . ALA B 2 244 ? 18.531 -21.551 -9.551 1.000 0.990 244 ALA B CA 1
ATOM 10225 C C . ALA B 2 244 ? 19.502 -20.864 -8.583 1.000 0.990 244 ALA B C 1
ATOM 10226 O O . ALA B 2 244 ? 20.676 -21.219 -8.519 1.000 0.990 244 ALA B O 1
ATOM 10233 N N . ALA B 2 245 ? 19.015 -19.896 -7.803 1.000 0.990 245 ALA B N 1
ATOM 10234 C CA . ALA B 2 245 ? 19.846 -19.151 -6.866 1.000 0.990 245 ALA B CA 1
ATOM 10235 C C . ALA B 2 245 ? 20.364 -20.022 -5.715 1.000 0.990 245 ALA B C 1
ATOM 10236 O O . ALA B 2 245 ? 21.553 -19.984 -5.408 1.000 0.990 245 ALA B O 1
ATOM 10243 N N . ILE B 2 246 ? 19.486 -20.824 -5.108 1.000 0.990 246 ILE B N 1
ATOM 10244 C CA . ILE B 2 246 ? 19.812 -21.622 -3.923 1.000 0.990 246 ILE B CA 1
ATOM 10245 C C . ILE B 2 246 ? 20.831 -22.730 -4.235 1.000 0.990 246 ILE B C 1
ATOM 10246 O O . ILE B 2 246 ? 21.662 -23.037 -3.386 1.000 0.990 246 ILE B O 1
ATOM 10262 N N . THR B 2 247 ? 20.813 -23.281 -5.457 1.000 0.990 247 THR B N 1
ATOM 10263 C CA . THR B 2 247 ? 21.700 -24.376 -5.904 1.000 0.990 247 THR B CA 1
ATOM 10264 C C . THR B 2 247 ? 22.975 -23.904 -6.611 1.000 0.990 247 THR B C 1
ATOM 10265 O O . THR B 2 247 ? 23.699 -24.723 -7.175 1.000 0.990 247 THR B O 1
ATOM 10276 N N . GLU B 2 248 ? 23.268 -22.596 -6.616 1.000 0.980 248 GLU B N 1
ATOM 10277 C CA . GLU B 2 248 ? 24.374 -22.018 -7.404 1.000 0.980 248 GLU B CA 1
ATOM 10278 C C . GLU B 2 248 ? 24.279 -22.377 -8.904 1.000 0.980 248 GLU B C 1
ATOM 10279 O O . GLU B 2 248 ? 25.287 -22.633 -9.575 1.000 0.980 248 GLU B O 1
ATOM 10291 N N . GLY B 2 249 ? 23.045 -22.485 -9.397 1.000 0.990 249 GLY B N 1
ATOM 10292 C CA . GLY B 2 249 ? 22.697 -22.956 -10.728 1.000 0.990 249 GLY B CA 1
ATOM 10293 C C . GLY B 2 249 ? 22.716 -21.869 -11.803 1.000 0.990 249 GLY B C 1
ATOM 10294 O O . GLY B 2 249 ? 22.991 -20.699 -11.538 1.000 0.990 249 GLY B O 1
ATOM 10298 N N . ASN B 2 250 ? 22.388 -22.257 -13.035 1.000 0.990 250 ASN B N 1
ATOM 10299 C CA . ASN B 2 250 ? 22.190 -21.364 -14.178 1.000 0.990 250 ASN B CA 1
ATOM 10300 C C . ASN B 2 250 ? 20.953 -21.808 -14.971 1.000 0.990 250 ASN B C 1
ATOM 10301 O O . ASN B 2 250 ? 21.020 -22.722 -15.799 1.000 0.990 250 ASN B O 1
ATOM 10312 N N . VAL B 2 251 ? 19.815 -21.164 -14.709 1.000 0.990 251 VAL B N 1
ATOM 10313 C CA . VAL B 2 251 ? 18.511 -21.558 -15.261 1.000 0.990 251 VAL B CA 1
ATOM 10314 C C . VAL B 2 251 ? 17.909 -20.413 -16.059 1.000 0.990 251 VAL B C 1
ATOM 10315 O O . VAL B 2 251 ? 17.792 -19.294 -15.564 1.000 0.990 251 VAL B O 1
ATOM 10328 N N . LEU B 2 252 ? 17.484 -20.709 -17.285 1.000 0.990 252 LEU B N 1
ATOM 10329 C CA . LEU B 2 252 ? 16.594 -19.844 -18.051 1.000 0.990 252 LEU B CA 1
ATOM 10330 C C . LEU B 2 252 ? 15.140 -20.179 -17.715 1.000 0.990 252 LEU B C 1
ATOM 10331 O O . LEU B 2 252 ? 14.656 -21.265 -18.035 1.000 0.990 252 LEU B O 1
ATOM 10347 N N . VAL B 2 253 ? 14.441 -19.237 -17.091 1.000 0.990 253 VAL B N 1
ATOM 10348 C CA . VAL B 2 253 ? 13.021 -19.348 -16.752 1.000 0.990 253 VAL B CA 1
ATOM 10349 C C . VAL B 2 253 ? 12.200 -18.697 -17.873 1.000 0.990 253 VAL B C 1
ATOM 10350 O O . VAL B 2 253 ? 11.942 -17.492 -17.852 1.000 0.990 253 VAL B O 1
ATOM 10363 N N . LYS B 2 254 ? 11.823 -19.481 -18.893 1.000 0.980 254 LYS B N 1
ATOM 10364 C CA . LYS B 2 254 ? 11.056 -19.001 -20.058 1.000 0.980 254 LYS B CA 1
ATOM 10365 C C . LYS B 2 254 ? 9.622 -18.640 -19.687 1.000 0.980 254 LYS B C 1
ATOM 10366 O O . LYS B 2 254 ? 8.945 -19.411 -19.012 1.000 0.980 254 LYS B O 1
ATOM 10385 N N . GLY B 2 255 ? 9.144 -17.506 -20.194 1.000 0.970 255 GLY B N 1
ATOM 10386 C CA . GLY B 2 255 ? 7.836 -16.937 -19.863 1.000 0.970 255 GLY B CA 1
ATOM 10387 C C . GLY B 2 255 ? 7.833 -16.078 -18.594 1.000 0.970 255 GLY B C 1
ATOM 10388 O O . GLY B 2 255 ? 6.824 -15.448 -18.300 1.000 0.970 255 GLY B O 1
ATOM 10392 N N . ALA B 2 256 ? 8.942 -15.998 -17.848 1.000 0.970 256 ALA B N 1
ATOM 10393 C CA . ALA B 2 256 ? 9.056 -15.082 -16.715 1.000 0.970 256 ALA B CA 1
ATOM 10394 C C . ALA B 2 256 ? 9.011 -13.624 -17.199 1.000 0.970 256 ALA B C 1
ATOM 10395 O O . ALA B 2 256 ? 9.960 -13.147 -17.817 1.000 0.970 256 ALA B O 1
ATOM 10402 N N . VAL B 2 257 ? 7.913 -12.925 -16.905 1.000 0.970 257 VAL B N 1
ATOM 10403 C CA . VAL B 2 257 ? 7.723 -11.520 -17.290 1.000 0.970 257 VAL B CA 1
ATOM 10404 C C . VAL B 2 257 ? 8.437 -10.609 -16.278 1.000 0.970 257 VAL B C 1
ATOM 10405 O O . VAL B 2 257 ? 8.026 -10.585 -15.110 1.000 0.970 257 VAL B O 1
ATOM 10418 N N . PRO B 2 258 ? 9.478 -9.850 -16.679 1.000 0.960 258 PRO B N 1
ATOM 10419 C CA . PRO B 2 258 ? 10.278 -9.041 -15.756 1.000 0.960 258 PRO B CA 1
ATOM 10420 C C . PRO B 2 258 ? 9.447 -8.024 -14.961 1.000 0.960 258 PRO B C 1
ATOM 10421 O O . PRO B 2 258 ? 9.657 -7.851 -13.760 1.000 0.960 258 PRO B O 1
ATOM 10432 N N . GLU B 2 259 ? 8.457 -7.388 -15.594 1.000 0.940 259 GLU B N 1
ATOM 10433 C CA . GLU B 2 259 ? 7.585 -6.379 -14.980 1.000 0.940 259 GLU B CA 1
ATOM 10434 C C . GLU B 2 259 ? 6.697 -6.942 -13.864 1.000 0.940 259 GLU B C 1
ATOM 10435 O O . GLU B 2 259 ? 6.272 -6.198 -12.982 1.000 0.940 259 GLU B O 1
ATOM 10447 N N . HIS B 2 260 ? 6.414 -8.248 -13.880 1.000 0.970 260 HIS B N 1
ATOM 10448 C CA . HIS B 2 260 ? 5.607 -8.918 -12.855 1.000 0.970 260 HIS B CA 1
ATOM 10449 C C . HIS B 2 260 ? 6.449 -9.383 -11.655 1.000 0.970 260 HIS B C 1
ATOM 10450 O O . HIS B 2 260 ? 5.900 -9.763 -10.616 1.000 0.970 260 HIS B O 1
ATOM 10464 N N . LEU B 2 261 ? 7.775 -9.376 -11.807 1.000 0.980 261 LEU B N 1
ATOM 10465 C CA . LEU B 2 261 ? 8.750 -9.978 -10.898 1.000 0.980 261 LEU B CA 1
ATOM 10466 C C . LEU B 2 261 ? 9.707 -8.955 -10.276 1.000 0.980 261 LEU B C 1
ATOM 10467 O O . LEU B 2 261 ? 10.633 -9.340 -9.567 1.000 0.980 261 LEU B O 1
ATOM 10483 N N . THR B 2 262 ? 9.472 -7.662 -10.487 1.000 0.960 262 THR B N 1
ATOM 10484 C CA . THR B 2 262 ? 10.358 -6.547 -10.116 1.000 0.960 262 THR B CA 1
ATOM 10485 C C . THR B 2 262 ? 10.875 -6.623 -8.684 1.000 0.960 262 THR B C 1
ATOM 10486 O O . THR B 2 262 ? 12.080 -6.564 -8.456 1.000 0.960 262 THR B O 1
ATOM 10497 N N . SER B 2 263 ? 9.978 -6.820 -7.714 1.000 0.970 263 SER B N 1
ATOM 10498 C CA . SER B 2 263 ? 10.349 -6.919 -6.301 1.000 0.970 263 SER B CA 1
ATOM 10499 C C . SER B 2 263 ? 11.208 -8.151 -6.003 1.000 0.970 263 SER B C 1
ATOM 10500 O O . SER B 2 263 ? 12.095 -8.085 -5.163 1.000 0.970 263 SER B O 1
ATOM 10508 N N . LEU B 2 264 ? 10.951 -9.286 -6.665 1.000 0.990 264 LEU B N 1
ATOM 10509 C CA . LEU B 2 264 ? 11.742 -10.504 -6.473 1.000 0.990 264 LEU B CA 1
ATOM 10510 C C . LEU B 2 264 ? 13.135 -10.339 -7.080 1.000 0.990 264 LEU B C 1
ATOM 10511 O O . LEU B 2 264 ? 14.116 -10.648 -6.412 1.000 0.990 264 LEU B O 1
ATOM 10527 N N . ILE B 2 265 ? 13.205 -9.817 -8.309 1.000 0.980 265 ILE B N 1
ATOM 10528 C CA . ILE B 2 265 ? 14.461 -9.553 -9.020 1.000 0.980 265 ILE B CA 1
ATOM 10529 C C . ILE B 2 265 ? 15.362 -8.669 -8.159 1.000 0.980 265 ILE B C 1
ATOM 10530 O O . ILE B 2 265 ? 16.473 -9.080 -7.838 1.000 0.980 265 ILE B O 1
ATOM 10546 N N . ALA B 2 266 ? 14.853 -7.526 -7.690 1.000 0.970 266 ALA B N 1
ATOM 10547 C CA . ALA B 2 266 ? 15.630 -6.599 -6.872 1.000 0.970 266 ALA B CA 1
ATOM 10548 C C . ALA B 2 266 ? 16.157 -7.247 -5.579 1.000 0.970 266 ALA B C 1
ATOM 10549 O O . ALA B 2 266 ? 17.339 -7.130 -5.264 1.000 0.970 266 ALA B O 1
ATOM 10556 N N . LYS B 2 267 ? 15.311 -7.993 -4.849 1.000 0.980 267 LYS B N 1
ATOM 10557 C CA . LYS B 2 267 ? 15.747 -8.674 -3.618 1.000 0.980 267 LYS B CA 1
ATOM 10558 C C . LYS B 2 267 ? 16.775 -9.771 -3.888 1.000 0.980 267 LYS B C 1
ATOM 10559 O O . LYS B 2 267 ? 17.699 -9.929 -3.103 1.000 0.980 267 LYS B O 1
ATOM 10578 N N . MET B 2 268 ? 16.655 -10.518 -4.981 1.000 0.990 268 MET B N 1
ATOM 10579 C CA . MET B 2 268 ? 17.636 -11.552 -5.324 1.000 0.990 268 MET B CA 1
ATOM 10580 C C . MET B 2 268 ? 18.975 -10.949 -5.769 1.000 0.990 268 MET B C 1
ATOM 10581 O O . MET B 2 268 ? 20.030 -11.457 -5.390 1.000 0.990 268 MET B O 1
ATOM 10595 N N . GLU B 2 269 ? 18.956 -9.842 -6.509 1.000 0.980 269 GLU B N 1
ATOM 10596 C CA . GLU B 2 269 ? 20.171 -9.104 -6.872 1.000 0.980 269 GLU B CA 1
ATOM 10597 C C . GLU B 2 269 ? 20.896 -8.546 -5.635 1.000 0.980 269 GLU B C 1
ATOM 10598 O O . GLU B 2 269 ? 22.122 -8.639 -5.555 1.000 0.980 269 GLU B O 1
ATOM 10610 N N . GLU B 2 270 ? 20.164 -8.067 -4.619 1.000 0.970 270 GLU B N 1
ATOM 10611 C CA . GLU B 2 270 ? 20.740 -7.676 -3.318 1.000 0.970 270 GLU B CA 1
ATOM 10612 C C . GLU B 2 270 ? 21.471 -8.843 -2.623 1.000 0.970 270 GLU B C 1
ATOM 10613 O O . GLU B 2 270 ? 22.501 -8.634 -1.978 1.000 0.970 270 GLU B O 1
ATOM 10625 N N . MET B 2 271 ? 21.002 -10.084 -2.815 1.000 0.980 271 MET B N 1
ATOM 10626 C CA . MET B 2 271 ? 21.670 -11.296 -2.317 1.000 0.980 271 MET B CA 1
ATOM 10627 C C . MET B 2 271 ? 22.922 -11.681 -3.124 1.000 0.980 271 MET B C 1
ATOM 10628 O O . MET B 2 271 ? 23.633 -12.608 -2.739 1.000 0.980 271 MET B O 1
ATOM 10642 N N . GLY B 2 272 ? 23.209 -10.988 -4.231 1.000 0.980 272 GLY B N 1
ATOM 10643 C CA . GLY B 2 272 ? 24.316 -11.282 -5.143 1.000 0.980 272 GLY B CA 1
ATOM 10644 C C . GLY B 2 272 ? 23.946 -12.181 -6.326 1.000 0.980 272 GLY B C 1
ATOM 10645 O O . GLY B 2 272 ? 24.832 -12.600 -7.071 1.000 0.980 272 GLY B O 1
ATOM 10649 N N . VAL B 2 273 ? 22.661 -12.490 -6.521 1.000 0.990 273 VAL B N 1
ATOM 10650 C CA . VAL B 2 273 ? 22.197 -13.287 -7.663 1.000 0.990 273 VAL B CA 1
ATOM 10651 C C . VAL B 2 273 ? 22.274 -12.460 -8.940 1.000 0.990 273 VAL B C 1
ATOM 10652 O O . VAL B 2 273 ? 21.890 -11.296 -8.964 1.000 0.990 273 VAL B O 1
ATOM 10665 N N . THR B 2 274 ? 22.745 -13.064 -10.029 1.000 0.990 274 THR B N 1
ATOM 10666 C CA . THR B 2 274 ? 22.732 -12.400 -11.337 1.000 0.990 274 THR B CA 1
ATOM 10667 C C . THR B 2 274 ? 21.467 -12.775 -12.092 1.000 0.990 274 THR B C 1
ATOM 10668 O O . THR B 2 274 ? 21.227 -13.958 -12.342 1.000 0.990 274 THR B O 1
ATOM 10679 N N . ILE B 2 275 ? 20.688 -11.773 -12.497 1.000 0.990 275 ILE B N 1
ATOM 10680 C CA . ILE B 2 275 ? 19.465 -11.952 -13.279 1.000 0.990 275 ILE B CA 1
ATOM 10681 C C . ILE B 2 275 ? 19.602 -11.168 -14.581 1.000 0.990 275 ILE B C 1
ATOM 10682 O O . ILE B 2 275 ? 20.006 -10.008 -14.591 1.000 0.990 275 ILE B O 1
ATOM 10698 N N . LYS B 2 276 ? 19.308 -11.818 -15.704 1.000 0.980 276 LYS B N 1
ATOM 10699 C CA . LYS B 2 276 ? 19.377 -11.209 -17.033 1.000 0.980 276 LYS B CA 1
ATOM 10700 C C . LYS B 2 276 ? 18.088 -11.472 -17.779 1.000 0.980 276 LYS B C 1
ATOM 10701 O O . LYS B 2 276 ? 17.622 -12.605 -17.817 1.000 0.980 276 LYS B O 1
ATOM 10720 N N . ASP B 2 277 ? 17.551 -10.428 -18.386 1.000 0.970 277 ASP B N 1
ATOM 10721 C CA . ASP B 2 277 ? 16.441 -10.551 -19.317 1.000 0.970 277 ASP B CA 1
ATOM 10722 C C . ASP B 2 277 ? 16.968 -10.981 -20.690 1.000 0.970 277 ASP B C 1
ATOM 10723 O O . ASP B 2 277 ? 17.792 -10.291 -21.294 1.000 0.970 277 ASP B O 1
ATOM 10732 N N . GLU B 2 278 ? 16.525 -12.149 -21.153 1.000 0.970 278 GLU B N 1
ATOM 10733 C CA . GLU B 2 278 ? 16.849 -12.704 -22.471 1.000 0.970 278 GLU B CA 1
ATOM 10734 C C . GLU B 2 278 ? 15.659 -12.585 -23.447 1.000 0.970 278 GLU B C 1
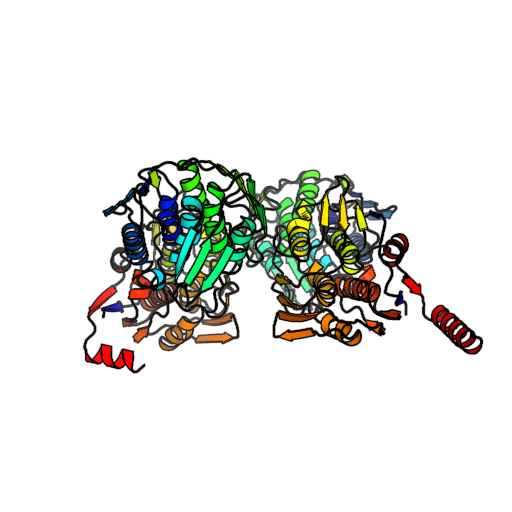ATOM 10735 O O . GLU B 2 278 ? 15.649 -13.215 -24.503 1.000 0.970 278 GLU B O 1
ATOM 10747 N N . GLY B 2 279 ? 14.643 -11.781 -23.112 1.000 0.940 279 GLY B N 1
ATOM 10748 C CA . GLY B 2 279 ? 13.458 -11.490 -23.923 1.000 0.940 279 GLY B CA 1
ATOM 10749 C C . GLY B 2 279 ? 12.405 -12.596 -23.883 1.000 0.940 279 GLY B C 1
ATOM 10750 O O . GLY B 2 279 ? 11.230 -12.330 -23.647 1.000 0.940 279 GLY B O 1
ATOM 10754 N N . GLU B 2 280 ? 12.815 -13.853 -24.065 1.000 0.960 280 GLU B N 1
ATOM 10755 C CA . GLU B 2 280 ? 11.928 -15.013 -23.887 1.000 0.960 280 GLU B CA 1
ATOM 10756 C C . GLU B 2 280 ? 11.725 -15.411 -22.415 1.000 0.960 280 GLU B C 1
ATOM 10757 O O . GLU B 2 280 ? 10.887 -16.261 -22.098 1.000 0.960 280 GLU B O 1
ATOM 10769 N N . GLY B 2 281 ? 12.491 -14.810 -21.506 1.000 0.980 281 GLY B N 1
ATOM 10770 C CA . GLY B 2 281 ? 12.417 -15.039 -20.071 1.000 0.980 281 GLY B CA 1
ATOM 10771 C C . GLY B 2 281 ? 13.651 -14.523 -19.340 1.000 0.980 281 GLY B C 1
ATOM 10772 O O . GLY B 2 281 ? 14.484 -13.813 -19.904 1.000 0.980 281 GLY B O 1
ATOM 10776 N N . LEU B 2 282 ? 13.780 -14.919 -18.076 1.000 0.990 282 LEU B N 1
ATOM 10777 C CA . LEU B 2 282 ? 14.857 -14.473 -17.196 1.000 0.990 282 LEU B CA 1
ATOM 10778 C C . LEU B 2 282 ? 15.881 -15.586 -16.990 1.000 0.990 282 LEU B C 1
ATOM 10779 O O . LEU B 2 282 ? 15.539 -16.672 -16.517 1.000 0.990 282 LEU B O 1
ATOM 10795 N N . ARG B 2 283 ? 17.151 -15.316 -17.290 1.000 0.990 283 ARG B N 1
ATOM 10796 C CA . ARG B 2 283 ? 18.263 -16.174 -16.877 1.000 0.990 283 ARG B CA 1
ATOM 10797 C C . ARG B 2 283 ? 18.708 -15.799 -15.473 1.000 0.990 283 ARG B C 1
ATOM 10798 O O . ARG B 2 283 ? 19.103 -14.660 -15.235 1.000 0.990 283 ARG B O 1
ATOM 10819 N N . VAL B 2 284 ? 18.696 -16.772 -14.569 1.000 0.990 284 VAL B N 1
ATOM 10820 C CA . VAL B 2 284 ? 19.108 -16.616 -13.172 1.000 0.990 284 VAL B CA 1
ATOM 10821 C C . VAL B 2 284 ? 20.346 -17.453 -12.903 1.000 0.990 284 VAL B C 1
ATOM 10822 O O . VAL B 2 284 ? 20.369 -18.648 -13.197 1.000 0.990 284 VAL B O 1
ATOM 10835 N N . ILE B 2 285 ? 21.372 -16.814 -12.347 1.000 0.990 285 ILE B N 1
ATOM 10836 C CA . ILE B 2 285 ? 22.651 -17.436 -12.012 1.000 0.990 285 ILE B CA 1
ATOM 10837 C C . ILE B 2 285 ? 22.899 -17.262 -10.514 1.000 0.990 285 ILE B C 1
ATOM 10838 O O . ILE B 2 285 ? 23.068 -16.135 -10.036 1.000 0.990 285 ILE B O 1
ATOM 10854 N N . GLY B 2 286 ? 22.909 -18.378 -9.786 1.000 0.980 286 GLY B N 1
ATOM 10855 C CA . GLY B 2 286 ? 23.156 -18.402 -8.349 1.000 0.980 286 GLY B CA 1
ATOM 10856 C C . GLY B 2 286 ? 24.626 -18.115 -8.011 1.000 0.980 286 GLY B C 1
ATOM 10857 O O . GLY B 2 286 ? 25.518 -18.692 -8.639 1.000 0.980 286 GLY B O 1
ATOM 10861 N N . PRO B 2 287 ? 24.912 -17.228 -7.042 1.000 0.980 287 PRO B N 1
ATOM 10862 C CA . PRO B 2 287 ? 26.274 -16.936 -6.615 1.000 0.980 287 PRO B CA 1
ATOM 10863 C C . PRO B 2 287 ? 26.808 -18.051 -5.708 1.000 0.980 287 PRO B C 1
ATOM 10864 O O . PRO B 2 287 ? 26.037 -18.801 -5.122 1.000 0.980 287 PRO B O 1
ATOM 10875 N N . LYS B 2 288 ? 28.135 -18.116 -5.529 1.000 0.970 288 LYS B N 1
ATOM 10876 C CA . LYS B 2 288 ? 28.764 -19.019 -4.540 1.000 0.970 288 LYS B CA 1
ATOM 10877 C C . LYS B 2 288 ? 28.371 -18.703 -3.099 1.000 0.970 288 LYS B C 1
ATOM 10878 O O . LYS B 2 288 ? 28.404 -19.573 -2.241 1.000 0.970 288 LYS B O 1
ATOM 10897 N N . GLU B 2 289 ? 28.083 -17.440 -2.829 1.000 0.970 289 GLU B N 1
ATOM 10898 C CA . GLU B 2 289 ? 27.719 -16.969 -1.507 1.000 0.970 289 GLU B CA 1
ATOM 10899 C C . GLU B 2 289 ? 26.535 -16.022 -1.647 1.000 0.970 289 GLU B C 1
ATOM 10900 O O . GLU B 2 289 ? 26.562 -15.090 -2.454 1.000 0.970 289 GLU B O 1
ATOM 10912 N N . LEU B 2 290 ? 25.489 -16.296 -0.874 1.000 0.980 290 LEU B N 1
ATOM 10913 C CA . LEU B 2 290 ? 24.284 -15.485 -0.822 1.000 0.980 290 LEU B CA 1
ATOM 10914 C C . LEU B 2 290 ? 24.404 -14.494 0.332 1.000 0.980 290 LEU B C 1
ATOM 10915 O O . LEU B 2 290 ? 24.732 -14.878 1.455 1.000 0.980 290 LEU B O 1
ATOM 10931 N N . LYS B 2 291 ? 24.110 -13.220 0.078 1.000 0.980 291 LYS B N 1
ATOM 10932 C CA . LYS B 2 291 ? 24.085 -12.201 1.133 1.000 0.980 291 LYS B CA 1
ATOM 10933 C C . LYS B 2 291 ? 22.752 -12.227 1.886 1.000 0.980 291 LYS B C 1
ATOM 10934 O O . LYS B 2 291 ? 21.714 -12.433 1.254 1.000 0.980 291 LYS B O 1
ATOM 10953 N N . PRO B 2 292 ? 22.759 -12.008 3.211 1.000 0.980 292 PRO B N 1
ATOM 10954 C CA . PRO B 2 292 ? 21.533 -11.882 3.981 1.000 0.980 292 PRO B CA 1
ATOM 10955 C C . PRO B 2 292 ? 20.811 -10.588 3.606 1.000 0.980 292 PRO B C 1
ATOM 10956 O O . PRO B 2 292 ? 21.443 -9.570 3.318 1.000 0.980 292 PRO B O 1
ATOM 10967 N N . ILE B 2 293 ? 19.483 -10.636 3.612 1.000 0.970 293 ILE B N 1
ATOM 10968 C CA . ILE B 2 293 ? 18.620 -9.493 3.311 1.000 0.970 293 ILE B CA 1
ATOM 10969 C C . ILE B 2 293 ? 17.372 -9.549 4.182 1.000 0.970 293 ILE B C 1
ATOM 10970 O O . ILE B 2 293 ? 16.894 -10.625 4.540 1.000 0.970 293 ILE B O 1
ATOM 10986 N N . ASP B 2 294 ? 16.778 -8.389 4.429 1.000 0.970 294 ASP B N 1
ATOM 10987 C CA . ASP B 2 294 ? 15.452 -8.323 5.029 1.000 0.970 294 ASP B CA 1
ATOM 10988 C C . ASP B 2 294 ? 14.378 -8.257 3.948 1.000 0.970 294 ASP B C 1
ATOM 10989 O O . ASP B 2 294 ? 14.526 -7.572 2.935 1.000 0.970 294 ASP B O 1
ATOM 10998 N N . ILE B 2 295 ? 13.273 -8.962 4.161 1.000 0.970 295 ILE B N 1
ATOM 10999 C CA . ILE B 2 295 ? 12.120 -8.974 3.264 1.000 0.970 295 ILE B CA 1
ATOM 11000 C C . ILE B 2 295 ? 10.891 -8.556 4.050 1.000 0.970 295 ILE B C 1
ATOM 11001 O O . ILE B 2 295 ? 10.630 -9.035 5.153 1.000 0.970 295 ILE B O 1
ATOM 11017 N N . LYS B 2 296 ? 10.074 -7.699 3.447 1.000 0.950 296 LYS B N 1
ATOM 11018 C CA . LYS B 2 296 ? 8.766 -7.348 3.983 1.000 0.950 296 LYS B CA 1
ATOM 11019 C C . LYS B 2 296 ? 7.711 -7.531 2.910 1.000 0.950 296 LYS B C 1
ATOM 11020 O O . LYS B 2 296 ? 7.752 -6.856 1.884 1.000 0.950 296 LYS B O 1
ATOM 11039 N N . THR B 2 297 ? 6.780 -8.452 3.131 1.000 0.960 297 THR B N 1
ATOM 11040 C CA . THR B 2 297 ? 5.709 -8.688 2.158 1.000 0.960 297 THR B CA 1
ATOM 11041 C C . THR B 2 297 ? 4.738 -7.519 2.172 1.000 0.960 297 THR B C 1
ATOM 11042 O O . THR B 2 297 ? 4.521 -6.914 3.222 1.000 0.960 297 THR B O 1
ATOM 11053 N N . MET B 2 298 ? 4.171 -7.173 1.020 1.000 0.940 298 MET B N 1
ATOM 11054 C CA . MET B 2 298 ? 3.227 -6.063 0.854 1.000 0.940 298 MET B CA 1
ATOM 11055 C C . MET B 2 298 ? 2.321 -6.300 -0.370 1.000 0.940 298 MET B C 1
ATOM 11056 O O . MET B 2 298 ? 2.651 -7.141 -1.209 1.000 0.940 298 MET B O 1
ATOM 11070 N N . PRO B 2 299 ? 1.202 -5.559 -0.506 1.000 0.940 299 PRO B N 1
ATOM 11071 C CA . PRO B 2 299 ? 0.432 -5.526 -1.751 1.000 0.940 299 PRO B CA 1
ATOM 11072 C C . PRO B 2 299 ? 1.300 -5.140 -2.955 1.000 0.940 299 PRO B C 1
ATOM 11073 O O . PRO B 2 299 ? 2.237 -4.346 -2.813 1.000 0.940 299 PRO B O 1
ATOM 11084 N N . HIS B 2 300 ? 0.979 -5.661 -4.142 1.000 0.960 300 HIS B N 1
ATOM 11085 C CA . HIS B 2 300 ? 1.744 -5.375 -5.357 1.000 0.960 300 HIS B CA 1
ATOM 11086 C C . HIS B 2 300 ? 1.812 -3.853 -5.648 1.000 0.960 300 HIS B C 1
ATOM 11087 O O . HIS B 2 300 ? 0.806 -3.147 -5.502 1.000 0.960 300 HIS B O 1
ATOM 11101 N N . PRO B 2 301 ? 2.977 -3.300 -6.053 1.000 0.950 301 PRO B N 1
ATOM 11102 C CA . PRO B 2 301 ? 4.219 -3.971 -6.465 1.000 0.950 301 PRO B CA 1
ATOM 11103 C C . PRO B 2 301 ? 5.240 -4.211 -5.344 1.000 0.950 301 PRO B C 1
ATOM 11104 O O . PRO B 2 301 ? 6.420 -4.414 -5.621 1.000 0.950 301 PRO B O 1
ATOM 11115 N N . GLY B 2 302 ? 4.812 -4.183 -4.082 1.000 0.960 302 GLY B N 1
ATOM 11116 C CA . GLY B 2 302 ? 5.642 -4.649 -2.981 1.000 0.960 302 GLY B CA 1
ATOM 11117 C C . GLY B 2 302 ? 5.914 -6.156 -3.050 1.000 0.960 302 GLY B C 1
ATOM 11118 O O . GLY B 2 302 ? 5.372 -6.873 -3.897 1.000 0.960 302 GLY B O 1
ATOM 11122 N N . PHE B 2 303 ? 6.762 -6.648 -2.143 1.000 0.980 303 PHE B N 1
ATOM 11123 C CA . PHE B 2 303 ? 7.221 -8.032 -2.200 1.000 0.980 303 PHE B CA 1
ATOM 11124 C C . PHE B 2 303 ? 6.048 -9.013 -2.016 1.000 0.980 303 PHE B C 1
ATOM 11125 O O . PHE B 2 303 ? 5.331 -8.928 -1.012 1.000 0.980 303 PHE B O 1
ATOM 11142 N N . PRO B 2 304 ? 5.832 -9.965 -2.939 1.000 0.980 304 PRO B N 1
ATOM 11143 C CA . PRO B 2 304 ? 4.659 -10.819 -2.900 1.000 0.980 304 PRO B CA 1
ATOM 11144 C C . PRO B 2 304 ? 4.761 -11.834 -1.763 1.000 0.980 304 PRO B C 1
ATOM 11145 O O . PRO B 2 304 ? 5.698 -12.626 -1.690 1.000 0.980 304 PRO B O 1
ATOM 11156 N N . THR B 2 305 ? 3.729 -11.885 -0.923 1.000 0.970 305 THR B N 1
ATOM 11157 C CA . THR B 2 305 ? 3.594 -12.905 0.134 1.000 0.970 305 THR B CA 1
ATOM 11158 C C . THR B 2 305 ? 3.627 -14.341 -0.412 1.000 0.970 305 THR B C 1
ATOM 11159 O O . THR B 2 305 ? 4.061 -15.264 0.266 1.000 0.970 305 THR B O 1
ATOM 11170 N N . ASP B 2 306 ? 3.260 -14.551 -1.677 1.000 0.970 306 ASP B N 1
ATOM 11171 C CA . ASP B 2 306 ? 3.316 -15.865 -2.331 1.000 0.970 306 ASP B CA 1
ATOM 11172 C C . ASP B 2 306 ? 4.737 -16.372 -2.654 1.000 0.970 306 ASP B C 1
ATOM 11173 O O . ASP B 2 306 ? 4.887 -17.546 -2.993 1.000 0.970 306 ASP B O 1
ATOM 11182 N N . MET B 2 307 ? 5.762 -15.522 -2.514 1.000 0.980 307 MET B N 1
ATOM 11183 C CA . MET B 2 307 ? 7.184 -15.898 -2.588 1.000 0.980 307 MET B CA 1
ATOM 11184 C C . MET B 2 307 ? 7.853 -15.999 -1.211 1.000 0.980 307 MET B C 1
ATOM 11185 O O . MET B 2 307 ? 9.039 -16.316 -1.120 1.000 0.980 307 MET B O 1
ATOM 11199 N N . GLN B 2 308 ? 7.124 -15.701 -0.133 1.000 0.980 308 GLN B N 1
ATOM 11200 C CA . GLN B 2 308 ? 7.691 -15.544 1.202 1.000 0.980 308 GLN B CA 1
ATOM 11201 C C . GLN B 2 308 ? 8.364 -16.827 1.714 1.000 0.980 308 GLN B C 1
ATOM 11202 O O . GLN B 2 308 ? 9.503 -16.771 2.176 1.000 0.980 308 GLN B O 1
ATOM 11216 N N . SER B 2 309 ? 7.702 -17.981 1.601 1.000 0.980 309 SER B N 1
ATOM 11217 C CA . SER B 2 309 ? 8.241 -19.269 2.058 1.000 0.980 309 SER B CA 1
ATOM 11218 C C . SER B 2 309 ? 9.452 -19.723 1.238 1.000 0.980 309 SER B C 1
ATOM 11219 O O . SER B 2 309 ? 10.422 -20.234 1.789 1.000 0.980 309 SER B O 1
ATOM 11227 N N . GLN B 2 310 ? 9.436 -19.501 -0.077 1.000 0.990 310 GLN B N 1
ATOM 11228 C CA . GLN B 2 310 ? 10.538 -19.851 -0.976 1.000 0.990 310 GLN B CA 1
ATOM 11229 C C . GLN B 2 310 ? 11.765 -18.990 -0.668 1.000 0.990 310 GLN B C 1
ATOM 11230 O O . GLN B 2 310 ? 12.880 -19.500 -0.603 1.000 0.990 310 GLN B O 1
ATOM 11244 N N . MET B 2 311 ? 11.563 -17.696 -0.404 1.000 0.990 311 MET B N 1
ATOM 11245 C CA . MET B 2 311 ? 12.651 -16.829 0.046 1.000 0.990 311 MET B CA 1
ATOM 11246 C C . MET B 2 311 ? 13.177 -17.216 1.422 1.000 0.990 311 MET B C 1
ATOM 11247 O O . MET B 2 311 ? 14.372 -17.090 1.650 1.000 0.990 311 MET B O 1
ATOM 11261 N N . MET B 2 312 ? 12.334 -17.720 2.327 1.000 0.980 312 MET B N 1
ATOM 11262 C CA . MET B 2 312 ? 12.813 -18.277 3.594 1.000 0.980 312 MET B CA 1
ATOM 11263 C C . MET B 2 312 ? 13.782 -19.442 3.358 1.000 0.980 312 MET B C 1
ATOM 11264 O O . MET B 2 312 ? 14.858 -19.446 3.950 1.000 0.980 312 MET B O 1
ATOM 11278 N N . ALA B 2 313 ? 13.454 -20.367 2.444 1.000 0.980 313 ALA B N 1
ATOM 11279 C CA . ALA B 2 313 ? 14.366 -21.445 2.050 1.000 0.980 313 ALA B CA 1
ATOM 11280 C C . ALA B 2 313 ? 15.699 -20.902 1.506 1.000 0.980 313 ALA B C 1
ATOM 11281 O O . ALA B 2 313 ? 16.764 -21.388 1.878 1.000 0.980 313 ALA B O 1
ATOM 11288 N N . LEU B 2 314 ? 15.648 -19.858 0.671 1.000 0.990 314 LEU B N 1
ATOM 11289 C CA . LEU B 2 314 ? 16.843 -19.206 0.130 1.000 0.990 314 LEU B CA 1
ATOM 11290 C C . LEU B 2 314 ? 17.695 -18.537 1.221 1.000 0.990 314 LEU B C 1
ATOM 11291 O O . LEU B 2 314 ? 18.917 -18.655 1.211 1.000 0.990 314 LEU B O 1
ATOM 11307 N N . LEU B 2 315 ? 17.061 -17.848 2.173 1.000 0.990 315 LEU B N 1
ATOM 11308 C CA . LEU B 2 315 ? 17.738 -17.097 3.234 1.000 0.990 315 LEU B CA 1
ATOM 11309 C C . LEU B 2 315 ? 18.411 -17.992 4.273 1.000 0.990 315 LEU B C 1
ATOM 11310 O O . LEU B 2 315 ? 19.394 -17.572 4.873 1.000 0.990 315 LEU B O 1
ATOM 11326 N N . LEU B 2 316 ? 17.968 -19.242 4.428 1.000 0.980 316 LEU B N 1
ATOM 11327 C CA . LEU B 2 316 ? 18.679 -20.237 5.241 1.000 0.980 316 LEU B CA 1
ATOM 11328 C C . LEU B 2 316 ? 20.106 -20.509 4.732 1.000 0.980 316 LEU B C 1
ATOM 11329 O O . LEU B 2 316 ? 20.953 -20.956 5.500 1.000 0.980 316 LEU B O 1
ATOM 11345 N N . ARG B 2 317 ? 20.395 -20.222 3.456 1.000 0.970 317 ARG B N 1
ATOM 11346 C CA . ARG B 2 317 ? 21.725 -20.364 2.837 1.000 0.970 317 ARG B CA 1
ATOM 11347 C C . ARG B 2 317 ? 22.539 -19.071 2.820 1.000 0.970 317 ARG B C 1
ATOM 11348 O O . ARG B 2 317 ? 23.696 -19.103 2.409 1.000 0.970 317 ARG B O 1
ATOM 11369 N N . ALA B 2 318 ? 21.950 -17.949 3.217 1.000 0.980 318 ALA B N 1
ATOM 11370 C CA . ALA B 2 318 ? 22.631 -16.665 3.192 1.000 0.980 318 ALA B CA 1
ATOM 11371 C C . ALA B 2 318 ? 23.639 -16.544 4.343 1.000 0.980 318 ALA B C 1
ATOM 11372 O O . ALA B 2 318 ? 23.369 -16.988 5.454 1.000 0.980 318 ALA B O 1
ATOM 11379 N N . SER B 2 319 ? 24.791 -15.923 4.097 1.000 0.980 319 SER B N 1
ATOM 11380 C CA . SER B 2 319 ? 25.850 -15.746 5.096 1.000 0.980 319 SER B CA 1
ATOM 11381 C C . SER B 2 319 ? 25.547 -14.598 6.065 1.000 0.980 319 SER B C 1
ATOM 11382 O O . SER B 2 319 ? 26.070 -13.492 5.921 1.000 0.980 319 SER B O 1
ATOM 11390 N N . GLY B 2 320 ? 24.697 -14.848 7.059 1.000 0.970 320 GLY B N 1
ATOM 11391 C CA . GLY B 2 320 ? 24.375 -13.917 8.140 1.000 0.970 320 GLY B CA 1
ATOM 11392 C C . GLY B 2 320 ? 22.905 -13.966 8.556 1.000 0.970 320 GLY B C 1
ATOM 11393 O O . GLY B 2 320 ? 22.157 -14.868 8.179 1.000 0.970 320 GLY B O 1
ATOM 11397 N N . THR B 2 321 ? 22.480 -12.985 9.352 1.000 0.980 321 THR B N 1
ATOM 11398 C CA . THR B 2 321 ? 21.103 -12.899 9.863 1.000 0.980 321 THR B CA 1
ATOM 11399 C C . THR B 2 321 ? 20.201 -12.134 8.901 1.000 0.980 321 THR B C 1
ATOM 11400 O O . THR B 2 321 ? 20.537 -11.035 8.472 1.000 0.980 321 THR B O 1
ATOM 11411 N N . SER B 2 322 ? 19.038 -12.710 8.605 1.000 0.980 322 SER B N 1
ATOM 11412 C CA . SER B 2 322 ? 17.989 -12.145 7.752 1.000 0.980 322 SER B CA 1
ATOM 11413 C C . SER B 2 322 ? 16.656 -12.107 8.493 1.000 0.980 322 SER B C 1
ATOM 11414 O O . SER B 2 322 ? 16.385 -12.960 9.343 1.000 0.980 322 SER B O 1
ATOM 11422 N N . MET B 2 323 ? 15.784 -11.165 8.145 1.000 0.970 323 MET B N 1
ATOM 11423 C CA . MET B 2 323 ? 14.437 -11.085 8.698 1.000 0.970 323 MET B CA 1
ATOM 11424 C C . MET B 2 323 ? 13.374 -11.071 7.601 1.000 0.970 323 MET B C 1
ATOM 11425 O O . MET B 2 323 ? 13.440 -10.300 6.649 1.000 0.970 323 MET B O 1
ATOM 11439 N N . ILE B 2 324 ? 12.323 -11.870 7.767 1.000 0.970 324 ILE B N 1
ATOM 11440 C CA . ILE B 2 324 ? 11.115 -11.787 6.941 1.000 0.970 324 ILE B CA 1
ATOM 11441 C C . ILE B 2 324 ? 9.969 -11.257 7.796 1.000 0.970 324 ILE B C 1
ATOM 11442 O O . ILE B 2 324 ? 9.631 -11.863 8.805 1.000 0.970 324 ILE B O 1
ATOM 11458 N N . THR B 2 325 ? 9.331 -10.163 7.382 1.000 0.940 325 THR B N 1
ATOM 11459 C CA . THR B 2 325 ? 8.113 -9.631 8.013 1.000 0.940 325 THR B CA 1
ATOM 11460 C C . THR B 2 325 ? 6.906 -9.819 7.101 1.000 0.940 325 THR B C 1
ATOM 11461 O O . THR B 2 325 ? 6.860 -9.268 6.001 1.000 0.940 325 THR B O 1
ATOM 11472 N N . GLU B 2 326 ? 5.898 -10.545 7.577 1.000 0.920 326 GLU B N 1
ATOM 11473 C CA . GLU B 2 326 ? 4.658 -10.778 6.839 1.000 0.920 326 GLU B CA 1
ATOM 11474 C C . GLU B 2 326 ? 3.609 -9.711 7.202 1.000 0.920 326 GLU B C 1
ATOM 11475 O O . GLU B 2 326 ? 3.225 -9.556 8.365 1.000 0.920 326 GLU B O 1
ATOM 11487 N N . THR B 2 327 ? 3.151 -8.937 6.210 1.000 0.880 327 THR B N 1
ATOM 11488 C CA . THR B 2 327 ? 2.148 -7.874 6.430 1.000 0.880 327 THR B CA 1
ATOM 11489 C C . THR B 2 327 ? 0.785 -8.156 5.808 1.000 0.880 327 THR B C 1
ATOM 11490 O O . THR B 2 327 ? -0.189 -7.496 6.178 1.000 0.880 327 THR B O 1
ATOM 11501 N N . VAL B 2 328 ? 0.696 -9.136 4.907 1.000 0.870 328 VAL B N 1
ATOM 11502 C CA . VAL B 2 328 ? -0.522 -9.469 4.163 1.000 0.870 328 VAL B CA 1
ATOM 11503 C C . VAL B 2 328 ? -1.348 -10.506 4.920 1.000 0.870 328 VAL B C 1
ATOM 11504 O O . VAL B 2 328 ? -2.558 -10.334 5.060 1.000 0.870 328 VAL B O 1
ATOM 11517 N N . PHE B 2 329 ? -0.707 -11.551 5.447 1.000 0.840 329 PHE B N 1
ATOM 11518 C CA . PHE B 2 329 ? -1.386 -12.652 6.139 1.000 0.840 329 PHE B CA 1
ATOM 11519 C C . PHE B 2 329 ? -0.935 -12.818 7.592 1.000 0.840 329 PHE B C 1
ATOM 11520 O O . PHE B 2 329 ? 0.233 -12.677 7.923 1.000 0.840 329 PHE B O 1
ATOM 11537 N N . GLU B 2 330 ? -1.865 -13.136 8.490 1.000 0.740 330 GLU B N 1
ATOM 11538 C CA . GLU B 2 330 ? -1.578 -13.132 9.931 1.000 0.740 330 GLU B CA 1
ATOM 11539 C C . GLU B 2 330 ? -0.682 -14.282 10.389 1.000 0.740 330 GLU B C 1
ATOM 11540 O O . GLU B 2 330 ? 0.141 -14.076 11.275 1.000 0.740 330 GLU B O 1
ATOM 11552 N N . ASN B 2 331 ? -0.853 -15.479 9.815 1.000 0.780 331 ASN B N 1
ATOM 11553 C CA . ASN B 2 331 ? -0.252 -16.703 10.346 1.000 0.780 331 ASN B CA 1
ATOM 11554 C C . ASN B 2 331 ? 0.445 -17.534 9.258 1.000 0.780 331 ASN B C 1
ATOM 11555 O O . ASN B 2 331 ? 0.337 -18.759 9.205 1.000 0.780 331 ASN B O 1
ATOM 11566 N N . ARG B 2 332 ? 1.161 -16.863 8.347 1.000 0.880 332 ARG B N 1
ATOM 11567 C CA . ARG B 2 332 ? 1.836 -17.505 7.208 1.000 0.880 332 ARG B CA 1
ATOM 11568 C C . ARG B 2 332 ? 3.257 -17.984 7.539 1.000 0.880 332 ARG B C 1
ATOM 11569 O O . ARG B 2 332 ? 4.157 -17.830 6.732 1.000 0.880 332 ARG B O 1
ATOM 11590 N N . PHE B 2 333 ? 3.457 -18.590 8.711 1.000 0.930 333 PHE B N 1
ATOM 11591 C CA . PHE B 2 333 ? 4.761 -19.127 9.143 1.000 0.930 333 PHE B CA 1
ATOM 11592 C C . PHE B 2 333 ? 4.720 -20.593 9.588 1.000 0.930 333 PHE B C 1
ATOM 11593 O O . PHE B 2 333 ? 5.682 -21.078 10.171 1.000 0.930 333 PHE B O 1
ATOM 11610 N N . MET B 2 334 ? 3.644 -21.334 9.296 1.000 0.920 334 MET B N 1
ATOM 11611 C CA . MET B 2 334 ? 3.549 -22.748 9.701 1.000 0.920 334 MET B CA 1
ATOM 11612 C C . MET B 2 334 ? 4.692 -23.617 9.148 1.000 0.920 334 MET B C 1
ATOM 11613 O O . MET B 2 334 ? 5.133 -24.545 9.815 1.000 0.920 334 MET B O 1
ATOM 11627 N N . HIS B 2 335 ? 5.229 -23.273 7.976 1.000 0.950 335 HIS B N 1
ATOM 11628 C CA . HIS B 2 335 ? 6.376 -23.952 7.368 1.000 0.950 335 HIS B CA 1
ATOM 11629 C C . HIS B 2 335 ? 7.703 -23.750 8.115 1.000 0.950 335 HIS B C 1
ATOM 11630 O O . HIS B 2 335 ? 8.658 -24.476 7.857 1.000 0.950 335 HIS B O 1
ATOM 11644 N N . ALA B 2 336 ? 7.794 -22.784 9.034 1.000 0.960 336 ALA B N 1
ATOM 11645 C CA . ALA B 2 336 ? 9.019 -22.545 9.791 1.000 0.960 336 ALA B CA 1
ATOM 11646 C C . ALA B 2 336 ? 9.399 -23.751 10.668 1.000 0.960 336 ALA B C 1
ATOM 11647 O O . ALA B 2 336 ? 10.581 -24.064 10.773 1.000 0.960 336 ALA B O 1
ATOM 11654 N N . GLU B 2 337 ? 8.424 -24.463 11.250 1.000 0.950 337 GLU B N 1
ATOM 11655 C CA . GLU B 2 337 ? 8.706 -25.694 12.010 1.000 0.950 337 GLU B CA 1
ATOM 11656 C C . GLU B 2 337 ? 9.208 -26.825 11.109 1.000 0.950 337 GLU B C 1
ATOM 11657 O O . GLU B 2 337 ? 10.099 -27.580 11.493 1.000 0.950 337 GLU B O 1
ATOM 11669 N N . GLU B 2 338 ? 8.687 -26.918 9.887 1.000 0.970 338 GLU B N 1
ATOM 11670 C CA . GLU B 2 338 ? 9.132 -27.919 8.917 1.000 0.970 338 GLU B CA 1
ATOM 11671 C C . GLU B 2 338 ? 10.581 -27.660 8.482 1.000 0.970 338 GLU B C 1
ATOM 11672 O O . GLU B 2 338 ? 11.379 -28.589 8.402 1.000 0.970 338 GLU B O 1
ATOM 11684 N N . PHE B 2 339 ? 10.984 -26.397 8.322 1.000 0.980 339 PHE B N 1
ATOM 11685 C CA . PHE B 2 339 ? 12.395 -26.069 8.119 1.000 0.980 339 PHE B CA 1
ATOM 11686 C C . PHE B 2 339 ? 13.265 -26.370 9.341 1.000 0.980 339 PHE B C 1
ATOM 11687 O O . PHE B 2 339 ? 14.387 -26.837 9.164 1.000 0.980 339 PHE B O 1
ATOM 11704 N N . ARG B 2 340 ? 12.777 -26.167 10.574 1.000 0.970 340 ARG B N 1
ATOM 11705 C CA . ARG B 2 340 ? 13.527 -26.570 11.780 1.000 0.970 340 ARG B CA 1
ATOM 11706 C C . ARG B 2 340 ? 13.778 -28.074 11.830 1.000 0.970 340 ARG B C 1
ATOM 11707 O O . ARG B 2 340 ? 14.854 -28.480 12.257 1.000 0.970 340 ARG B O 1
ATOM 11728 N N . ARG B 2 341 ? 12.843 -28.906 11.346 1.000 0.970 341 ARG B N 1
ATOM 11729 C CA . ARG B 2 341 ? 13.082 -30.358 11.189 1.000 0.970 341 ARG B CA 1
ATOM 11730 C C . ARG B 2 341 ? 14.231 -30.658 10.231 1.000 0.970 341 ARG B C 1
ATOM 11731 O O . ARG B 2 341 ? 14.935 -31.637 10.432 1.000 0.970 341 ARG B O 1
ATOM 11752 N N . MET B 2 342 ? 14.449 -29.796 9.241 1.000 0.980 342 MET B N 1
ATOM 11753 C CA . MET B 2 342 ? 15.593 -29.850 8.329 1.000 0.980 342 MET B CA 1
ATOM 11754 C C . MET B 2 342 ? 16.838 -29.138 8.883 1.000 0.980 342 MET B C 1
ATOM 11755 O O . MET B 2 342 ? 17.716 -28.760 8.111 1.000 0.980 342 MET B O 1
ATOM 11769 N N . ASN B 2 343 ? 16.921 -28.935 10.204 1.000 0.970 343 ASN B N 1
ATOM 11770 C CA . ASN B 2 343 ? 17.992 -28.218 10.904 1.000 0.970 343 ASN B CA 1
ATOM 11771 C C . ASN B 2 343 ? 18.006 -26.686 10.701 1.000 0.970 343 ASN B C 1
ATOM 11772 O O . ASN B 2 343 ? 18.990 -26.030 11.023 1.000 0.970 343 ASN B O 1
ATOM 11783 N N . GLY B 2 344 ? 16.933 -26.089 10.175 1.000 0.960 344 GLY B N 1
ATOM 11784 C CA . GLY B 2 344 ? 16.822 -24.636 10.001 1.000 0.960 344 GLY B CA 1
ATOM 11785 C C . GLY B 2 344 ? 16.890 -23.856 11.323 1.000 0.960 344 GLY B C 1
ATOM 11786 O O . GLY B 2 344 ? 16.107 -24.131 12.230 1.000 0.960 344 GLY B O 1
ATOM 11790 N N . ASP B 2 345 ? 17.754 -22.836 11.418 1.000 0.970 345 ASP B N 1
ATOM 11791 C CA . ASP B 2 345 ? 17.766 -21.886 12.545 1.000 0.970 345 ASP B CA 1
ATOM 11792 C C . ASP B 2 345 ? 16.820 -20.712 12.271 1.000 0.970 345 ASP B C 1
ATOM 11793 O O . ASP B 2 345 ? 17.138 -19.748 11.565 1.000 0.970 345 ASP B O 1
ATOM 11802 N N . ILE B 2 346 ? 15.609 -20.847 12.810 1.000 0.970 346 ILE B N 1
ATOM 11803 C CA . ILE B 2 346 ? 14.499 -19.937 12.561 1.000 0.970 346 ILE B CA 1
ATOM 11804 C C . ILE B 2 346 ? 13.805 -19.593 13.874 1.000 0.970 346 ILE B C 1
ATOM 11805 O O . ILE B 2 346 ? 13.286 -20.474 14.564 1.000 0.970 346 ILE B O 1
ATOM 11821 N N . LYS B 2 347 ? 13.671 -18.303 14.188 1.000 0.970 347 LYS B N 1
ATOM 11822 C CA . LYS B 2 347 ? 12.906 -17.812 15.343 1.000 0.970 347 LYS B CA 1
ATOM 11823 C C . LYS B 2 347 ? 11.724 -16.963 14.886 1.000 0.970 347 LYS B C 1
ATOM 11824 O O . LYS B 2 347 ? 11.904 -15.980 14.177 1.000 0.970 347 LYS B O 1
ATOM 11843 N N . ILE B 2 348 ? 10.517 -17.320 15.317 1.000 0.930 348 ILE B N 1
ATOM 11844 C CA . ILE B 2 348 ? 9.297 -16.551 15.035 1.000 0.930 348 ILE B CA 1
ATOM 11845 C C . ILE B 2 348 ? 9.075 -15.550 16.175 1.000 0.930 348 ILE B C 1
ATOM 11846 O O . ILE B 2 348 ? 9.016 -15.948 17.338 1.000 0.930 348 ILE B O 1
ATOM 11862 N N . GLU B 2 349 ? 8.914 -14.268 15.852 1.000 0.900 349 GLU B N 1
ATOM 11863 C CA . GLU B 2 349 ? 8.521 -13.207 16.784 1.000 0.900 349 GLU B CA 1
ATOM 11864 C C . GLU B 2 349 ? 7.372 -12.374 16.200 1.000 0.900 349 GLU B C 1
ATOM 11865 O O . GLU B 2 349 ? 7.545 -11.495 15.351 1.000 0.900 349 GLU B O 1
ATOM 11877 N N . GLY B 2 350 ? 6.154 -12.650 16.671 1.000 0.840 350 GLY B N 1
ATOM 11878 C CA . GLY B 2 350 ? 4.949 -11.973 16.202 1.000 0.840 350 GLY B CA 1
ATOM 11879 C C . GLY B 2 350 ? 4.709 -12.217 14.711 1.000 0.840 350 GLY B C 1
ATOM 11880 O O . GLY B 2 350 ? 4.334 -13.313 14.316 1.000 0.840 350 GLY B O 1
ATOM 11884 N N . ARG B 2 351 ? 4.903 -11.176 13.893 1.000 0.870 351 ARG B N 1
ATOM 11885 C CA . ARG B 2 351 ? 4.734 -11.223 12.426 1.000 0.870 351 ARG B CA 1
ATOM 11886 C C . ARG B 2 351 ? 6.054 -11.258 11.662 1.000 0.870 351 ARG B C 1
ATOM 11887 O O . ARG B 2 351 ? 6.063 -11.085 10.443 1.000 0.870 351 ARG B O 1
ATOM 11908 N N . SER B 2 352 ? 7.152 -11.432 12.378 1.000 0.930 352 SER B N 1
ATOM 11909 C CA . SER B 2 352 ? 8.478 -11.479 11.798 1.000 0.930 352 SER B CA 1
ATOM 11910 C C . SER B 2 352 ? 9.130 -12.808 12.126 1.000 0.930 352 SER B C 1
ATOM 11911 O O . SER B 2 352 ? 8.867 -13.422 13.161 1.000 0.930 352 SER B O 1
ATOM 11919 N N . VAL B 2 353 ? 9.986 -13.250 11.222 1.000 0.960 353 VAL B N 1
ATOM 11920 C CA . VAL B 2 353 ? 10.805 -14.434 11.393 1.000 0.960 353 VAL B CA 1
ATOM 11921 C C . VAL B 2 353 ? 12.254 -14.041 11.187 1.000 0.960 353 VAL B C 1
ATOM 11922 O O . VAL B 2 353 ? 12.582 -13.404 10.189 1.000 0.960 353 VAL B O 1
ATOM 11935 N N . ILE B 2 354 ? 13.094 -14.407 12.149 1.000 0.980 354 ILE B N 1
ATOM 11936 C CA . ILE B 2 354 ? 14.542 -14.221 12.127 1.000 0.980 354 ILE B CA 1
ATOM 11937 C C . ILE B 2 354 ? 15.161 -15.534 11.663 1.000 0.980 354 ILE B C 1
ATOM 11938 O O . ILE B 2 354 ? 14.835 -16.592 12.201 1.000 0.980 354 ILE B O 1
ATOM 11954 N N . ILE B 2 355 ? 16.025 -15.449 10.661 1.000 0.980 355 ILE B N 1
ATOM 11955 C CA . ILE B 2 355 ? 16.665 -16.579 9.995 1.000 0.980 355 ILE B CA 1
ATOM 11956 C C . ILE B 2 355 ? 18.169 -16.358 10.102 1.000 0.980 355 ILE B C 1
ATOM 11957 O O . ILE B 2 355 ? 18.669 -15.345 9.611 1.000 0.980 355 ILE B O 1
ATOM 11973 N N . ASN B 2 356 ? 18.890 -17.278 10.736 1.000 0.970 356 ASN B N 1
ATOM 11974 C CA . ASN B 2 356 ? 20.346 -17.189 10.837 1.000 0.970 356 ASN B CA 1
ATOM 11975 C C . ASN B 2 356 ? 20.986 -18.205 9.897 1.000 0.970 356 ASN B C 1
ATOM 11976 O O . ASN B 2 356 ? 20.857 -19.405 10.117 1.000 0.970 356 ASN B O 1
ATOM 11987 N N . GLY B 2 357 ? 21.677 -17.725 8.865 1.000 0.940 357 GLY B N 1
ATOM 11988 C CA . GLY B 2 357 ? 22.444 -18.564 7.950 1.000 0.940 357 GLY B CA 1
ATOM 11989 C C . GLY B 2 357 ? 23.961 -18.301 8.010 1.000 0.940 357 GLY B C 1
ATOM 11990 O O . GLY B 2 357 ? 24.407 -17.363 8.676 1.000 0.940 357 GLY B O 1
ATOM 11994 N N . PRO B 2 358 ? 24.772 -19.113 7.311 1.000 0.960 358 PRO B N 1
ATOM 11995 C CA . PRO B 2 358 ? 24.332 -20.219 6.474 1.000 0.960 358 PRO B CA 1
ATOM 11996 C C . PRO B 2 358 ? 24.110 -21.476 7.324 1.000 0.960 358 PRO B C 1
ATOM 11997 O O . PRO B 2 358 ? 24.979 -21.897 8.086 1.000 0.960 358 PRO B O 1
ATOM 12008 N N . VAL B 2 359 ? 22.942 -22.093 7.179 1.000 0.950 359 VAL B N 1
ATOM 12009 C CA . VAL B 2 359 ? 22.599 -23.342 7.862 1.000 0.950 359 VAL B CA 1
ATOM 12010 C C . VAL B 2 359 ? 23.042 -24.537 7.020 1.000 0.950 359 VAL B C 1
ATOM 12011 O O . VAL B 2 359 ? 22.825 -24.575 5.805 1.000 0.950 359 VAL B O 1
ATOM 12024 N N . GLN B 2 360 ? 23.606 -25.557 7.672 1.000 0.950 360 GLN B N 1
ATOM 12025 C CA . GLN B 2 360 ? 23.791 -26.878 7.074 1.000 0.950 360 GLN B CA 1
ATOM 12026 C C . GLN B 2 360 ? 22.486 -27.675 7.195 1.000 0.950 360 GLN B C 1
ATOM 12027 O O . GLN B 2 360 ? 22.263 -28.393 8.174 1.000 0.950 360 GLN B O 1
ATOM 12041 N N . LEU B 2 361 ? 21.592 -27.468 6.223 1.000 0.970 361 LEU B N 1
ATOM 12042 C CA . LEU B 2 361 ? 20.308 -28.163 6.151 1.000 0.970 361 LEU B CA 1
ATOM 12043 C C . LEU B 2 361 ? 20.527 -29.671 6.040 1.000 0.970 361 LEU B C 1
ATOM 12044 O O . LEU B 2 361 ? 21.400 -30.119 5.297 1.000 0.970 361 LEU B O 1
ATOM 12060 N N . GLN B 2 362 ? 19.707 -30.442 6.743 1.000 0.980 362 GLN B N 1
ATOM 12061 C CA . GLN B 2 362 ? 19.713 -31.899 6.675 1.000 0.980 362 GLN B CA 1
ATOM 12062 C C . GLN B 2 362 ? 18.373 -32.410 6.161 1.000 0.980 362 GLN B C 1
ATOM 12063 O O . GLN B 2 362 ? 17.315 -31.878 6.496 1.000 0.980 362 GLN B O 1
ATOM 12077 N N . GLY B 2 363 ? 18.425 -33.431 5.311 1.000 0.970 363 GLY B N 1
ATOM 12078 C CA . GLY B 2 363 ? 17.244 -34.088 4.786 1.000 0.970 363 GLY B CA 1
ATOM 12079 C C . GLY B 2 363 ? 16.413 -34.687 5.916 1.000 0.970 363 GLY B C 1
ATOM 12080 O O . GLY B 2 363 ? 16.940 -35.329 6.823 1.000 0.970 363 GLY B O 1
ATOM 12084 N N . ALA B 2 364 ? 15.107 -34.453 5.869 1.000 0.970 364 ALA B N 1
ATOM 12085 C CA . ALA B 2 364 ? 14.160 -34.945 6.856 1.000 0.970 364 ALA B CA 1
ATOM 12086 C C . ALA B 2 364 ? 12.826 -35.289 6.191 1.000 0.970 364 ALA B C 1
ATOM 12087 O O . ALA B 2 364 ? 12.569 -34.937 5.035 1.000 0.970 364 ALA B O 1
ATOM 12094 N N . GLU B 2 365 ? 11.959 -35.964 6.941 1.000 0.960 365 GLU B N 1
ATOM 12095 C CA . GLU B 2 365 ? 10.557 -36.094 6.567 1.000 0.960 365 GLU B CA 1
ATOM 12096 C C . GLU B 2 365 ? 9.776 -34.864 7.034 1.000 0.960 365 GLU B C 1
ATOM 12097 O O . GLU B 2 365 ? 9.706 -34.548 8.228 1.000 0.960 365 GLU B O 1
ATOM 12109 N N . VAL B 2 366 ? 9.201 -34.169 6.060 1.000 0.980 366 VAL B N 1
ATOM 12110 C CA . VAL B 2 366 ? 8.503 -32.898 6.241 1.000 0.980 366 VAL B CA 1
ATOM 12111 C C . VAL B 2 366 ? 7.148 -32.924 5.542 1.000 0.980 366 VAL B C 1
ATOM 12112 O O . VAL B 2 366 ? 6.916 -33.695 4.603 1.000 0.980 366 VAL B O 1
ATOM 12125 N N . ALA B 2 367 ? 6.231 -32.076 5.996 1.000 0.970 367 ALA B N 1
ATOM 12126 C CA . ALA B 2 367 ? 4.872 -31.998 5.471 1.000 0.970 367 ALA B CA 1
ATOM 12127 C C . ALA B 2 367 ? 4.568 -30.618 4.884 1.000 0.970 367 ALA B C 1
ATOM 12128 O O . ALA B 2 367 ? 4.735 -29.590 5.539 1.000 0.970 367 ALA B O 1
ATOM 12135 N N . ALA B 2 368 ? 4.065 -30.580 3.648 1.000 0.960 368 ALA B N 1
ATOM 12136 C CA . ALA B 2 368 ? 3.601 -29.334 3.054 1.000 0.960 368 ALA B CA 1
ATOM 12137 C C . ALA B 2 368 ? 2.399 -28.773 3.837 1.000 0.960 368 ALA B C 1
ATOM 12138 O O . ALA B 2 368 ? 1.321 -29.362 3.850 1.000 0.960 368 ALA B O 1
ATOM 12145 N N . THR B 2 369 ? 2.563 -27.600 4.455 1.000 0.940 369 THR B N 1
ATOM 12146 C CA . THR B 2 369 ? 1.494 -26.938 5.230 1.000 0.940 369 THR B CA 1
ATOM 12147 C C . THR B 2 369 ? 0.505 -26.168 4.356 1.000 0.940 369 THR B C 1
ATOM 12148 O O . THR B 2 369 ? -0.656 -25.963 4.712 1.000 0.940 369 THR B O 1
ATOM 12159 N N . ASP B 2 370 ? 0.982 -25.690 3.211 1.000 0.930 370 ASP B N 1
ATOM 12160 C CA . ASP B 2 370 ? 0.229 -24.962 2.202 1.000 0.930 370 ASP B CA 1
ATOM 12161 C C . ASP B 2 370 ? 0.953 -25.047 0.850 1.000 0.930 370 ASP B C 1
ATOM 12162 O O . ASP B 2 370 ? 2.034 -25.625 0.735 1.000 0.930 370 ASP B O 1
ATOM 12171 N N . LEU B 2 371 ? 0.339 -24.478 -0.190 1.000 0.940 371 LEU B N 1
ATOM 12172 C CA . LEU B 2 371 ? 0.834 -24.542 -1.565 1.000 0.940 371 LEU B CA 1
ATOM 12173 C C . LEU B 2 371 ? 2.285 -24.060 -1.707 1.000 0.940 371 LEU B C 1
ATOM 12174 O O . LEU B 2 371 ? 3.099 -24.723 -2.346 1.000 0.940 371 LEU B O 1
ATOM 12190 N N . ARG B 2 372 ? 2.611 -22.893 -1.147 1.000 0.970 372 ARG B N 1
ATOM 12191 C CA . ARG B 2 372 ? 3.922 -22.263 -1.362 1.000 0.970 372 ARG B CA 1
ATOM 12192 C C . ARG B 2 372 ? 4.963 -22.850 -0.417 1.000 0.970 372 ARG B C 1
ATOM 12193 O O . ARG B 2 372 ? 6.102 -23.054 -0.830 1.000 0.970 372 ARG B O 1
ATOM 12214 N N . ALA B 2 373 ? 4.541 -23.230 0.789 1.000 0.970 373 ALA B N 1
ATOM 12215 C CA . ALA B 2 373 ? 5.352 -24.015 1.712 1.000 0.970 373 ALA B CA 1
ATOM 12216 C C . ALA B 2 373 ? 5.810 -25.349 1.107 1.000 0.970 373 ALA B C 1
ATOM 12217 O O . ALA B 2 373 ? 6.982 -25.687 1.217 1.000 0.970 373 ALA B O 1
ATOM 12224 N N . GLY B 2 374 ? 4.924 -26.080 0.418 1.000 0.970 374 GLY B N 1
ATOM 12225 C CA . GLY B 2 374 ? 5.288 -27.338 -0.241 1.000 0.970 374 GLY B CA 1
ATOM 12226 C C . GLY B 2 374 ? 6.426 -27.168 -1.249 1.000 0.970 374 GLY B C 1
ATOM 12227 O O . GLY B 2 374 ? 7.402 -27.913 -1.211 1.000 0.970 374 GLY B O 1
ATOM 12231 N N . ALA B 2 375 ? 6.353 -26.135 -2.095 1.000 0.980 375 ALA B N 1
ATOM 12232 C CA . ALA B 2 375 ? 7.441 -25.808 -3.015 1.000 0.980 375 ALA B CA 1
ATOM 12233 C C . ALA B 2 375 ? 8.713 -25.377 -2.268 1.000 0.980 375 ALA B C 1
ATOM 12234 O O . ALA B 2 375 ? 9.804 -25.822 -2.609 1.000 0.980 375 ALA B O 1
ATOM 12241 N N . ALA B 2 376 ? 8.589 -24.554 -1.225 1.000 0.990 376 ALA B N 1
ATOM 12242 C CA . ALA B 2 376 ? 9.725 -24.081 -0.442 1.000 0.990 376 ALA B CA 1
ATOM 12243 C C . ALA B 2 376 ? 10.486 -25.208 0.285 1.000 0.990 376 ALA B C 1
ATOM 12244 O O . ALA B 2 376 ? 11.713 -25.166 0.340 1.000 0.990 376 ALA B O 1
ATOM 12251 N N . LEU B 2 377 ? 9.784 -26.232 0.783 1.000 0.990 377 LEU B N 1
ATOM 12252 C CA . LEU B 2 377 ? 10.397 -27.427 1.376 1.000 0.990 377 LEU B CA 1
ATOM 12253 C C . LEU B 2 377 ? 11.179 -28.238 0.339 1.000 0.990 377 LEU B C 1
ATOM 12254 O O . LEU B 2 377 ? 12.299 -28.662 0.608 1.000 0.990 377 LEU B O 1
ATOM 12270 N N . ILE B 2 378 ? 10.630 -28.394 -0.869 1.000 0.990 378 ILE B N 1
ATOM 12271 C CA . ILE B 2 378 ? 11.335 -29.047 -1.981 1.000 0.990 378 ILE B CA 1
ATOM 12272 C C . ILE B 2 378 ? 12.595 -28.254 -2.355 1.000 0.990 378 ILE B C 1
ATOM 12273 O O . ILE B 2 378 ? 13.651 -28.851 -2.542 1.000 0.990 378 ILE B O 1
ATOM 12289 N N . LEU B 2 379 ? 12.515 -26.918 -2.400 1.000 0.990 379 LEU B N 1
ATOM 12290 C CA . LEU B 2 379 ? 13.672 -26.053 -2.661 1.000 0.990 379 LEU B CA 1
ATOM 12291 C C . LEU B 2 379 ? 14.765 -26.206 -1.597 1.000 0.990 379 LEU B C 1
ATOM 12292 O O . LEU B 2 379 ? 15.935 -26.322 -1.951 1.000 0.990 379 LEU B O 1
ATOM 12308 N N . ALA B 2 380 ? 14.399 -26.243 -0.312 1.000 0.990 380 ALA B N 1
ATOM 12309 C CA . ALA B 2 380 ? 15.348 -26.536 0.761 1.000 0.990 380 ALA B CA 1
ATOM 12310 C C . ALA B 2 380 ? 15.965 -27.937 0.603 1.000 0.990 380 ALA B C 1
ATOM 12311 O O . ALA B 2 380 ? 17.165 -28.106 0.811 1.000 0.990 380 ALA B O 1
ATOM 12318 N N . GLY B 2 381 ? 15.176 -28.920 0.156 1.000 0.980 381 GLY B N 1
ATOM 12319 C CA . GLY B 2 381 ? 15.641 -30.278 -0.128 1.000 0.980 381 GLY B CA 1
ATOM 12320 C C . GLY B 2 381 ? 16.713 -30.368 -1.219 1.000 0.980 381 GLY B C 1
ATOM 12321 O O . GLY B 2 381 ? 17.566 -31.244 -1.141 1.000 0.980 381 GLY B O 1
ATOM 12325 N N . LEU B 2 382 ? 16.745 -29.436 -2.182 1.000 0.990 382 LEU B N 1
ATOM 12326 C CA . LEU B 2 382 ? 17.769 -29.389 -3.243 1.000 0.990 382 LEU B CA 1
ATOM 12327 C C . LEU B 2 382 ? 19.185 -29.084 -2.725 1.000 0.990 382 LEU B C 1
ATOM 12328 O O . LEU B 2 382 ? 20.163 -29.310 -3.438 1.000 0.990 382 LEU B O 1
ATOM 12344 N N . VAL B 2 383 ? 19.314 -28.564 -1.504 1.000 0.980 383 VAL B N 1
ATOM 12345 C CA . VAL B 2 383 ? 20.603 -28.192 -0.891 1.000 0.980 383 VAL B CA 1
ATOM 12346 C C . VAL B 2 383 ? 20.832 -28.830 0.475 1.000 0.980 383 VAL B C 1
ATOM 12347 O O . VAL B 2 383 ? 21.896 -28.640 1.062 1.000 0.980 383 VAL B O 1
ATOM 12360 N N . ALA B 2 384 ? 19.845 -29.564 0.984 1.000 0.980 384 ALA B N 1
ATOM 12361 C CA . ALA B 2 384 ? 19.958 -30.299 2.229 1.000 0.980 384 ALA B CA 1
ATOM 12362 C C . ALA B 2 384 ? 20.834 -31.545 2.050 1.000 0.980 384 ALA B C 1
ATOM 12363 O O . ALA B 2 384 ? 20.797 -32.220 1.023 1.000 0.980 384 ALA B O 1
ATOM 12370 N N . GLU B 2 385 ? 21.617 -31.865 3.070 1.000 0.970 385 GLU B N 1
ATOM 12371 C CA . GLU B 2 385 ? 22.440 -33.066 3.097 1.000 0.970 385 GLU B CA 1
ATOM 12372 C C . GLU B 2 385 ? 21.567 -34.315 3.293 1.000 0.970 385 GLU B C 1
ATOM 12373 O O . GLU B 2 385 ? 20.799 -34.399 4.250 1.000 0.970 385 GLU B O 1
ATOM 12385 N N . GLY B 2 386 ? 21.683 -35.300 2.400 1.000 0.960 386 GLY B N 1
ATOM 12386 C CA . GLY B 2 386 ? 20.891 -36.532 2.447 1.000 0.960 386 GLY B CA 1
ATOM 12387 C C . GLY B 2 386 ? 19.560 -36.424 1.699 1.000 0.960 386 GLY B C 1
ATOM 12388 O O . GLY B 2 386 ? 19.459 -35.727 0.691 1.000 0.960 386 GLY B O 1
ATOM 12392 N N . HIS B 2 387 ? 18.551 -37.159 2.171 1.000 0.960 387 HIS B N 1
ATOM 12393 C CA . HIS B 2 387 ? 17.257 -37.286 1.500 1.000 0.960 387 HIS B CA 1
ATOM 12394 C C . HIS B 2 387 ? 16.170 -36.505 2.235 1.000 0.960 387 HIS B C 1
ATOM 12395 O O . HIS B 2 387 ? 15.887 -36.760 3.404 1.000 0.960 387 HIS B O 1
ATOM 12409 N N . THR B 2 388 ? 15.516 -35.588 1.528 1.000 0.980 388 THR B N 1
ATOM 12410 C CA . THR B 2 388 ? 14.327 -34.880 2.013 1.000 0.980 388 THR B CA 1
ATOM 12411 C C . THR B 2 388 ? 13.083 -35.543 1.452 1.000 0.980 388 THR B C 1
ATOM 12412 O O . THR B 2 388 ? 12.976 -35.719 0.240 1.000 0.980 388 THR B O 1
ATOM 12423 N N . ARG B 2 389 ? 12.129 -35.892 2.317 1.000 0.980 389 ARG B N 1
ATOM 12424 C CA . ARG B 2 389 ? 10.871 -36.545 1.933 1.000 0.980 389 ARG B CA 1
ATOM 12425 C C . ARG B 2 389 ? 9.718 -35.602 2.223 1.000 0.980 389 ARG B C 1
ATOM 12426 O O . ARG B 2 389 ? 9.406 -35.343 3.382 1.000 0.980 389 ARG B O 1
ATOM 12447 N N . VAL B 2 390 ? 9.097 -35.085 1.173 1.000 0.980 390 VAL B N 1
ATOM 12448 C CA . VAL B 2 390 ? 8.008 -34.114 1.278 1.000 0.980 390 VAL B CA 1
ATOM 12449 C C . VAL B 2 390 ? 6.672 -34.819 1.082 1.000 0.980 390 VAL B C 1
ATOM 12450 O O . VAL B 2 390 ? 6.422 -35.428 0.040 1.000 0.980 390 VAL B O 1
ATOM 12463 N N . THR B 2 391 ? 5.810 -34.714 2.089 1.000 0.970 391 THR B N 1
ATOM 12464 C CA . THR B 2 391 ? 4.445 -35.263 2.105 1.000 0.970 391 THR B CA 1
ATOM 12465 C C . THR B 2 391 ? 3.398 -34.159 1.906 1.000 0.970 391 THR B C 1
ATOM 12466 O O . THR B 2 391 ? 3.736 -32.993 1.696 1.000 0.970 391 THR B O 1
ATOM 12477 N N . GLU B 2 392 ? 2.107 -34.512 1.943 1.000 0.960 392 GLU B N 1
ATOM 12478 C CA . GLU B 2 392 ? 0.983 -33.574 1.767 1.000 0.960 392 GLU B CA 1
ATOM 12479 C C . GLU B 2 392 ? 0.992 -32.837 0.406 1.000 0.960 392 GLU B C 1
ATOM 12480 O O . GLU B 2 392 ? 0.555 -31.690 0.267 1.000 0.960 392 GLU B O 1
ATOM 12492 N N . LEU B 2 393 ? 1.429 -33.546 -0.645 1.000 0.960 393 LEU B N 1
ATOM 12493 C CA . LEU B 2 393 ? 1.567 -33.032 -2.018 1.000 0.960 393 LEU B CA 1
ATOM 12494 C C . LEU B 2 393 ? 0.270 -32.495 -2.632 1.000 0.960 393 LEU B C 1
ATOM 12495 O O . LEU B 2 393 ? 0.326 -31.666 -3.536 1.000 0.960 393 LEU B O 1
ATOM 12511 N N . LYS B 2 394 ? -0.896 -32.864 -2.083 1.000 0.930 394 LYS B N 1
ATOM 12512 C CA . LYS B 2 394 ? -2.189 -32.255 -2.436 1.000 0.930 394 LYS B CA 1
ATOM 12513 C C . LYS B 2 394 ? -2.156 -30.725 -2.346 1.000 0.930 394 LYS B C 1
ATOM 12514 O O . LYS B 2 394 ? -2.941 -30.061 -3.009 1.000 0.930 394 LYS B O 1
ATOM 12533 N N . HIS B 2 395 ? -1.286 -30.152 -1.508 1.000 0.940 395 HIS B N 1
ATOM 12534 C CA . HIS B 2 395 ? -1.076 -28.710 -1.450 1.000 0.940 395 HIS B CA 1
ATOM 12535 C C . HIS B 2 395 ? -0.261 -28.189 -2.637 1.000 0.940 395 HIS B C 1
ATOM 12536 O O . HIS B 2 395 ? -0.626 -27.150 -3.183 1.000 0.940 395 HIS B O 1
ATOM 12550 N N . LEU B 2 396 ? 0.792 -28.902 -3.047 1.000 0.960 396 LEU B N 1
ATOM 12551 C CA . LEU B 2 396 ? 1.658 -28.560 -4.181 1.000 0.960 396 LEU B CA 1
ATOM 12552 C C . LEU B 2 396 ? 0.882 -28.598 -5.510 1.000 0.960 396 LEU B C 1
ATOM 12553 O O . LEU B 2 396 ? 0.910 -27.632 -6.274 1.000 0.960 396 LEU B O 1
ATOM 12569 N N . ASP B 2 397 ? 0.090 -29.654 -5.718 1.000 0.950 397 ASP B N 1
ATOM 12570 C CA . ASP B 2 397 ? -0.703 -29.908 -6.936 1.000 0.950 397 ASP B CA 1
ATOM 12571 C C . ASP B 2 397 ? -1.829 -28.874 -7.170 1.000 0.950 397 ASP B C 1
ATOM 12572 O O . ASP B 2 397 ? -2.560 -28.902 -8.165 1.000 0.950 397 ASP B O 1
ATOM 12581 N N . ARG B 2 398 ? -2.016 -27.936 -6.235 1.000 0.940 398 ARG B N 1
ATOM 12582 C CA . ARG B 2 398 ? -2.937 -26.801 -6.387 1.000 0.940 398 ARG B CA 1
ATOM 12583 C C . ARG B 2 398 ? -2.339 -25.634 -7.149 1.000 0.940 398 ARG B C 1
ATOM 12584 O O . ARG B 2 398 ? -3.080 -24.695 -7.432 1.000 0.940 398 ARG B O 1
ATOM 12605 N N . GLY B 2 399 ? -1.033 -25.613 -7.400 1.000 0.950 399 GLY B N 1
ATOM 12606 C CA . GLY B 2 399 ? -0.384 -24.454 -8.016 1.000 0.950 399 GLY B CA 1
ATOM 12607 C C . GLY B 2 399 ? 0.946 -24.700 -8.706 1.000 0.950 399 GLY B C 1
ATOM 12608 O O . GLY B 2 399 ? 1.544 -23.719 -9.129 1.000 0.950 399 GLY B O 1
ATOM 12612 N N . TYR B 2 400 ? 1.400 -25.949 -8.819 1.000 0.980 400 TYR B N 1
ATOM 12613 C CA . TYR B 2 400 ? 2.566 -26.307 -9.620 1.000 0.980 400 TYR B CA 1
ATOM 12614 C C . TYR B 2 400 ? 2.256 -27.536 -10.471 1.000 0.980 400 TYR B C 1
ATOM 12615 O O . TYR B 2 400 ? 1.837 -28.564 -9.940 1.000 0.980 400 TYR B O 1
ATOM 12633 N N . VAL B 2 401 ? 2.478 -27.425 -11.779 1.000 0.970 401 VAL B N 1
ATOM 12634 C CA . VAL B 2 401 ? 2.349 -28.538 -12.729 1.000 0.970 401 VAL B CA 1
ATOM 12635 C C . VAL B 2 401 ? 3.707 -29.215 -12.865 1.000 0.970 401 VAL B C 1
ATOM 12636 O O . VAL B 2 401 ? 4.718 -28.538 -13.057 1.000 0.970 401 VAL B O 1
ATOM 12649 N N . ASP B 2 402 ? 3.737 -30.541 -12.726 1.000 0.970 402 ASP B N 1
ATOM 12650 C CA . ASP B 2 402 ? 4.919 -31.385 -12.951 1.000 0.970 402 ASP B CA 1
ATOM 12651 C C . ASP B 2 402 ? 6.208 -30.881 -12.281 1.000 0.970 402 ASP B C 1
ATOM 12652 O O . ASP B 2 402 ? 7.309 -31.034 -12.807 1.000 0.970 402 ASP B O 1
ATOM 12661 N N . PHE B 2 403 ? 6.084 -30.295 -11.083 1.000 0.980 403 PHE B N 1
ATOM 12662 C CA . PHE B 2 403 ? 7.190 -29.603 -10.408 1.000 0.980 403 PHE B CA 1
ATOM 12663 C C . PHE B 2 403 ? 8.449 -30.477 -10.274 1.000 0.980 403 PHE B C 1
ATOM 12664 O O . PHE B 2 403 ? 9.552 -30.022 -10.572 1.000 0.980 403 PHE B O 1
ATOM 12681 N N . HIS B 2 404 ? 8.275 -31.753 -9.900 1.000 0.980 404 HIS B N 1
ATOM 12682 C CA . HIS B 2 404 ? 9.363 -32.730 -9.795 1.000 0.980 404 HIS B CA 1
ATOM 12683 C C . HIS B 2 404 ? 10.031 -33.029 -11.147 1.000 0.980 404 HIS B C 1
ATOM 12684 O O . HIS B 2 404 ? 11.254 -33.028 -11.227 1.000 0.980 404 HIS B O 1
ATOM 12698 N N . GLN B 2 405 ? 9.260 -33.201 -12.225 1.000 0.980 405 GLN B N 1
ATOM 12699 C CA . GLN B 2 405 ? 9.808 -33.468 -13.561 1.000 0.980 405 GLN B CA 1
ATOM 12700 C C . GLN B 2 405 ? 10.548 -32.248 -14.117 1.000 0.980 405 GLN B C 1
ATOM 12701 O O . GLN B 2 405 ? 11.622 -32.390 -14.699 1.000 0.980 405 GLN B O 1
ATOM 12715 N N . LYS B 2 406 ? 10.016 -31.037 -13.894 1.000 0.980 406 LYS B N 1
ATOM 12716 C CA . LYS B 2 406 ? 10.682 -29.783 -14.277 1.000 0.980 406 LYS B CA 1
ATOM 12717 C C . LYS B 2 406 ? 12.019 -29.609 -13.551 1.000 0.980 406 LYS B C 1
ATOM 12718 O O . LYS B 2 406 ? 12.998 -29.225 -14.182 1.000 0.980 406 LYS B O 1
ATOM 12737 N N . LEU B 2 407 ? 12.085 -29.915 -12.252 1.000 0.990 407 LEU B N 1
ATOM 12738 C CA . LEU B 2 407 ? 13.337 -29.890 -11.486 1.000 0.990 407 LEU B CA 1
ATOM 12739 C C . LEU B 2 407 ? 14.323 -30.975 -11.951 1.000 0.990 407 LEU B C 1
ATOM 12740 O O . LEU B 2 407 ? 15.503 -30.675 -12.134 1.000 0.990 407 LEU B O 1
ATOM 12756 N N . ALA B 2 408 ? 13.849 -32.196 -12.215 1.000 0.980 408 ALA B N 1
ATOM 12757 C CA . ALA B 2 408 ? 14.677 -33.273 -12.764 1.000 0.980 408 ALA B CA 1
ATOM 12758 C C . ALA B 2 408 ? 15.274 -32.890 -14.130 1.000 0.980 408 ALA B C 1
ATOM 12759 O O . ALA B 2 408 ? 16.460 -33.102 -14.373 1.000 0.980 408 ALA B O 1
ATOM 12766 N N . ALA B 2 409 ? 14.498 -32.226 -14.995 1.000 0.980 409 ALA B N 1
ATOM 12767 C CA . ALA B 2 409 ? 14.971 -31.717 -16.285 1.000 0.980 409 ALA B CA 1
ATOM 12768 C C . ALA B 2 409 ? 16.062 -30.629 -16.165 1.000 0.980 409 ALA B C 1
ATOM 12769 O O . ALA B 2 409 ? 16.816 -30.416 -17.113 1.000 0.980 409 ALA B O 1
ATOM 12776 N N . LEU B 2 410 ? 16.172 -29.962 -15.008 1.000 0.990 410 LEU B N 1
ATOM 12777 C CA . LEU B 2 410 ? 17.258 -29.032 -14.676 1.000 0.990 410 LEU B CA 1
ATOM 12778 C C . LEU B 2 410 ? 18.456 -29.719 -13.989 1.000 0.990 410 LEU B C 1
ATOM 12779 O O . LEU B 2 410 ? 19.417 -29.041 -13.633 1.000 0.990 410 LEU B O 1
ATOM 12795 N N . GLY B 2 411 ? 18.416 -31.040 -13.786 1.000 0.980 411 GLY B N 1
ATOM 12796 C CA . GLY B 2 411 ? 19.486 -31.823 -13.158 1.000 0.980 411 GLY B CA 1
ATOM 12797 C C . GLY B 2 411 ? 19.307 -32.096 -11.661 1.000 0.980 411 GLY B C 1
ATOM 12798 O O . GLY B 2 411 ? 20.250 -32.569 -11.029 1.000 0.980 411 GLY B O 1
ATOM 12802 N N . ALA B 2 412 ? 18.136 -31.803 -11.082 1.000 0.980 412 ALA B N 1
ATOM 12803 C CA . ALA B 2 412 ? 17.842 -32.185 -9.702 1.000 0.980 412 ALA B CA 1
ATOM 12804 C C . ALA B 2 412 ? 17.745 -33.707 -9.559 1.000 0.980 412 ALA B C 1
ATOM 12805 O O . ALA B 2 412 ? 17.149 -34.379 -10.401 1.000 0.980 412 ALA B O 1
ATOM 12812 N N . ASP B 2 413 ? 18.245 -34.225 -8.443 1.000 0.980 413 ASP B N 1
ATOM 12813 C CA . ASP B 2 413 ? 17.966 -35.591 -8.017 1.000 0.980 413 ASP B CA 1
ATOM 12814 C C . ASP B 2 413 ? 16.645 -35.596 -7.231 1.000 0.980 413 ASP B C 1
ATOM 12815 O O . ASP B 2 413 ? 16.594 -35.224 -6.054 1.000 0.980 413 ASP B O 1
ATOM 12824 N N . ILE B 2 414 ? 15.551 -35.868 -7.946 1.000 0.980 414 ILE B N 1
ATOM 12825 C CA . ILE B 2 414 ? 14.182 -35.748 -7.444 1.000 0.980 414 ILE B CA 1
ATOM 12826 C C . ILE B 2 414 ? 13.249 -36.762 -8.104 1.000 0.980 414 ILE B C 1
ATOM 12827 O O . ILE B 2 414 ? 13.214 -36.905 -9.326 1.000 0.980 414 ILE B O 1
ATOM 12843 N N . GLU B 2 415 ? 12.414 -37.401 -7.293 1.000 0.960 415 GLU B N 1
ATOM 12844 C CA . GLU B 2 415 ? 11.385 -38.330 -7.754 1.000 0.960 415 GLU B CA 1
ATOM 12845 C C . GLU B 2 415 ? 10.082 -38.177 -6.962 1.000 0.960 415 GLU B C 1
ATOM 12846 O O . GLU B 2 415 ? 10.066 -37.686 -5.832 1.000 0.960 415 GLU B O 1
ATOM 12858 N N . ARG B 2 416 ? 8.964 -38.592 -7.564 1.000 0.950 416 ARG B N 1
ATOM 12859 C CA . ARG B 2 416 ? 7.648 -38.672 -6.916 1.000 0.950 416 ARG B CA 1
ATOM 12860 C C . ARG B 2 416 ? 7.224 -40.140 -6.872 1.000 0.950 416 ARG B C 1
ATOM 12861 O O . ARG B 2 416 ? 7.097 -40.755 -7.925 1.000 0.950 416 ARG B O 1
ATOM 12882 N N . VAL B 2 417 ? 6.996 -40.688 -5.677 1.000 0.930 417 VAL B N 1
ATOM 12883 C CA . VAL B 2 417 ? 6.694 -42.118 -5.453 1.000 0.930 417 VAL B CA 1
ATOM 12884 C C . VAL B 2 417 ? 5.390 -42.316 -4.674 1.000 0.930 417 VAL B C 1
ATOM 12885 O O . VAL B 2 417 ? 4.977 -41.462 -3.884 1.000 0.930 417 VAL B O 1
ATOM 12898 N N . ASN B 2 418 ? 4.755 -43.472 -4.873 1.000 0.850 418 ASN B N 1
ATOM 12899 C CA . ASN B 2 418 ? 3.655 -43.973 -4.042 1.000 0.850 418 ASN B CA 1
ATOM 12900 C C . ASN B 2 418 ? 4.188 -44.928 -2.944 1.000 0.850 418 ASN B C 1
ATOM 12901 O O . ASN B 2 418 ? 5.318 -45.409 -3.035 1.000 0.850 418 ASN B O 1
ATOM 12912 N N . ASP B 2 419 ? 3.400 -45.219 -1.898 1.000 0.650 419 ASP B N 1
ATOM 12913 C CA . ASP B 2 419 ? 3.887 -45.981 -0.723 1.000 0.650 419 ASP B CA 1
ATOM 12914 C C . ASP B 2 419 ? 4.299 -47.434 -1.024 1.000 0.650 419 ASP B C 1
ATOM 12915 O O . ASP B 2 419 ? 5.338 -47.861 -0.530 1.000 0.650 419 ASP B O 1
ATOM 12924 N N . GLU B 2 420 ? 3.547 -48.187 -1.837 1.000 0.540 420 GLU B N 1
ATOM 12925 C CA . GLU B 2 420 ? 3.896 -49.592 -2.144 1.000 0.540 420 GLU B CA 1
ATOM 12926 C C . GLU B 2 420 ? 5.270 -49.713 -2.822 1.000 0.540 420 GLU B C 1
ATOM 12927 O O . GLU B 2 420 ? 6.062 -50.598 -2.498 1.000 0.540 420 GLU B O 1
ATOM 12939 N N . SER B 2 421 ? 5.581 -48.776 -3.721 1.000 0.500 421 SER B N 1
ATOM 12940 C CA . SER B 2 421 ? 6.865 -48.718 -4.424 1.000 0.500 421 SER B CA 1
ATOM 12941 C C . SER B 2 421 ? 8.028 -48.255 -3.541 1.000 0.500 421 SER B C 1
ATOM 12942 O O . SER B 2 421 ? 9.169 -48.623 -3.803 1.000 0.500 421 SER B O 1
ATOM 12950 N N . ALA B 2 422 ? 7.769 -47.478 -2.484 1.000 0.470 422 ALA B N 1
ATOM 12951 C CA . ALA B 2 422 ? 8.829 -46.933 -1.633 1.000 0.470 422 ALA B CA 1
ATOM 12952 C C . ALA B 2 422 ? 9.507 -48.019 -0.779 1.000 0.470 422 ALA B C 1
ATOM 12953 O O . ALA B 2 422 ? 10.721 -47.997 -0.585 1.000 0.470 422 ALA B O 1
ATOM 12960 N N . SER B 2 423 ? 8.735 -49.002 -0.304 1.000 0.470 423 SER B N 1
ATOM 12961 C CA . SER B 2 423 ? 9.266 -50.115 0.493 1.000 0.470 423 SER B CA 1
ATOM 12962 C C . SER B 2 423 ? 10.206 -51.045 -0.283 1.000 0.470 423 SER B C 1
ATOM 12963 O O . SER B 2 423 ? 11.127 -51.614 0.303 1.000 0.470 423 SER B O 1
ATOM 12971 N N . GLU B 2 424 ? 10.016 -51.213 -1.597 1.000 0.430 424 GLU B N 1
ATOM 12972 C CA . GLU B 2 424 ? 10.935 -52.024 -2.413 1.000 0.430 424 GLU B CA 1
ATOM 12973 C C . GLU B 2 424 ? 12.307 -51.362 -2.578 1.000 0.430 424 GLU B C 1
ATOM 12974 O O . GLU B 2 424 ? 13.320 -52.057 -2.691 1.000 0.430 424 GLU B O 1
ATOM 12986 N N . GLN B 2 425 ? 12.354 -50.028 -2.588 1.000 0.400 425 GLN B N 1
ATOM 12987 C CA . GLN B 2 425 ? 13.603 -49.276 -2.699 1.000 0.400 425 GLN B CA 1
ATOM 12988 C C . GLN B 2 425 ? 14.437 -49.344 -1.417 1.000 0.400 425 GLN B C 1
ATOM 12989 O O . GLN B 2 425 ? 15.638 -49.592 -1.514 1.000 0.400 425 GLN B O 1
ATOM 13003 N N . GLU B 2 426 ? 13.831 -49.223 -0.229 1.000 0.400 426 GLU B N 1
ATOM 13004 C CA . GLU B 2 426 ? 14.570 -49.358 1.043 1.000 0.400 426 GLU B CA 1
ATOM 13005 C C . GLU B 2 426 ? 15.268 -50.717 1.146 1.000 0.400 426 GLU B C 1
ATOM 13006 O O . GLU B 2 426 ? 16.442 -50.807 1.507 1.000 0.400 426 GLU B O 1
ATOM 13018 N N . ASN B 2 427 ? 14.571 -51.784 0.749 1.000 0.410 427 ASN B N 1
ATOM 13019 C CA . ASN B 2 427 ? 15.154 -53.122 0.744 1.000 0.410 427 ASN B CA 1
ATOM 13020 C C . ASN B 2 427 ? 16.320 -53.271 -0.240 1.000 0.410 427 ASN B C 1
ATOM 13021 O O . ASN B 2 427 ? 17.155 -54.151 -0.044 1.000 0.410 427 ASN B O 1
ATOM 13032 N N . LYS B 2 428 ? 16.402 -52.449 -1.293 1.000 0.400 428 LYS B N 1
ATOM 13033 C CA . LYS B 2 428 ? 17.548 -52.476 -2.210 1.000 0.400 428 LYS B CA 1
ATOM 13034 C C . LYS B 2 428 ? 18.770 -51.762 -1.644 1.000 0.400 428 LYS B C 1
ATOM 13035 O O . LYS B 2 428 ? 19.873 -52.268 -1.834 1.000 0.400 428 LYS B O 1
ATOM 13054 N N . GLU B 2 429 ? 18.601 -50.641 -0.948 1.000 0.380 429 GLU B N 1
ATOM 13055 C CA . GLU B 2 429 ? 19.738 -49.880 -0.408 1.000 0.380 429 GLU B CA 1
ATOM 13056 C C . GLU B 2 429 ? 20.406 -50.573 0.786 1.000 0.380 429 GLU B C 1
ATOM 13057 O O . GLU B 2 429 ? 21.633 -50.627 0.858 1.000 0.380 429 GLU B O 1
ATOM 13069 N N . VAL B 2 430 ? 19.637 -51.205 1.682 1.000 0.380 430 VAL B N 1
ATOM 13070 C CA . VAL B 2 430 ? 20.228 -51.953 2.814 1.000 0.380 430 VAL B CA 1
ATOM 13071 C C . VAL B 2 430 ? 21.117 -53.101 2.321 1.000 0.380 430 VAL B C 1
ATOM 13072 O O . VAL B 2 430 ? 22.113 -53.449 2.955 1.000 0.380 430 VAL B O 1
ATOM 13085 N N . VAL B 2 431 ? 20.784 -53.685 1.167 1.000 0.380 431 VAL B N 1
ATOM 13086 C CA . VAL B 2 431 ? 21.569 -54.768 0.564 1.000 0.380 431 VAL B CA 1
ATOM 13087 C C . VAL B 2 431 ? 22.845 -54.245 -0.104 1.000 0.380 431 VAL B C 1
ATOM 13088 O O . VAL B 2 431 ? 23.824 -54.991 -0.164 1.000 0.380 431 VAL B O 1
ATOM 13101 N N . SER B 2 432 ? 22.878 -52.995 -0.590 1.000 0.350 432 SER B N 1
ATOM 13102 C CA . SER B 2 432 ? 24.093 -52.441 -1.206 1.000 0.350 432 SER B CA 1
ATOM 13103 C C . SER B 2 432 ? 25.161 -52.044 -0.189 1.000 0.350 432 SER B C 1
ATOM 13104 O O . SER B 2 432 ? 26.333 -52.297 -0.452 1.000 0.350 432 SER B O 1
ATOM 13112 N N . ASP B 2 433 ? 24.786 -51.503 0.974 1.000 0.330 433 ASP B N 1
ATOM 13113 C CA . ASP B 2 433 ? 25.761 -51.104 2.006 1.000 0.330 433 ASP B CA 1
ATOM 13114 C C . ASP B 2 433 ? 26.434 -52.298 2.711 1.000 0.330 433 ASP B C 1
ATOM 13115 O O . ASP B 2 433 ? 27.530 -52.159 3.243 1.000 0.330 433 ASP B O 1
ATOM 13124 N N . LEU B 2 434 ? 25.826 -53.494 2.707 1.000 0.330 434 LEU B N 1
ATOM 13125 C CA . LEU B 2 434 ? 26.432 -54.710 3.285 1.000 0.330 434 LEU B CA 1
ATOM 13126 C C . LEU B 2 434 ? 27.523 -55.346 2.404 1.000 0.330 434 LEU B C 1
ATOM 13127 O O . LEU B 2 434 ? 28.234 -56.234 2.876 1.000 0.330 434 LEU B O 1
ATOM 13143 N N . ASN B 2 435 ? 27.623 -54.947 1.131 1.000 0.310 435 ASN B N 1
ATOM 13144 C CA . ASN B 2 435 ? 28.555 -55.526 0.154 1.000 0.310 435 ASN B CA 1
ATOM 13145 C C . ASN B 2 435 ? 29.685 -54.576 -0.276 1.000 0.310 435 ASN B C 1
ATOM 13146 O O . ASN B 2 435 ? 30.554 -55.004 -1.042 1.000 0.310 435 ASN B O 1
ATOM 13157 N N . ALA B 2 436 ? 29.658 -53.316 0.157 1.000 0.250 436 ALA B N 1
ATOM 13158 C CA . ALA B 2 436 ? 30.747 -52.360 -0.045 1.000 0.250 436 ALA B CA 1
ATOM 13159 C C . ALA B 2 436 ? 31.672 -52.322 1.182 1.000 0.250 436 ALA B C 1
ATOM 13160 O O . ALA B 2 436 ? 32.873 -52.030 0.975 1.000 0.250 436 ALA B O 1
#

Solvent-accessible surface area: 33578 Å² total; per-residue (Å²): 146,77,20,0,4,0,27,19,50,52,55,0,82,29,78,5,108,0,24,9,2,13,44,0,0,7,0,0,0,0,0,0,0,0,0,44,46,99,0,21,0,46,39,6,9,118,9,42,4,0,87,19,0,62,34,1,0,103,80,0,30,7,107,4,107,37,107,141,12,63,0,38,0,40,2,81,75,9,101,33,74,75,3,53,90,53,72,0,100,135,4,41,10,0,23,9,0,2,0,0,0,0,0,74,50,52,80,2,17,1,0,71,26,28,27,19,146,12,27,122,55,98,19,67,12,10,42,45,0,1,90,44,1,51,6,122,24,50,98,87,199,28,3,5,54,1,140,16,182,110,1,130,24,24,142,4,10,0,19,43,21,23,48,7,0,0,0,0,0,0,0,0,0,0,18,2,92,49,109,0,41,0,11,3,0,0,20,18,4,5,0,76,6,0,6,68,0,0,67,61,1,39,5,127,20,155,29,28,29,68,31,48,0,134,0,55,24,27,208,90,0,88,24,23,125,13,88,13,30,20,6,22,1,2,0,0,7,3,0,0,3,0,2,0,35,5,130,99,0,58,0,31,51,6,60,24,78,32,4,49,11,1,7,24,3,0,98,65,0,43,8,90,6,89,72,64,141,86,62,0,46,0,40,11,70,52,186,120,10,134,48,8,82,1,80,0,31,50,45,30,2,0,17,16,31,2,0,0,0,0,0,0,0,1,1,97,0,137,28,74,1,47,0,31,0,48,63,58,50,44,7,15,102,1,0,82,22,0,97,140,0,43,7,85,11,120,53,93,71,122,24,0,58,1,50,11,89,40,155,5,91,26,20,121,3,87,1,37,3,17,4,0,0,0,0,0,4,0,0,0,3,27,1,98,39,70,0,35,0,14,10,5,106,44,2,44,35,4,7,12,56,7,32,152,31,2,91,59,2,45,6,67,6,92,80,76,207,20,81,122,136,33,44,116,126,40,139,134,126,130,64,41,0,30,0,130,17,65,93,105,0,81,33,70,6,151,7,40,7,2,12,50,0,0,7,2,0,0,0,0,1,0,0,2,38,74,120,113,0,35,0,9,64,0,1,61,4,46,5,0,118,22,0,2,74,0,0,93,88,0,34,5,86,8,112,34,106,134,57,64,0,34,2,13,1,46,130,102,19,111,33,64,0,29,99,125,51,4,184,143,1,49,25,0,5,12,0,1,0,0,0,2,19,52,58,10,45,0,70,2,2,65,23,51,92,51,49,20,13,80,100,83,12,62,8,13,25,41,0,0,98,52,0,46,6,111,36,110,94,43,154,36,38,4,52,0,78,16,194,66,92,4,83,27,15,114,4,10,0,19,67,22,13,53,20,0,0,6,0,0,0,0,0,1,0,12,2,100,45,68,1,19,0,7,7,0,0,20,20,8,5,0,51,4,0,3,85,0,0,56,45,0,33,10,109,9,186,32,27,22,69,12,46,0,118,0,79,20,23,145,96,0,64,7,40,126,24,110,9,35,41,6,19,3,2,0,0,0,0,0,0,0,0,0,2,7,47,1,53,0,8,0,70,27,4,43,34,122,39,6,23,7,0,16,16,5,0,83,56,0,34,5,58,21,110,93,77,74,91,2,3,58,0,56,8,28,189,112,9,126,48,16,87,3,74,0,24,58,32,21,1,2,17,16,28,0,0,4,0,0,0,0,0,0,0,80,0,44,26,88,0,76,0,30,2,54,62,33,95,93,16,10,82,1,0,87,15,0,89,151,0,84,7,71,7,114,67,93,73,112,23,0,41,0,54,15,90,14,124,4,92,25,23,104,1,32,4,30,17,20,4,0,0,0,0,0,0,0,0,0,4,30,1,101,36,81,0,97,0,24,44,5,126,40,2,44,74,3,6,17,72,4,30,103,28,0,45,82,2,43,10,64,17,68,75,17,80,72,163,56,16,65,130,82,109,110,155,112,99,93,69,124,149,135,138

Sequence (865 aa):
MEKLNIAGGDSLNGTVHISGAKNSAVALIPATILANSEVTIEGLPEISDIETLRDLLKEIGGNVHFENGEMVVDPTSMISMPLPNGKVKKLRASYYLMGAMLGRFKQAVIGLPGGCHLGPRPIDQHIKGFEALGAEVTNEQGAIYLRAERLRGARIYLDVVSVGATINIMLAAVLAEGKTIIENAAKEPEIIDVATLLTSMGAKIKGAGTNVIRIDGVKELHGCKHTIIPDRIEAGTFMIAGAAMGKEVIIDNVIPTHLESLTAKLREMGYHIETSDDQLLIVGGQKNLKPVDVKTLVYPGFPTDLQQPMTALLTRAKGTSVVTDTIYSARFKHIDELRRMGANMKVEGRSAIITGPVELQGAKVKASDLRAGACLVVAGLMADGVTEITGLEHIDRGYSSLEKKLEGLGATIWRERMTDEEIEQLQNSMEKIIVRGGQKLNGTVKVEGAKNAVLPVIAASLLASEEKSVICDVPTLSDVYTINEVLRHLGADVHFENNEVTVNASYALQTEAPFEYVRKMRASVLVMGPLLARTGHARVALPGGCAIGSRPIDQHLKGFEAMGAEIKVGNGFIEAEVKGRLQGAKIYLDFPSVGATENLIMAAALAEGTTTLENVAKEPEIVDLANYINGMGGKIRGAGTGTIKIEGVEKLHGVKHHIIPDRIEAGTFMVAAAITEGNVLVKGAVPEHLTSLIAKMEEMGVTIKDEGEGLRVIGPKELKPIDIKTMPHPGFPTDMQSQMMALLLRASGTSMITETVFENRFMHAEEFRRMNGDIKIEGRSVIINGPVQLQGAEVAATDLRAGAALILAGLVAEGHTRVTELKHLDRGYVDFHQKLAALGADIERVNDESASEQENKEVVSDLNA

Nearest PDB structures (foldseek):
  1uae-assembly1_A  TM=9.812E-01  e=1.275E-65  Escherichia coli
  3kr6-assembly1_A  TM=9.831E-01  e=4.368E-65  Escherichia coli K-12
  3swa-assembly2_B  TM=9.799E-01  e=3.813E-62  Enterobacter cloacae subsp. cloacae ATCC 13047
  1naw-assembly1_A  TM=9.405E-01  e=6.156E-62  Enterobacter cloacae
  4eii-assembly1_A  TM=9.503E-01  e=2.258E-61  Enterobacter cloacae subsp. cloacae ATCC 13047

Radius of gyration: 29.08 Å; Cα contacts (8 Å, |Δi|>4): 2204; chains: 2; bounding box: 67×92×67 Å

Foldseek 3Di:
DKWKKFAADWFFADEFEFFFALLLLLLQLLLQLQAQFKAKEARAFQFPSNVLSQVVLVVQPWDWDDDPRMIIITNNRGDQDAAQDDSQQAAQSVCSNQLQCCQRVVKHKGAHYHAFCLDDDDCVLLCQLLVQQPWDWDQDPRIIITHHPAGAAGEGEGPAQDQSSLSSSVSNQQAHAAKHKYAQYAQQVSQVLSVVSQVQQPWDWPQRNHRIIMTGHDNGGHYDYGYGAGHLLLLLLVLLLCQQRYQKYKYFQHAVQNNVQSVVQSVQQPWDWDDDRGMIITHYPDDAGAAEEAEDDGPPHDHPLCLLLVLLSNLQHAAKYKYFYPPGQRNCPLVVQQVQQVWDWDDDRRMIIGHDPDAGAADEGEQSAQSSQSSQVSNQNRHNGMHIYDPCSRVSRGDHPVVVSRVSRPIDMDMDDDDPVRVVVVVVD/DKWKKFAAQWAFEDEFEFAFALLQVLLLLLLQLQALAAKAKEASADPFPLNVLSQVQLVQQVWDWDDDPRIIITHNNDRTHAERDPVSCAVPVSNCSNNLSSCLPPQKHKYFAHDADLQADDDCVLLVQLLVQQAWDWDDDPRMIMTGHDPHGAAGEGEGPAQDPSSLSSNLSNLQAGAAKHKYANHFLAVSQVLSQVSSVQQVWDWPQRNHRMIMTGHDNGGHHDYGYGQGHLLVLLLVLLLNQQSQYKYFHFSNDCVNCVQSVVQQVVQVWDWDDPPRGIIIGHDPAGAAEEAEDDGPPHHHPLCQLLVLLSNLQHAFKYKYFYDPTQHNCPLVVQQVQQVWDWDDDRRMIIGTDPGQGAADEGEQSAQSSQSSQSSNSNHHHGMHMYDPCSRVSNGDDPSQVSSVVSVTPMDMDDDVVVVVVVVVVVVVVVPD

B-factor: mean 0.94, std 0.1, range [0.25, 0.99]

Secondary structure (DSSP, 8-state):
-EEEEEE--PPEEEEEEPPB-HHHHHHHHHHGGG-SS-EEEES----HHHHHHHHHHHHTT-EEEEETTEEEEE-TT-----B-SGGGGT-GGGGHHHHHHHHHHSEEEEEPP-S---S----HHHHHHHHHTT-EEEEETTEEEEE-S--B--EEE-SS--HHHHHHHHHHHTTSBSEEEEES----HHHHHHHHHHHHTT-EEE-TTSSEEEEE--S-----EEEPPB-HHHHHHHHHHHHHHEEEEEEES--GGGGHHHHHHHHHHT-EEEE-SSEEEEE---SSPPP--EEE-STTSBPHHHHHHHHHHHTTSSEEEEEEESS-TTTTTHHHHHHHTT-EEEEETTEEEEEE----B--EEE--SHHHHHHHHHHHHHSBSEEEEE-HHHHTTT-SSHHHHHHHTT-EEEEEEPPHHHHHHHHH-/--EEEEE--PPPEEEEE--B-HHHHHHHHHHGGGEEES-EEEES----HHHHHHHHHHHHTT-EEEEETTEEEEE--SPPP-EE-HHHHHH-GGGGGGHHHHHHHHSEEEEEPP---TT-----HHHHHHHHHTT-EEEEETTEEEEE-SSS-B--EEE-SS--HHHHHHHHHHHTTSBSEEEEES----HHHHHHHHHHHHTT-EEE-TTSSEEEEE--S-EE--EEEPPB-HHHHHHHHHHHHHTT-EEEEET--GGGSHHHHHHHHHTT-EEEE-SSEEEEE--SSBPP--EEB-STTSB-GGGHHHHHHHHTTBSEEEEEE--S-TTTTTHHHHHHHTT--EEEETTEEEEEE----B--EEE--SHHHHHHHHHHHTTSBSEEEEE-TTTGGGT-SSHHHHHHHTT-EEEEE-HHHHHHHHHHHHHHHTT-